Protein AF-0000000087585056 (afdb_homodimer)

Structure (mmCIF, N/CA/C/O backbone):
data_AF-0000000087585056-model_v1
#
loop_
_entity.id
_entity.type
_entity.pdbx_description
1 polymer 'Bacterial bifunctional deaminase-reductase C-terminal domain-containing protein'
#
loop_
_atom_site.group_PDB
_atom_site.id
_atom_site.type_symbol
_atom_site.label_atom_id
_atom_site.label_alt_id
_atom_site.label_comp_id
_atom_site.label_asym_id
_atom_site.label_entity_id
_atom_site.label_seq_id
_atom_site.pdbx_PDB_ins_code
_atom_site.Cartn_x
_atom_site.Cartn_y
_atom_site.Cartn_z
_atom_site.occupancy
_atom_site.B_iso_or_equiv
_atom_site.auth_seq_id
_atom_site.auth_comp_id
_atom_site.auth_asym_id
_atom_site.auth_atom_id
_atom_site.pdbx_PDB_model_num
ATOM 1 N N . MET A 1 1 ? -27.422 49.344 9.625 1 22.92 1 MET A N 1
ATOM 2 C CA . MET A 1 1 ? -27.25 49 11.031 1 22.92 1 MET A CA 1
ATOM 3 C C . MET A 1 1 ? -25.781 48.938 11.406 1 22.92 1 MET A C 1
ATOM 5 O O . MET A 1 1 ? -24.969 48.438 10.648 1 22.92 1 MET A O 1
ATOM 9 N N . ARG A 1 2 ? -25.312 49.75 12.438 1 23.78 2 ARG A N 1
ATOM 10 C CA . ARG A 1 2 ? -23.969 50.094 12.883 1 23.78 2 ARG A CA 1
ATOM 11 C C . ARG A 1 2 ? -23.219 48.875 13.367 1 23.78 2 ARG A C 1
ATOM 13 O O . ARG A 1 2 ? -23.797 48 14.016 1 23.78 2 ARG A O 1
ATOM 20 N N . ARG A 1 3 ? -22.062 48.531 12.719 1 26.27 3 ARG A N 1
ATOM 21 C CA . ARG A 1 3 ? -21.109 47.438 12.82 1 26.27 3 ARG A CA 1
ATOM 22 C C . ARG A 1 3 ? -20.5 47.344 14.219 1 26.27 3 ARG A C 1
ATOM 24 O O . ARG A 1 3 ? -19.922 48.312 14.695 1 26.27 3 ARG A O 1
ATOM 31 N N . PRO A 1 4 ? -21.234 46.656 15.219 1 24.47 4 PRO A N 1
ATOM 32 C CA . PRO A 1 4 ? -20.812 46.75 16.625 1 24.47 4 PRO A CA 1
ATOM 33 C C . PRO A 1 4 ? -19.328 46.469 16.812 1 24.47 4 PRO A C 1
ATOM 35 O O . PRO A 1 4 ? -18.781 45.594 16.141 1 24.47 4 PRO A O 1
ATOM 38 N N . SER A 1 5 ? -18.5 47.5 17.047 1 22.25 5 SER A N 1
ATOM 39 C CA . SER A 1 5 ? -17.062 47.594 17.266 1 22.25 5 SER A CA 1
ATOM 40 C C . SER A 1 5 ? -16.641 46.75 18.484 1 22.25 5 SER A C 1
ATOM 42 O O . SER A 1 5 ? -17.141 46.969 19.578 1 22.25 5 SER A O 1
ATOM 44 N N . ASN A 1 6 ? -16.516 45.375 18.297 1 22.58 6 ASN A N 1
ATOM 45 C CA . ASN A 1 6 ? -16.172 44.406 19.344 1 22.58 6 ASN A CA 1
ATOM 46 C C . ASN A 1 6 ? -14.914 44.812 20.094 1 22.58 6 ASN A C 1
ATOM 48 O O . ASN A 1 6 ? -13.836 44.875 19.516 1 22.58 6 ASN A O 1
ATOM 52 N N . ARG A 1 7 ? -14.969 45.719 21.078 1 20.78 7 ARG A N 1
ATOM 53 C CA . ARG A 1 7 ? -13.906 46.312 21.891 1 20.78 7 ARG A CA 1
ATOM 54 C C . ARG A 1 7 ? -13.242 45.25 22.781 1 20.78 7 ARG A C 1
ATOM 56 O O . ARG A 1 7 ? -13.93 44.531 23.516 1 20.78 7 ARG A O 1
ATOM 63 N N . PHE A 1 8 ? -12.117 44.656 22.375 1 23.17 8 PHE A N 1
ATOM 64 C CA . PHE A 1 8 ? -11.266 43.719 23.125 1 23.17 8 PHE A CA 1
ATOM 65 C C . PHE A 1 8 ? -10.773 44.344 24.422 1 23.17 8 PHE A C 1
ATOM 67 O O . PHE A 1 8 ? -10.234 45.469 24.406 1 23.17 8 PHE A O 1
ATOM 74 N N . ILE A 1 9 ? -11.547 44.375 25.516 1 21.55 9 ILE A N 1
ATOM 75 C CA . ILE A 1 9 ? -11.141 45.031 26.75 1 21.55 9 ILE A CA 1
ATOM 76 C C . ILE A 1 9 ? -9.938 44.312 27.359 1 21.55 9 ILE A C 1
ATOM 78 O O . ILE A 1 9 ? -9.969 43.094 27.562 1 21.55 9 ILE A O 1
ATOM 82 N N . GLY A 1 10 ? -8.695 44.844 27.203 1 20.61 10 GLY A N 1
ATOM 83 C CA . GLY A 1 10 ? -7.367 44.469 27.656 1 20.61 10 GLY A CA 1
ATOM 84 C C . GLY A 1 10 ? -7.238 44.406 29.172 1 20.61 10 GLY A C 1
ATOM 85 O O . GLY A 1 10 ? -7.43 45.406 29.859 1 20.61 10 GLY A O 1
ATOM 86 N N . HIS A 1 11 ? -7.973 43.531 29.906 1 22.77 11 HIS A N 1
ATOM 87 C CA . HIS A 1 11 ? -7.824 43.531 31.359 1 22.77 11 HIS A CA 1
ATOM 88 C C . HIS A 1 11 ? -6.355 43.469 31.75 1 22.77 11 HIS A C 1
ATOM 90 O O . HIS A 1 11 ? -5.598 42.656 31.234 1 22.77 11 HIS A O 1
ATOM 96 N N . GLY A 1 12 ? -5.848 44.656 32.375 1 18.08 12 GLY A N 1
ATOM 97 C CA . GLY A 1 12 ? -4.551 45.125 32.812 1 18.08 12 GLY A CA 1
ATOM 98 C C . GLY A 1 12 ? -3.791 44.156 33.656 1 18.08 12 GLY A C 1
ATOM 99 O O . GLY A 1 12 ? -4.316 43.094 34 1 18.08 12 GLY A O 1
ATOM 100 N N . ALA A 1 13 ? -2.887 44.688 34.5 1 19.36 13 ALA A N 1
ATOM 101 C CA . ALA A 1 13 ? -1.559 44.562 35.094 1 19.36 13 ALA A CA 1
ATOM 102 C C . ALA A 1 13 ? -1.591 43.688 36.344 1 19.36 13 ALA A C 1
ATOM 104 O O . ALA A 1 13 ? -2.291 43.969 37.312 1 19.36 13 ALA A O 1
ATOM 105 N N . ILE A 1 14 ? -1.829 42.406 36.25 1 20.64 14 ILE A N 1
ATOM 106 C CA . ILE A 1 14 ? -1.772 41.688 37.5 1 20.64 14 ILE A CA 1
ATOM 107 C C . ILE A 1 14 ? -0.481 42.031 38.25 1 20.64 14 ILE A C 1
ATOM 109 O O . ILE A 1 14 ? 0.607 41.969 37.656 1 20.64 14 ILE A O 1
ATOM 113 N N . ARG A 1 15 ? -0.518 42.781 39.344 1 18.05 15 ARG A N 1
ATOM 114 C CA . ARG A 1 15 ? 0.431 43.312 40.312 1 18.05 15 ARG A CA 1
ATOM 115 C C . ARG A 1 15 ? 1.381 42.219 40.812 1 18.05 15 ARG A C 1
ATOM 117 O O . ARG A 1 15 ? 1.019 41.062 40.844 1 18.05 15 ARG A O 1
ATOM 124 N N . CYS A 1 16 ? 2.621 42.625 41.156 1 17.17 16 CYS A N 1
ATOM 125 C CA . CYS A 1 16 ? 4.031 42.25 41.25 1 17.17 16 CYS A CA 1
ATOM 126 C C . CYS A 1 16 ? 4.285 41.406 42.5 1 17.17 16 CYS A C 1
ATOM 128 O O . CYS A 1 16 ? 5.395 40.906 42.719 1 17.17 16 CYS A O 1
ATOM 130 N N . ARG A 1 17 ? 3.369 40.812 43.344 1 18.31 17 ARG A N 1
ATOM 131 C CA . ARG A 1 17 ? 4.008 40.812 44.656 1 18.31 17 ARG A CA 1
ATOM 132 C C . ARG A 1 17 ? 5.305 40 44.625 1 18.31 17 ARG A C 1
ATOM 134 O O . ARG A 1 17 ? 5.301 38.844 44.281 1 18.31 17 ARG A O 1
ATOM 141 N N . CYS A 1 18 ? 6.496 40.562 44.5 1 16.69 18 CYS A N 1
ATOM 142 C CA . CYS A 1 18 ? 7.906 40.344 44.25 1 16.69 18 CYS A CA 1
ATOM 143 C C . CYS A 1 18 ? 8.531 39.469 45.312 1 16.69 18 CYS A C 1
ATOM 145 O O . CYS A 1 18 ? 8.922 39.938 46.375 1 16.69 18 CYS A O 1
ATOM 147 N N . LEU A 1 19 ? 7.875 38.375 45.844 1 17.44 19 LEU A N 1
ATOM 148 C CA . LEU A 1 19 ? 8.586 37.906 47.031 1 17.44 19 LEU A CA 1
ATOM 149 C C . LEU A 1 19 ? 10.023 37.531 46.688 1 17.44 19 LEU A C 1
ATOM 151 O O . LEU A 1 19 ? 10.32 37.188 45.531 1 17.44 19 LEU A O 1
ATOM 155 N N . LEU A 1 20 ? 11.039 37.469 47.625 1 17.38 20 LEU A N 1
ATOM 156 C CA . LEU A 1 20 ? 12.445 37.594 48 1 17.38 20 LEU A CA 1
ATOM 157 C C . LEU A 1 20 ? 13.203 36.281 47.688 1 17.38 20 LEU A C 1
ATOM 159 O O . LEU A 1 20 ? 14.266 36.031 48.25 1 17.38 20 LEU A O 1
ATOM 163 N N . PHE A 1 21 ? 12.719 35.344 46.719 1 17.02 21 PHE A N 1
ATOM 164 C CA . PHE A 1 21 ? 13.383 34.062 46.938 1 17.02 21 PHE A CA 1
ATOM 165 C C . PHE A 1 21 ? 14.883 34.188 46.688 1 17.02 21 PHE A C 1
ATOM 167 O O . PHE A 1 21 ? 15.305 34.938 45.781 1 17.02 21 PHE A O 1
ATOM 174 N N . LEU A 1 22 ? 15.773 33.469 47.5 1 16.98 22 LEU A N 1
ATOM 175 C CA . LEU A 1 22 ? 17.156 33.312 47.938 1 16.98 22 LEU A CA 1
ATOM 176 C C . LEU A 1 22 ? 18 32.656 46.844 1 16.98 22 LEU A C 1
ATOM 178 O O . LEU A 1 22 ? 17.562 31.703 46.188 1 16.98 22 LEU A O 1
ATOM 182 N N . LEU A 1 23 ? 19.078 33.344 46.25 1 16.69 23 LEU A N 1
ATOM 183 C CA . LEU A 1 23 ? 20.109 33.344 45.219 1 16.69 23 LEU A CA 1
ATOM 184 C C . LEU A 1 23 ? 21.047 32.156 45.375 1 16.69 23 LEU A C 1
ATOM 186 O O . LEU A 1 23 ? 21.891 32.156 46.281 1 16.69 23 LEU A O 1
ATOM 190 N N . VAL A 1 24 ? 20.625 30.812 45.656 1 16.44 24 VAL A N 1
ATOM 191 C CA . VAL A 1 24 ? 21.734 29.953 46.062 1 16.44 24 VAL A CA 1
ATOM 192 C C . VAL A 1 24 ? 22.703 29.734 44.906 1 16.44 24 VAL A C 1
ATOM 194 O O . VAL A 1 24 ? 22.281 29.328 43.812 1 16.44 24 VAL A O 1
ATOM 197 N N . SER A 1 25 ? 23.953 30.281 44.906 1 16.66 25 SER A N 1
ATOM 198 C CA . SER A 1 25 ? 25.172 30.438 44.094 1 16.66 25 SER A CA 1
ATOM 199 C C . SER A 1 25 ? 25.844 29.094 43.844 1 16.66 25 SER A C 1
ATOM 201 O O . SER A 1 25 ? 26.969 29.031 43.344 1 16.66 25 SER A O 1
ATOM 203 N N . LEU A 1 26 ? 25.188 27.859 43.75 1 16.42 26 LEU A N 1
ATOM 204 C CA . LEU A 1 26 ? 26.141 26.797 43.938 1 16.42 26 LEU A CA 1
ATOM 205 C C . LEU A 1 26 ? 27.156 26.734 42.812 1 16.42 26 LEU A C 1
ATOM 207 O O . LEU A 1 26 ? 26.781 26.641 41.656 1 16.42 26 LEU A O 1
ATOM 211 N N . ALA A 1 27 ? 28.5 26.984 43.031 1 16.88 27 ALA A N 1
ATOM 212 C CA . ALA A 1 27 ? 29.828 27.141 42.438 1 16.88 27 ALA A CA 1
ATOM 213 C C . ALA A 1 27 ? 30.344 25.812 41.906 1 16.88 27 ALA A C 1
ATOM 215 O O . ALA A 1 27 ? 31.469 25.734 41.375 1 16.88 27 ALA A O 1
ATOM 216 N N . CYS A 1 28 ? 29.516 24.859 41.406 1 15.8 28 CYS A N 1
ATOM 217 C CA . CYS A 1 28 ? 30.312 23.641 41.406 1 15.8 28 CYS A CA 1
ATOM 218 C C . CYS A 1 28 ? 31.531 23.797 40.5 1 15.8 28 CYS A C 1
ATOM 220 O O . CYS A 1 28 ? 31.453 24.469 39.469 1 15.8 28 CYS A O 1
ATOM 222 N N . ALA A 1 29 ? 32.625 22.938 40.719 1 15.97 29 ALA A N 1
ATOM 223 C CA . ALA A 1 29 ? 34.094 22.75 40.719 1 15.97 29 ALA A CA 1
ATOM 224 C C . ALA A 1 29 ? 34.625 22.391 39.344 1 15.97 29 ALA A C 1
ATOM 226 O O . ALA A 1 29 ? 35.594 22.984 38.875 1 15.97 29 ALA A O 1
ATOM 227 N N . LEU A 1 30 ? 34.5 21.109 38.844 1 16.81 30 LEU A N 1
ATOM 228 C CA . LEU A 1 30 ? 35.75 20.359 38.656 1 16.81 30 LEU A CA 1
ATOM 229 C C . LEU A 1 30 ? 36.344 20.672 37.281 1 16.81 30 LEU A C 1
ATOM 231 O O . LEU A 1 30 ? 35.625 20.859 36.312 1 16.81 30 LEU A O 1
ATOM 235 N N . ALA A 1 31 ? 37.719 20.781 37.156 1 15.83 31 ALA A N 1
ATOM 236 C CA . ALA A 1 31 ? 38.906 21.312 36.469 1 15.83 31 ALA A CA 1
ATOM 237 C C . ALA A 1 31 ? 39.25 20.469 35.25 1 15.83 31 ALA A C 1
ATOM 239 O O . ALA A 1 31 ? 39.656 21 34.219 1 15.83 31 ALA A O 1
ATOM 240 N N . SER A 1 32 ? 39.219 19.125 35.281 1 16.75 32 SER A N 1
ATOM 241 C CA . SER A 1 32 ? 40.5 18.562 34.812 1 16.75 32 SER A CA 1
ATOM 242 C C . SER A 1 32 ? 40.656 18.672 33.312 1 16.75 32 SER A C 1
ATOM 244 O O . SER A 1 32 ? 39.719 18.359 32.562 1 16.75 32 SER A O 1
ATOM 246 N N . THR A 1 33 ? 41.719 19.344 32.812 1 17.19 33 THR A N 1
ATOM 247 C CA . THR A 1 33 ? 42.312 19.953 31.641 1 17.19 33 THR A CA 1
ATOM 248 C C . THR A 1 33 ? 42.906 18.891 30.719 1 17.19 33 THR A C 1
ATOM 250 O O . THR A 1 33 ? 43.531 19.203 29.719 1 17.19 33 THR A O 1
ATOM 253 N N . SER A 1 34 ? 42.719 17.547 30.812 1 17.94 34 SER A N 1
ATOM 254 C CA . SER A 1 34 ? 43.875 16.891 30.234 1 17.94 34 SER A CA 1
ATOM 255 C C . SER A 1 34 ? 44.062 17.25 28.766 1 17.94 34 SER A C 1
ATOM 257 O O . SER A 1 34 ? 43.062 17.484 28.062 1 17.94 34 SER A O 1
ATOM 259 N N . ASN A 1 35 ? 45.375 17.406 28.234 1 16.88 35 ASN A N 1
ATOM 260 C CA . ASN A 1 35 ? 46.219 18.031 27.234 1 16.88 35 ASN A CA 1
ATOM 261 C C . ASN A 1 35 ? 46.219 17.219 25.938 1 16.88 35 ASN A C 1
ATOM 263 O O . ASN A 1 35 ? 46.844 17.656 24.953 1 16.88 35 ASN A O 1
ATOM 267 N N . HIS A 1 36 ? 45.844 15.977 25.797 1 19.62 36 HIS A N 1
ATOM 268 C CA . HIS A 1 36 ? 46.75 15.242 24.906 1 19.62 36 HIS A CA 1
ATOM 269 C C . HIS A 1 36 ? 46.688 15.812 23.5 1 19.62 36 HIS A C 1
ATOM 271 O O . HIS A 1 36 ? 45.625 16.25 23.031 1 19.62 36 HIS A O 1
ATOM 277 N N . GLN A 1 37 ? 47.875 16 22.828 1 17.06 37 GLN A N 1
ATOM 278 C CA . GLN A 1 37 ? 48.531 16.672 21.688 1 17.06 37 GLN A CA 1
ATOM 279 C C . GLN A 1 37 ? 48.188 15.961 20.375 1 17.06 37 GLN A C 1
ATOM 281 O O . GLN A 1 37 ? 48.594 16.422 19.312 1 17.06 37 GLN A O 1
ATOM 286 N N . GLU A 1 38 ? 47.344 15.055 20.281 1 18.78 38 GLU A N 1
ATOM 287 C CA . GLU A 1 38 ? 47.688 14.227 19.141 1 18.78 38 GLU A CA 1
ATOM 288 C C . GLU A 1 38 ? 47.812 15.07 17.875 1 18.78 38 GLU A C 1
ATOM 290 O O . GLU A 1 38 ? 47.125 16.078 17.719 1 18.78 38 GLU A O 1
ATOM 295 N N . ALA A 1 39 ? 48.875 14.695 17.047 1 18.66 39 ALA A N 1
ATOM 296 C CA . ALA A 1 39 ? 49.594 15.148 15.867 1 18.66 39 ALA A CA 1
ATOM 297 C C . ALA A 1 39 ? 48.688 15.359 14.68 1 18.66 39 ALA A C 1
ATOM 299 O O . ALA A 1 39 ? 47.625 14.703 14.57 1 18.66 39 ALA A O 1
ATOM 300 N N . ARG A 1 40 ? 48.969 16.406 13.906 1 17.53 40 ARG A N 1
ATOM 301 C CA . ARG A 1 40 ? 48.469 17.234 12.812 1 17.53 40 ARG A CA 1
ATOM 302 C C . ARG A 1 40 ? 48.469 16.453 11.5 1 17.53 40 ARG A C 1
ATOM 304 O O . ARG A 1 40 ? 49.5 16.391 10.812 1 17.53 40 ARG A O 1
ATOM 311 N N . VAL A 1 41 ? 48.312 15.125 11.508 1 20.48 41 VAL A N 1
ATOM 312 C CA . VAL A 1 41 ? 48.688 14.656 10.172 1 20.48 41 VAL A CA 1
ATOM 313 C C . VAL A 1 41 ? 47.969 15.5 9.117 1 20.48 41 VAL A C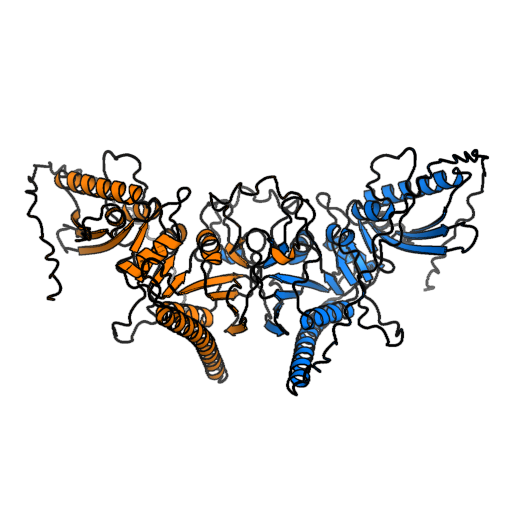 1
ATOM 315 O O . VAL A 1 41 ? 46.812 15.875 9.297 1 20.48 41 VAL A O 1
ATOM 318 N N . GLY A 1 42 ? 48.75 16.203 8.273 1 18.06 42 GLY A N 1
ATOM 319 C CA . GLY A 1 42 ? 48.594 17.203 7.223 1 18.06 42 GLY A CA 1
ATOM 320 C C . GLY A 1 42 ? 47.562 16.781 6.184 1 18.06 42 GLY A C 1
ATOM 321 O O . GLY A 1 42 ? 47.25 15.602 6.051 1 18.06 42 GLY A O 1
ATOM 322 N N . PRO A 1 43 ? 46.719 17.797 5.793 1 19.23 43 PRO A N 1
ATOM 323 C CA . PRO A 1 43 ? 45.531 17.781 4.941 1 19.23 43 PRO A CA 1
ATOM 324 C C . PRO A 1 43 ? 45.844 17.297 3.521 1 19.23 43 PRO A C 1
ATOM 326 O O . PRO A 1 43 ? 46.719 17.859 2.85 1 19.23 43 PRO A O 1
ATOM 329 N N . VAL A 1 44 ? 46.188 16.062 3.27 1 20.3 44 VAL A N 1
ATOM 330 C CA . VAL A 1 44 ? 46.5 15.781 1.871 1 20.3 44 VAL A CA 1
ATOM 331 C C . VAL A 1 44 ? 45.469 16.469 0.972 1 20.3 44 VAL A C 1
ATOM 333 O O . VAL A 1 44 ? 44.281 16.469 1.262 1 20.3 44 VAL A O 1
ATOM 336 N N . SER A 1 45 ? 45.844 17.531 0.278 1 18.72 45 SER A N 1
ATOM 337 C CA . SER A 1 45 ? 45.219 18.422 -0.683 1 18.72 45 SER A CA 1
ATOM 338 C C . SER A 1 45 ? 44.5 17.625 -1.778 1 18.72 45 SER A C 1
ATOM 340 O O . SER A 1 45 ? 45.156 16.953 -2.58 1 18.72 45 SER A O 1
ATOM 342 N N . HIS A 1 46 ? 43.656 16.766 -1.493 1 19.98 46 HIS A N 1
ATOM 343 C CA . HIS A 1 46 ? 43.062 16.062 -2.633 1 19.98 46 HIS A CA 1
ATOM 344 C C . HIS A 1 46 ? 42.562 17.047 -3.68 1 19.98 46 HIS A C 1
ATOM 346 O O . HIS A 1 46 ? 41.875 18.016 -3.346 1 19.98 46 HIS A O 1
ATOM 352 N N . VAL A 1 47 ? 43.312 17.375 -4.738 1 21.3 47 VAL A N 1
ATOM 353 C CA . VAL A 1 47 ? 43 18.094 -5.961 1 21.3 47 VAL A CA 1
ATOM 354 C C . VAL A 1 47 ? 41.625 17.672 -6.484 1 21.3 47 VAL A C 1
ATOM 356 O O . VAL A 1 47 ? 41.375 16.484 -6.695 1 21.3 47 VAL A O 1
ATOM 359 N N . GLY A 1 48 ? 40.594 18.406 -6.133 1 20.92 48 GLY A N 1
ATOM 360 C CA . GLY A 1 48 ? 39.188 18.484 -6.52 1 20.92 48 GLY A CA 1
ATOM 361 C C . GLY A 1 48 ? 39 18.516 -8.023 1 20.92 48 GLY A C 1
ATOM 362 O O . GLY A 1 48 ? 39.344 19.484 -8.68 1 20.92 48 GLY A O 1
ATOM 363 N N . ILE A 1 49 ? 39.469 17.5 -8.711 1 22.39 49 ILE A N 1
ATOM 364 C CA . ILE A 1 49 ? 39.188 17.641 -10.141 1 22.39 49 ILE A CA 1
ATOM 365 C C . ILE A 1 49 ? 37.719 18.016 -10.336 1 22.39 49 ILE A C 1
ATOM 367 O O . ILE A 1 49 ? 36.812 17.312 -9.852 1 22.39 49 ILE A O 1
ATOM 371 N N . ALA A 1 50 ? 37.438 19.297 -10.586 1 24.28 50 ALA A N 1
ATOM 372 C CA . ALA A 1 50 ? 36.25 20.031 -11.047 1 24.28 50 ALA A CA 1
ATOM 373 C C . ALA A 1 50 ? 35.562 19.312 -12.219 1 24.28 50 ALA A C 1
ATOM 375 O O . ALA A 1 50 ? 36.031 19.406 -13.359 1 24.28 50 ALA A O 1
ATOM 376 N N . ASN A 1 51 ? 35.438 18.047 -12.195 1 23.84 51 ASN A N 1
ATOM 377 C CA . ASN A 1 51 ? 34.719 17.609 -13.383 1 23.84 51 ASN A CA 1
ATOM 378 C C . ASN A 1 51 ? 33.375 18.312 -13.508 1 23.84 51 ASN A C 1
ATOM 380 O O . ASN A 1 51 ? 32.531 18.234 -12.602 1 23.84 51 ASN A O 1
ATOM 384 N N . GLU A 1 52 ? 33.344 19.422 -14.195 1 25.62 52 GLU A N 1
ATOM 385 C CA . GLU A 1 52 ? 32.188 20.172 -14.648 1 25.62 52 GLU A CA 1
ATOM 386 C C . GLU A 1 52 ? 31.109 19.234 -15.188 1 25.62 52 GLU A C 1
ATOM 388 O O . GLU A 1 52 ? 31.359 18.469 -16.125 1 25.62 52 GLU A O 1
ATOM 393 N N . PRO A 1 53 ? 30.328 18.812 -14.375 1 28.47 53 PRO A N 1
ATOM 394 C CA . PRO A 1 53 ? 29.312 17.938 -14.984 1 28.47 53 PRO A CA 1
ATOM 395 C C . PRO A 1 53 ? 28.688 18.562 -16.219 1 28.47 53 PRO A C 1
ATOM 397 O O . PRO A 1 53 ? 28.406 19.766 -16.25 1 28.47 53 PRO A O 1
ATOM 400 N N . LEU A 1 54 ? 28.984 18.203 -17.375 1 28.12 54 LEU A N 1
ATOM 401 C CA . LEU A 1 54 ? 28.375 18.609 -18.641 1 28.12 54 LEU A CA 1
ATOM 402 C C . LEU A 1 54 ? 26.859 18.703 -18.531 1 28.12 54 LEU A C 1
ATOM 404 O O . LEU A 1 54 ? 26.203 17.719 -18.188 1 28.12 54 LEU A O 1
ATOM 408 N N . LYS A 1 55 ? 26.344 19.891 -18.328 1 31.41 55 LYS A N 1
ATOM 409 C CA . LYS A 1 55 ? 24.938 20.219 -18.516 1 31.41 55 LYS A CA 1
ATOM 410 C C . LYS A 1 55 ? 24.422 19.656 -19.844 1 31.41 55 LYS A C 1
ATOM 412 O O . LYS A 1 55 ? 24.766 20.172 -20.906 1 31.41 55 LYS A O 1
ATOM 417 N N . ARG A 1 56 ? 24.141 18.391 -19.922 1 32.09 56 ARG A N 1
ATOM 418 C CA . ARG A 1 56 ? 23.641 17.922 -21.203 1 32.09 56 ARG A CA 1
ATOM 419 C C . ARG A 1 56 ? 22.422 18.719 -21.656 1 32.09 56 ARG A C 1
ATOM 421 O O . ARG A 1 56 ? 21.609 19.141 -20.828 1 32.09 56 ARG A O 1
ATOM 428 N N . GLU A 1 57 ? 22.234 19.234 -22.703 1 37.16 57 GLU A N 1
ATOM 429 C CA . GLU A 1 57 ? 21.172 19.938 -23.406 1 37.16 57 GLU A CA 1
ATOM 430 C C . GLU A 1 57 ? 19.797 19.359 -23.078 1 37.16 57 GLU A C 1
ATOM 432 O O . GLU A 1 57 ? 18.766 19.953 -23.422 1 37.16 57 GLU A O 1
ATOM 437 N N . GLY A 1 58 ? 19.594 18.156 -22.625 1 40.12 58 GLY A N 1
ATOM 438 C CA . GLY A 1 58 ? 18.359 17.438 -22.297 1 40.12 58 GLY A CA 1
ATOM 439 C C . GLY A 1 58 ? 17.766 17.875 -20.969 1 40.12 58 GLY A C 1
ATOM 440 O O . GLY A 1 58 ? 16.672 17.422 -20.609 1 40.12 58 GLY A O 1
ATOM 441 N N . ASP A 1 59 ? 18.391 18.5 -20.094 1 44.22 59 ASP A N 1
ATOM 442 C CA . ASP A 1 59 ? 18.016 18.906 -18.734 1 44.22 59 ASP A CA 1
ATOM 443 C C . ASP A 1 59 ? 16.953 20 -18.781 1 44.22 59 ASP A C 1
ATOM 445 O O . ASP A 1 59 ? 16.031 20.016 -17.953 1 44.22 59 ASP A O 1
ATOM 449 N N . GLU A 1 60 ? 17.172 20.938 -19.656 1 45.06 60 GLU A N 1
ATOM 450 C CA . GLU A 1 60 ? 16.203 22.016 -19.75 1 45.06 60 GLU A CA 1
ATOM 451 C C . GLU A 1 60 ? 14.844 21.5 -20.188 1 45.06 60 GLU A C 1
ATOM 453 O O . GLU A 1 60 ? 13.812 21.969 -19.719 1 45.06 60 GLU A O 1
ATOM 458 N N . GLY A 1 61 ? 14.812 20.531 -21.094 1 45.16 61 GLY A N 1
ATOM 459 C CA . GLY A 1 61 ? 13.586 19.938 -21.594 1 45.16 61 GLY A CA 1
ATOM 460 C C . GLY A 1 61 ? 12.844 19.125 -20.562 1 45.16 61 GLY A C 1
ATOM 461 O O . GLY A 1 61 ? 11.617 19.219 -20.453 1 45.16 61 GLY A O 1
ATOM 462 N N . GLU A 1 62 ? 13.578 18.422 -19.75 1 54.5 62 GLU A N 1
ATOM 463 C CA . GLU A 1 62 ? 12.969 17.609 -18.703 1 54.5 62 GLU A CA 1
ATOM 464 C C . GLU A 1 62 ? 12.406 18.484 -17.578 1 54.5 62 GLU A C 1
ATOM 466 O O . GLU A 1 62 ? 11.336 18.188 -17.031 1 54.5 62 GLU A O 1
ATOM 471 N N . GLU A 1 63 ? 13.156 19.578 -17.281 1 57.47 63 GLU A N 1
ATOM 472 C CA . GLU A 1 63 ? 12.633 20.5 -16.281 1 57.47 63 GLU A CA 1
ATOM 473 C C . GLU A 1 63 ? 11.328 21.141 -16.75 1 57.47 63 GLU A C 1
ATOM 475 O O . GLU A 1 63 ? 10.391 21.297 -15.961 1 57.47 63 GLU A O 1
ATOM 480 N N . ASN A 1 64 ? 11.273 21.344 -18 1 69.12 64 ASN A N 1
ATOM 481 C CA . ASN A 1 64 ? 10.078 21.938 -18.578 1 69.12 64 ASN A CA 1
ATOM 482 C C . ASN A 1 64 ? 8.906 20.969 -18.578 1 69.12 64 ASN A C 1
ATOM 484 O O . ASN A 1 64 ? 7.77 21.344 -18.281 1 69.12 64 ASN A O 1
ATOM 488 N N . ASP A 1 65 ? 9.227 19.75 -18.672 1 80.38 65 ASP A N 1
ATOM 489 C CA . ASP A 1 65 ? 8.172 18.734 -18.672 1 80.38 65 ASP A CA 1
ATOM 490 C C . ASP A 1 65 ? 7.594 18.547 -17.266 1 80.38 65 ASP A C 1
ATOM 492 O O . ASP A 1 65 ? 6.387 18.359 -17.109 1 80.38 65 ASP A O 1
ATOM 496 N N . GLY A 1 66 ? 8.469 18.75 -16.344 1 88.19 66 GLY A N 1
ATOM 497 C CA . GLY A 1 66 ? 8.016 18.625 -14.969 1 88.19 66 GLY A CA 1
ATOM 498 C C . GLY A 1 66 ? 7.086 19.75 -14.555 1 88.19 66 GLY A C 1
ATOM 499 O O . GLY A 1 66 ? 6.066 19.516 -13.906 1 88.19 66 GLY A O 1
ATOM 500 N N . GLU A 1 67 ? 7.426 20.891 -15.016 1 91.81 67 GLU A N 1
ATOM 501 C CA . GLU A 1 67 ? 6.605 22.047 -14.656 1 91.81 67 GLU A CA 1
ATOM 502 C C . GLU A 1 67 ? 5.246 22 -15.344 1 91.81 67 GLU A C 1
ATOM 504 O O . GLU A 1 67 ? 4.227 22.359 -14.75 1 91.81 67 GLU A O 1
ATOM 509 N N . ILE A 1 68 ? 5.289 21.531 -16.516 1 93.06 68 ILE A N 1
ATOM 510 C CA . ILE A 1 68 ? 4.035 21.391 -17.25 1 93.06 68 ILE A CA 1
ATOM 511 C C . ILE A 1 68 ? 3.15 20.359 -16.562 1 93.06 68 ILE A C 1
ATOM 513 O O . ILE A 1 68 ? 1.941 20.562 -16.422 1 93.06 68 ILE A O 1
ATOM 517 N N . ALA A 1 69 ? 3.754 19.328 -16.141 1 95.06 69 ALA A N 1
ATOM 518 C CA . ALA A 1 69 ? 3.021 18.281 -15.438 1 95.06 69 ALA A CA 1
ATOM 519 C C . ALA A 1 69 ? 2.438 18.812 -14.133 1 95.06 69 ALA A C 1
ATOM 521 O O . ALA A 1 69 ? 1.275 18.547 -13.812 1 95.06 69 ALA A O 1
ATOM 522 N N . ILE A 1 70 ? 3.23 19.547 -13.453 1 96.5 70 ILE A N 1
ATOM 523 C CA . ILE A 1 70 ? 2.787 20.141 -12.188 1 96.5 70 ILE A CA 1
ATOM 524 C C . ILE A 1 70 ? 1.606 21.062 -12.445 1 96.5 70 ILE A C 1
ATOM 526 O O . ILE A 1 70 ? 0.586 21 -11.75 1 96.5 70 ILE A O 1
ATOM 530 N N . ASP A 1 71 ? 1.712 21.891 -13.453 1 96.25 71 ASP A N 1
ATOM 531 C CA . ASP A 1 71 ? 0.649 22.828 -13.781 1 96.25 71 ASP A CA 1
ATOM 532 C C . ASP A 1 71 ? -0.639 22.094 -14.156 1 96.25 71 ASP A C 1
ATOM 534 O O . ASP A 1 71 ? -1.735 22.547 -13.82 1 96.25 71 ASP A O 1
ATOM 538 N N . SER A 1 72 ? -0.457 21.047 -14.82 1 96.5 72 SER A N 1
ATOM 539 C CA . SER A 1 72 ? -1.623 20.266 -15.219 1 96.5 72 SER A CA 1
ATOM 540 C C . SER A 1 72 ? -2.346 19.703 -13.992 1 96.5 72 SER A C 1
ATOM 542 O O . SER A 1 72 ? -3.574 19.75 -13.922 1 96.5 72 SER A O 1
ATOM 544 N N . ILE A 1 73 ? -1.608 19.188 -13.07 1 97.5 73 ILE A N 1
ATOM 545 C CA . ILE A 1 73 ? -2.174 18.641 -11.844 1 97.5 73 ILE A CA 1
ATOM 546 C C . ILE A 1 73 ? -2.885 19.734 -11.055 1 97.5 73 ILE A C 1
ATOM 548 O O . ILE A 1 73 ? -4.035 19.562 -10.641 1 97.5 73 ILE A O 1
ATOM 552 N N . LEU A 1 74 ? -2.24 20.859 -10.898 1 97.88 74 LEU A N 1
ATOM 553 C CA . LEU A 1 74 ? -2.777 21.969 -10.117 1 97.88 74 LEU A CA 1
ATOM 554 C C . LEU A 1 74 ? -4.027 22.547 -10.773 1 97.88 74 LEU A C 1
ATOM 556 O O . LEU A 1 74 ? -4.98 22.922 -10.086 1 97.88 74 LEU A O 1
ATOM 560 N N . SER A 1 75 ? -3.977 22.625 -12.055 1 97.81 75 SER A N 1
ATOM 561 C CA . SER A 1 75 ? -5.125 23.156 -12.781 1 97.81 75 SER A CA 1
ATOM 562 C C . SER A 1 75 ? -6.359 22.281 -12.578 1 97.81 75 SER A C 1
ATOM 564 O O . SER A 1 75 ? -7.473 22.781 -12.453 1 97.81 75 SER A O 1
ATOM 566 N N . ARG A 1 76 ? -6.199 21.016 -12.547 1 97.75 76 ARG A N 1
ATOM 567 C CA . ARG A 1 76 ? -7.312 20.094 -12.32 1 97.75 76 ARG A CA 1
ATOM 568 C C . ARG A 1 76 ? -7.902 20.281 -10.922 1 97.75 76 ARG A C 1
ATOM 570 O O . ARG A 1 76 ? -9.117 20.359 -10.766 1 97.75 76 ARG A O 1
ATOM 577 N N . ILE A 1 77 ? -7.055 20.359 -9.977 1 98.19 77 ILE A N 1
ATOM 578 C CA . ILE A 1 77 ? -7.516 20.547 -8.602 1 98.19 77 ILE A CA 1
ATOM 579 C C . ILE A 1 77 ? -8.25 21.875 -8.477 1 98.19 77 ILE A C 1
ATOM 581 O O . ILE A 1 77 ? -9.32 21.953 -7.859 1 98.19 77 ILE A O 1
ATOM 585 N N . ALA A 1 78 ? -7.672 22.906 -9.086 1 97.62 78 ALA A N 1
ATOM 586 C CA . ALA A 1 78 ? -8.297 24.219 -9.07 1 97.62 78 ALA A CA 1
ATOM 587 C C . ALA A 1 78 ? -9.695 24.172 -9.68 1 97.62 78 ALA A C 1
ATOM 589 O O . ALA A 1 78 ? -10.625 24.812 -9.172 1 97.62 78 ALA A O 1
ATOM 590 N N . SER A 1 79 ? -9.789 23.453 -10.742 1 97.56 79 SER A N 1
ATOM 591 C CA . SER A 1 79 ? -11.086 23.344 -11.406 1 97.56 79 SER A CA 1
ATOM 592 C C . SER A 1 79 ? -12.109 22.672 -10.5 1 97.56 79 SER A C 1
ATOM 594 O O . SER A 1 79 ? -13.281 23.062 -10.477 1 97.56 79 SER A O 1
ATOM 596 N N . TRP A 1 80 ? -11.719 21.625 -9.797 1 97.38 80 TRP A N 1
ATOM 597 C CA . TRP A 1 80 ? -12.625 20.938 -8.875 1 97.38 80 TRP A CA 1
ATOM 598 C C . TRP A 1 80 ? -13.023 21.859 -7.73 1 97.38 80 TRP A C 1
ATOM 600 O O . TRP A 1 80 ? -14.188 21.875 -7.32 1 97.38 80 TRP A O 1
ATOM 610 N N . LYS A 1 81 ? -12.086 22.641 -7.203 1 96.31 81 LYS A N 1
ATOM 611 C CA . LYS A 1 81 ? -12.352 23.609 -6.148 1 96.31 81 LYS A CA 1
ATOM 612 C C . LYS A 1 81 ? -13.375 24.656 -6.602 1 96.31 81 LYS A C 1
ATOM 614 O O . LYS A 1 81 ? -14.336 24.938 -5.887 1 96.31 81 LYS A O 1
ATOM 619 N N . ASP A 1 82 ? -13.156 25.156 -7.82 1 95.44 82 ASP A N 1
ATOM 620 C CA . ASP A 1 82 ? -14.023 26.203 -8.367 1 95.44 82 ASP A CA 1
ATOM 621 C C . ASP A 1 82 ? -15.438 25.672 -8.602 1 95.44 82 ASP A C 1
ATOM 623 O O . ASP A 1 82 ? -16.422 26.359 -8.305 1 95.44 82 ASP A O 1
ATOM 627 N N . LYS A 1 83 ? -15.508 24.516 -9.148 1 94.62 83 LYS A N 1
ATOM 628 C CA . LYS A 1 83 ? -16.812 23.906 -9.391 1 94.62 83 LYS A CA 1
ATOM 629 C C . LYS A 1 83 ? -17.594 23.734 -8.094 1 94.62 83 LYS A C 1
ATOM 631 O O . LYS A 1 83 ? -18.797 24 -8.039 1 94.62 83 LYS A O 1
ATOM 636 N N . ARG A 1 84 ? -16.906 23.312 -7.105 1 92.62 84 ARG A N 1
ATOM 637 C CA . ARG A 1 84 ? -17.547 23.125 -5.812 1 92.62 84 ARG A CA 1
ATOM 638 C C . ARG A 1 84 ? -18 24.453 -5.215 1 92.62 84 ARG A C 1
ATOM 640 O O . ARG A 1 84 ? -19.094 24.547 -4.66 1 92.62 84 ARG A O 1
ATOM 647 N N . LYS A 1 85 ? -17.172 25.422 -5.324 1 90.69 85 LYS A N 1
ATOM 648 C CA . LYS A 1 85 ? -17.5 26.75 -4.824 1 90.69 85 LYS A CA 1
ATOM 649 C C . LYS A 1 85 ? -18.734 27.312 -5.516 1 90.69 85 LYS A C 1
ATOM 651 O O . LYS A 1 85 ? -19.625 27.859 -4.863 1 90.69 85 LYS A O 1
ATOM 656 N N . LYS A 1 86 ? -18.812 27.156 -6.754 1 91 86 LYS A N 1
ATOM 657 C CA . LYS A 1 86 ? -19.938 27.641 -7.535 1 91 86 LYS A CA 1
ATOM 658 C C . LYS A 1 86 ? -21.219 26.891 -7.164 1 91 86 LYS A C 1
ATOM 660 O O . LYS A 1 86 ? -22.297 27.484 -7.059 1 91 86 LYS A O 1
ATOM 665 N N . ALA A 1 87 ? -21.062 25.578 -6.961 1 89.94 87 ALA A N 1
ATOM 666 C CA . ALA A 1 87 ? -22.219 24.781 -6.57 1 89.94 87 ALA A CA 1
ATOM 667 C C . ALA A 1 87 ? -22.75 25.203 -5.203 1 89.94 87 ALA A C 1
ATOM 669 O O . ALA A 1 87 ? -23.969 25.297 -5 1 89.94 87 ALA A O 1
ATOM 670 N N . LYS A 1 88 ? -21.891 25.5 -4.344 1 85.88 88 LYS A N 1
ATOM 671 C CA . LYS A 1 88 ? -22.281 25.906 -2.998 1 85.88 88 LYS A CA 1
ATOM 672 C C . LYS A 1 88 ? -22.922 27.297 -3.006 1 85.88 88 LYS A C 1
ATOM 674 O O . LYS A 1 88 ? -23.859 27.547 -2.258 1 85.88 88 LYS A O 1
ATOM 679 N N . ALA A 1 89 ? -22.422 28.156 -3.812 1 83.56 89 ALA A N 1
ATOM 680 C CA . ALA A 1 89 ? -22.984 29.5 -3.947 1 83.56 89 ALA A CA 1
ATOM 681 C C . ALA A 1 89 ? -24.391 29.453 -4.516 1 83.56 89 ALA A C 1
ATOM 683 O O . ALA A 1 89 ? -25.281 30.188 -4.062 1 83.56 89 ALA A O 1
ATOM 684 N N . LYS A 1 90 ? -24.547 28.578 -5.344 1 86.25 90 LYS A N 1
ATOM 685 C CA . LYS A 1 90 ? -25.859 28.438 -5.992 1 86.25 90 LYS A CA 1
ATOM 686 C C . LYS A 1 90 ? -26.906 27.906 -5.012 1 86.25 90 LYS A C 1
ATOM 688 O O . LYS A 1 90 ? -28.062 28.344 -5.043 1 86.25 90 LYS A O 1
ATOM 693 N N . HIS A 1 91 ? -26.5 27.047 -4.152 1 85.44 91 HIS A N 1
ATOM 694 C CA . HIS A 1 91 ? -27.453 26.406 -3.242 1 85.44 91 HIS A CA 1
ATOM 695 C C . HIS A 1 91 ? -27.531 27.172 -1.923 1 85.44 91 HIS A C 1
ATOM 697 O O . HIS A 1 91 ? -28.281 26.766 -1.02 1 85.44 91 HIS A O 1
ATOM 703 N N . GLU A 1 92 ? -26.922 28.328 -1.816 1 76.5 92 GLU A N 1
ATOM 704 C CA . GLU A 1 92 ? -26.922 29.125 -0.597 1 76.5 92 GLU A CA 1
ATOM 705 C C . GLU A 1 92 ? -26.703 28.266 0.636 1 76.5 92 GLU A C 1
ATOM 707 O O . GLU A 1 92 ? -27.5 28.281 1.574 1 76.5 92 GLU A O 1
ATOM 712 N N . GLU A 1 93 ? -25.719 27.578 0.643 1 77.81 93 GLU A N 1
ATOM 713 C CA . GLU A 1 93 ? -25.422 26.641 1.731 1 77.81 93 GLU A CA 1
ATOM 714 C C . GLU A 1 93 ? -25.297 27.375 3.064 1 77.81 93 GLU A C 1
ATOM 716 O O . GLU A 1 93 ? -24.75 28.484 3.121 1 77.81 93 GLU A O 1
ATOM 721 N N . ASP A 1 94 ? -25.906 26.781 4.043 1 84.44 94 ASP A N 1
ATOM 722 C CA . ASP A 1 94 ? -25.766 27.25 5.414 1 84.44 94 ASP A CA 1
ATOM 723 C C . ASP A 1 94 ? -24.297 27.25 5.848 1 84.44 94 ASP A C 1
ATOM 725 O O . ASP A 1 94 ? -23.656 26.203 5.852 1 84.44 94 ASP A O 1
ATOM 729 N N . PRO A 1 95 ? -23.844 28.438 6.109 1 83.56 95 PRO A N 1
ATOM 730 C CA . PRO A 1 95 ? -22.438 28.5 6.543 1 83.56 95 PRO A CA 1
ATOM 731 C C . PRO A 1 95 ? -22.141 27.547 7.699 1 83.56 95 PRO A C 1
ATOM 733 O O . PRO A 1 95 ? -21.016 27.078 7.824 1 83.56 95 PRO A O 1
ATOM 736 N N . GLU A 1 96 ? -23.078 27.266 8.477 1 84.44 96 GLU A N 1
ATOM 737 C CA . GLU A 1 96 ? -22.891 26.406 9.641 1 84.44 96 GLU A CA 1
ATOM 738 C C . GLU A 1 96 ? -22.734 24.953 9.242 1 84.44 96 GLU A C 1
ATOM 740 O O . GLU A 1 96 ? -22.328 24.125 10.055 1 84.44 96 GLU A O 1
ATOM 745 N N . LYS A 1 97 ? -22.906 24.719 7.984 1 87.62 97 LYS A N 1
ATOM 746 C CA . LYS A 1 97 ? -22.781 23.359 7.496 1 87.62 97 LYS A CA 1
ATOM 747 C C . LYS A 1 97 ? -21.703 23.25 6.43 1 87.62 97 LYS A C 1
ATOM 749 O O . LYS A 1 97 ? -21.438 22.172 5.902 1 87.62 97 LYS A O 1
ATOM 754 N N . HIS A 1 98 ? -21.078 24.344 6.25 1 90.94 98 HIS A N 1
ATOM 755 C CA . HIS A 1 98 ? -20.078 24.406 5.18 1 90.94 98 HIS A CA 1
ATOM 756 C C . HIS A 1 98 ? -18.828 23.641 5.551 1 90.94 98 HIS A C 1
ATOM 758 O O . HIS A 1 98 ? -18.312 23.766 6.668 1 90.94 98 HIS A O 1
ATOM 764 N N . LEU A 1 99 ? -18.359 22.859 4.605 1 95 99 LEU A N 1
ATOM 765 C CA . LEU A 1 99 ? -17.078 22.172 4.754 1 95 99 LEU A CA 1
ATOM 766 C C . LEU A 1 99 ? -16.094 22.625 3.68 1 95 99 LEU A C 1
ATOM 768 O O . LEU A 1 99 ? -16.469 22.812 2.521 1 95 99 LEU A O 1
ATOM 772 N N . PRO A 1 100 ? -14.844 22.828 4.066 1 97.12 100 PRO A N 1
ATOM 773 C CA . PRO A 1 100 ? -13.82 23.203 3.082 1 97.12 100 PRO A CA 1
ATOM 774 C C . PRO A 1 100 ? -13.547 22.078 2.072 1 97.12 100 PRO A C 1
ATOM 776 O O . PRO A 1 100 ? -13.914 20.922 2.307 1 97.12 100 PRO A O 1
ATOM 779 N N . PHE A 1 101 ? -13.016 22.516 0.857 1 97.69 101 PHE A N 1
ATOM 780 C CA . PHE A 1 101 ? -12.461 21.547 -0.085 1 97.69 101 PHE A CA 1
ATOM 781 C C . PHE A 1 101 ? -11.211 20.891 0.49 1 97.69 101 PHE A C 1
ATOM 783 O O . PHE A 1 101 ? -10.219 21.562 0.759 1 97.69 101 PHE A O 1
ATOM 790 N N . VAL A 1 102 ? -11.25 19.594 0.696 1 98.25 102 VAL A N 1
ATOM 791 C CA . VAL A 1 102 ? -10.172 18.891 1.37 1 98.25 102 VAL A CA 1
ATOM 792 C C . VAL A 1 102 ? -9.367 18.078 0.352 1 98.25 102 VAL A C 1
ATOM 794 O O . VAL A 1 102 ? -9.93 17.25 -0.369 1 98.25 102 VAL A O 1
ATOM 797 N N . THR A 1 103 ? -8.086 18.312 0.277 1 98.44 103 THR A N 1
ATOM 798 C CA . THR A 1 103 ? -7.145 17.562 -0.536 1 98.44 103 THR A CA 1
ATOM 799 C C . THR A 1 103 ? -6.207 16.734 0.348 1 98.44 103 THR A C 1
ATOM 801 O O . THR A 1 103 ? -5.543 17.281 1.233 1 98.44 103 THR A O 1
ATOM 804 N N . LEU A 1 104 ? -6.172 15.453 0.168 1 97.69 104 LEU A N 1
ATOM 805 C CA . LEU A 1 104 ? -5.152 14.609 0.788 1 97.69 104 LEU A CA 1
ATOM 806 C C . LEU A 1 104 ? -3.898 14.547 -0.078 1 97.69 104 LEU A C 1
ATOM 808 O O . LEU A 1 104 ? -3.971 14.195 -1.257 1 97.69 104 LEU A O 1
ATOM 812 N N . ALA A 1 105 ? -2.834 14.945 0.468 1 96.88 105 ALA A N 1
ATOM 813 C CA . ALA A 1 105 ? -1.561 14.875 -0.244 1 96.88 105 ALA A CA 1
ATOM 814 C C . ALA A 1 105 ? -0.516 14.125 0.572 1 96.88 105 ALA A C 1
ATOM 816 O O . ALA A 1 105 ? -0.238 14.477 1.719 1 96.88 105 ALA A O 1
ATOM 817 N N . TYR A 1 106 ? 0.079 13.078 -0.002 1 93.88 106 TYR A N 1
ATOM 818 C CA . TYR A 1 106 ? 1.086 12.289 0.694 1 93.88 106 TYR A CA 1
ATOM 819 C C . TYR A 1 106 ? 1.969 11.539 -0.295 1 93.88 106 TYR A C 1
ATOM 821 O O . TYR A 1 106 ? 1.626 11.414 -1.473 1 93.88 106 TYR A O 1
ATOM 829 N N . ALA A 1 107 ? 3.102 11.18 0.18 1 94.69 107 ALA A N 1
ATOM 830 C CA . ALA A 1 107 ? 4.023 10.336 -0.579 1 94.69 107 ALA A CA 1
ATOM 831 C C . ALA A 1 107 ? 4.074 8.922 -0.005 1 94.69 107 ALA A C 1
ATOM 833 O O . ALA A 1 107 ? 4.02 8.742 1.213 1 94.69 107 ALA A O 1
ATOM 834 N N . GLN A 1 108 ? 4.18 8.016 -0.914 1 93.88 108 GLN A N 1
ATOM 835 C CA . GLN A 1 108 ? 4.227 6.609 -0.513 1 93.88 108 GLN A CA 1
ATOM 836 C C . GLN A 1 108 ? 5.16 5.809 -1.417 1 93.88 108 GLN A C 1
ATOM 838 O O . GLN A 1 108 ? 5.562 6.289 -2.479 1 93.88 108 GLN A O 1
ATOM 843 N N . THR A 1 109 ? 5.535 4.656 -0.916 1 94.38 109 THR A N 1
ATOM 844 C CA . THR A 1 109 ? 6.176 3.658 -1.768 1 94.38 109 THR A CA 1
ATOM 845 C C . THR A 1 109 ? 5.164 3.039 -2.729 1 94.38 109 THR A C 1
ATOM 847 O O . THR A 1 109 ? 3.967 3.32 -2.643 1 94.38 109 THR A O 1
ATOM 850 N N . ILE A 1 110 ? 5.645 2.195 -3.602 1 95.69 110 ILE A N 1
ATOM 851 C CA . ILE A 1 110 ? 4.797 1.544 -4.594 1 95.69 110 ILE A CA 1
ATOM 852 C C . ILE A 1 110 ? 3.713 0.729 -3.895 1 95.69 110 ILE A C 1
ATOM 854 O O . ILE A 1 110 ? 2.57 0.677 -4.355 1 95.69 110 ILE A O 1
ATOM 858 N N . ASP A 1 111 ? 4.051 0.156 -2.789 1 93.44 111 ASP A N 1
ATOM 859 C CA . ASP A 1 111 ? 3.121 -0.728 -2.094 1 93.44 111 ASP A CA 1
ATOM 860 C C . ASP A 1 111 ? 2.344 0.029 -1.019 1 93.44 111 ASP A C 1
ATOM 862 O O . ASP A 1 111 ? 1.812 -0.578 -0.087 1 93.44 111 ASP A O 1
ATOM 866 N N . GLY A 1 112 ? 2.299 1.319 -1.031 1 92.94 112 GLY A N 1
ATOM 867 C CA . GLY A 1 112 ? 1.365 2.107 -0.243 1 92.94 112 GLY A CA 1
ATOM 868 C C . GLY A 1 112 ? 1.882 2.43 1.146 1 92.94 112 GLY A C 1
ATOM 869 O O . GLY A 1 112 ? 1.096 2.656 2.068 1 92.94 112 GLY A O 1
ATOM 870 N N . LYS A 1 113 ? 3.223 2.387 1.303 1 90.56 113 LYS A N 1
ATOM 871 C CA . LYS A 1 113 ? 3.795 2.664 2.615 1 90.56 113 LYS A CA 1
ATOM 872 C C . LYS A 1 113 ? 4.316 4.098 2.695 1 90.56 113 LYS A C 1
ATOM 874 O O . LYS A 1 113 ? 4.949 4.586 1.758 1 90.56 113 LYS A O 1
ATOM 879 N N . ILE A 1 114 ? 4.047 4.77 3.824 1 89.12 114 ILE A N 1
ATOM 880 C CA . ILE A 1 114 ? 4.375 6.191 3.912 1 89.12 114 ILE A CA 1
ATOM 881 C C . ILE A 1 114 ? 5.559 6.387 4.859 1 89.12 114 ILE A C 1
ATOM 883 O O . ILE A 1 114 ? 6.133 7.477 4.922 1 89.12 114 ILE A O 1
ATOM 887 N N . ALA A 1 115 ? 5.891 5.395 5.629 1 80.69 115 ALA A N 1
ATOM 888 C CA . ALA A 1 115 ? 7.027 5.461 6.547 1 80.69 115 ALA A CA 1
ATOM 889 C C . ALA A 1 115 ? 7.605 4.074 6.805 1 80.69 115 ALA A C 1
ATOM 891 O O . ALA A 1 115 ? 7 3.064 6.438 1 80.69 115 ALA A O 1
ATOM 892 N N . ALA A 1 116 ? 8.883 4.031 7.238 1 75.12 116 ALA A N 1
ATOM 893 C CA . ALA A 1 116 ? 9.492 2.781 7.688 1 75.12 116 ALA A CA 1
ATOM 894 C C . ALA A 1 116 ? 9.352 2.615 9.203 1 75.12 116 ALA A C 1
ATOM 896 O O . ALA A 1 116 ? 9.453 3.59 9.953 1 75.12 116 ALA A O 1
ATOM 897 N N . THR A 1 117 ? 8.781 1.498 9.617 1 62.09 117 THR A N 1
ATOM 898 C CA . THR A 1 117 ? 8.625 1.261 11.047 1 62.09 117 THR A CA 1
ATOM 899 C C . THR A 1 117 ? 9.961 0.87 11.68 1 62.09 117 THR A C 1
ATOM 901 O O . THR A 1 117 ? 10.758 0.153 11.07 1 62.09 117 THR A O 1
ATOM 904 N N . THR A 1 118 ? 10.578 1.72 12.547 1 49.66 118 THR A N 1
ATOM 905 C CA . THR A 1 118 ? 11.789 1.331 13.266 1 49.66 118 THR A CA 1
ATOM 906 C C . THR A 1 118 ? 11.469 0.278 14.32 1 49.66 118 THR A C 1
ATOM 908 O O . THR A 1 118 ? 10.383 0.283 14.906 1 49.66 118 THR A O 1
ATOM 911 N N . ILE A 1 119 ? 12.008 -1.006 14.227 1 42.69 119 ILE A N 1
ATOM 912 C CA . ILE A 1 119 ? 11.836 -2.057 15.227 1 42.69 119 ILE A CA 1
ATOM 913 C C . ILE A 1 119 ? 11.93 -1.459 16.625 1 42.69 119 ILE A C 1
ATOM 915 O O . ILE A 1 119 ? 11.164 -1.824 17.516 1 42.69 119 ILE A O 1
ATOM 919 N N . ASN A 1 120 ? 13.086 -1 16.969 1 39.28 120 ASN A N 1
ATOM 920 C CA . ASN A 1 120 ? 13.266 -0.746 18.391 1 39.28 120 ASN A CA 1
ATOM 921 C C . ASN A 1 120 ? 12.422 0.435 18.875 1 39.28 120 ASN A C 1
ATOM 923 O O . ASN A 1 120 ? 12.18 0.589 20.062 1 39.28 120 ASN A O 1
ATOM 927 N N . ASP A 1 121 ? 12.727 1.672 18.266 1 36.34 121 ASP A N 1
ATOM 928 C CA . ASP A 1 121 ? 12.172 2.873 18.875 1 36.34 121 ASP A CA 1
ATOM 929 C C . ASP A 1 121 ? 10.844 3.256 18.234 1 36.34 121 ASP A C 1
ATOM 931 O O . ASP A 1 121 ? 10.68 3.15 17.016 1 36.34 121 ASP A O 1
ATOM 935 N N . GLU A 1 122 ? 9.672 2.924 18.906 1 38.34 122 GLU A N 1
ATOM 936 C CA . GLU A 1 122 ? 8.312 3.441 18.797 1 38.34 122 GLU A CA 1
ATOM 937 C C . GLU A 1 122 ? 8.242 4.617 17.828 1 38.34 122 GLU A C 1
ATOM 939 O O . GLU A 1 122 ? 7.227 5.312 17.766 1 38.34 122 GLU A O 1
ATOM 944 N N . THR A 1 123 ? 9.375 5.113 17.406 1 39.88 123 THR A N 1
ATOM 945 C CA . THR A 1 123 ? 9.297 6.398 16.719 1 39.88 123 THR A CA 1
ATOM 946 C C . THR A 1 123 ? 9.312 6.211 15.211 1 39.88 123 THR A C 1
ATOM 948 O O . THR A 1 123 ? 10.102 5.41 14.695 1 39.88 123 THR A O 1
ATOM 951 N N . THR A 1 124 ? 8.281 6.16 14.523 1 44.28 124 THR A N 1
ATOM 952 C CA . THR A 1 124 ? 8.164 6.266 13.07 1 44.28 124 THR A CA 1
ATOM 953 C C . THR A 1 124 ? 9.148 7.297 12.523 1 44.28 124 THR A C 1
ATOM 955 O O . THR A 1 124 ? 9.266 8.398 13.062 1 44.28 124 THR A O 1
ATOM 958 N N . THR A 1 125 ? 10.25 6.898 11.922 1 44.19 125 THR A N 1
ATOM 959 C CA . THR A 1 125 ? 11.109 7.914 11.32 1 44.19 125 THR A CA 1
ATOM 960 C C . THR A 1 125 ? 10.336 8.742 10.297 1 44.19 125 THR A C 1
ATOM 962 O O . THR A 1 125 ? 9.859 8.211 9.289 1 44.19 125 THR A O 1
ATOM 965 N N . SER A 1 126 ? 9.609 9.734 10.656 1 44.72 126 SER A N 1
ATOM 966 C CA . SER A 1 126 ? 8.781 10.68 9.914 1 44.72 126 SER A CA 1
ATOM 967 C C . SER A 1 126 ? 9.516 11.203 8.68 1 44.72 126 SER A C 1
ATOM 969 O O . SER A 1 126 ? 8.883 11.68 7.738 1 44.72 126 SER A O 1
ATOM 971 N N . ASN A 1 127 ? 10.945 11.094 8.625 1 48.16 127 ASN A N 1
ATOM 972 C CA . ASN A 1 127 ? 11.586 11.883 7.578 1 48.16 127 ASN A CA 1
ATOM 973 C C . ASN A 1 127 ? 12.023 11.016 6.402 1 48.16 127 ASN A C 1
ATOM 975 O O . ASN A 1 127 ? 13.125 11.18 5.875 1 48.16 127 ASN A O 1
ATOM 979 N N . LEU A 1 128 ? 11.266 9.93 6.148 1 57.34 128 LEU A N 1
ATOM 980 C CA . LEU A 1 128 ? 11.719 9.227 4.953 1 57.34 128 LEU A CA 1
ATOM 981 C C . LEU A 1 128 ? 11.438 10.047 3.699 1 57.34 128 LEU A C 1
ATOM 983 O O . LEU A 1 128 ? 10.281 10.344 3.393 1 57.34 128 LEU A O 1
ATOM 987 N N . ARG A 1 129 ? 12.539 10.742 3.205 1 65.94 129 ARG A N 1
ATOM 988 C CA . ARG A 1 129 ? 12.406 11.414 1.917 1 65.94 129 ARG A CA 1
ATOM 989 C C . ARG A 1 129 ? 12.102 10.414 0.807 1 65.94 129 ARG A C 1
ATOM 991 O O . ARG A 1 129 ? 13.008 9.75 0.296 1 65.94 129 ARG A O 1
ATOM 998 N N . LEU A 1 130 ? 10.781 10.227 0.558 1 80.75 130 LEU A N 1
ATOM 999 C CA . LEU A 1 130 ? 10.344 9.273 -0.456 1 80.75 130 LEU A CA 1
ATOM 1000 C C . LEU A 1 130 ? 10.312 9.922 -1.836 1 80.75 130 LEU A C 1
ATOM 1002 O O . LEU A 1 130 ? 10.727 9.312 -2.822 1 80.75 130 LEU A O 1
ATOM 1006 N N . SER A 1 131 ? 10.031 11.227 -1.858 1 84.88 131 SER A N 1
ATOM 1007 C CA . SER A 1 131 ? 9.719 11.844 -3.145 1 84.88 131 SER A CA 1
ATOM 1008 C C . SER A 1 131 ? 10.945 12.508 -3.752 1 84.88 131 SER A C 1
ATOM 1010 O O . SER A 1 131 ? 11.859 12.914 -3.029 1 84.88 131 SER A O 1
ATOM 1012 N N . CYS A 1 132 ? 10.945 12.586 -5.023 1 89.88 132 CYS A N 1
ATOM 1013 C CA . CYS A 1 132 ? 12.023 13.258 -5.738 1 89.88 132 CYS A CA 1
ATOM 1014 C C . CYS A 1 132 ? 11.836 14.773 -5.711 1 89.88 132 CYS A C 1
ATOM 1016 O O . CYS A 1 132 ? 10.875 15.273 -5.125 1 89.88 132 CYS A O 1
ATOM 1018 N N . GLU A 1 133 ? 12.727 15.492 -6.316 1 89.25 133 GLU A N 1
ATOM 1019 C CA . GLU A 1 133 ? 12.719 16.953 -6.27 1 89.25 133 GLU A CA 1
ATOM 1020 C C . GLU A 1 133 ? 11.5 17.531 -6.98 1 89.25 133 GLU A C 1
ATOM 1022 O O . GLU A 1 133 ? 10.883 18.484 -6.496 1 89.25 133 GLU A O 1
ATOM 1027 N N . GLU A 1 134 ? 11.195 16.969 -8.117 1 91.69 134 GLU A N 1
ATOM 1028 C CA . GLU A 1 134 ? 10.039 17.453 -8.859 1 91.69 134 GLU A CA 1
ATOM 1029 C C . GLU A 1 134 ? 8.758 17.297 -8.047 1 91.69 134 GLU A C 1
ATOM 1031 O O . GLU A 1 134 ? 7.91 18.188 -8.023 1 91.69 134 GLU A O 1
ATOM 1036 N N . SER A 1 135 ? 8.617 16.188 -7.41 1 93.31 135 SER A N 1
ATOM 1037 C CA . SER A 1 135 ? 7.438 15.945 -6.582 1 93.31 135 SER A CA 1
ATOM 1038 C C . SER A 1 135 ? 7.406 16.875 -5.371 1 93.31 135 SER A C 1
ATOM 1040 O O . SER A 1 135 ? 6.332 17.281 -4.918 1 93.31 135 SER A O 1
ATOM 1042 N N . SER A 1 136 ? 8.562 17.203 -4.844 1 90.56 136 SER A N 1
ATOM 1043 C CA . SER A 1 136 ? 8.641 18.172 -3.744 1 90.56 136 SER A CA 1
ATOM 1044 C C . SER A 1 136 ? 8.133 19.531 -4.168 1 90.56 136 SER A C 1
ATOM 1046 O O . SER A 1 136 ? 7.473 20.234 -3.393 1 90.56 136 SER A O 1
ATOM 1048 N N . ARG A 1 137 ? 8.461 19.922 -5.371 1 92.56 137 ARG A N 1
ATOM 1049 C CA . ARG A 1 137 ? 7.945 21.172 -5.91 1 92.56 137 ARG A CA 1
ATOM 1050 C C . ARG A 1 137 ? 6.422 21.141 -6.016 1 92.56 137 ARG A C 1
ATOM 1052 O O . ARG A 1 137 ? 5.758 22.141 -5.73 1 92.56 137 ARG A O 1
ATOM 1059 N N . LEU A 1 138 ? 5.918 20.031 -6.43 1 95.12 138 LEU A N 1
ATOM 1060 C CA . LEU A 1 138 ? 4.465 19.891 -6.48 1 95.12 138 LEU A CA 1
ATOM 1061 C C . LEU A 1 138 ? 3.852 20.109 -5.102 1 95.12 138 LEU A C 1
ATOM 1063 O O . LEU A 1 138 ? 2.861 20.828 -4.965 1 95.12 138 LEU A O 1
ATOM 1067 N N . THR A 1 139 ? 4.438 19.469 -4.141 1 92.38 139 THR A N 1
ATOM 1068 C CA . THR A 1 139 ? 3.932 19.594 -2.777 1 92.38 139 THR A CA 1
ATOM 1069 C C . THR A 1 139 ? 3.934 21.062 -2.34 1 92.38 139 THR A C 1
ATOM 1071 O O . THR A 1 139 ? 2.963 21.531 -1.746 1 92.38 139 THR A O 1
ATOM 1074 N N . HIS A 1 140 ? 4.938 21.719 -2.643 1 90.44 140 HIS A N 1
ATOM 1075 C CA . HIS A 1 140 ? 5.031 23.141 -2.309 1 90.44 140 HIS A CA 1
ATOM 1076 C C . HIS A 1 140 ? 3.928 23.938 -2.988 1 90.44 140 HIS A C 1
ATOM 1078 O O . HIS A 1 140 ? 3.281 24.781 -2.355 1 90.44 140 HIS A O 1
ATOM 1084 N N . ARG A 1 141 ? 3.746 23.688 -4.195 1 94.19 141 ARG A N 1
ATOM 1085 C CA . ARG A 1 141 ? 2.711 24.406 -4.945 1 94.19 141 ARG A CA 1
ATOM 1086 C C . ARG A 1 141 ? 1.322 24.047 -4.422 1 94.19 141 ARG A C 1
ATOM 1088 O O . ARG A 1 141 ? 0.429 24.906 -4.402 1 94.19 141 ARG A O 1
ATOM 1095 N N . LEU A 1 142 ? 1.188 22.797 -4.027 1 95.75 142 LEU A N 1
ATOM 1096 C CA . LEU A 1 142 ? -0.071 22.391 -3.414 1 95.75 142 LEU A CA 1
ATOM 1097 C C . LEU A 1 142 ? -0.331 23.172 -2.133 1 95.75 142 LEU A C 1
ATOM 1099 O O . LEU A 1 142 ? -1.459 23.609 -1.885 1 95.75 142 LEU A O 1
ATOM 1103 N N . ARG A 1 143 ? 0.682 23.344 -1.339 1 92.56 143 ARG A N 1
ATOM 1104 C CA . ARG A 1 143 ? 0.558 24.109 -0.102 1 92.56 143 ARG A CA 1
ATOM 1105 C C . ARG A 1 143 ? 0.155 25.547 -0.389 1 92.56 143 ARG A C 1
ATOM 1107 O O . ARG A 1 143 ? -0.722 26.109 0.281 1 92.56 143 ARG A O 1
ATOM 1114 N N . GLN A 1 144 ? 0.695 26.125 -1.391 1 91.94 144 GLN A N 1
ATOM 1115 C CA . GLN A 1 144 ? 0.411 27.5 -1.757 1 91.94 144 GLN A CA 1
ATOM 1116 C C . GLN A 1 144 ? -1.021 27.656 -2.262 1 91.94 144 GLN A C 1
ATOM 1118 O O . GLN A 1 144 ? -1.625 28.719 -2.121 1 91.94 144 GLN A O 1
ATOM 1123 N N . MET A 1 145 ? -1.539 26.641 -2.76 1 94.69 145 MET A N 1
ATOM 1124 C CA . MET A 1 145 ? -2.848 26.672 -3.408 1 94.69 145 MET A CA 1
ATOM 1125 C C . MET A 1 145 ? -3.967 26.578 -2.375 1 94.69 145 MET A C 1
ATOM 1127 O O . MET A 1 145 ? -5.125 26.859 -2.686 1 94.69 145 MET A O 1
ATOM 1131 N N . HIS A 1 146 ? -3.691 26.234 -1.208 1 96.19 146 HIS A N 1
ATOM 1132 C CA . HIS A 1 146 ? -4.719 26 -0.198 1 96.19 146 HIS A CA 1
ATOM 1133 C C . HIS A 1 146 ? -4.641 27.031 0.916 1 96.19 146 HIS A C 1
ATOM 1135 O O . HIS A 1 146 ? -3.574 27.609 1.173 1 96.19 146 HIS A O 1
ATOM 1141 N N . ASP A 1 147 ? -5.805 27.281 1.614 1 95.75 147 ASP A N 1
ATOM 1142 C CA . ASP A 1 147 ? -5.891 28.25 2.699 1 95.75 147 ASP A CA 1
ATOM 1143 C C . ASP A 1 147 ? -5.195 27.734 3.957 1 95.75 147 ASP A C 1
ATOM 1145 O O . ASP A 1 147 ? -4.691 28.516 4.762 1 95.75 147 ASP A O 1
ATOM 1149 N N . GLY A 1 148 ? -5.234 26.438 4.109 1 96.12 148 GLY A N 1
ATOM 1150 C CA . GLY A 1 148 ? -4.652 25.828 5.297 1 96.12 148 GLY A CA 1
ATOM 1151 C C . GLY A 1 148 ? -3.977 24.5 5.02 1 96.12 148 GLY A C 1
ATOM 1152 O O . GLY A 1 148 ? -4.273 23.844 4.02 1 96.12 148 GLY A O 1
ATOM 1153 N N . ILE A 1 149 ? -3.064 24.141 5.863 1 95 149 ILE A N 1
ATOM 1154 C CA . ILE A 1 149 ? -2.389 22.844 5.867 1 95 149 ILE A CA 1
ATOM 1155 C C . ILE A 1 149 ? -2.611 22.141 7.207 1 95 149 ILE A C 1
ATOM 1157 O O . ILE A 1 149 ? -2.355 22.734 8.266 1 95 149 ILE A O 1
ATOM 1161 N N . LEU A 1 150 ? -3.092 20.938 7.148 1 96 150 LEU A N 1
ATOM 1162 C CA . LEU A 1 150 ? -3.41 20.234 8.383 1 96 150 LEU A CA 1
ATOM 1163 C C . LEU A 1 150 ? -2.525 19 8.555 1 96 150 LEU A C 1
ATOM 1165 O O . LEU A 1 150 ? -2.334 18.234 7.609 1 96 150 LEU A O 1
ATOM 1169 N N . ILE A 1 151 ? -1.987 18.828 9.727 1 92.69 151 ILE A N 1
ATOM 1170 C CA . ILE A 1 151 ? -1.218 17.641 10.094 1 92.69 151 ILE A CA 1
ATOM 1171 C C . ILE A 1 151 ? -1.729 17.078 11.414 1 92.69 151 ILE A C 1
ATOM 1173 O O . ILE A 1 151 ? -2.516 17.734 12.109 1 92.69 151 ILE A O 1
ATOM 1177 N N . GLY A 1 152 ? -1.302 15.867 11.688 1 91.5 152 GLY A N 1
ATOM 1178 C CA . GLY A 1 152 ? -1.654 15.25 12.953 1 91.5 152 GLY A CA 1
ATOM 1179 C C . GLY A 1 152 ? -0.631 15.5 14.047 1 91.5 152 GLY A C 1
ATOM 1180 O O . GLY A 1 152 ? 0.416 16.109 13.797 1 91.5 152 GLY A O 1
ATOM 1181 N N . SER A 1 153 ? -0.935 15 15.227 1 89.38 153 SER A N 1
ATOM 1182 C CA . SER A 1 153 ? -0.125 15.227 16.422 1 89.38 153 SER A CA 1
ATOM 1183 C C . SER A 1 153 ? 1.25 14.578 16.281 1 89.38 153 SER A C 1
ATOM 1185 O O . SER A 1 153 ? 2.258 15.164 16.688 1 89.38 153 SER A O 1
ATOM 1187 N N . SER A 1 154 ? 1.296 13.43 15.672 1 83.62 154 SER A N 1
ATOM 1188 C CA . SER A 1 154 ? 2.57 12.734 15.531 1 83.62 154 SER A CA 1
ATOM 1189 C C . SER A 1 154 ? 3.51 13.484 14.594 1 83.62 154 SER A C 1
ATOM 1191 O O . SER A 1 154 ? 4.699 13.641 14.891 1 83.62 154 SER A O 1
ATOM 1193 N N . THR A 1 155 ? 2.939 13.898 13.508 1 81.88 155 THR A N 1
ATOM 1194 C CA . THR A 1 155 ? 3.729 14.68 12.562 1 81.88 155 THR A CA 1
ATOM 1195 C C . THR A 1 155 ? 4.172 16 13.188 1 81.88 155 THR A C 1
ATOM 1197 O O . THR A 1 155 ? 5.281 16.469 12.93 1 81.88 155 THR A O 1
ATOM 1200 N N . PHE A 1 156 ? 3.363 16.594 13.961 1 85.94 156 PHE A N 1
ATOM 1201 C CA . PHE A 1 156 ? 3.658 17.828 14.664 1 85.94 156 PHE A CA 1
ATOM 1202 C C . PHE A 1 156 ? 4.887 17.672 15.547 1 85.94 156 PHE A C 1
ATOM 1204 O O . PHE A 1 156 ? 5.742 18.562 15.602 1 85.94 156 PHE A O 1
ATOM 1211 N N . LEU A 1 157 ? 5.066 16.594 16.156 1 81.94 157 LEU A N 1
ATOM 1212 C CA . LEU A 1 157 ? 6.16 16.297 17.078 1 81.94 157 LEU A CA 1
ATOM 1213 C C . LEU A 1 157 ? 7.461 16.047 16.328 1 81.94 157 LEU A C 1
ATOM 1215 O O . LEU A 1 157 ? 8.531 16.469 16.766 1 81.94 157 LEU A O 1
ATOM 1219 N N . ILE A 1 158 ? 7.293 15.344 15.203 1 72.25 158 ILE A N 1
ATOM 1220 C CA . ILE A 1 158 ? 8.477 14.844 14.516 1 72.25 158 ILE A CA 1
ATOM 1221 C C . ILE A 1 158 ? 8.992 15.906 13.547 1 72.25 158 ILE A C 1
ATOM 1223 O O . ILE A 1 158 ? 10.203 16.094 13.406 1 72.25 158 ILE A O 1
ATOM 1227 N N . ASP A 1 159 ? 8.148 16.328 12.648 1 61.34 159 ASP A N 1
ATOM 1228 C CA . ASP A 1 159 ? 8.594 17.172 11.539 1 61.34 159 ASP A CA 1
ATOM 1229 C C . ASP A 1 159 ? 8.82 18.609 12.008 1 61.34 159 ASP A C 1
ATOM 1231 O O . ASP A 1 159 ? 9.305 19.438 11.242 1 61.34 159 ASP A O 1
ATOM 1235 N N . GLU A 1 160 ? 9.008 18.766 13.141 1 53.75 160 GLU A N 1
ATOM 1236 C CA . GLU A 1 160 ? 9.086 20.172 13.547 1 53.75 160 GLU A CA 1
ATOM 1237 C C . GLU A 1 160 ? 8.633 21.094 12.43 1 53.75 160 GLU A C 1
ATOM 1239 O O . GLU A 1 160 ? 9.453 21.766 11.789 1 53.75 160 GLU A O 1
ATOM 1244 N N . PRO A 1 161 ? 7.371 20.828 11.781 1 50.66 161 PRO A N 1
ATOM 1245 C CA . PRO A 1 161 ? 6.824 21.172 10.469 1 50.66 161 PRO A CA 1
ATOM 1246 C C . PRO A 1 161 ? 7.27 22.547 9.984 1 50.66 161 PRO A C 1
ATOM 1248 O O . PRO A 1 161 ? 7.215 23.516 10.742 1 50.66 161 PRO A O 1
ATOM 1251 N N . ARG A 1 162 ? 8.219 22.547 9.016 1 50.84 162 ARG A N 1
ATOM 1252 C CA . ARG A 1 162 ? 8.32 23.766 8.227 1 50.84 162 ARG A CA 1
ATOM 1253 C C . ARG A 1 162 ? 7.008 24.078 7.516 1 50.84 162 ARG A C 1
ATOM 1255 O O . ARG A 1 162 ? 6.746 23.547 6.43 1 50.84 162 ARG A O 1
ATOM 1262 N N . LEU A 1 163 ? 5.859 23.781 8.195 1 53.47 163 LEU A N 1
ATOM 1263 C CA . LEU A 1 163 ? 4.52 23.984 7.66 1 53.47 163 LEU A CA 1
ATOM 1264 C C . LEU A 1 163 ? 4.445 25.25 6.828 1 53.47 163 LEU A C 1
ATOM 1266 O O . LEU A 1 163 ? 3.402 25.922 6.789 1 53.47 163 LEU A O 1
ATOM 1270 N N . SER A 1 164 ? 5.715 25.703 6.332 1 52.72 164 SER A N 1
ATOM 1271 C CA . SER A 1 164 ? 5.703 26.922 5.531 1 52.72 164 SER A CA 1
ATOM 1272 C C . SER A 1 164 ? 5.953 26.625 4.059 1 52.72 164 SER A C 1
ATOM 1274 O O . SER A 1 164 ? 6.543 25.594 3.723 1 52.72 164 SER A O 1
ATOM 1276 N N . ALA A 1 165 ? 5.195 27.188 3.16 1 48.12 165 ALA A N 1
ATOM 1277 C CA . ALA A 1 165 ? 5.367 27.094 1.712 1 48.12 165 ALA A CA 1
ATOM 1278 C C . ALA A 1 165 ? 6.629 27.844 1.266 1 48.12 165 ALA A C 1
ATOM 1280 O O . ALA A 1 165 ? 6.691 28.344 0.144 1 48.12 165 ALA A O 1
ATOM 1281 N N . ARG A 1 166 ? 7.641 28.125 2.061 1 40.88 166 ARG A N 1
ATOM 1282 C CA . ARG A 1 166 ? 8.719 29 1.604 1 40.88 166 ARG A CA 1
ATOM 1283 C C . ARG A 1 166 ? 9.688 28.234 0.707 1 40.88 166 ARG A C 1
ATOM 1285 O O . ARG A 1 166 ? 10.25 27.219 1.109 1 40.88 166 ARG A O 1
ATOM 1292 N N . ILE A 1 167 ? 9.469 28.219 -0.593 1 39.75 167 ILE A N 1
ATOM 1293 C CA . ILE A 1 167 ? 10.445 27.812 -1.598 1 39.75 167 ILE A CA 1
ATOM 1294 C C . ILE A 1 167 ? 11.469 28.922 -1.802 1 39.75 167 ILE A C 1
ATOM 1296 O O . ILE A 1 167 ? 11.102 30.078 -2.068 1 39.75 167 ILE A O 1
ATOM 1300 N N . GLY A 1 168 ? 13.062 28.625 -1.817 1 40.12 168 GLY A N 1
ATOM 1301 C CA . GLY A 1 168 ? 14.297 29.234 -2.275 1 40.12 168 GLY A CA 1
ATOM 1302 C C . GLY A 1 168 ? 14.719 30.438 -1.436 1 40.12 168 GLY A C 1
ATOM 1303 O O . GLY A 1 168 ? 13.898 31.031 -0.734 1 40.12 168 GLY A O 1
ATOM 1304 N N . PRO A 1 169 ? 16.141 30.594 -1.295 1 35.16 169 PRO A N 1
ATOM 1305 C CA . PRO A 1 169 ? 16.766 31.656 -0.504 1 35.16 169 PRO A CA 1
ATOM 1306 C C . PRO A 1 169 ? 16.141 33.031 -0.759 1 35.16 169 PRO A C 1
ATOM 1308 O O . PRO A 1 169 ? 15.938 33.812 0.179 1 35.16 169 PRO A O 1
ATOM 1311 N N . SER A 1 170 ? 16.562 33.688 -2.029 1 33.56 170 SER A N 1
ATOM 1312 C CA . SER A 1 170 ? 16.719 35.094 -2.371 1 33.56 170 SER A CA 1
ATOM 1313 C C . SER A 1 170 ? 15.359 35.812 -2.404 1 33.56 170 SER A C 1
ATOM 1315 O O . SER A 1 170 ? 15.289 37.031 -2.582 1 33.56 170 SER A O 1
ATOM 1317 N N . SER A 1 171 ? 14.398 35.344 -3.242 1 33.72 171 SER A N 1
ATOM 1318 C CA . SER A 1 171 ? 13.508 36.375 -3.732 1 33.72 171 SER A CA 1
ATOM 1319 C C . SER A 1 171 ? 12.781 37.062 -2.584 1 33.72 171 SER A C 1
ATOM 1321 O O . SER A 1 171 ? 12.609 36.469 -1.513 1 33.72 171 SER A O 1
ATOM 1323 N N . GLU A 1 172 ? 12.523 38.406 -2.699 1 34.22 172 GLU A N 1
ATOM 1324 C CA . GLU A 1 172 ? 11.75 39.438 -2.002 1 34.22 172 GLU A CA 1
ATOM 1325 C C . GLU A 1 172 ? 10.484 38.844 -1.384 1 34.22 172 GLU A C 1
ATOM 1327 O O . GLU A 1 172 ? 9.852 37.969 -1.973 1 34.22 172 GLU A O 1
ATOM 1332 N N . ARG A 1 173 ? 10.273 38.969 -0.051 1 38.75 173 ARG A N 1
ATOM 1333 C CA . ARG A 1 173 ? 9.188 38.812 0.91 1 38.75 173 ARG A CA 1
ATOM 1334 C C . ARG A 1 173 ? 7.832 39 0.244 1 38.75 173 ARG A C 1
ATOM 1336 O O . ARG A 1 173 ? 7.254 40.094 0.327 1 38.75 173 ARG A O 1
ATOM 1343 N N . MET A 1 174 ? 7.734 38.906 -1.065 1 35.91 174 MET A N 1
ATOM 1344 C CA . MET A 1 174 ? 6.312 39.156 -1.281 1 35.91 174 MET A CA 1
ATOM 1345 C C . MET A 1 174 ? 5.461 38.375 -0.303 1 35.91 174 MET A C 1
ATOM 1347 O O . MET A 1 174 ? 5.758 37.188 -0.026 1 35.91 174 MET A O 1
ATOM 1351 N N . GLU A 1 175 ? 4.852 38.875 0.711 1 41.16 175 GLU A N 1
ATOM 1352 C CA . GLU A 1 175 ? 3.812 38.438 1.631 1 41.16 175 GLU A CA 1
ATOM 1353 C C . GLU A 1 175 ? 2.984 37.312 1.018 1 41.16 175 GLU A C 1
ATOM 1355 O O . GLU A 1 175 ? 1.961 37.562 0.379 1 41.16 175 GLU A O 1
ATOM 1360 N N . VAL A 1 176 ? 3.504 36.469 0.076 1 49.56 176 VAL A N 1
ATOM 1361 C CA . VAL A 1 176 ? 2.701 35.375 -0.472 1 49.56 176 VAL A CA 1
ATOM 1362 C C . VAL A 1 176 ? 1.912 34.719 0.647 1 49.56 176 VAL A C 1
ATOM 1364 O O . VAL A 1 176 ? 2.396 34.594 1.776 1 49.56 176 VAL A O 1
ATOM 1367 N N . ASP A 1 177 ? 0.551 34.75 0.54 1 60.66 177 ASP A N 1
ATOM 1368 C CA . ASP A 1 177 ? -0.465 34.188 1.429 1 60.66 177 ASP A CA 1
ATOM 1369 C C . ASP A 1 177 ? -0.103 32.781 1.857 1 60.66 177 ASP A C 1
ATOM 1371 O O . ASP A 1 177 ? -0.094 31.859 1.036 1 60.66 177 ASP A O 1
ATOM 1375 N N . GLN A 1 178 ? 0.751 32.562 2.812 1 80.25 178 GLN A N 1
ATOM 1376 C CA . GLN A 1 178 ? 1.11 31.281 3.402 1 80.25 178 GLN A CA 1
ATOM 1377 C C . GLN A 1 178 ? -0.112 30.594 3.996 1 80.25 178 GLN A C 1
ATOM 1379 O O . GLN A 1 178 ? -0.997 31.25 4.551 1 80.25 178 GLN A O 1
ATOM 1384 N N . PRO A 1 179 ? -0.238 29.328 3.676 1 91.56 179 PRO A N 1
ATOM 1385 C CA . PRO A 1 179 ? -1.354 28.594 4.266 1 91.56 179 PRO A CA 1
ATOM 1386 C C . PRO A 1 179 ? -1.3 28.562 5.793 1 91.56 179 PRO A C 1
ATOM 1388 O O . PRO A 1 179 ? -0.213 28.578 6.375 1 91.56 179 PRO A O 1
ATOM 1391 N N . ARG A 1 180 ? -2.408 28.703 6.402 1 93.56 180 ARG A N 1
ATOM 1392 C CA . ARG A 1 180 ? -2.502 28.609 7.855 1 93.56 180 ARG A CA 1
ATOM 1393 C C . ARG A 1 180 ? -2.139 27.203 8.336 1 93.56 180 ARG A C 1
ATOM 1395 O O . ARG A 1 180 ? -2.73 26.219 7.891 1 93.56 180 ARG A O 1
ATOM 1402 N N . PRO A 1 181 ? -1.136 27.047 9.156 1 94.12 181 PRO A N 1
ATOM 1403 C CA . PRO A 1 181 ? -0.851 25.734 9.727 1 94.12 181 PRO A CA 1
ATOM 1404 C C . PRO A 1 181 ? -1.91 25.281 10.734 1 94.12 181 PRO A C 1
ATOM 1406 O O . PRO A 1 181 ? -2.316 26.062 11.594 1 94.12 181 PRO A O 1
ATOM 1409 N N . ILE A 1 182 ? -2.395 24.109 10.578 1 96.44 182 ILE A N 1
ATOM 1410 C CA . ILE A 1 182 ? -3.42 23.547 11.445 1 96.44 182 ILE A CA 1
ATOM 1411 C C . ILE A 1 182 ? -2.957 22.203 11.984 1 96.44 182 ILE A C 1
ATOM 1413 O O . ILE A 1 182 ? -2.416 21.375 11.234 1 96.44 182 ILE A O 1
ATOM 1417 N N . VAL A 1 183 ? -3.131 21.953 13.281 1 95.25 183 VAL A N 1
ATOM 1418 C CA . VAL A 1 183 ? -2.723 20.703 13.922 1 95.25 183 VAL A CA 1
ATOM 1419 C C . VAL A 1 183 ? -3.912 20.078 14.641 1 95.25 183 VAL A C 1
ATOM 1421 O O . VAL A 1 183 ? -4.656 20.766 15.344 1 95.25 183 VAL A O 1
ATOM 1424 N N . LEU A 1 184 ? -4.102 18.844 14.43 1 96.06 184 LEU A N 1
ATOM 1425 C CA . LEU A 1 184 ? -5.055 18.078 15.234 1 96.06 184 LEU A CA 1
ATOM 1426 C C . LEU A 1 184 ? -4.371 17.453 16.453 1 96.06 184 LEU A C 1
ATOM 1428 O O . LEU A 1 184 ? -3.562 16.547 16.312 1 96.06 184 LEU A O 1
ATOM 1432 N N . ASP A 1 185 ? -4.645 17.922 17.562 1 96 185 ASP A N 1
ATOM 1433 C CA . ASP A 1 185 ? -4.098 17.469 18.828 1 96 185 ASP A CA 1
ATOM 1434 C C . ASP A 1 185 ? -5.168 17.453 19.922 1 96 185 ASP A C 1
ATOM 1436 O O . ASP A 1 185 ? -5.203 18.344 20.766 1 96 185 ASP A O 1
ATOM 1440 N N . THR A 1 186 ? -5.953 16.422 19.938 1 96.44 186 THR A N 1
ATOM 1441 C CA . THR A 1 186 ? -7.203 16.359 20.688 1 96.44 186 THR A CA 1
ATOM 1442 C C . THR A 1 186 ? -6.961 16.688 22.156 1 96.44 186 THR A C 1
ATOM 1444 O O . THR A 1 186 ? -7.699 17.469 22.75 1 96.44 186 THR A O 1
ATOM 1447 N N . ASN A 1 187 ? -5.973 16.156 22.703 1 95.56 187 ASN A N 1
ATOM 1448 C CA . ASN A 1 187 ? -5.738 16.297 24.141 1 95.56 187 ASN A CA 1
ATOM 1449 C C . ASN A 1 187 ? -4.551 17.219 24.422 1 95.56 187 ASN A C 1
ATOM 1451 O O . ASN A 1 187 ? -4.105 17.328 25.562 1 95.56 187 ASN A O 1
ATOM 1455 N N . LEU A 1 188 ? -3.955 17.812 23.406 1 96.62 188 LEU A N 1
ATOM 1456 C CA . LEU A 1 188 ? -2.865 18.781 23.453 1 96.62 188 LEU A CA 1
ATOM 1457 C C . LEU A 1 188 ? -1.608 18.156 24.047 1 96.62 188 LEU A C 1
ATOM 1459 O O . LEU A 1 188 ? -0.831 18.828 24.719 1 96.62 188 LEU A O 1
ATOM 1463 N N . LYS A 1 189 ? -1.496 16.875 23.875 1 94.44 189 LYS A N 1
ATOM 1464 C CA . LYS A 1 189 ? -0.317 16.188 24.406 1 94.44 189 LYS A CA 1
ATOM 1465 C C . LYS A 1 189 ? 0.937 16.594 23.625 1 94.44 189 LYS A C 1
ATOM 1467 O O . LYS A 1 189 ? 1.984 16.844 24.219 1 94.44 189 LYS A O 1
ATOM 1472 N N . SER A 1 190 ? 0.821 16.625 22.344 1 93.62 190 SER A N 1
ATOM 1473 C CA . SER A 1 190 ? 1.974 16.984 21.516 1 93.62 190 SER A CA 1
ATOM 1474 C C . SER A 1 190 ? 2.393 18.422 21.75 1 93.62 190 SER A C 1
ATOM 1476 O O . SER A 1 190 ? 3.586 18.734 21.797 1 93.62 190 SER A O 1
ATOM 1478 N N . LEU A 1 191 ? 1.435 19.328 21.859 1 94.69 191 LEU A N 1
ATOM 1479 C CA . LEU A 1 191 ? 1.748 20.719 22.141 1 94.69 191 LEU A CA 1
ATOM 1480 C C . LEU A 1 191 ? 2.508 20.844 23.469 1 94.69 191 LEU A C 1
ATOM 1482 O O . LEU A 1 191 ? 3.52 21.547 23.531 1 94.69 191 LEU A O 1
ATOM 1486 N N . GLN A 1 192 ? 2.066 20.156 24.469 1 94.31 192 GLN A N 1
ATOM 1487 C CA . GLN A 1 192 ? 2.713 20.203 25.781 1 94.31 192 GLN A CA 1
ATOM 1488 C C . GLN A 1 192 ? 4.141 19.672 25.703 1 94.31 192 GLN A C 1
ATOM 1490 O O . GLN A 1 192 ? 5.062 20.25 26.281 1 94.31 192 GLN A O 1
ATOM 1495 N N . LYS A 1 193 ? 4.242 18.594 24.984 1 93.06 193 LYS A N 1
ATOM 1496 C CA . LYS A 1 193 ? 5.57 18.016 24.844 1 93.06 193 LYS A CA 1
ATOM 1497 C C . LYS A 1 193 ? 6.523 18.969 24.141 1 93.06 193 LYS A C 1
ATOM 1499 O O . LYS A 1 193 ? 7.691 19.078 24.516 1 93.06 193 LYS A O 1
ATOM 1504 N N . LEU A 1 194 ? 6.035 19.594 23.172 1 91.62 194 LEU A N 1
ATOM 1505 C CA . LEU A 1 194 ? 6.879 20.516 22.422 1 91.62 194 LEU A CA 1
ATOM 1506 C C . LEU A 1 194 ? 7.23 21.734 23.266 1 91.62 194 LEU A C 1
ATOM 1508 O O . LEU A 1 194 ? 8.352 22.234 23.203 1 91.62 194 LEU A O 1
ATOM 1512 N N . LEU A 1 195 ? 6.32 22.25 24.094 1 91.88 195 LEU A N 1
ATOM 1513 C CA . LEU A 1 195 ? 6.508 23.469 24.859 1 91.88 195 LEU A CA 1
ATOM 1514 C C . LEU A 1 195 ? 7.246 23.203 26.156 1 91.88 195 LEU A C 1
ATOM 1516 O O . LEU A 1 195 ? 8.117 23.969 26.562 1 91.88 195 LEU A O 1
ATOM 1520 N N . PHE A 1 196 ? 6.863 22.078 26.859 1 91.81 196 PHE A N 1
ATOM 1521 C CA . PHE A 1 196 ? 7.359 21.828 28.219 1 91.81 196 PHE A CA 1
ATOM 1522 C C . PHE A 1 196 ? 8.32 20.656 28.234 1 91.81 196 PHE A C 1
ATOM 1524 O O . PHE A 1 196 ? 8.953 20.375 29.25 1 91.81 196 PHE A O 1
ATOM 1531 N N . GLY A 1 197 ? 8.375 19.906 27.094 1 89.69 197 GLY A N 1
ATOM 1532 C CA . GLY A 1 197 ? 9.211 18.719 27.047 1 89.69 197 GLY A CA 1
ATOM 1533 C C . GLY A 1 197 ? 8.508 17.469 27.578 1 89.69 197 GLY A C 1
ATOM 1534 O O . GLY A 1 197 ? 9.031 16.359 27.453 1 89.69 197 GLY A O 1
ATOM 1535 N N . LYS A 1 198 ? 7.332 17.625 28.156 1 90.25 198 LYS A N 1
ATOM 1536 C CA . LYS A 1 198 ? 6.531 16.531 28.688 1 90.25 198 LYS A CA 1
ATOM 1537 C C . LYS A 1 198 ? 5.059 16.922 28.781 1 90.25 198 LYS A C 1
ATOM 1539 O O . LYS A 1 198 ? 4.711 18.094 28.656 1 90.25 198 LYS A O 1
ATOM 1544 N N . VAL A 1 199 ? 4.273 15.867 28.969 1 91.81 199 VAL A N 1
ATOM 1545 C CA . VAL A 1 199 ? 2.859 16.109 29.234 1 91.81 199 VAL A CA 1
ATOM 1546 C C . VAL A 1 199 ? 2.662 16.453 30.703 1 91.81 199 VAL A C 1
ATOM 1548 O O . VAL A 1 199 ? 3.195 15.781 31.578 1 91.81 199 VAL A O 1
ATOM 1551 N N . ILE A 1 200 ? 1.99 17.516 30.953 1 88.69 200 ILE A N 1
ATOM 1552 C CA . ILE A 1 200 ? 1.763 17.969 32.312 1 88.69 200 ILE A CA 1
ATOM 1553 C C . ILE A 1 200 ? 0.455 17.391 32.844 1 88.69 200 ILE A C 1
ATOM 1555 O O . ILE A 1 200 ? -0.604 18 32.719 1 88.69 200 ILE A O 1
ATOM 1559 N N . ASP A 1 201 ? 0.396 16.219 33.25 1 76.81 201 ASP A N 1
ATOM 1560 C CA . ASP A 1 201 ? -0.785 15.547 33.75 1 76.81 201 ASP A CA 1
ATOM 1561 C C . ASP A 1 201 ? -1.123 16.031 35.156 1 76.81 201 ASP A C 1
ATOM 1563 O O . ASP A 1 201 ? -2.295 16.234 35.5 1 76.81 201 ASP A O 1
ATOM 1567 N N . ALA A 1 202 ? -0.103 16.062 35.969 1 78.06 202 ALA A N 1
ATOM 1568 C CA . ALA A 1 202 ? -0.231 16.594 37.312 1 78.06 202 ALA A CA 1
ATOM 1569 C C . ALA A 1 202 ? 0.666 17.812 37.531 1 78.06 202 ALA A C 1
ATOM 1571 O O . ALA A 1 202 ? 1.721 17.922 36.875 1 78.06 202 ALA A O 1
ATOM 1572 N N . LEU A 1 203 ? 0.125 18.75 38.312 1 77.69 203 LEU A N 1
ATOM 1573 C CA . LEU A 1 203 ? 0.9 19.969 38.531 1 77.69 203 LEU A CA 1
ATOM 1574 C C . LEU A 1 203 ? 2.258 19.641 39.156 1 77.69 203 LEU A C 1
ATOM 1576 O O . LEU A 1 203 ? 2.332 19.047 40.219 1 77.69 203 LEU A O 1
ATOM 1580 N N . PRO A 1 204 ? 3.191 19.875 38.344 1 76.31 204 PRO A N 1
ATOM 1581 C CA . PRO A 1 204 ? 4.535 19.609 38.844 1 76.31 204 PRO A CA 1
ATOM 1582 C C . PRO A 1 204 ? 4.941 20.578 39.969 1 76.31 204 PRO A C 1
ATOM 1584 O O . PRO A 1 204 ? 4.348 21.656 40.094 1 76.31 204 PRO A O 1
ATOM 1587 N N . SER A 1 205 ? 5.926 20.172 40.812 1 75.62 205 SER A N 1
ATOM 1588 C CA . SER A 1 205 ? 6.48 21.047 41.844 1 75.62 205 SER A CA 1
ATOM 1589 C C . SER A 1 205 ? 7.23 22.219 41.219 1 75.62 205 SER A C 1
ATOM 1591 O O . SER A 1 205 ? 7.16 23.344 41.719 1 75.62 205 SER A O 1
ATOM 1593 N N . LYS A 1 206 ? 7.844 21.953 40.125 1 79.75 206 LYS A N 1
ATOM 1594 C CA . LYS A 1 206 ? 8.555 22.969 39.375 1 79.75 206 LYS A CA 1
ATOM 1595 C C . LYS A 1 206 ? 8.344 22.781 37.875 1 79.75 206 LYS A C 1
ATOM 1597 O O . LYS A 1 206 ? 8.586 21.703 37.344 1 79.75 206 LYS A O 1
ATOM 1602 N N . PHE A 1 207 ? 7.836 23.812 37.281 1 84.56 207 PHE A N 1
ATOM 1603 C CA . PHE A 1 207 ? 7.625 23.75 35.844 1 84.56 207 PHE A CA 1
ATOM 1604 C C . PHE A 1 207 ? 8.945 23.859 35.094 1 84.56 207 PHE A C 1
ATOM 1606 O O . PHE A 1 207 ? 9.82 24.641 35.469 1 84.56 207 PHE A O 1
ATOM 1613 N N . PRO A 1 208 ? 9.07 23.094 34.062 1 84.5 208 PRO A N 1
ATOM 1614 C CA . PRO A 1 208 ? 10.227 23.312 33.188 1 84.5 208 PRO A CA 1
ATOM 1615 C C . PRO A 1 208 ? 10.141 24.609 32.406 1 84.5 208 PRO A C 1
ATOM 1617 O O . PRO A 1 208 ? 9.062 25.203 32.281 1 84.5 208 PRO A O 1
ATOM 1620 N N . ASP A 1 209 ? 11.352 25.094 31.953 1 85.38 209 ASP A N 1
ATOM 1621 C CA . ASP A 1 209 ? 11.352 26.266 31.078 1 85.38 209 ASP A CA 1
ATOM 1622 C C . ASP A 1 209 ? 10.656 25.953 29.766 1 85.38 209 ASP A C 1
ATOM 1624 O O . ASP A 1 209 ? 10.75 24.844 29.234 1 85.38 209 ASP A O 1
ATOM 1628 N N . LEU A 1 210 ? 9.953 26.922 29.234 1 88.5 210 LEU A N 1
ATOM 1629 C CA . LEU A 1 210 ? 9.25 26.766 27.969 1 88.5 210 LEU A CA 1
ATOM 1630 C C . LEU A 1 210 ? 10.234 26.797 26.797 1 88.5 210 LEU A C 1
ATOM 1632 O O . LEU A 1 210 ? 11.18 27.578 26.797 1 88.5 210 LEU A O 1
ATOM 1636 N N . VAL A 1 211 ? 10.008 25.906 25.891 1 87.12 211 VAL A N 1
ATOM 1637 C CA . VAL A 1 211 ? 10.766 25.875 24.641 1 87.12 211 VAL A CA 1
ATOM 1638 C C . VAL A 1 211 ? 9.891 26.328 23.484 1 87.12 211 VAL A C 1
ATOM 1640 O O . VAL A 1 211 ? 8.953 25.625 23.094 1 87.12 211 VAL A O 1
ATOM 1643 N N . LEU A 1 212 ? 10.219 27.469 22.875 1 87.06 212 LEU A N 1
ATOM 1644 C CA . LEU A 1 212 ? 9.352 28.047 21.859 1 87.06 212 LEU A CA 1
ATOM 1645 C C . LEU A 1 212 ? 9.867 27.734 20.453 1 87.06 212 LEU A C 1
ATOM 1647 O O . LEU A 1 212 ? 9.094 27.719 19.5 1 87.06 212 LEU A O 1
ATOM 1651 N N . ASN A 1 213 ? 11.117 27.406 20.297 1 82.75 213 ASN A N 1
ATOM 1652 C CA . ASN A 1 213 ? 11.766 27.328 18.984 1 82.75 213 ASN A CA 1
ATOM 1653 C C . ASN A 1 213 ? 11.461 26 18.297 1 82.75 213 ASN A C 1
ATOM 1655 O O . ASN A 1 213 ? 11.758 25.828 17.109 1 82.75 213 ASN A O 1
ATOM 1659 N N . LYS A 1 214 ? 10.805 25.062 18.969 1 84 214 LYS A N 1
ATOM 1660 C CA . LYS A 1 214 ? 10.445 23.781 18.375 1 84 214 LYS A CA 1
ATOM 1661 C C . LYS A 1 214 ? 9.219 23.922 17.484 1 84 214 LYS A C 1
ATOM 1663 O O . LYS A 1 214 ? 8.969 23.062 16.625 1 84 214 LYS A O 1
ATOM 1668 N N . ILE A 1 215 ? 8.469 24.891 17.766 1 84.12 215 ILE A N 1
ATOM 1669 C CA . ILE A 1 215 ? 7.316 25.188 16.922 1 84.12 215 ILE A CA 1
ATOM 1670 C C . ILE A 1 215 ? 7.676 26.266 15.898 1 84.12 215 ILE A C 1
ATOM 1672 O O . ILE A 1 215 ? 7.723 27.453 16.234 1 84.12 215 ILE A O 1
ATOM 1676 N N . ARG A 1 216 ? 7.809 25.859 14.688 1 78.56 216 ARG A N 1
ATOM 1677 C CA . ARG A 1 216 ? 8.305 26.75 13.656 1 78.56 216 ARG A CA 1
ATOM 1678 C C . ARG A 1 216 ? 7.156 27.328 12.836 1 78.56 216 ARG A C 1
ATOM 1680 O O . ARG A 1 216 ? 7.328 28.328 12.133 1 78.56 216 ARG A O 1
ATOM 1687 N N . ALA A 1 217 ? 6.035 26.734 12.945 1 81.44 217 ALA A N 1
ATOM 1688 C CA . ALA A 1 217 ? 4.879 27.203 12.188 1 81.44 217 ALA A CA 1
ATOM 1689 C C . ALA A 1 217 ? 4.43 28.578 12.672 1 81.44 217 ALA A C 1
ATOM 1691 O O . ALA A 1 217 ? 4.422 28.859 13.875 1 81.44 217 ALA A O 1
ATOM 1692 N N . LYS A 1 218 ? 4.148 29.438 11.734 1 82.12 218 LYS A N 1
ATOM 1693 C CA . LYS A 1 218 ? 3.666 30.766 12.078 1 82.12 218 LYS A CA 1
ATOM 1694 C C . LYS A 1 218 ? 2.195 30.734 12.484 1 82.12 218 LYS A C 1
ATOM 1696 O O . LYS A 1 218 ? 1.329 30.391 11.68 1 82.12 218 LYS A O 1
ATOM 1701 N N . THR A 1 219 ? 1.884 31.047 13.68 1 90.19 219 THR A N 1
ATOM 1702 C CA . THR A 1 219 ? 0.557 31.188 14.266 1 90.19 219 THR A CA 1
ATOM 1703 C C . THR A 1 219 ? -0.303 29.969 13.977 1 90.19 219 THR A C 1
ATOM 1705 O O . THR A 1 219 ? -1.403 30.078 13.438 1 90.19 219 THR A O 1
ATOM 1708 N N . PRO A 1 220 ? 0.157 28.797 14.352 1 94 220 PRO A N 1
ATOM 1709 C CA . PRO A 1 220 ? -0.624 27.578 14.109 1 94 220 PRO A CA 1
ATOM 1710 C C . PRO A 1 220 ? -1.944 27.562 14.875 1 94 220 PRO A C 1
ATOM 1712 O O . PRO A 1 220 ? -2.041 28.141 15.961 1 94 220 PRO A O 1
ATOM 1715 N N . VAL A 1 221 ? -2.924 26.984 14.242 1 97.12 221 VAL A N 1
ATOM 1716 C CA . VAL A 1 221 ? -4.188 26.688 14.906 1 97.12 221 VAL A CA 1
ATOM 1717 C C . VAL A 1 221 ? -4.191 25.234 15.383 1 97.12 221 VAL A C 1
ATOM 1719 O O . VAL A 1 221 ? -3.951 24.328 14.594 1 97.12 221 VAL A O 1
ATOM 1722 N N . ILE A 1 222 ? -4.414 24.984 16.641 1 97.56 222 ILE A N 1
ATOM 1723 C CA . ILE A 1 222 ? -4.434 23.641 17.219 1 97.56 222 ILE A CA 1
ATOM 1724 C C . ILE A 1 222 ? -5.871 23.25 17.562 1 97.56 222 ILE A C 1
ATOM 1726 O O . ILE A 1 222 ? -6.457 23.797 18.5 1 97.56 222 ILE A O 1
ATOM 1730 N N . CYS A 1 223 ? -6.391 22.328 16.812 1 98 223 CYS A N 1
ATOM 1731 C CA . CYS A 1 223 ? -7.715 21.797 17.094 1 98 223 CYS A CA 1
ATOM 1732 C C . CYS A 1 223 ? -7.664 20.812 18.25 1 98 223 CYS A C 1
ATOM 1734 O O . CYS A 1 223 ? -6.898 19.844 18.219 1 98 223 CYS A O 1
ATOM 1736 N N . CYS A 1 224 ? -8.484 21.031 19.203 1 97.81 224 CYS A N 1
ATOM 1737 C CA . CYS A 1 224 ? -8.453 20.219 20.422 1 97.81 224 CYS A CA 1
ATOM 1738 C C . CYS A 1 224 ? -9.828 20.156 21.078 1 97.81 224 CYS A C 1
ATOM 1740 O O . CYS A 1 224 ? -10.789 20.719 20.562 1 97.81 224 CYS A O 1
ATOM 1742 N N . SER A 1 225 ? -9.922 19.359 22.141 1 96.62 225 SER A N 1
ATOM 1743 C CA . SER A 1 225 ? -11.156 19.328 22.922 1 96.62 225 SER A CA 1
ATOM 1744 C C . SER A 1 225 ? -11.273 20.562 23.812 1 96.62 225 SER A C 1
ATOM 1746 O O . SER A 1 225 ? -10.273 21.172 24.172 1 96.62 225 SER A O 1
ATOM 1748 N N . THR A 1 226 ? -12.562 20.828 24.156 1 94.31 226 THR A N 1
ATOM 1749 C CA . THR A 1 226 ? -12.812 21.938 25.062 1 94.31 226 THR A CA 1
ATOM 1750 C C . THR A 1 226 ? -12.141 21.688 26.406 1 94.31 226 THR A C 1
ATOM 1752 O O . THR A 1 226 ? -11.547 22.609 26.984 1 94.31 226 THR A O 1
ATOM 1755 N N . THR A 1 227 ? -12.195 20.516 26.844 1 93.94 227 THR A N 1
ATOM 1756 C CA . THR A 1 227 ? -11.602 20.141 28.125 1 93.94 227 THR A CA 1
ATOM 1757 C C . THR A 1 227 ? -10.086 20.312 28.094 1 93.94 227 THR A C 1
ATOM 1759 O O . THR A 1 227 ? -9.492 20.844 29.031 1 93.94 227 THR A O 1
ATOM 1762 N N . ALA A 1 228 ? -9.469 19.891 27.031 1 95.88 228 ALA A N 1
ATOM 1763 C CA . ALA A 1 228 ? -8.016 20.016 26.906 1 95.88 228 ALA A CA 1
ATOM 1764 C C . ALA A 1 228 ? -7.594 21.469 26.844 1 95.88 228 ALA A C 1
ATOM 1766 O O . ALA A 1 228 ? -6.578 21.859 27.438 1 95.88 228 ALA A O 1
ATOM 1767 N N . ALA A 1 229 ? -8.383 22.234 26.156 1 95.88 229 ALA A N 1
ATOM 1768 C CA . ALA A 1 229 ? -8.086 23.656 26.062 1 95.88 229 ALA A CA 1
ATOM 1769 C C . ALA A 1 229 ? -8.117 24.328 27.438 1 95.88 229 ALA A C 1
ATOM 1771 O O . ALA A 1 229 ? -7.199 25.062 27.797 1 95.88 229 ALA A O 1
ATOM 1772 N N . GLN A 1 230 ? -9.148 24.031 28.188 1 94 230 GLN A N 1
ATOM 1773 C CA . GLN A 1 230 ? -9.297 24.625 29.516 1 94 230 GLN A CA 1
ATOM 1774 C C . GLN A 1 230 ? -8.156 24.188 30.422 1 94 230 GLN A C 1
ATOM 1776 O O . GLN A 1 230 ? -7.578 25.016 31.141 1 94 230 GLN A O 1
ATOM 1781 N N . ARG A 1 231 ? -7.883 22.984 30.391 1 93.81 231 ARG A N 1
ATOM 1782 C CA . ARG A 1 231 ? -6.809 22.469 31.234 1 93.81 231 ARG A CA 1
ATOM 1783 C C . ARG A 1 231 ? -5.477 23.125 30.875 1 93.81 231 ARG A C 1
ATOM 1785 O O . ARG A 1 231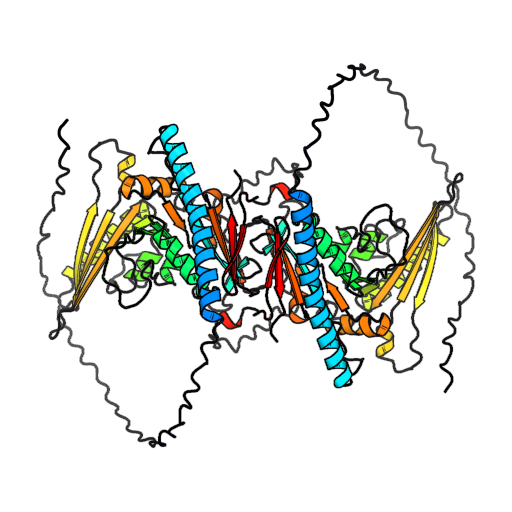 ? -4.68 23.438 31.766 1 93.81 231 ARG A O 1
ATOM 1792 N N . PHE A 1 232 ? -5.25 23.25 29.625 1 95.56 232 PHE A N 1
ATOM 1793 C CA . PHE A 1 232 ? -4 23.844 29.172 1 95.56 232 PHE A CA 1
ATOM 1794 C C . PHE A 1 232 ? -3.902 25.297 29.625 1 95.56 232 PHE A C 1
ATOM 1796 O O . PHE A 1 232 ? -2.84 25.75 30.062 1 95.56 232 PHE A O 1
ATOM 1803 N N . LEU A 1 233 ? -4.996 25.984 29.516 1 93.62 233 LEU A N 1
ATOM 1804 C CA . LEU A 1 233 ? -5.027 27.375 29.984 1 93.62 233 LEU A CA 1
ATOM 1805 C C . LEU A 1 233 ? -4.77 27.453 31.484 1 93.62 233 LEU A C 1
ATOM 1807 O O . LEU A 1 233 ? -4.07 28.359 31.953 1 93.62 233 LEU A O 1
ATOM 1811 N N . ASP A 1 234 ? -5.305 26.5 32.219 1 92.31 234 ASP A N 1
ATOM 1812 C CA . ASP A 1 234 ? -5.047 26.438 33.656 1 92.31 234 ASP A CA 1
ATOM 1813 C C . ASP A 1 234 ? -3.561 26.234 33.938 1 92.31 234 ASP A C 1
ATOM 1815 O O . ASP A 1 234 ? -2.994 26.875 34.812 1 92.31 234 ASP A O 1
ATOM 1819 N N . VAL A 1 235 ? -3.02 25.391 33.188 1 91.44 235 VAL A N 1
ATOM 1820 C CA . VAL A 1 235 ? -1.603 25.078 33.344 1 91.44 235 VAL A CA 1
ATOM 1821 C C . VAL A 1 235 ? -0.769 26.328 33.062 1 91.44 235 VAL A C 1
ATOM 1823 O O . VAL A 1 235 ? 0.169 26.641 33.812 1 91.44 235 VAL A O 1
ATOM 1826 N N . LEU A 1 236 ? -1.099 27.094 32.031 1 91.25 236 LEU A N 1
ATOM 1827 C CA . LEU A 1 236 ? -0.352 28.297 31.688 1 91.25 236 LEU A CA 1
ATOM 1828 C C . LEU A 1 236 ? -0.487 29.344 32.781 1 91.25 236 LEU A C 1
ATOM 1830 O O . LEU A 1 236 ? 0.465 30.078 33.062 1 91.25 236 LEU A O 1
ATOM 1834 N N . GLU A 1 237 ? -1.618 29.375 33.375 1 88.69 237 GLU A N 1
ATOM 1835 C CA . GLU A 1 237 ? -1.847 30.312 34.469 1 88.69 237 GLU A CA 1
ATOM 1836 C C . GLU A 1 237 ? -0.978 29.969 35.656 1 88.69 237 GLU A C 1
ATOM 1838 O O . GLU A 1 237 ? -0.339 30.859 36.25 1 88.69 237 GLU A O 1
ATOM 1843 N N . ILE A 1 238 ? -0.963 28.766 36 1 87.81 238 ILE A N 1
ATOM 1844 C CA . ILE A 1 238 ? -0.167 28.312 37.125 1 87.81 238 ILE A CA 1
ATOM 1845 C C . ILE A 1 238 ? 1.317 28.531 36.844 1 87.81 238 ILE A C 1
ATOM 1847 O O . ILE A 1 238 ? 2.082 28.922 37.719 1 87.81 238 ILE A O 1
ATOM 1851 N N . PHE A 1 239 ? 1.667 28.266 35.656 1 88.81 239 PHE A N 1
ATOM 1852 C CA . PHE A 1 239 ? 3.045 28.484 35.219 1 88.81 239 PHE A CA 1
ATOM 1853 C C . PHE A 1 239 ? 3.457 29.938 35.406 1 88.81 239 PHE A C 1
ATOM 1855 O O . PHE A 1 239 ? 4.539 30.219 35.938 1 88.81 239 PHE A O 1
ATOM 1862 N N . GLN A 1 240 ? 2.65 30.781 34.969 1 83.25 240 GLN A N 1
ATOM 1863 C CA . GLN A 1 240 ? 2.934 32.219 35.094 1 83.25 240 GLN A CA 1
ATOM 1864 C C . GLN A 1 240 ? 3.051 32.625 36.531 1 83.25 240 GLN A C 1
ATOM 1866 O O . GLN A 1 240 ? 3.918 33.438 36.906 1 83.25 240 GLN A O 1
ATOM 1871 N N . GLU A 1 241 ? 2.201 32.031 37.344 1 81.88 241 GLU A N 1
ATOM 1872 C CA . GLU A 1 241 ? 2.227 32.344 38.781 1 81.88 241 GLU A CA 1
ATOM 1873 C C . GLU A 1 241 ? 3.518 31.859 39.438 1 81.88 241 GLU A C 1
ATOM 1875 O O . GLU A 1 241 ? 4.094 32.531 40.281 1 81.88 241 GLU A O 1
ATOM 1880 N N . GLU A 1 242 ? 3.867 30.75 39.031 1 81.31 242 GLU A N 1
ATOM 1881 C CA . GLU A 1 242 ? 5.082 30.172 39.562 1 81.31 242 GLU A CA 1
ATOM 1882 C C . GLU A 1 242 ? 6.312 30.984 39.188 1 81.31 242 GLU A C 1
ATOM 1884 O O . GLU A 1 242 ? 7.262 31.109 39.969 1 81.31 242 GLU A O 1
ATOM 1889 N N . LEU A 1 243 ? 6.34 31.484 38.062 1 76.44 243 LEU A N 1
ATOM 1890 C CA . LEU A 1 243 ? 7.48 32.25 37.562 1 76.44 243 LEU A CA 1
ATOM 1891 C C . LEU A 1 243 ? 7.641 33.531 38.344 1 76.44 243 LEU A C 1
ATOM 1893 O O . LEU A 1 243 ? 8.766 33.969 38.594 1 76.44 243 LEU A O 1
ATOM 1897 N N . VAL A 1 244 ? 6.523 34.188 38.656 1 65.81 244 VAL A N 1
ATOM 1898 C CA . VAL A 1 244 ? 6.562 35.406 39.438 1 65.81 244 VAL A CA 1
ATOM 1899 C C . VAL A 1 244 ? 7.211 35.156 40.781 1 65.81 244 VAL A C 1
ATOM 1901 O O . VAL A 1 244 ? 7.938 36 41.312 1 65.81 244 VAL A O 1
ATOM 1904 N N . LEU A 1 245 ? 7.02 33.875 41.219 1 68.62 245 LEU A N 1
ATOM 1905 C CA . LEU A 1 245 ? 7.531 33.531 42.531 1 68.62 245 LEU A CA 1
ATOM 1906 C C . LEU A 1 245 ? 9 33.125 42.469 1 68.62 245 LEU A C 1
ATOM 1908 O O . LEU A 1 245 ? 9.711 33.188 43.469 1 68.62 245 LEU A O 1
ATOM 1912 N N . ARG A 1 246 ? 9.414 32.875 41.219 1 66.38 246 ARG A N 1
ATOM 1913 C CA . ARG A 1 246 ? 10.805 32.469 41.062 1 66.38 246 ARG A CA 1
ATOM 1914 C C . ARG A 1 246 ? 11.742 33.656 41.094 1 66.38 246 ARG A C 1
ATOM 1916 O O . ARG A 1 246 ? 11.547 34.625 40.375 1 66.38 246 ARG A O 1
ATOM 1923 N N . ARG A 1 247 ? 12.492 34.156 42.281 1 58.06 247 ARG A N 1
ATOM 1924 C CA . ARG A 1 247 ? 13.383 35.281 42.531 1 58.06 247 ARG A CA 1
ATOM 1925 C C . ARG A 1 247 ? 14.445 35.406 41.438 1 58.06 247 ARG A C 1
ATOM 1927 O O . ARG A 1 247 ? 14.805 36.5 41.031 1 58.06 247 ARG A O 1
ATOM 1934 N N . LYS A 1 248 ? 15.055 34.312 40.938 1 59.38 248 LYS A N 1
ATOM 1935 C CA . LYS A 1 248 ? 16.234 34.344 40.094 1 59.38 248 LYS A CA 1
ATOM 1936 C C . LYS A 1 248 ? 15.953 33.656 38.75 1 59.38 248 LYS A C 1
ATOM 1938 O O . LYS A 1 248 ? 16.75 32.844 38.281 1 59.38 248 LYS A O 1
ATOM 1943 N N . ALA A 1 249 ? 14.898 34.25 38 1 63.03 249 ALA A N 1
ATOM 1944 C CA . ALA A 1 249 ? 14.516 33.5 36.812 1 63.03 249 ALA A CA 1
ATOM 1945 C C . ALA A 1 249 ? 15.375 33.906 35.625 1 63.03 249 ALA A C 1
ATOM 1947 O O . ALA A 1 249 ? 15.633 35.094 35.406 1 63.03 249 ALA A O 1
ATOM 1948 N N . LYS A 1 250 ? 16.094 33 35 1 72.19 250 LYS A N 1
ATOM 1949 C CA . LYS A 1 250 ? 16.891 33.156 33.781 1 72.19 250 LYS A CA 1
ATOM 1950 C C . LYS A 1 250 ? 16.031 33.688 32.656 1 72.19 250 LYS A C 1
ATOM 1952 O O . LYS A 1 250 ? 16.531 34.438 31.781 1 72.19 250 LYS A O 1
ATOM 1957 N N . TYR A 1 251 ? 14.781 33.531 32.781 1 81.25 251 TYR A N 1
ATOM 1958 C CA . TYR A 1 251 ? 13.875 33.906 31.703 1 81.25 251 TYR A CA 1
ATOM 1959 C C . TYR A 1 251 ? 12.68 34.688 32.25 1 81.25 251 TYR A C 1
ATOM 1961 O O . TYR A 1 251 ? 12.227 34.438 33.375 1 81.25 251 TYR A O 1
ATOM 1969 N N . GLU A 1 252 ? 12.336 35.688 31.594 1 82.56 252 GLU A N 1
ATOM 1970 C CA . GLU A 1 252 ? 11.07 36.375 31.828 1 82.56 252 GLU A CA 1
ATOM 1971 C C . GLU A 1 252 ? 10.023 36 30.781 1 82.56 252 GLU A C 1
ATOM 1973 O O . GLU A 1 252 ? 10.312 35.969 29.594 1 82.56 252 GLU A O 1
ATOM 1978 N N . TYR A 1 253 ? 8.898 35.594 31.312 1 86.81 253 TYR A N 1
ATOM 1979 C CA . TYR A 1 253 ? 7.824 35.156 30.422 1 86.81 253 TYR A CA 1
ATOM 1980 C C . TYR A 1 253 ? 6.66 36.125 30.438 1 86.81 253 TYR A C 1
ATOM 1982 O O . TYR A 1 253 ? 6.309 36.656 31.5 1 86.81 253 TYR A O 1
ATOM 1990 N N . LYS A 1 254 ? 6.137 36.469 29.375 1 86.69 254 LYS A N 1
ATOM 1991 C CA . LYS A 1 254 ? 4.867 37.188 29.219 1 86.69 254 LYS A CA 1
ATOM 1992 C C . LYS A 1 254 ? 3.885 36.375 28.375 1 86.69 254 LYS A C 1
ATOM 1994 O O . LYS A 1 254 ? 4.117 36.156 27.188 1 86.69 254 LYS A O 1
ATOM 1999 N N . ILE A 1 255 ? 2.84 35.906 28.969 1 90.19 255 ILE A N 1
ATOM 2000 C CA . ILE A 1 255 ? 1.823 35.094 28.297 1 90.19 255 ILE A CA 1
ATOM 2001 C C . ILE A 1 255 ? 0.535 35.906 28.172 1 90.19 255 ILE A C 1
ATOM 2003 O O . ILE A 1 255 ? -0.007 36.375 29.156 1 90.19 255 ILE A O 1
ATOM 2007 N N . THR A 1 256 ? 0.067 36.125 26.969 1 91.5 256 THR A N 1
ATOM 2008 C CA . THR A 1 256 ? -1.177 36.844 26.703 1 91.5 256 THR A CA 1
ATOM 2009 C C . THR A 1 256 ? -2.205 35.906 26.062 1 91.5 256 THR A C 1
ATOM 2011 O O . THR A 1 256 ? -1.896 35.188 25.125 1 91.5 256 THR A O 1
ATOM 2014 N N . VAL A 1 257 ? -3.371 35.812 26.625 1 90.94 257 VAL A N 1
ATOM 2015 C CA . VAL A 1 257 ? -4.461 34.969 26.141 1 90.94 257 VAL A CA 1
ATOM 2016 C C . VAL A 1 257 ? -5.621 35.844 25.672 1 90.94 257 VAL A C 1
ATOM 2018 O O . VAL A 1 257 ? -6.074 36.75 26.406 1 90.94 257 VAL A O 1
ATOM 2021 N N . TYR A 1 258 ? -6.066 35.656 24.438 1 88.94 258 TYR A N 1
ATOM 2022 C CA . TYR A 1 258 ? -7.223 36.344 23.891 1 88.94 258 TYR A CA 1
ATOM 2023 C C . TYR A 1 258 ? -8.305 35.375 23.469 1 88.94 258 TYR A C 1
ATOM 2025 O O . TYR A 1 258 ? -8.055 34.469 22.672 1 88.94 258 TYR A O 1
ATOM 2033 N N . LYS A 1 259 ? -9.391 35.469 24.094 1 84.75 259 LYS A N 1
ATOM 2034 C CA . LYS A 1 259 ? -10.539 34.656 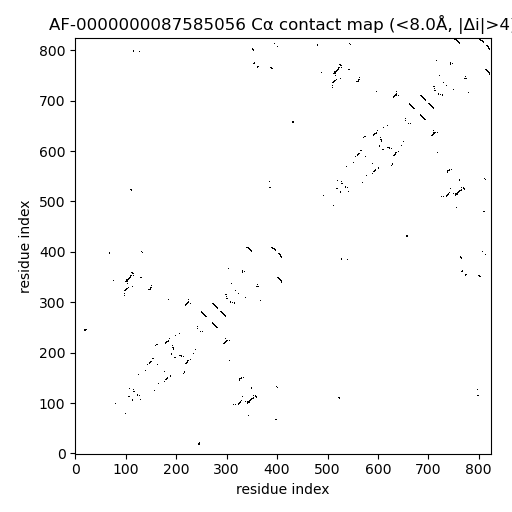23.719 1 84.75 259 LYS A CA 1
ATOM 2035 C C . LYS A 1 259 ? -11.547 35.438 22.891 1 84.75 259 LYS A C 1
ATOM 2037 O O . LYS A 1 259 ? -11.891 36.562 23.25 1 84.75 259 LYS A O 1
ATOM 2042 N N . LYS A 1 260 ? -11.914 34.844 21.812 1 77.25 260 LYS A N 1
ATOM 2043 C CA . LYS A 1 260 ? -12.953 35.5 21.016 1 77.25 260 LYS A CA 1
ATOM 2044 C C . LYS A 1 260 ? -14.297 35.469 21.734 1 77.25 260 LYS A C 1
ATOM 2046 O O . LYS A 1 260 ? -14.641 34.469 22.391 1 77.25 260 LYS A O 1
ATOM 2051 N N . ILE A 1 261 ? -14.969 36.594 22 1 64.88 261 ILE A N 1
ATOM 2052 C CA . ILE A 1 261 ? -16.266 36.656 22.672 1 64.88 261 ILE A CA 1
ATOM 2053 C C . ILE A 1 261 ? -17.375 36.812 21.641 1 64.88 261 ILE A C 1
ATOM 2055 O O . ILE A 1 261 ? -17.234 37.562 20.688 1 64.88 261 ILE A O 1
ATOM 2059 N N . ASP A 1 262 ? -18.156 35.688 21.531 1 60.25 262 ASP A N 1
ATOM 2060 C CA . ASP A 1 262 ? -19.328 35.812 20.672 1 60.25 262 ASP A CA 1
ATOM 2061 C C . ASP A 1 262 ? -20.328 36.812 21.266 1 60.25 262 ASP A C 1
ATOM 2063 O O . ASP A 1 262 ? -20.547 36.844 22.469 1 60.25 262 ASP A O 1
ATOM 2067 N N . ASP A 1 263 ? -20.516 37.875 20.594 1 53.69 263 ASP A N 1
ATOM 2068 C CA . ASP A 1 263 ? -21.5 38.844 21.062 1 53.69 263 ASP A CA 1
ATOM 2069 C C . ASP A 1 263 ? -22.844 38.188 21.344 1 53.69 263 ASP A C 1
ATOM 2071 O O . ASP A 1 263 ? -23.641 38.688 22.125 1 53.69 263 ASP A O 1
ATOM 2075 N N . GLU A 1 264 ? -23.203 37.188 20.5 1 51.44 264 GLU A N 1
ATOM 2076 C CA . GLU A 1 264 ? -24.578 36.719 20.625 1 51.44 264 GLU A CA 1
ATOM 2077 C C . GLU A 1 264 ? -24.703 35.625 21.703 1 51.44 264 GLU A C 1
ATOM 2079 O O . GLU A 1 264 ? -23.828 34.781 21.844 1 51.44 264 GLU A O 1
ATOM 2084 N N . ASP A 1 265 ? -25.266 35.875 22.922 1 45.94 265 ASP A N 1
ATOM 2085 C CA . ASP A 1 265 ? -25.547 35.125 24.141 1 45.94 265 ASP A CA 1
ATOM 2086 C C . ASP A 1 265 ? -26.062 33.719 23.844 1 45.94 265 ASP A C 1
ATOM 2088 O O . ASP A 1 265 ? -26.938 33.219 24.531 1 45.94 265 ASP A O 1
ATOM 2092 N N . ASP A 1 266 ? -25.891 33.094 22.766 1 48.34 266 ASP A N 1
ATOM 2093 C CA . ASP A 1 266 ? -26.688 31.875 22.656 1 48.34 266 ASP A CA 1
ATOM 2094 C C . ASP A 1 266 ? -25.953 30.688 23.281 1 48.34 266 ASP A C 1
ATOM 2096 O O . ASP A 1 266 ? -26.391 29.547 23.172 1 48.34 266 ASP A O 1
ATOM 2100 N N . GLY A 1 267 ? -25.25 30.859 24.266 1 49.88 267 GLY A N 1
ATOM 2101 C CA . GLY A 1 267 ? -24.672 29.891 25.188 1 49.88 267 GLY A CA 1
ATOM 2102 C C . GLY A 1 267 ? -23.859 28.812 24.5 1 49.88 267 GLY A C 1
ATOM 2103 O O . GLY A 1 267 ? -22.766 28.453 24.953 1 49.88 267 GLY A O 1
ATOM 2104 N N . ALA A 1 268 ? -24.453 27.906 23.656 1 50.12 268 ALA A N 1
ATOM 2105 C CA . ALA A 1 268 ? -23.969 26.641 23.141 1 50.12 268 ALA A CA 1
ATOM 2106 C C . ALA A 1 268 ? -22.703 26.844 22.297 1 50.12 268 ALA A C 1
ATOM 2108 O O . ALA A 1 268 ? -21.766 26.047 22.375 1 50.12 268 ALA A O 1
ATOM 2109 N N . ASN A 1 269 ? -22.547 27.984 21.562 1 58.28 269 ASN A N 1
ATOM 2110 C CA . ASN A 1 269 ? -21.484 28.219 20.578 1 58.28 269 ASN A CA 1
ATOM 2111 C C . ASN A 1 269 ? -20.25 28.844 21.219 1 58.28 269 ASN A C 1
ATOM 2113 O O . ASN A 1 269 ? -19.172 28.859 20.625 1 58.28 269 ASN A O 1
ATOM 2117 N N . ASP A 1 270 ? -20.312 29.141 22.531 1 67.88 270 ASP A N 1
ATOM 2118 C CA . ASP A 1 270 ? -19.203 29.844 23.188 1 67.88 270 ASP A CA 1
ATOM 2119 C C . ASP A 1 270 ? -18.078 28.875 23.516 1 67.88 270 ASP A C 1
ATOM 2121 O O . ASP A 1 270 ? -16.922 29.266 23.609 1 67.88 270 ASP A O 1
ATOM 2125 N N . ALA A 1 271 ? -18.453 27.656 23.578 1 77.62 271 ALA A N 1
ATOM 2126 C CA . ALA A 1 271 ? -17.484 26.656 24 1 77.62 271 ALA A CA 1
ATOM 2127 C C . ALA A 1 271 ? -16.469 26.359 22.891 1 77.62 271 ALA A C 1
ATOM 2129 O O . ALA A 1 271 ? -15.383 25.844 23.156 1 77.62 271 ALA A O 1
ATOM 2130 N N . TYR A 1 272 ? -16.781 26.812 21.734 1 87.31 272 TYR A N 1
ATOM 2131 C CA . TYR A 1 272 ? -15.938 26.406 20.609 1 87.31 272 TYR A CA 1
ATOM 2132 C C . TYR A 1 272 ? -15.25 27.609 19.984 1 87.31 272 TYR A C 1
ATOM 2134 O O . TYR A 1 272 ? -14.75 27.531 18.859 1 87.31 272 TYR A O 1
ATOM 2142 N N . LEU A 1 273 ? -15.148 28.656 20.766 1 91.62 273 LEU A N 1
ATOM 2143 C CA . LEU A 1 273 ? -14.492 29.859 20.266 1 91.62 273 LEU A CA 1
ATOM 2144 C C . LEU A 1 273 ? -12.977 29.734 20.344 1 91.62 273 LEU A C 1
ATOM 2146 O O . LEU A 1 273 ? -12.445 29.188 21.312 1 91.62 273 LEU A O 1
ATOM 2150 N N . PRO A 1 274 ? -12.305 30.25 19.328 1 95.5 274 PRO A N 1
ATOM 2151 C CA . PRO A 1 274 ? -10.844 30.172 19.328 1 95.5 274 PRO A CA 1
ATOM 2152 C C . PRO A 1 274 ? -10.203 30.984 20.453 1 95.5 274 PRO A C 1
ATOM 2154 O O . PRO A 1 274 ? -10.734 32.031 20.844 1 95.5 274 PRO A O 1
ATOM 2157 N N . VAL A 1 275 ? -9.086 30.469 21.016 1 95.44 275 VAL A N 1
ATOM 2158 C CA . VAL A 1 275 ? -8.297 31.125 22.047 1 95.44 275 VAL A CA 1
ATOM 2159 C C . VAL A 1 275 ? -6.887 31.391 21.531 1 95.44 275 VAL A C 1
ATOM 2161 O O . VAL A 1 275 ? -6.113 30.453 21.328 1 95.44 275 VAL A O 1
ATOM 2164 N N . LYS A 1 276 ? -6.566 32.625 21.359 1 96 276 LYS A N 1
ATOM 2165 C CA . LYS A 1 276 ? -5.23 33 20.891 1 96 276 LYS A CA 1
ATOM 2166 C C . LYS A 1 276 ? -4.273 33.156 22.078 1 96 276 LYS A C 1
ATOM 2168 O O . LYS A 1 276 ? -4.602 33.844 23.062 1 96 276 LYS A O 1
ATOM 2173 N N . ILE A 1 277 ? -3.123 32.531 22.016 1 95.56 277 ILE A N 1
ATOM 2174 C CA . ILE A 1 277 ? -2.113 32.562 23.062 1 95.56 277 ILE A CA 1
ATOM 2175 C C . ILE A 1 277 ? -0.797 33.094 22.484 1 95.56 277 ILE A C 1
ATOM 2177 O O . ILE A 1 277 ? -0.322 32.594 21.469 1 95.56 277 ILE A O 1
ATOM 2181 N N . THR A 1 278 ? -0.274 34.094 23.031 1 95.12 278 THR A N 1
ATOM 2182 C CA . THR A 1 278 ? 1.048 34.594 22.672 1 95.12 278 THR A CA 1
ATOM 2183 C C . THR A 1 278 ? 2.002 34.469 23.859 1 95.12 278 THR A C 1
ATOM 2185 O O . THR A 1 278 ? 1.685 34.906 24.969 1 95.12 278 THR A O 1
ATOM 2188 N N . ILE A 1 279 ? 3.109 33.844 23.656 1 92.62 279 ILE A N 1
ATOM 2189 C CA . ILE A 1 279 ? 4.133 33.656 24.688 1 92.62 279 ILE A CA 1
ATOM 2190 C C . ILE A 1 279 ? 5.41 34.375 24.266 1 92.62 279 ILE A C 1
ATOM 2192 O O . ILE A 1 279 ? 5.961 34.125 23.203 1 92.62 279 ILE A O 1
ATOM 2196 N N . LYS A 1 280 ? 5.848 35.25 25.047 1 90.81 280 LYS A N 1
ATOM 2197 C CA . LYS A 1 280 ? 7.113 35.938 24.859 1 90.81 280 LYS A CA 1
ATOM 2198 C C . LYS A 1 280 ? 8.117 35.562 25.953 1 90.81 280 LYS A C 1
ATOM 2200 O O . LYS A 1 280 ? 7.773 35.562 27.141 1 90.81 280 LYS A O 1
ATOM 2205 N N . VAL A 1 281 ? 9.234 35.219 25.516 1 88.12 281 VAL A N 1
ATOM 2206 C CA . VAL A 1 281 ? 10.297 34.875 26.453 1 88.12 281 VAL A CA 1
ATOM 2207 C C . VAL A 1 281 ? 11.492 35.781 26.266 1 88.12 281 VAL A C 1
ATOM 2209 O O . VAL A 1 281 ? 11.961 36 25.141 1 88.12 281 VAL A O 1
ATOM 2212 N N . THR A 1 282 ? 11.883 36.406 27.297 1 86.38 282 THR A N 1
ATOM 2213 C CA . THR A 1 282 ? 13.055 37.281 27.297 1 86.38 282 THR A CA 1
ATOM 2214 C C . THR A 1 282 ? 14.141 36.719 28.203 1 86.38 282 THR A C 1
ATOM 2216 O O . THR A 1 282 ? 13.875 36.375 29.359 1 86.38 282 THR A O 1
ATOM 2219 N N . SER A 1 283 ? 15.227 36.469 27.578 1 80 283 SER A N 1
ATOM 2220 C CA . SER A 1 283 ? 16.359 36.031 28.375 1 80 283 SER A CA 1
ATOM 2221 C C . SER A 1 283 ? 17.094 37.188 29.016 1 80 283 SER A C 1
ATOM 2223 O O . SER A 1 283 ? 17.359 38.219 28.359 1 80 283 SER A O 1
ATOM 2225 N N . LYS A 1 284 ? 17.281 37.281 30.328 1 69.19 284 LYS A N 1
ATOM 2226 C CA . LYS A 1 284 ? 17.969 38.344 31.078 1 69.19 284 LYS A CA 1
ATOM 2227 C C . LYS A 1 284 ? 19.469 38.094 31.094 1 69.19 284 LYS A C 1
ATOM 2229 O O . LYS A 1 284 ? 20.219 38.812 31.781 1 69.19 284 LYS A O 1
ATOM 2234 N N . ASN A 1 285 ? 19.891 37.281 30.219 1 61.59 285 ASN A N 1
ATOM 2235 C CA . ASN A 1 285 ? 21.328 37.219 30.375 1 61.59 285 ASN A CA 1
ATOM 2236 C C . ASN A 1 285 ? 22 38.5 29.953 1 61.59 285 ASN A C 1
ATOM 2238 O O . ASN A 1 285 ? 21.453 39.25 29.156 1 61.59 285 ASN A O 1
ATOM 2242 N N . SER A 1 286 ? 22.984 39.031 30.75 1 56.47 286 SER A N 1
ATOM 2243 C CA . SER A 1 286 ? 23.719 40.312 30.828 1 56.47 286 SER A CA 1
ATOM 2244 C C . SER A 1 286 ? 24.062 40.844 29.438 1 56.47 286 SER A C 1
ATOM 2246 O O . SER A 1 286 ? 24.141 42.062 29.234 1 56.47 286 SER A O 1
ATOM 2248 N N . LYS A 1 287 ? 24.516 40.094 28.5 1 60.53 287 LYS A N 1
ATOM 2249 C CA . LYS A 1 287 ? 25.203 40.781 27.406 1 60.53 287 LYS A CA 1
ATOM 2250 C C . LYS A 1 287 ? 24.266 40.969 26.219 1 60.53 287 LYS A C 1
ATOM 2252 O O . LYS A 1 287 ? 24.438 41.938 25.453 1 60.53 287 LYS A O 1
ATOM 2257 N N . GLN A 1 288 ? 23.312 40.125 25.969 1 61.53 288 GLN A N 1
ATOM 2258 C CA . GLN A 1 288 ? 22.438 40.312 24.797 1 61.53 288 GLN A CA 1
ATOM 2259 C C . GLN A 1 288 ? 21.047 39.75 25.078 1 61.53 288 GLN A C 1
ATOM 2261 O O . GLN A 1 288 ? 20.891 38.594 25.5 1 61.53 288 GLN A O 1
ATOM 2266 N N . GLU A 1 289 ? 20.031 40.719 25.281 1 66.81 289 GLU A N 1
ATOM 2267 C CA . GLU A 1 289 ? 18.641 40.344 25.438 1 66.81 289 GLU A CA 1
ATOM 2268 C C . GLU A 1 289 ? 18.094 39.656 24.188 1 66.81 289 GLU A C 1
ATOM 2270 O O . GLU A 1 289 ? 18.141 40.219 23.094 1 66.81 289 GLU A O 1
ATOM 2275 N N . GLU A 1 290 ? 18.031 38.312 24.234 1 80.31 290 GLU A N 1
ATOM 2276 C CA . GLU A 1 290 ? 17.375 37.594 23.156 1 80.31 290 GLU A CA 1
ATOM 2277 C C . GLU A 1 290 ? 15.898 37.344 23.453 1 80.31 290 GLU A C 1
ATOM 2279 O O . GLU A 1 290 ? 15.539 36.938 24.547 1 80.31 290 GLU A O 1
ATOM 2284 N N . GLU A 1 291 ? 15.023 37.938 22.594 1 86.88 291 GLU A N 1
ATOM 2285 C CA . GLU A 1 291 ? 13.578 37.781 22.734 1 86.88 291 GLU A CA 1
ATOM 2286 C C . GLU A 1 291 ? 13.023 36.781 21.734 1 86.88 291 GLU A C 1
ATOM 2288 O O . GLU A 1 291 ? 13.422 36.781 20.562 1 86.88 291 GLU A O 1
ATOM 2293 N N . GLN A 1 292 ? 12.32 35.812 22.234 1 89.44 292 GLN A N 1
ATOM 2294 C CA . GLN A 1 292 ? 11.562 34.844 21.422 1 89.44 292 GLN A CA 1
ATOM 2295 C C . GLN A 1 292 ? 10.062 35.031 21.641 1 89.44 292 GLN A C 1
ATOM 2297 O O . GLN A 1 292 ? 9.617 35.344 22.75 1 89.44 292 GLN A O 1
ATOM 2302 N N . GLU A 1 293 ? 9.344 34.875 20.562 1 92.69 293 GLU A N 1
ATOM 2303 C CA . GLU A 1 293 ? 7.891 35 20.656 1 92.69 293 GLU A CA 1
ATOM 2304 C C . GLU A 1 293 ? 7.199 33.844 19.891 1 92.69 293 GLU A C 1
ATOM 2306 O O . GLU A 1 293 ? 7.633 33.5 18.797 1 92.69 293 GLU A O 1
ATOM 2311 N N . LEU A 1 294 ? 6.207 33.25 20.5 1 93.19 294 LEU A N 1
ATOM 2312 C CA . LEU A 1 294 ? 5.359 32.219 19.891 1 93.19 294 LEU A CA 1
ATOM 2313 C C . LEU A 1 294 ? 3.885 32.594 20.031 1 93.19 294 LEU A C 1
ATOM 2315 O O . LEU A 1 294 ? 3.432 32.938 21.125 1 93.19 294 LEU A O 1
ATOM 2319 N N . THR A 1 295 ? 3.215 32.656 18.938 1 94.75 295 THR A N 1
ATOM 2320 C CA . THR A 1 295 ? 1.768 32.844 18.953 1 94.75 295 THR A CA 1
ATOM 2321 C C . THR A 1 295 ? 1.061 31.609 18.391 1 94.75 295 THR A C 1
ATOM 2323 O O . THR A 1 295 ? 1.44 31.094 17.328 1 94.75 295 THR A O 1
ATOM 2326 N N . LEU A 1 296 ? 0.131 31.062 19.109 1 95.56 296 LEU A N 1
ATOM 2327 C CA . LEU A 1 296 ? -0.699 29.969 18.641 1 95.56 296 LEU A CA 1
ATOM 2328 C C . LEU A 1 296 ? -2.162 30.188 19 1 95.56 296 LEU A C 1
ATOM 2330 O O . LEU A 1 296 ? -2.471 31.016 19.859 1 95.56 296 LEU A O 1
ATOM 2334 N N . THR A 1 297 ? -3.035 29.562 18.328 1 97.19 297 THR A N 1
ATOM 2335 C CA . THR A 1 297 ? -4.465 29.641 18.609 1 97.19 297 THR A CA 1
ATOM 2336 C C . THR A 1 297 ? -5.035 28.25 18.891 1 97.19 297 THR A C 1
ATOM 2338 O O . THR A 1 297 ? -4.863 27.344 18.078 1 97.19 297 THR A O 1
ATOM 2341 N N . LEU A 1 298 ? -5.602 28.062 20.031 1 97.62 298 LEU A N 1
ATOM 2342 C CA . LEU A 1 298 ? -6.363 26.844 20.312 1 97.62 298 LEU A CA 1
ATOM 2343 C C . LEU A 1 298 ? -7.766 26.938 19.734 1 97.62 298 LEU A C 1
ATOM 2345 O O . LEU A 1 298 ? -8.422 27.984 19.828 1 97.62 298 LEU A O 1
ATOM 2349 N N . LEU A 1 299 ? -8.188 25.938 19.078 1 97.69 299 LEU A N 1
ATOM 2350 C CA . LEU A 1 299 ? -9.547 25.844 18.547 1 97.69 299 LEU A CA 1
ATOM 2351 C C . LEU A 1 299 ? -10.281 24.656 19.172 1 97.69 299 LEU A C 1
ATOM 2353 O O . LEU A 1 299 ? -10.195 23.531 18.672 1 97.69 299 LEU A O 1
ATOM 2357 N N . PRO A 1 300 ? -11.016 24.922 20.281 1 96.56 300 PRO A N 1
ATOM 2358 C CA . PRO A 1 300 ? -11.812 23.859 20.875 1 96.56 300 PRO A CA 1
ATOM 2359 C C . PRO A 1 300 ? -12.906 23.344 19.938 1 96.56 300 PRO A C 1
ATOM 2361 O O . PRO A 1 300 ? -13.594 24.141 19.297 1 96.56 300 PRO A O 1
ATOM 2364 N N . CYS A 1 301 ? -13.008 22.031 19.828 1 96.5 301 CYS A N 1
ATOM 2365 C CA . CYS A 1 301 ? -13.977 21.375 18.953 1 96.5 301 CYS A CA 1
ATOM 2366 C C . CYS A 1 301 ? -14.758 20.312 19.703 1 96.5 301 CYS A C 1
ATOM 2368 O O . CYS A 1 301 ? -14.32 19.859 20.766 1 96.5 301 CYS A O 1
ATOM 2370 N N . ARG A 1 302 ? -15.891 20.016 19.078 1 94.94 302 ARG A N 1
ATOM 2371 C CA . ARG A 1 302 ? -16.641 18.875 19.578 1 94.94 302 ARG A CA 1
ATOM 2372 C C . ARG A 1 302 ? -15.828 17.578 19.438 1 94.94 302 ARG A C 1
ATOM 2374 O O . ARG A 1 302 ? -15.047 17.438 18.5 1 94.94 302 ARG A O 1
ATOM 2381 N N . VAL A 1 303 ? -16 16.719 20.453 1 93.56 303 VAL A N 1
ATOM 2382 C CA . VAL A 1 303 ? -15.289 15.445 20.422 1 93.56 303 VAL A CA 1
ATOM 2383 C C . VAL A 1 303 ? -16.281 14.289 20.328 1 93.56 303 VAL A C 1
ATOM 2385 O O . VAL A 1 303 ? -17.359 14.328 20.922 1 93.56 303 VAL A O 1
ATOM 2388 N N . ASN A 1 304 ? -15.977 13.391 19.406 1 88.44 304 ASN A N 1
ATOM 2389 C CA . ASN A 1 304 ? -16.688 12.125 19.297 1 88.44 304 ASN A CA 1
ATOM 2390 C C . ASN A 1 304 ? -15.781 10.938 19.594 1 88.44 304 ASN A C 1
ATOM 2392 O O . ASN A 1 304 ? -14.789 10.719 18.891 1 88.44 304 ASN A O 1
ATOM 2396 N N . GLU A 1 305 ? -16.078 10.164 20.594 1 81.81 305 GLU A N 1
ATOM 2397 C CA . GLU A 1 305 ? -15.266 9.016 21 1 81.81 305 GLU A CA 1
ATOM 2398 C C . GLU A 1 305 ? -13.82 9.422 21.266 1 81.81 305 GLU A C 1
ATOM 2400 O O . GLU A 1 305 ? -12.891 8.805 20.734 1 81.81 305 GLU A O 1
ATOM 2405 N N . GLU A 1 306 ? -13.648 10.523 21.922 1 80.25 306 GLU A N 1
ATOM 2406 C CA . GLU A 1 306 ? -12.375 11 22.453 1 80.25 306 GLU A CA 1
ATOM 2407 C C . GLU A 1 306 ? -11.484 11.547 21.344 1 80.25 306 GLU A C 1
ATOM 2409 O O . GLU A 1 306 ? -10.273 11.711 21.531 1 80.25 306 GLU A O 1
ATOM 2414 N N . VAL A 1 307 ? -12.062 11.711 20.219 1 90.12 307 VAL A N 1
ATOM 2415 C CA . VAL A 1 307 ? -11.32 12.336 19.125 1 90.12 307 VAL A CA 1
ATOM 2416 C C . VAL A 1 307 ? -12.117 13.523 18.578 1 90.12 307 VAL A C 1
ATOM 2418 O O . VAL A 1 307 ? -13.344 13.523 18.594 1 90.12 307 VAL A O 1
ATOM 2421 N N . VAL A 1 308 ? -11.422 14.523 18.125 1 94.75 308 VAL A N 1
ATOM 2422 C CA . VAL A 1 308 ? -12.039 15.703 17.547 1 94.75 308 VAL A CA 1
ATOM 2423 C C . VAL A 1 308 ? -12.977 15.297 16.406 1 94.75 308 VAL A C 1
ATOM 2425 O O . VAL A 1 308 ? -12.625 14.453 15.578 1 94.75 308 VAL A O 1
ATOM 2428 N N . ASP A 1 309 ? -14.211 15.758 16.469 1 95.38 309 ASP A N 1
ATOM 2429 C CA . ASP A 1 309 ? -15.164 15.57 15.383 1 95.38 309 ASP A CA 1
ATOM 2430 C C . ASP A 1 309 ? -14.734 16.344 14.141 1 95.38 309 ASP A C 1
ATOM 2432 O O . ASP A 1 309 ? -14.859 17.578 14.094 1 95.38 309 ASP A O 1
ATOM 2436 N N . LEU A 1 310 ? -14.391 15.609 13.109 1 95.69 310 LEU A N 1
ATOM 2437 C CA . LEU A 1 310 ? -13.734 16.219 11.969 1 95.69 310 LEU A CA 1
ATOM 2438 C C . LEU A 1 310 ? -14.68 17.172 11.234 1 95.69 310 LEU A C 1
ATOM 2440 O O . LEU A 1 310 ? -14.32 18.312 10.922 1 95.69 310 LEU A O 1
ATOM 2444 N N . PRO A 1 311 ? -15.961 16.797 10.969 1 95.19 311 PRO A N 1
ATOM 2445 C CA . PRO A 1 311 ? -16.859 17.766 10.328 1 95.19 311 PRO A CA 1
ATOM 2446 C C . PRO A 1 311 ? -17 19.062 11.125 1 95.19 311 PRO A C 1
ATOM 2448 O O . PRO A 1 311 ? -17.047 20.141 10.539 1 95.19 311 PRO A O 1
ATOM 2451 N N . HIS A 1 312 ? -17.078 18.891 12.398 1 95.94 312 HIS A N 1
ATOM 2452 C CA . HIS A 1 312 ? -17.188 20.078 13.234 1 95.94 312 HIS A CA 1
ATOM 2453 C C . HIS A 1 312 ? -15.93 20.938 13.141 1 95.94 312 HIS A C 1
ATOM 2455 O O . HIS A 1 312 ? -16 22.156 12.977 1 95.94 312 HIS A O 1
ATOM 2461 N N . ALA A 1 313 ? -14.797 20.312 13.297 1 97 313 ALA A N 1
ATOM 2462 C CA . ALA A 1 313 ? -13.531 21.031 13.211 1 97 313 ALA A CA 1
ATOM 2463 C C . ALA A 1 313 ? -13.398 21.766 11.883 1 97 313 ALA A C 1
ATOM 2465 O O . ALA A 1 313 ? -12.984 22.922 11.844 1 97 313 ALA A O 1
ATOM 2466 N N . LEU A 1 314 ? -13.75 21.047 10.805 1 97.62 314 LEU A N 1
ATOM 2467 C CA . LEU A 1 314 ? -13.664 21.641 9.477 1 97.62 314 LEU A CA 1
ATOM 2468 C C . LEU A 1 314 ? -14.57 22.859 9.359 1 97.62 314 LEU A C 1
ATOM 2470 O O . LEU A 1 314 ? -14.172 23.875 8.797 1 97.62 314 LEU A O 1
ATOM 2474 N N . ASN A 1 315 ? -15.734 22.734 9.898 1 96.44 315 ASN A N 1
ATOM 2475 C CA . ASN A 1 315 ? -16.656 23.875 9.875 1 96.44 315 ASN A CA 1
ATOM 2476 C C . ASN A 1 315 ? -16.141 25.047 10.695 1 96.44 315 ASN A C 1
ATOM 2478 O O . ASN A 1 315 ? -16.234 26.188 10.273 1 96.44 315 ASN A O 1
ATOM 2482 N N . GLN A 1 316 ? -15.594 24.734 11.914 1 96 316 GLN A N 1
ATOM 2483 C CA . GLN A 1 316 ? -15.062 25.781 12.766 1 96 316 GLN A CA 1
ATOM 2484 C C . GLN A 1 316 ? -13.898 26.516 12.094 1 96 316 GLN A C 1
ATOM 2486 O O . GLN A 1 316 ? -13.75 27.734 12.242 1 96 316 GLN A O 1
ATOM 2491 N N . LEU A 1 317 ? -13.094 25.766 11.367 1 97 317 LEU A N 1
ATOM 2492 C CA . LEU A 1 317 ? -11.984 26.359 10.633 1 97 317 LEU A CA 1
ATOM 2493 C C . LEU A 1 317 ? -12.492 27.344 9.578 1 97 317 LEU A C 1
ATOM 2495 O O . LEU A 1 317 ? -11.891 28.391 9.352 1 97 317 LEU A O 1
ATOM 2499 N N . TYR A 1 318 ? -13.555 26.969 8.914 1 95.44 318 TYR A N 1
ATOM 2500 C CA . TYR A 1 318 ? -14.172 27.859 7.938 1 95.44 318 TYR A CA 1
ATOM 2501 C C . TYR A 1 318 ? -14.758 29.094 8.609 1 95.44 318 TYR A C 1
ATOM 2503 O O . TYR A 1 318 ? -14.477 30.219 8.203 1 95.44 318 TYR A O 1
ATOM 2511 N N . LEU A 1 319 ? -15.484 28.906 9.703 1 93.5 319 LEU A N 1
ATOM 2512 C CA . LEU A 1 319 ? -16.234 29.969 10.352 1 93.5 319 LEU A CA 1
ATOM 2513 C C . LEU A 1 319 ? -15.289 30.984 10.992 1 93.5 319 LEU A C 1
ATOM 2515 O O . LEU A 1 319 ? -15.523 32.188 10.922 1 93.5 319 LEU A O 1
ATOM 2519 N N . HIS A 1 320 ? -14.219 30.516 11.523 1 93.56 320 HIS A N 1
ATOM 2520 C CA . HIS A 1 320 ? -13.414 31.406 12.359 1 93.56 320 HIS A CA 1
ATOM 2521 C C . HIS A 1 320 ? -12.133 31.828 11.641 1 93.56 320 HIS A C 1
ATOM 2523 O O . HIS A 1 320 ? -11.516 32.844 12.008 1 93.56 320 HIS A O 1
ATOM 2529 N N . PHE A 1 321 ? -11.711 31.094 10.617 1 94.44 321 PHE A N 1
ATOM 2530 C CA . PHE A 1 321 ? -10.438 31.406 9.984 1 94.44 321 PHE A CA 1
ATOM 2531 C C . PHE A 1 321 ? -10.586 31.5 8.477 1 94.44 321 PHE A C 1
ATOM 2533 O O . PHE A 1 321 ? -9.602 31.656 7.754 1 94.44 321 PHE A O 1
ATOM 2540 N N . ALA A 1 322 ? -11.742 31.359 7.918 1 94.69 322 ALA A N 1
ATOM 2541 C CA . ALA A 1 322 ? -12.062 31.469 6.496 1 94.69 322 ALA A CA 1
ATOM 2542 C C . ALA A 1 322 ? -11.289 30.453 5.672 1 94.69 322 ALA A C 1
ATOM 2544 O O . ALA A 1 322 ? -10.812 30.766 4.578 1 94.69 322 ALA A O 1
ATOM 2545 N N . ILE A 1 323 ? -11.062 29.312 6.285 1 96.44 323 ILE A N 1
ATOM 2546 C CA . ILE A 1 323 ? -10.422 28.234 5.555 1 96.44 323 ILE A CA 1
ATOM 2547 C C . ILE A 1 323 ? -11.438 27.547 4.645 1 96.44 323 ILE A C 1
ATOM 2549 O O . ILE A 1 323 ? -12.281 26.781 5.113 1 96.44 323 ILE A O 1
ATOM 2553 N N . ASP A 1 324 ? -11.289 27.812 3.369 1 96 324 ASP A N 1
ATOM 2554 C CA . ASP A 1 324 ? -12.227 27.219 2.41 1 96 324 ASP A CA 1
ATOM 2555 C C . ASP A 1 324 ? -11.57 26.062 1.653 1 96 324 ASP A C 1
ATOM 2557 O O . ASP A 1 324 ? -12.258 25.297 0.976 1 96 324 ASP A O 1
ATOM 2561 N N . SER A 1 325 ? -10.344 25.953 1.688 1 97.5 325 SER A N 1
ATOM 2562 C CA . SER A 1 325 ? -9.586 24.859 1.115 1 97.5 325 SER A CA 1
ATOM 2563 C C . SER A 1 325 ? -8.477 24.391 2.062 1 97.5 325 SER A C 1
ATOM 2565 O O . SER A 1 325 ? -7.77 25.219 2.643 1 97.5 325 SER A O 1
ATOM 2567 N N . LEU A 1 326 ? -8.391 23.109 2.244 1 97.56 326 LEU A N 1
ATOM 2568 C CA . LEU A 1 326 ? -7.488 22.531 3.234 1 97.56 326 LEU A CA 1
ATOM 2569 C C . LEU A 1 326 ? -6.645 21.422 2.615 1 97.56 326 LEU A C 1
ATOM 2571 O O . LEU A 1 326 ? -7.176 20.516 1.979 1 97.56 326 LEU A O 1
ATOM 2575 N N . LEU A 1 327 ? -5.332 21.562 2.707 1 97.31 327 LEU A N 1
ATOM 2576 C CA . LEU A 1 327 ? -4.41 20.5 2.357 1 97.31 327 LEU A CA 1
ATOM 2577 C C . LEU A 1 327 ? -4.082 19.641 3.58 1 97.31 327 LEU A C 1
ATOM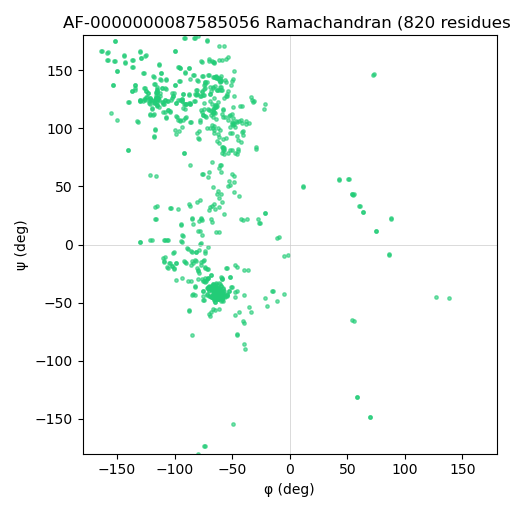 2579 O O . LEU A 1 327 ? -3.576 20.156 4.582 1 97.31 327 LEU A O 1
ATOM 2583 N N . VAL A 1 328 ? -4.359 18.391 3.514 1 96.75 328 VAL A N 1
ATOM 2584 C CA . VAL A 1 328 ? -4.086 17.469 4.617 1 96.75 328 VAL A CA 1
ATOM 2585 C C . VAL A 1 328 ? -2.861 16.625 4.293 1 96.75 328 VAL A C 1
ATOM 2587 O O . VAL A 1 328 ? -2.857 15.883 3.305 1 96.75 328 VAL A O 1
ATOM 2590 N N . GLU A 1 329 ? -1.736 16.734 5 1 89.81 329 GLU A N 1
ATOM 2591 C CA . GLU A 1 329 ? -0.481 16.016 4.816 1 89.81 329 GLU A CA 1
ATOM 2592 C C . GLU A 1 329 ? -0.172 15.125 6.02 1 89.81 329 GLU A C 1
ATOM 2594 O O . GLU A 1 329 ? 0.972 14.703 6.215 1 89.81 329 GLU A O 1
ATOM 2599 N N . GLY A 1 330 ? -1.055 14.523 6.734 1 77.88 330 GLY A N 1
ATOM 2600 C CA . GLY A 1 330 ? -0.87 13.859 8.016 1 77.88 330 GLY A CA 1
ATOM 2601 C C . GLY A 1 330 ? -0.361 12.438 7.887 1 77.88 330 GLY A C 1
ATOM 2602 O O . GLY A 1 330 ? -0.015 11.992 6.789 1 77.88 330 GLY A O 1
ATOM 2603 N N . GLY A 1 331 ? -0.142 11.836 8.969 1 83.56 331 GLY A N 1
ATOM 2604 C CA . GLY A 1 331 ? 0.257 10.438 9.047 1 83.56 331 GLY A CA 1
ATOM 2605 C C . GLY A 1 331 ? -0.88 9.477 8.766 1 83.56 331 GLY A C 1
ATOM 2606 O O . GLY A 1 331 ? -1.948 9.883 8.305 1 83.56 331 GLY A O 1
ATOM 2607 N N . ALA A 1 332 ? -0.589 8.273 8.953 1 86 332 ALA A N 1
ATOM 2608 C CA . ALA A 1 332 ? -1.506 7.195 8.602 1 86 332 ALA A CA 1
ATOM 2609 C C . ALA A 1 332 ? -2.867 7.395 9.258 1 86 332 ALA A C 1
ATOM 2611 O O . ALA A 1 332 ? -3.906 7.238 8.609 1 86 332 ALA A O 1
ATOM 2612 N N . GLY A 1 333 ? -2.811 7.781 10.539 1 86.38 333 GLY A N 1
ATOM 2613 C CA . GLY A 1 333 ? -4.059 7.996 11.258 1 86.38 333 GLY A CA 1
ATOM 2614 C C . GLY A 1 333 ? -4.887 9.133 10.68 1 86.38 333 GLY A C 1
ATOM 2615 O O . GLY A 1 333 ? -6.098 8.992 10.492 1 86.38 333 GLY A O 1
ATOM 2616 N N . ILE A 1 334 ? -4.277 10.219 10.391 1 91.31 334 ILE A N 1
ATOM 2617 C CA . ILE A 1 334 ? -4.941 11.406 9.867 1 91.31 334 ILE A CA 1
ATOM 2618 C C . ILE A 1 334 ? -5.469 11.133 8.46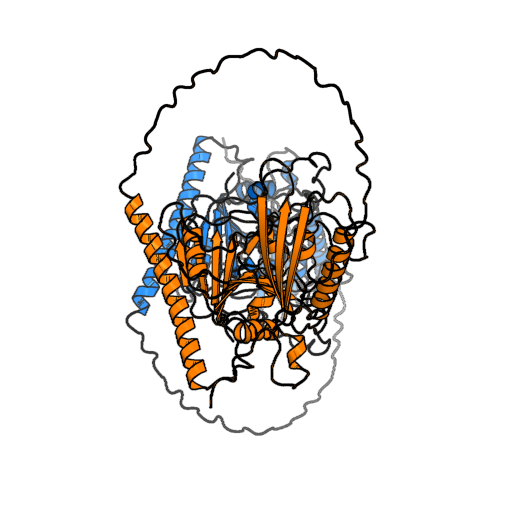9 1 91.31 334 ILE A C 1
ATOM 2620 O O . ILE A 1 334 ? -6.625 11.43 8.156 1 91.31 334 ILE A O 1
ATOM 2624 N N . LEU A 1 335 ? -4.668 10.508 7.621 1 92.5 335 LEU A N 1
ATOM 2625 C CA . LEU A 1 335 ? -5.086 10.195 6.258 1 92.5 335 LEU A CA 1
ATOM 2626 C C . LEU A 1 335 ? -6.305 9.281 6.258 1 92.5 335 LEU A C 1
ATOM 2628 O O . LEU A 1 335 ? -7.254 9.5 5.504 1 92.5 335 LEU A O 1
ATOM 2632 N N . SER A 1 336 ? -6.266 8.328 7.102 1 90.31 336 SER A N 1
ATOM 2633 C CA . SER A 1 336 ? -7.375 7.383 7.191 1 90.31 336 SER A CA 1
ATOM 2634 C C . SER A 1 336 ? -8.656 8.086 7.625 1 90.31 336 SER A C 1
ATOM 2636 O O . SER A 1 336 ? -9.727 7.844 7.051 1 90.31 336 SER A O 1
ATOM 2638 N N . SER A 1 337 ? -8.562 8.945 8.578 1 90.38 337 SER A N 1
ATOM 2639 C CA . SER A 1 337 ? -9.742 9.609 9.125 1 90.38 337 SER A CA 1
ATOM 2640 C C . SER A 1 337 ? -10.328 10.609 8.133 1 90.38 337 SER A C 1
ATOM 2642 O O . SER A 1 337 ? -11.539 10.82 8.094 1 90.38 337 SER A O 1
ATOM 2644 N N . PHE A 1 338 ? -9.5 11.156 7.301 1 94.31 338 PHE A N 1
ATOM 2645 C CA . PHE A 1 338 ? -9.938 12.227 6.418 1 94.31 338 PHE A CA 1
ATOM 2646 C C . PHE A 1 338 ? -10.43 11.672 5.086 1 94.31 338 PHE A C 1
ATOM 2648 O O . PHE A 1 338 ? -11.047 12.391 4.297 1 94.31 338 PHE A O 1
ATOM 2655 N N . LEU A 1 339 ? -10.117 10.398 4.801 1 92.44 339 LEU A N 1
ATOM 2656 C CA . LEU A 1 339 ? -10.445 9.844 3.492 1 92.44 339 LEU A CA 1
ATOM 2657 C C . LEU A 1 339 ? -11.922 10.055 3.174 1 92.44 339 LEU A C 1
ATOM 2659 O O . LEU A 1 339 ? -12.273 10.477 2.07 1 92.44 339 LEU A O 1
ATOM 2663 N N . LYS A 1 340 ? -12.797 9.898 4.117 1 89.69 340 LYS A N 1
ATOM 2664 C CA . LYS A 1 340 ? -14.234 10 3.896 1 89.69 340 LYS A CA 1
ATOM 2665 C C . LYS A 1 340 ? -14.664 11.445 3.693 1 89.69 340 LYS A C 1
ATOM 2667 O O . LYS A 1 340 ? -15.75 11.719 3.189 1 89.69 340 LYS A O 1
ATOM 2672 N N . TYR A 1 341 ? -13.867 12.391 4.113 1 94.06 341 TYR A N 1
ATOM 2673 C CA . TYR A 1 341 ? -14.211 13.805 4.004 1 94.06 341 TYR A CA 1
ATOM 2674 C C . TYR A 1 341 ? -13.398 14.477 2.906 1 94.06 341 TYR A C 1
ATOM 2676 O O . TYR A 1 341 ? -13.516 15.688 2.697 1 94.06 341 TYR A O 1
ATOM 2684 N N . SER A 1 342 ? -12.586 13.688 2.174 1 96 342 SER A N 1
ATOM 2685 C CA . SER A 1 342 ? -11.711 14.266 1.156 1 96 342 SER A CA 1
ATOM 2686 C C . SER A 1 342 ? -12.461 14.477 -0.157 1 96 342 SER A C 1
ATOM 2688 O O . SER A 1 342 ? -13.383 13.727 -0.479 1 96 342 SER A O 1
ATOM 2690 N N . ASN A 1 343 ? -12.07 15.562 -0.838 1 97.38 343 ASN A N 1
ATOM 2691 C CA . ASN A 1 343 ? -12.602 15.875 -2.16 1 97.38 343 ASN A CA 1
ATOM 2692 C C . ASN A 1 343 ? -11.617 15.508 -3.264 1 97.38 343 ASN A C 1
ATOM 2694 O O . ASN A 1 343 ? -12 15.398 -4.43 1 97.38 343 ASN A O 1
ATOM 2698 N N . CYS A 1 344 ? -10.43 15.359 -2.883 1 97.56 344 CYS A N 1
ATOM 2699 C CA . CYS A 1 344 ? -9.336 15.086 -3.812 1 97.56 344 CYS A CA 1
ATOM 2700 C C . CYS A 1 344 ? -8.203 14.336 -3.121 1 97.56 344 CYS A C 1
ATOM 2702 O O . CYS A 1 344 ? -7.883 14.617 -1.965 1 97.56 344 CYS A O 1
ATOM 2704 N N . VAL A 1 345 ? -7.676 13.344 -3.803 1 97.88 345 VAL A N 1
ATOM 2705 C CA . VAL A 1 345 ? -6.496 12.625 -3.338 1 97.88 345 VAL A CA 1
ATOM 2706 C C . VAL A 1 345 ? -5.355 12.805 -4.336 1 97.88 345 VAL A C 1
ATOM 2708 O O . VAL A 1 345 ? -5.52 12.531 -5.531 1 97.88 345 VAL A O 1
ATOM 2711 N N . CYS A 1 346 ? -4.289 13.32 -3.867 1 98.31 346 CYS A N 1
ATOM 2712 C CA . CYS A 1 346 ? -3.047 13.461 -4.621 1 98.31 346 CYS A CA 1
ATOM 2713 C C . CYS A 1 346 ? -1.928 12.641 -3.99 1 98.31 346 CYS A C 1
ATOM 2715 O O . CYS A 1 346 ? -1.275 13.094 -3.049 1 98.31 346 CYS A O 1
ATOM 2717 N N . ALA A 1 347 ? -1.667 11.453 -4.523 1 97.5 347 ALA A N 1
ATOM 2718 C CA . ALA A 1 347 ? -0.687 10.531 -3.957 1 97.5 347 ALA A CA 1
ATOM 2719 C C . ALA A 1 347 ? 0.56 10.453 -4.832 1 97.5 347 ALA A C 1
ATOM 2721 O O . ALA A 1 347 ? 0.465 10.203 -6.039 1 97.5 347 ALA A O 1
ATOM 2722 N N . THR A 1 348 ? 1.69 10.727 -4.234 1 97.25 348 THR A N 1
ATOM 2723 C CA . THR A 1 348 ? 2.977 10.562 -4.898 1 97.25 348 THR A CA 1
ATOM 2724 C C . THR A 1 348 ? 3.531 9.156 -4.656 1 97.25 348 THR A C 1
ATOM 2726 O O . THR A 1 348 ? 3.721 8.75 -3.506 1 97.25 348 THR A O 1
ATOM 2729 N N . MET A 1 349 ? 3.756 8.422 -5.691 1 96.69 349 MET A N 1
ATOM 2730 C CA . MET A 1 349 ? 4.305 7.07 -5.57 1 96.69 349 MET A CA 1
ATOM 2731 C C . MET A 1 349 ? 5.77 7.039 -5.984 1 96.69 349 MET A C 1
ATOM 2733 O O . MET A 1 349 ? 6.098 7.293 -7.145 1 96.69 349 MET A O 1
ATOM 2737 N N . ALA A 1 350 ? 6.609 6.73 -5.043 1 95.94 350 ALA A N 1
ATOM 2738 C CA . ALA A 1 350 ? 8.047 6.621 -5.285 1 95.94 350 ALA A CA 1
ATOM 2739 C C . ALA A 1 350 ? 8.43 5.191 -5.66 1 95.94 350 ALA A C 1
ATOM 2741 O O . ALA A 1 350 ? 7.809 4.23 -5.199 1 95.94 350 ALA A O 1
ATOM 2742 N N . PRO A 1 351 ? 9.43 5.051 -6.477 1 95.19 351 PRO A N 1
ATOM 2743 C CA . PRO A 1 351 ? 9.836 3.719 -6.934 1 95.19 351 PRO A CA 1
ATOM 2744 C C . PRO A 1 351 ? 10.602 2.941 -5.867 1 95.19 351 PRO A C 1
ATOM 2746 O O . PRO A 1 351 ? 11.766 2.576 -6.082 1 95.19 351 PRO A O 1
ATOM 2749 N N . LYS A 1 352 ? 9.992 2.699 -4.793 1 93.19 352 LYS A N 1
ATOM 2750 C CA . LYS A 1 352 ? 10.484 1.925 -3.656 1 93.19 352 LYS A CA 1
ATOM 2751 C C . LYS A 1 352 ? 9.398 0.984 -3.129 1 93.19 352 LYS A C 1
ATOM 2753 O O . LYS A 1 352 ? 8.211 1.224 -3.332 1 93.19 352 LYS A O 1
ATOM 2758 N N . ILE A 1 353 ? 9.844 -0.067 -2.555 1 92.25 353 ILE A N 1
ATOM 2759 C CA . ILE A 1 353 ? 8.922 -0.989 -1.896 1 92.25 353 ILE A CA 1
ATOM 2760 C C . ILE A 1 353 ? 9.227 -1.041 -0.4 1 92.25 353 ILE A C 1
ATOM 2762 O O . ILE A 1 353 ? 10.367 -1.299 -0.001 1 92.25 353 ILE A O 1
ATOM 2766 N N . GLY A 1 354 ? 8.234 -0.775 0.387 1 87.38 354 GLY A N 1
ATOM 2767 C CA . GLY A 1 354 ? 8.422 -0.716 1.828 1 87.38 354 GLY A CA 1
ATOM 2768 C C . GLY A 1 354 ? 8.383 -2.08 2.49 1 87.38 354 GLY A C 1
ATOM 2769 O O . GLY A 1 354 ? 9.07 -2.309 3.49 1 87.38 354 GLY A O 1
ATOM 2770 N N . GLY A 1 355 ? 7.504 -2.941 1.957 1 84.56 355 GLY A N 1
ATOM 2771 C CA . GLY A 1 355 ? 7.41 -4.285 2.506 1 84.56 355 GLY A CA 1
ATOM 2772 C C . GLY A 1 355 ? 6.809 -4.316 3.898 1 84.56 355 GLY A C 1
ATOM 2773 O O . GLY A 1 355 ? 5.945 -3.5 4.23 1 84.56 355 GLY A O 1
ATOM 2774 N N . ARG A 1 356 ? 7.289 -5.312 4.684 1 75.81 356 ARG A N 1
ATOM 2775 C CA . ARG A 1 356 ? 6.734 -5.582 6.004 1 75.81 356 ARG A CA 1
ATOM 2776 C C . ARG A 1 356 ? 7.113 -4.48 6.992 1 75.81 356 ARG A C 1
ATOM 2778 O O . ARG A 1 356 ? 6.402 -4.254 7.973 1 75.81 356 ARG A O 1
ATOM 2785 N N . LYS A 1 357 ? 8.055 -3.811 6.734 1 73.94 357 LYS A N 1
ATOM 2786 C CA . LYS A 1 357 ? 8.57 -2.814 7.672 1 73.94 357 LYS A CA 1
ATOM 2787 C C . LYS A 1 357 ? 7.977 -1.438 7.391 1 73.94 357 LYS A C 1
ATOM 2789 O O . LYS A 1 357 ? 8.289 -0.469 8.086 1 73.94 357 LYS A O 1
ATOM 2794 N N . GLY A 1 358 ? 7.125 -1.387 6.457 1 81.19 358 GLY A N 1
ATOM 2795 C CA . GLY A 1 358 ? 6.539 -0.102 6.109 1 81.19 358 GLY A CA 1
ATOM 2796 C C . GLY A 1 358 ? 5.215 0.158 6.797 1 81.19 358 GLY A C 1
ATOM 2797 O O . GLY A 1 358 ? 4.488 -0.78 7.137 1 81.19 358 GLY A O 1
ATOM 2798 N N . LEU A 1 359 ? 4.918 1.442 7.004 1 84.06 359 LEU A N 1
ATOM 2799 C CA . LEU A 1 359 ? 3.631 1.881 7.531 1 84.06 359 LEU A CA 1
ATOM 2800 C C . LEU A 1 359 ? 2.668 2.219 6.398 1 84.06 359 LEU A C 1
ATOM 2802 O O . LEU A 1 359 ? 2.971 3.062 5.551 1 84.06 359 LEU A O 1
ATOM 2806 N N . SER A 1 360 ? 1.477 1.539 6.402 1 88.19 360 SER A N 1
ATOM 2807 C CA . SER A 1 360 ? 0.491 1.778 5.352 1 88.19 360 SER A CA 1
ATOM 2808 C C . SER A 1 360 ? -0.147 3.156 5.496 1 88.19 360 SER A C 1
ATOM 2810 O O . SER A 1 360 ? -0.408 3.609 6.613 1 88.19 360 SER A O 1
ATOM 2812 N N . ALA A 1 361 ? -0.447 3.734 4.391 1 87.12 361 ALA A N 1
ATOM 2813 C CA . ALA A 1 361 ? -1.068 5.059 4.387 1 87.12 361 ALA A CA 1
ATOM 2814 C C . ALA A 1 361 ? -2.453 5.012 5.027 1 87.12 361 ALA A C 1
ATOM 2816 O O . ALA A 1 361 ? -2.842 5.941 5.742 1 87.12 361 ALA A O 1
ATOM 2817 N N . PHE A 1 362 ? -3.18 3.863 4.547 1 84.62 362 PHE A N 1
ATOM 2818 C CA . PHE A 1 362 ? -4.539 3.713 5.055 1 84.62 362 PHE A CA 1
ATOM 2819 C C . PHE A 1 362 ? -4.668 2.439 5.879 1 84.62 362 PHE A C 1
ATOM 2821 O O . PHE A 1 362 ? -4.168 1.385 5.488 1 84.62 362 PHE A O 1
ATOM 2828 N N . GLY A 1 363 ? -5.184 2.156 7.109 1 64.31 363 GLY A N 1
ATOM 2829 C CA . GLY A 1 363 ? -5.449 0.891 7.773 1 64.31 363 GLY A CA 1
ATOM 2830 C C . GLY A 1 363 ? -5.07 0.896 9.242 1 64.31 363 GLY A C 1
ATOM 2831 O O . GLY A 1 363 ? -5.453 -0.006 9.992 1 64.31 363 GLY A O 1
ATOM 2832 N N . SER A 1 364 ? -3.867 1.408 9.656 1 47.94 364 SER A N 1
ATOM 2833 C CA . SER A 1 364 ? -3.479 1.138 11.031 1 47.94 364 SER A CA 1
ATOM 2834 C C . SER A 1 364 ? -4.625 1.423 12 1 47.94 364 SER A C 1
ATOM 2836 O O . SER A 1 364 ? -4.648 0.898 13.117 1 47.94 364 SER A O 1
ATOM 2838 N N . PHE A 1 365 ? -5.215 2.574 12.172 1 37.72 365 PHE A N 1
ATOM 2839 C CA . PHE A 1 365 ? -5.906 2.934 13.406 1 37.72 365 PHE A CA 1
ATOM 2840 C C . PHE A 1 365 ? -7.387 2.576 13.32 1 37.72 365 PHE A C 1
ATOM 2842 O O . PHE A 1 365 ? -8.016 2.777 12.281 1 37.72 365 PHE A O 1
ATOM 2849 N N . ASP A 1 366 ? -7.879 1.49 14.055 1 34.41 366 ASP A N 1
ATOM 2850 C CA . ASP A 1 366 ? -9.266 1.479 14.508 1 34.41 366 ASP A CA 1
ATOM 2851 C C . ASP A 1 366 ? -9.781 2.9 14.734 1 34.41 366 ASP A C 1
ATOM 2853 O O . ASP A 1 366 ? -9.227 3.645 15.547 1 34.41 366 ASP A O 1
ATOM 2857 N N . ALA A 1 367 ? -10.18 3.576 13.836 1 33.31 367 ALA A N 1
ATOM 2858 C CA . ALA A 1 367 ? -10.914 4.695 14.422 1 33.31 367 ALA A CA 1
ATOM 2859 C C . ALA A 1 367 ? -11.602 4.281 15.711 1 33.31 367 ALA A C 1
ATOM 2861 O O . ALA A 1 367 ? -12.172 3.188 15.797 1 33.31 367 ALA A O 1
ATOM 2862 N N . PRO A 1 368 ? -11.414 4.887 16.859 1 31.67 368 PRO A N 1
ATOM 2863 C CA . PRO A 1 368 ? -12.102 4.395 18.062 1 31.67 368 PRO A CA 1
ATOM 2864 C C . PRO A 1 368 ? -13.484 3.826 17.75 1 31.67 368 PRO A C 1
ATOM 2866 O O . PRO A 1 368 ? -13.914 2.867 18.406 1 31.67 368 PRO A O 1
ATOM 2869 N N . GLY A 1 369 ? -14.398 4.641 17.141 1 30.92 369 GLY A N 1
ATOM 2870 C CA . GLY A 1 369 ? -15.828 4.371 17.094 1 30.92 369 GLY A CA 1
ATOM 2871 C C . GLY A 1 369 ? -16.188 3.232 16.156 1 30.92 369 GLY A C 1
ATOM 2872 O O . GLY A 1 369 ? -17.344 2.795 16.109 1 30.92 369 GLY A O 1
ATOM 2873 N N . GLU A 1 370 ? -15.594 3.25 15.078 1 32.28 370 GLU A N 1
ATOM 2874 C CA . GLU A 1 370 ? -16.172 2.24 14.188 1 32.28 370 GLU A CA 1
ATOM 2875 C C . GLU A 1 370 ? -15.664 0.844 14.547 1 32.28 370 GLU A C 1
ATOM 2877 O O . GLU A 1 370 ? -14.984 0.199 13.742 1 32.28 370 GLU A O 1
ATOM 2882 N N . ARG A 1 371 ? -15.141 0.671 15.82 1 31.42 371 ARG A N 1
ATOM 2883 C CA . ARG A 1 371 ? -15.008 -0.727 16.219 1 31.42 371 ARG A CA 1
ATOM 2884 C C . ARG A 1 371 ? -16.203 -1.543 15.742 1 31.42 371 ARG A C 1
ATOM 2886 O O . ARG A 1 371 ? -16.047 -2.623 15.172 1 31.42 371 ARG A O 1
ATOM 2893 N N . ASP A 1 372 ? -17.328 -1.495 16.688 1 29.09 372 ASP A N 1
ATOM 2894 C CA . ASP A 1 372 ? -18.453 -2.391 16.906 1 29.09 372 ASP A CA 1
ATOM 2895 C C . ASP A 1 372 ? -19.406 -2.393 15.711 1 29.09 372 ASP A C 1
ATOM 2897 O O . ASP A 1 372 ? -20.391 -3.125 15.703 1 29.09 372 ASP A O 1
ATOM 2901 N N . GLY A 1 373 ? -19.641 -1.252 15.094 1 26.84 373 GLY A N 1
ATOM 2902 C CA . GLY A 1 373 ? -20.891 -1.447 14.383 1 26.84 373 GLY A CA 1
ATOM 2903 C C . GLY A 1 373 ? -20.797 -2.506 13.297 1 26.84 373 GLY A C 1
ATOM 2904 O O . GLY A 1 373 ? -21.016 -2.217 12.125 1 26.84 373 GLY A O 1
ATOM 2905 N N . VAL A 1 374 ? -19.688 -3.299 13.25 1 31.28 374 VAL A N 1
ATOM 2906 C CA . VAL A 1 374 ? -20.219 -4.531 12.688 1 31.28 374 VAL A CA 1
ATOM 2907 C C . VAL A 1 374 ? -21.438 -4.98 13.5 1 31.28 374 VAL A C 1
ATOM 2909 O O . VAL A 1 374 ? -21.297 -5.453 14.625 1 31.28 374 VAL A O 1
ATOM 2912 N N . ASN A 1 375 ? -22.438 -4.266 13.797 1 28.39 375 ASN A N 1
ATOM 2913 C CA . ASN A 1 375 ? -23.656 -5 14.109 1 28.39 375 ASN A CA 1
ATOM 2914 C C . ASN A 1 375 ? -23.641 -6.398 13.5 1 28.39 375 ASN A C 1
ATOM 2916 O O . ASN A 1 375 ? -23.156 -6.59 12.391 1 28.39 375 ASN A O 1
ATOM 2920 N N . SER A 1 376 ? -23.656 -7.5 14.336 1 29.25 376 SER A N 1
ATOM 2921 C CA . SER A 1 376 ? -24.062 -8.891 14.188 1 29.25 376 SER A CA 1
ATOM 2922 C C . SER A 1 376 ? -25.047 -9.047 13.031 1 29.25 376 SER A C 1
ATOM 2924 O O . SER A 1 376 ? -25.391 -10.172 12.656 1 29.25 376 SER A O 1
ATOM 2926 N N . ALA A 1 377 ? -26.062 -8.094 13.008 1 28.61 377 ALA A N 1
ATOM 2927 C CA . ALA A 1 377 ? -27.25 -8.453 12.227 1 28.61 377 ALA A CA 1
ATOM 2928 C C . ALA A 1 377 ? -26.891 -8.664 10.758 1 28.61 377 ALA A C 1
ATOM 2930 O O . ALA A 1 377 ? -27.594 -9.375 10.039 1 28.61 377 ALA A O 1
ATOM 2931 N N . ASP A 1 378 ? -26.25 -7.684 10.047 1 30.83 378 ASP A N 1
ATOM 2932 C CA . ASP A 1 378 ? -26.328 -8.109 8.656 1 30.83 378 ASP A CA 1
ATOM 2933 C C . ASP A 1 378 ? -25.25 -9.148 8.336 1 30.83 378 ASP A C 1
ATOM 2935 O O . ASP A 1 378 ? -24.188 -8.805 7.82 1 30.83 378 ASP A O 1
ATOM 2939 N N . LYS A 1 379 ? -24.812 -10.117 9.156 1 35.41 379 LYS A N 1
ATOM 2940 C CA . LYS A 1 379 ? -24.25 -11.461 9.039 1 35.41 379 LYS A CA 1
ATOM 2941 C C . LYS A 1 379 ? -24.375 -11.984 7.609 1 35.41 379 LYS A C 1
ATOM 2943 O O . LYS A 1 379 ? -23.703 -12.945 7.23 1 35.41 379 LYS A O 1
ATOM 2948 N N . ASN A 1 380 ? -25.5 -11.852 7.117 1 32.09 380 ASN A N 1
ATOM 2949 C CA . ASN A 1 380 ? -25.938 -12.469 5.867 1 32.09 380 ASN A CA 1
ATOM 2950 C C . ASN A 1 380 ? -25.375 -11.742 4.656 1 32.09 380 ASN A C 1
ATOM 2952 O O . ASN A 1 380 ? -25.797 -11.992 3.523 1 32.09 380 ASN A O 1
ATOM 2956 N N . ASP A 1 381 ? -25.141 -10.375 4.836 1 32.66 381 ASP A N 1
ATOM 2957 C CA . ASP A 1 381 ? -24.875 -9.758 3.539 1 32.66 381 ASP A CA 1
ATOM 2958 C C . ASP A 1 381 ? -23.516 -10.211 2.979 1 32.66 381 ASP A C 1
ATOM 2960 O O . ASP A 1 381 ? -22.469 -9.789 3.463 1 32.66 381 ASP A O 1
ATOM 2964 N N . THR A 1 382 ? -23.188 -11.336 2.689 1 37.22 382 THR A N 1
ATOM 2965 C CA . THR A 1 382 ? -22.359 -11.859 1.608 1 37.22 382 THR A CA 1
ATOM 2966 C C . THR A 1 382 ? -22.047 -10.766 0.595 1 37.22 382 THR A C 1
ATOM 2968 O O . THR A 1 382 ? -21.875 -11.047 -0.595 1 37.22 382 THR A O 1
ATOM 2971 N N . THR A 1 383 ? -22.391 -9.555 0.803 1 39.47 383 THR A N 1
ATOM 2972 C CA . THR A 1 383 ? -22.266 -8.555 -0.248 1 39.47 383 THR A CA 1
ATOM 2973 C C . THR A 1 383 ? -20.844 -8.492 -0.77 1 39.47 383 THR A C 1
ATOM 2975 O O . THR A 1 383 ? -19.891 -8.797 -0.039 1 39.47 383 THR A O 1
ATOM 2978 N N . ASP A 1 384 ? -20.578 -7.91 -2.08 1 47.34 384 ASP A N 1
ATOM 2979 C CA . ASP A 1 384 ? -19.562 -7.836 -3.123 1 47.34 384 ASP A CA 1
ATOM 2980 C C . ASP A 1 384 ? -18.281 -7.203 -2.596 1 47.34 384 ASP A C 1
ATOM 2982 O O . ASP A 1 384 ? -18.297 -6.07 -2.111 1 47.34 384 ASP A O 1
ATOM 2986 N N . ALA A 1 385 ? -17.438 -8.008 -2.043 1 47.94 385 ALA A N 1
ATOM 2987 C CA . ALA A 1 385 ? -16.062 -7.594 -1.747 1 47.94 385 ALA A CA 1
ATOM 2988 C C . ALA A 1 385 ? -15.703 -6.312 -2.494 1 47.94 385 ALA A C 1
ATOM 2990 O O . ALA A 1 385 ? -15.023 -5.438 -1.95 1 47.94 385 ALA A O 1
ATOM 2991 N N . ALA A 1 386 ? -16.156 -6.25 -3.74 1 49.78 386 ALA A N 1
ATOM 2992 C CA . ALA A 1 386 ? -15.906 -5.062 -4.559 1 49.78 386 ALA A CA 1
ATOM 2993 C C . ALA A 1 386 ? -16.484 -3.814 -3.906 1 49.78 386 ALA A C 1
ATOM 2995 O O . ALA A 1 386 ? -15.984 -2.707 -4.113 1 49.78 386 ALA A O 1
ATOM 2996 N N . LYS A 1 387 ? -17.547 -3.916 -3.119 1 54.81 387 LYS A N 1
ATOM 2997 C CA . LYS A 1 387 ? -18.219 -2.756 -2.541 1 54.81 387 LYS A CA 1
ATOM 2998 C C . LYS A 1 387 ? -17.438 -2.205 -1.351 1 54.81 387 LYS A C 1
ATOM 3000 O O . LYS A 1 387 ? -17.734 -1.11 -0.865 1 54.81 387 LYS A O 1
ATOM 3005 N N . ARG A 1 388 ? -16.312 -2.922 -1.172 1 62.5 388 ARG A N 1
ATOM 3006 C CA . ARG A 1 388 ? -15.617 -2.527 0.05 1 62.5 388 ARG A CA 1
ATOM 3007 C C . ARG A 1 388 ? -14.438 -1.614 -0.261 1 62.5 388 ARG A C 1
ATOM 3009 O O . ARG A 1 388 ? -13.875 -0.989 0.64 1 62.5 388 ARG A O 1
ATOM 3016 N N . LEU A 1 389 ? -14.203 -1.498 -1.543 1 78.31 389 LEU A N 1
ATOM 3017 C CA . LEU A 1 389 ? -13.109 -0.606 -1.925 1 78.31 389 LEU A CA 1
ATOM 3018 C C . LEU A 1 389 ? -13.641 0.782 -2.268 1 78.31 389 LEU A C 1
ATOM 3020 O O . LEU A 1 389 ? -14.758 0.919 -2.77 1 78.31 389 LEU A O 1
ATOM 3024 N N . GLN A 1 390 ? -12.898 1.791 -1.854 1 85.88 390 GLN A N 1
ATOM 3025 C CA . GLN A 1 390 ? -13.227 3.154 -2.258 1 85.88 390 GLN A CA 1
ATOM 3026 C C . GLN A 1 390 ? -12.875 3.393 -3.723 1 85.88 390 GLN A C 1
ATOM 3028 O O . GLN A 1 390 ? -11.703 3.41 -4.094 1 85.88 390 GLN A O 1
ATOM 3033 N N . ASN A 1 391 ? -13.922 3.529 -4.516 1 89.44 391 ASN A N 1
ATOM 3034 C CA . ASN A 1 391 ? -13.703 3.842 -5.926 1 89.44 391 ASN A CA 1
ATOM 3035 C C . ASN A 1 391 ? -13.32 5.305 -6.121 1 89.44 391 ASN A C 1
ATOM 3037 O O . ASN A 1 391 ? -13.828 6.184 -5.422 1 89.44 391 ASN A O 1
ATOM 3041 N N . MET A 1 392 ? -12.492 5.523 -7.051 1 94.38 392 MET A N 1
ATOM 3042 C CA . MET A 1 392 ? -12.078 6.879 -7.395 1 94.38 392 MET A CA 1
ATOM 3043 C C . MET A 1 392 ? -12.594 7.277 -8.773 1 94.38 392 MET A C 1
ATOM 3045 O O . MET A 1 392 ? -12.758 6.426 -9.648 1 94.38 392 MET A O 1
ATOM 3049 N N . LYS A 1 393 ? -12.883 8.562 -8.93 1 94.88 393 LYS A N 1
ATOM 3050 C CA . LYS A 1 393 ? -13.305 9.102 -10.219 1 94.88 393 LYS A CA 1
ATOM 3051 C C . LYS A 1 393 ? -12.422 10.266 -10.648 1 94.88 393 LYS A C 1
ATOM 3053 O O . LYS A 1 393 ? -11.664 10.812 -9.844 1 94.88 393 LYS A O 1
ATOM 3058 N N . ASP A 1 394 ? -12.484 10.609 -11.961 1 96.25 394 ASP A N 1
ATOM 3059 C CA . ASP A 1 394 ? -11.68 11.688 -12.531 1 96.25 394 ASP A CA 1
ATOM 3060 C C . ASP A 1 394 ? -10.195 11.484 -12.242 1 96.25 394 ASP A C 1
ATOM 3062 O O . ASP A 1 394 ? -9.508 12.422 -11.82 1 96.25 394 ASP A O 1
ATOM 3066 N N . CYS A 1 395 ? -9.766 10.227 -12.422 1 96.88 395 CYS A N 1
ATOM 3067 C CA . CYS A 1 395 ? -8.43 9.82 -12 1 96.88 395 CYS A CA 1
ATOM 3068 C C . CYS A 1 395 ? -7.406 10.086 -13.102 1 96.88 395 CYS A C 1
ATOM 3070 O O . CYS A 1 395 ? -7.75 10.102 -14.281 1 96.88 395 CYS A O 1
ATOM 3072 N N . SER A 1 396 ? -6.215 10.312 -12.727 1 96.94 396 SER A N 1
ATOM 3073 C CA . SER A 1 396 ? -5.082 10.422 -13.641 1 96.94 396 SER A CA 1
ATOM 3074 C C . SER A 1 396 ? -3.787 9.969 -12.969 1 96.94 396 SER A C 1
ATOM 3076 O O . SER A 1 396 ? -3.662 10.039 -11.742 1 96.94 396 SER A O 1
ATOM 3078 N N . PHE A 1 397 ? -2.939 9.445 -13.805 1 97.75 397 PHE A N 1
ATOM 3079 C CA . PHE A 1 397 ? -1.566 9.133 -13.422 1 97.75 397 PHE A CA 1
ATOM 3080 C C . PHE A 1 397 ? -0.581 9.984 -14.219 1 97.75 397 PHE A C 1
ATOM 3082 O O . PHE A 1 397 ? -0.64 10.023 -15.453 1 97.75 397 PHE A O 1
ATOM 3089 N N . THR A 1 398 ? 0.31 10.703 -13.516 1 97.38 398 THR A N 1
ATOM 3090 C CA . THR A 1 398 ? 1.279 11.57 -14.172 1 97.38 398 THR A CA 1
ATOM 3091 C C . THR A 1 398 ? 2.689 11.297 -13.648 1 97.38 398 THR A C 1
ATOM 3093 O O . THR A 1 398 ? 2.93 11.336 -12.445 1 97.38 398 THR A O 1
ATOM 3096 N N . VAL A 1 399 ? 3.559 11.008 -14.555 1 96.44 399 VAL A N 1
ATOM 3097 C CA . VAL A 1 399 ? 4.949 10.82 -14.156 1 96.44 399 VAL A CA 1
ATOM 3098 C C . VAL A 1 399 ? 5.594 12.172 -13.859 1 96.44 399 VAL A C 1
ATOM 3100 O O . VAL A 1 399 ? 5.441 13.117 -14.625 1 96.44 399 VAL A O 1
ATOM 3103 N N . LEU A 1 400 ? 6.172 12.305 -12.797 1 96.12 400 LEU A N 1
ATOM 3104 C CA . LEU A 1 400 ? 6.906 13.484 -12.352 1 96.12 400 LEU A CA 1
ATOM 3105 C C . LEU A 1 400 ? 8.273 13.094 -11.805 1 96.12 400 LEU A C 1
ATOM 3107 O O . LEU A 1 400 ? 8.391 12.656 -10.664 1 96.12 400 LEU A O 1
ATOM 3111 N N . GLY A 1 401 ? 9.336 13.383 -12.617 1 94.56 401 GLY A N 1
ATOM 3112 C CA . GLY A 1 401 ? 10.633 12.844 -12.25 1 94.56 401 GLY A CA 1
ATOM 3113 C C . GLY A 1 401 ? 10.641 11.328 -12.156 1 94.56 401 GLY A C 1
ATOM 3114 O O . GLY A 1 401 ? 10.242 10.641 -13.094 1 94.56 401 GLY A O 1
ATOM 3115 N N . SER A 1 402 ? 11.18 10.812 -11.047 1 94.38 402 SER A N 1
ATOM 3116 C CA . SER A 1 402 ? 11.211 9.367 -10.828 1 94.38 402 SER A CA 1
ATOM 3117 C C . SER A 1 402 ? 9.914 8.867 -10.211 1 94.38 402 SER A C 1
ATOM 3119 O O . SER A 1 402 ? 9.703 7.66 -10.078 1 94.38 402 SER A O 1
ATOM 3121 N N . ASP A 1 403 ? 9.039 9.781 -9.852 1 96.75 403 ASP A N 1
ATOM 3122 C CA . ASP A 1 403 ? 7.801 9.43 -9.156 1 96.75 403 ASP A CA 1
ATOM 3123 C C . ASP A 1 403 ? 6.625 9.383 -10.125 1 96.75 403 ASP A C 1
ATOM 3125 O O . ASP A 1 403 ? 6.762 9.742 -11.297 1 96.75 403 ASP A O 1
ATOM 3129 N N . CYS A 1 404 ? 5.59 8.836 -9.641 1 98.06 404 CYS A N 1
ATOM 3130 C CA . CYS A 1 404 ? 4.301 8.914 -10.312 1 98.06 404 CYS A CA 1
ATOM 3131 C C . CYS A 1 404 ? 3.242 9.516 -9.398 1 98.06 404 CYS A C 1
ATOM 3133 O O . CYS A 1 404 ? 3.113 9.109 -8.242 1 98.06 404 CYS A O 1
ATOM 3135 N N . ILE A 1 405 ? 2.531 10.508 -9.93 1 98.38 405 ILE A N 1
ATOM 3136 C CA . ILE A 1 405 ? 1.486 11.164 -9.156 1 98.38 405 ILE A CA 1
ATOM 3137 C C . ILE A 1 405 ? 0.122 10.594 -9.531 1 98.38 405 ILE A C 1
ATOM 3139 O O . ILE A 1 405 ? -0.266 10.625 -10.703 1 98.38 405 ILE A O 1
ATOM 3143 N N . PHE A 1 406 ? -0.581 10.078 -8.594 1 98.5 406 PHE A N 1
ATOM 3144 C CA . PHE A 1 406 ? -1.991 9.75 -8.758 1 98.5 406 PHE A CA 1
ATOM 3145 C C . PHE A 1 406 ? -2.873 10.906 -8.305 1 98.5 406 PHE A C 1
ATOM 3147 O O . PHE A 1 406 ? -2.701 11.43 -7.203 1 98.5 406 PHE A O 1
ATOM 3154 N N . LEU A 1 407 ? -3.74 11.289 -9.07 1 98.56 407 LEU A N 1
ATOM 3155 C CA . LEU A 1 407 ? -4.75 12.297 -8.75 1 98.56 407 LEU A CA 1
ATOM 3156 C C . LEU A 1 407 ? -6.156 11.75 -8.977 1 98.56 407 LEU A C 1
ATOM 3158 O O . LEU A 1 407 ? -6.43 11.148 -10.023 1 98.56 407 LEU A O 1
ATOM 3162 N N . GLY A 1 408 ? -7.012 11.836 -7.973 1 97.81 408 GLY A N 1
ATOM 3163 C CA . GLY A 1 408 ? -8.383 11.375 -8.125 1 97.81 408 GLY A CA 1
ATOM 3164 C C . GLY A 1 408 ? -9.312 11.898 -7.051 1 97.81 408 GLY A C 1
ATOM 3165 O O . GLY A 1 408 ? -8.875 12.539 -6.098 1 97.81 408 GLY A O 1
ATOM 3166 N N . ARG A 1 409 ? -10.594 11.742 -7.297 1 97.31 409 ARG A N 1
ATOM 3167 C CA . ARG A 1 409 ? -11.633 12.133 -6.352 1 97.31 409 ARG A CA 1
ATOM 3168 C C . ARG A 1 409 ? -12.414 10.914 -5.863 1 97.31 409 ARG A C 1
ATOM 3170 O O . ARG A 1 409 ? -12.805 10.055 -6.66 1 97.31 409 ARG A O 1
ATOM 3177 N N . PRO A 1 410 ? -12.578 10.805 -4.508 1 94.06 410 PRO A N 1
ATOM 3178 C CA . PRO A 1 410 ? -13.406 9.695 -4.027 1 94.06 410 PRO A CA 1
ATOM 3179 C C . PRO A 1 410 ? -14.844 9.773 -4.543 1 94.06 410 PRO A C 1
ATOM 3181 O O . PRO A 1 410 ? -15.414 10.859 -4.633 1 94.06 410 PRO A O 1
ATOM 3184 N N . THR A 1 411 ? -15.383 8.562 -4.863 1 89.12 411 THR A N 1
ATOM 3185 C CA . THR A 1 411 ? -16.766 8.508 -5.309 1 89.12 411 THR A CA 1
ATOM 3186 C C . THR A 1 411 ? -17.719 8.523 -4.117 1 89.12 411 THR A C 1
ATOM 3188 O O . THR A 1 411 ? -17.438 7.902 -3.088 1 89.12 411 THR A O 1
ATOM 3191 N N . ARG A 1 412 ? -18.719 9.398 -4.133 1 78.81 412 ARG A N 1
ATOM 3192 C CA . ARG A 1 412 ? -19.719 9.453 -3.072 1 78.81 412 ARG A CA 1
ATOM 3193 C C . ARG A 1 412 ? -21.125 9.203 -3.625 1 78.81 412 ARG A C 1
ATOM 3195 O O . ARG A 1 412 ? -21.391 9.5 -4.789 1 78.81 412 ARG A O 1
ATOM 3202 N N . MET B 1 1 ? 29.719 -40.938 -27.344 1 21.81 1 MET B N 1
ATOM 3203 C CA . MET B 1 1 ? 29.219 -41.938 -26.406 1 21.81 1 MET B CA 1
ATOM 3204 C C . MET B 1 1 ? 27.688 -41.938 -26.359 1 21.81 1 MET B C 1
ATOM 3206 O O . MET B 1 1 ? 27.078 -40.844 -26.297 1 21.81 1 MET B O 1
ATOM 3210 N N . ARG B 1 2 ? 27 -42.969 -26.828 1 19.19 2 ARG B N 1
ATOM 3211 C CA . ARG B 1 2 ? 25.562 -43.188 -27.062 1 19.19 2 ARG B CA 1
ATOM 3212 C C . ARG B 1 2 ? 24.75 -42.969 -25.797 1 19.19 2 ARG B C 1
ATOM 3214 O O . ARG B 1 2 ? 25.125 -43.469 -24.719 1 19.19 2 ARG B O 1
ATOM 3221 N N . ARG B 1 3 ? 23.969 -41.875 -25.766 1 23.61 3 ARG B N 1
ATOM 3222 C CA . ARG B 1 3 ? 23.094 -41.344 -24.734 1 23.61 3 ARG B CA 1
ATOM 3223 C C . ARG B 1 3 ? 22.125 -42.375 -24.219 1 23.61 3 ARG B C 1
ATOM 3225 O O . ARG B 1 3 ? 21.406 -43 -25 1 23.61 3 ARG B O 1
ATOM 3232 N N . PRO B 1 4 ? 22.422 -43.125 -23.031 1 21.75 4 PRO B N 1
ATOM 3233 C CA . PRO B 1 4 ? 21.703 -44.281 -22.531 1 21.75 4 PRO B CA 1
ATOM 3234 C C . PRO B 1 4 ? 20.188 -44.062 -22.453 1 21.75 4 PRO B C 1
ATOM 3236 O O . PRO B 1 4 ? 19.75 -42.938 -22.188 1 21.75 4 PRO B O 1
ATOM 3239 N N . SER B 1 5 ? 19.359 -44.625 -23.328 1 22.41 5 SER B N 1
ATOM 3240 C CA . SER B 1 5 ? 17.922 -44.656 -23.547 1 22.41 5 SER B CA 1
ATOM 3241 C C . SER B 1 5 ? 17.188 -45.188 -22.297 1 22.41 5 SER B C 1
ATOM 3243 O O . SER B 1 5 ? 17.453 -46.281 -21.844 1 22.41 5 SER B O 1
ATOM 3245 N N . ASN B 1 6 ? 17.031 -44.281 -21.219 1 22.55 6 ASN B N 1
ATOM 3246 C CA . ASN B 1 6 ? 16.406 -44.562 -19.938 1 22.55 6 ASN B CA 1
ATOM 3247 C C . ASN B 1 6 ? 15.039 -45.219 -20.109 1 22.55 6 ASN B C 1
ATOM 3249 O O . ASN B 1 6 ? 14.125 -44.625 -20.672 1 22.55 6 ASN B O 1
ATOM 3253 N N . ARG B 1 7 ? 14.938 -46.531 -20.344 1 21.5 7 ARG B N 1
ATOM 3254 C CA . ARG B 1 7 ? 13.781 -47.375 -20.594 1 21.5 7 ARG B CA 1
ATOM 3255 C C . ARG B 1 7 ? 12.883 -47.469 -19.359 1 21.5 7 ARG B C 1
ATOM 3257 O O . ARG B 1 7 ? 13.352 -47.719 -18.25 1 21.5 7 ARG B O 1
ATOM 3264 N N . PHE B 1 8 ? 11.773 -46.719 -19.297 1 23.42 8 PHE B N 1
ATOM 3265 C CA . PHE B 1 8 ? 10.711 -46.688 -18.297 1 23.42 8 PHE B CA 1
ATOM 3266 C C . PHE B 1 8 ? 10.055 -48.031 -18.156 1 23.42 8 PHE B C 1
ATOM 3268 O O . PHE B 1 8 ? 9.641 -48.656 -19.156 1 23.42 8 PHE B O 1
ATOM 3275 N N . ILE B 1 9 ? 10.562 -49 -17.375 1 21.62 9 ILE B N 1
ATOM 3276 C CA . ILE B 1 9 ? 10.023 -50.344 -17.25 1 21.62 9 ILE B CA 1
ATOM 3277 C C . ILE B 1 9 ? 8.664 -50.312 -16.562 1 21.62 9 ILE B C 1
ATOM 3279 O O . ILE B 1 9 ? 8.539 -49.75 -15.461 1 21.62 9 ILE B O 1
ATOM 3283 N N . GLY B 1 10 ? 7.52 -50.438 -17.266 1 21.12 10 GLY B N 1
ATOM 3284 C CA . GLY B 1 10 ? 6.094 -50.469 -16.969 1 21.12 10 GLY B CA 1
ATOM 3285 C C . GLY B 1 10 ? 5.699 -51.625 -16.078 1 21.12 10 GLY B C 1
ATOM 3286 O O . GLY B 1 10 ? 5.867 -52.781 -16.469 1 21.12 10 GLY B O 1
ATOM 3287 N N . HIS B 1 11 ? 6.109 -51.719 -14.805 1 22.48 11 HIS B N 1
ATOM 3288 C CA . HIS B 1 11 ? 5.734 -52.875 -13.984 1 22.48 11 HIS B CA 1
ATOM 3289 C C . HIS B 1 11 ? 4.234 -53.125 -14.047 1 22.48 11 HIS B C 1
ATOM 3291 O O . HIS B 1 11 ? 3.451 -52.188 -14.266 1 22.48 11 HIS B O 1
ATOM 3297 N N . GLY B 1 12 ? 3.793 -54.469 -14.094 1 18.94 12 GLY B N 1
ATOM 3298 C CA . GLY B 1 12 ? 2.67 -55.375 -14.359 1 18.94 12 GLY B CA 1
ATOM 3299 C C . GLY B 1 12 ? 1.466 -55.062 -13.484 1 18.94 12 GLY B C 1
ATOM 3300 O O . GLY B 1 12 ? 1.568 -54.344 -12.5 1 18.94 12 GLY B O 1
ATOM 3301 N N . ALA B 1 13 ? 0.301 -55.719 -13.781 1 20.7 13 ALA B N 1
ATOM 3302 C CA . ALA B 1 13 ? -1.145 -55.875 -13.648 1 20.7 13 ALA B CA 1
ATOM 3303 C C . ALA B 1 13 ? -1.52 -56.281 -12.234 1 20.7 13 ALA B C 1
ATOM 3305 O O . ALA B 1 13 ? -1.129 -57.375 -11.781 1 20.7 13 ALA B O 1
ATOM 3306 N N . ILE B 1 14 ? -1.422 -55.438 -11.258 1 20.62 14 ILE B N 1
ATOM 3307 C CA . ILE B 1 14 ? -1.874 -55.938 -9.969 1 20.62 14 ILE B CA 1
ATOM 3308 C C . ILE B 1 14 ? -3.283 -56.5 -10.102 1 20.62 14 ILE B C 1
ATOM 3310 O O . ILE B 1 14 ? -4.164 -55.875 -10.695 1 20.62 14 ILE B O 1
ATOM 3314 N N . ARG B 1 15 ? -3.49 -57.812 -9.992 1 19.2 15 ARG B N 1
ATOM 3315 C CA . ARG B 1 15 ? -4.609 -58.75 -10.031 1 19.2 15 ARG B CA 1
ATOM 3316 C C . ARG B 1 15 ? -5.703 -58.344 -9.047 1 19.2 15 ARG B C 1
ATOM 3318 O O . ARG B 1 15 ? -5.48 -58.312 -7.84 1 19.2 15 ARG B O 1
ATOM 3325 N N . CYS B 1 16 ? -6.504 -57.344 -9.469 1 18.02 16 CYS B N 1
ATOM 3326 C CA . CYS B 1 16 ? -7.645 -56.781 -8.734 1 18.02 16 CYS B CA 1
ATOM 3327 C C . CYS B 1 16 ? -8.648 -57.875 -8.406 1 18.02 16 CYS B C 1
ATOM 3329 O O . CYS B 1 16 ? -9.195 -58.531 -9.305 1 18.02 16 CYS B O 1
ATOM 3331 N N . ARG B 1 17 ? -8.438 -58.656 -7.355 1 17.97 17 ARG B N 1
ATOM 3332 C CA . ARG B 1 17 ? -9.398 -59.656 -6.891 1 17.97 17 ARG B CA 1
ATOM 3333 C C . ARG B 1 17 ? -10.766 -59.031 -6.656 1 17.97 17 ARG B C 1
ATOM 3335 O O . ARG B 1 17 ? -10.891 -58.031 -5.961 1 17.97 17 ARG B O 1
ATOM 3342 N N . CYS B 1 18 ? -11.781 -59.25 -7.473 1 17.34 18 CYS B N 1
ATOM 3343 C CA . CYS B 1 18 ? -13.133 -58.844 -7.84 1 17.34 18 CYS B CA 1
ATOM 3344 C C . CYS B 1 18 ? -14.109 -59.094 -6.695 1 17.34 18 CYS B C 1
ATOM 3346 O O . CYS B 1 18 ? -14.594 -60.219 -6.523 1 17.34 18 CYS B O 1
ATOM 3348 N N . LEU B 1 19 ? -13.727 -58.75 -5.402 1 17.67 19 LEU B N 1
ATOM 3349 C CA . LEU B 1 19 ? -14.695 -59.344 -4.48 1 17.67 19 LEU B CA 1
ATOM 3350 C C . LEU B 1 19 ? -16.094 -58.781 -4.738 1 17.67 19 LEU B C 1
ATOM 3352 O O . LEU B 1 19 ? -16.234 -57.656 -5.266 1 17.67 19 LEU B O 1
ATOM 3356 N N . LEU B 1 20 ? -17.203 -59.312 -4.137 1 17.92 20 LEU B N 1
ATOM 3357 C CA . LEU B 1 20 ? -18.609 -59.719 -4.223 1 17.92 20 LEU B CA 1
ATOM 3358 C C . LEU B 1 20 ? -19.531 -58.625 -3.68 1 17.92 20 LEU B C 1
ATOM 3360 O O . LEU B 1 20 ? -19.875 -58.656 -2.5 1 17.92 20 LEU B O 1
ATOM 3364 N N . PHE B 1 21 ? -19.156 -57.219 -3.781 1 17.44 21 PHE B N 1
ATOM 3365 C CA . PHE B 1 21 ? -19.984 -56.406 -2.912 1 17.44 21 PHE B CA 1
ATOM 3366 C C . PHE B 1 21 ? -21.438 -56.406 -3.369 1 17.44 21 PHE B C 1
ATOM 3368 O O . PHE B 1 21 ? -21.719 -56.344 -4.566 1 17.44 21 PHE B O 1
ATOM 3375 N N . LEU B 1 22 ? -22.406 -56.75 -2.494 1 17.5 22 LEU B N 1
ATOM 3376 C CA . LEU B 1 22 ? -23.844 -56.938 -2.426 1 17.5 22 LEU B CA 1
ATOM 3377 C C . LEU B 1 22 ? -24.578 -55.625 -2.662 1 17.5 22 LEU B C 1
ATOM 3379 O O . LEU B 1 22 ? -24.203 -54.594 -2.113 1 17.5 22 LEU B O 1
ATOM 3383 N N . LEU B 1 23 ? -25.453 -55.438 -3.748 1 17.27 23 LEU B N 1
ATOM 3384 C CA . LEU B 1 23 ? -26.281 -54.531 -4.512 1 17.27 23 LEU B CA 1
ATOM 3385 C C . LEU B 1 23 ? -27.406 -53.969 -3.645 1 17.27 23 LEU B C 1
ATOM 3387 O O . LEU B 1 23 ? -28.375 -54.656 -3.348 1 17.27 23 LEU B O 1
ATOM 3391 N N . VAL B 1 24 ? -27.25 -53.469 -2.348 1 17.22 24 VAL B N 1
ATOM 3392 C CA . VAL B 1 24 ? -28.5 -53.219 -1.631 1 17.22 24 VAL B CA 1
ATOM 3393 C C . VAL B 1 24 ? -29.234 -52.062 -2.264 1 17.22 24 VAL B C 1
ATOM 3395 O O . VAL B 1 24 ? -28.656 -50.969 -2.463 1 17.22 24 VAL B O 1
ATOM 3398 N N . SER B 1 25 ? -30.438 -52.219 -2.951 1 17.44 25 SER B N 1
ATOM 3399 C CA . SER B 1 25 ? -31.469 -51.562 -3.754 1 17.44 25 SER B CA 1
ATOM 3400 C C . SER B 1 25 ? -32.219 -50.531 -2.941 1 17.44 25 SER B C 1
ATOM 3402 O O . SER B 1 25 ? -33.406 -50.312 -3.148 1 17.44 25 SER B O 1
ATOM 3404 N N . LEU B 1 26 ? -31.656 -49.719 -1.933 1 17.23 26 LEU B N 1
ATOM 3405 C CA . LEU B 1 26 ? -32.688 -49.094 -1.106 1 17.23 26 LEU B CA 1
ATOM 3406 C C . LEU B 1 26 ? -33.469 -48.062 -1.912 1 17.23 26 LEU B C 1
ATOM 3408 O O . LEU B 1 26 ? -32.875 -47.188 -2.547 1 17.23 26 LEU B O 1
ATOM 3412 N N . ALA B 1 27 ? -34.812 -48.219 -2.188 1 17.75 27 ALA B N 1
ATOM 3413 C CA . ALA B 1 27 ? -36 -47.719 -2.875 1 17.75 27 ALA B CA 1
ATOM 3414 C C . ALA B 1 27 ? -36.469 -46.375 -2.307 1 17.75 27 ALA B C 1
ATOM 3416 O O . ALA B 1 27 ? -37.062 -46.312 -1.225 1 17.75 27 ALA B O 1
ATOM 3417 N N . CYS B 1 28 ? -35.562 -45.344 -2.137 1 16.52 28 CYS B N 1
ATOM 3418 C CA . CYS B 1 28 ? -36.156 -44.219 -1.436 1 16.52 28 CYS B CA 1
ATOM 3419 C C . CYS B 1 28 ? -37.281 -43.594 -2.264 1 16.52 28 CYS B C 1
ATOM 3421 O O . CYS B 1 28 ? -37.062 -43.188 -3.408 1 16.52 28 CYS B O 1
ATOM 3423 N N . ALA B 1 29 ? -38.562 -43.719 -1.943 1 16.88 29 ALA B N 1
ATOM 3424 C CA . ALA B 1 29 ? -39.906 -43.469 -2.455 1 16.88 29 ALA B CA 1
ATOM 3425 C C . ALA B 1 29 ? -40.188 -41.969 -2.475 1 16.88 29 ALA B C 1
ATOM 3427 O O . ALA B 1 29 ? -41.281 -41.531 -2.871 1 16.88 29 ALA B O 1
ATOM 3428 N N . LEU B 1 30 ? -39.344 -41.031 -2.035 1 17.78 30 LEU B N 1
ATOM 3429 C CA . LEU B 1 30 ? -40.094 -39.875 -1.592 1 17.78 30 LEU B CA 1
ATOM 3430 C C . LEU B 1 30 ? -40.875 -39.281 -2.752 1 17.78 30 LEU B C 1
ATOM 3432 O O . LEU B 1 30 ? -40.375 -39.188 -3.875 1 17.78 30 LEU B O 1
ATOM 3436 N N . ALA B 1 31 ? -42.188 -38.969 -2.557 1 17.38 31 ALA B N 1
ATOM 3437 C CA . ALA B 1 31 ? -43.469 -38.531 -3.178 1 17.38 31 ALA B CA 1
ATOM 3438 C C . ALA B 1 31 ? -43.344 -37.125 -3.768 1 17.38 31 ALA B C 1
ATOM 3440 O O . ALA B 1 31 ? -42.844 -36.219 -3.111 1 17.38 31 ALA B O 1
ATOM 3441 N N . SER B 1 32 ? -43.531 -36.938 -5.199 1 16.62 32 SER B N 1
ATOM 3442 C CA . SER B 1 32 ? -43.406 -36.031 -6.328 1 16.62 32 SER B CA 1
ATOM 3443 C C . SER B 1 32 ? -44.281 -34.812 -6.16 1 16.62 32 SER B C 1
ATOM 3445 O O . SER B 1 32 ? -43.938 -33.719 -6.594 1 16.62 32 SER B O 1
ATOM 3447 N N . THR B 1 33 ? -45.625 -34.75 -5.648 1 17.16 33 THR B N 1
ATOM 3448 C CA . THR B 1 33 ? -46.531 -34.344 -6.703 1 17.16 33 THR B CA 1
ATOM 3449 C C . THR B 1 33 ? -46.656 -32.812 -6.73 1 17.16 33 THR B C 1
ATOM 3451 O O . THR B 1 33 ? -47.219 -32.25 -7.664 1 17.16 33 THR B O 1
ATOM 3454 N N . SER B 1 34 ? -46.281 -31.953 -5.758 1 18.59 34 SER B N 1
ATOM 3455 C CA . SER B 1 34 ? -47.25 -30.891 -5.574 1 18.59 34 SER B CA 1
ATOM 3456 C C . SER B 1 34 ? -47.281 -29.953 -6.773 1 18.59 34 SER B C 1
ATOM 3458 O O . SER B 1 34 ? -46.219 -29.656 -7.355 1 18.59 34 SER B O 1
ATOM 3460 N N . ASN B 1 35 ? -48.5 -29.562 -7.395 1 17.56 35 ASN B N 1
ATOM 3461 C CA . ASN B 1 35 ? -49.156 -29.016 -8.586 1 17.56 35 ASN B CA 1
ATOM 3462 C C . ASN B 1 35 ? -49 -27.5 -8.656 1 17.56 35 ASN B C 1
ATOM 3464 O O . ASN B 1 35 ? -49.531 -26.875 -9.562 1 17.56 35 ASN B O 1
ATOM 3468 N N . HIS B 1 36 ? -48.438 -26.781 -7.719 1 19.98 36 HIS B N 1
ATOM 3469 C CA . HIS B 1 36 ? -49.062 -25.469 -7.645 1 19.98 36 HIS B CA 1
ATOM 3470 C C . HIS B 1 36 ? -48.875 -24.688 -8.938 1 19.98 36 HIS B C 1
ATOM 3472 O O . HIS B 1 36 ? -47.781 -24.719 -9.516 1 19.98 36 HIS B O 1
ATOM 3478 N N . GLN B 1 37 ? -49.938 -24.234 -9.609 1 17.78 37 GLN B N 1
ATOM 3479 C CA . GLN B 1 37 ? -50.344 -23.609 -10.859 1 17.78 37 GLN B CA 1
ATOM 3480 C C . GLN B 1 37 ? -49.812 -22.172 -10.961 1 17.78 37 GLN B C 1
ATOM 3482 O O . GLN B 1 37 ? -50.594 -21.234 -11.047 1 17.78 37 GLN B O 1
ATOM 3487 N N . GLU B 1 38 ? -48.719 -21.859 -10.461 1 18.2 38 GLU B N 1
ATOM 3488 C CA . GLU B 1 38 ? -48.562 -20.406 -10.359 1 18.2 38 GLU B CA 1
ATOM 3489 C C . GLU B 1 38 ? -48.719 -19.734 -11.719 1 18.2 38 GLU B C 1
ATOM 3491 O O . GLU B 1 38 ? -48.312 -20.281 -12.742 1 18.2 38 GLU B O 1
ATOM 3496 N N . ALA B 1 39 ? -49.656 -18.703 -11.797 1 18.69 39 ALA B N 1
ATOM 3497 C CA . ALA B 1 39 ? -50.219 -17.781 -12.773 1 18.69 39 ALA B CA 1
ATOM 3498 C C . ALA B 1 39 ? -49.125 -17.094 -13.57 1 18.69 39 ALA B C 1
ATOM 3500 O O . ALA B 1 39 ? -48.031 -16.812 -13.039 1 18.69 39 ALA B O 1
ATOM 3501 N N . ARG B 1 40 ? -49.188 -17.125 -14.914 1 17.88 40 ARG B N 1
ATOM 3502 C CA . ARG B 1 40 ? -48.469 -16.766 -16.141 1 17.88 40 ARG B CA 1
ATOM 3503 C C . ARG B 1 40 ? -48.25 -15.266 -16.219 1 17.88 40 ARG B C 1
ATOM 3505 O O . ARG B 1 40 ? -49.125 -14.531 -16.688 1 17.88 40 ARG B O 1
ATOM 3512 N N . VAL B 1 41 ? -48.062 -14.523 -15.094 1 20.73 41 VAL B N 1
ATOM 3513 C CA . VAL B 1 41 ? -48.125 -13.117 -15.477 1 20.73 41 VAL B CA 1
ATOM 3514 C C . VAL B 1 41 ? -47.188 -12.844 -16.641 1 20.73 41 VAL B C 1
ATOM 3516 O O . VAL B 1 41 ? -46.062 -13.359 -16.688 1 20.73 41 VAL B O 1
ATOM 3519 N N . GLY B 1 42 ? -47.75 -12.531 -17.844 1 19.02 42 GLY B N 1
ATOM 3520 C CA . GLY B 1 42 ? -47.312 -12.305 -19.203 1 19.02 42 GLY B CA 1
ATOM 3521 C C . GLY B 1 42 ? -46.156 -11.344 -19.297 1 19.02 42 GLY B C 1
ATOM 3522 O O . GLY B 1 42 ? -45.875 -10.586 -18.359 1 19.02 42 GLY B O 1
ATOM 3523 N N . PRO B 1 43 ? -45.219 -11.656 -20.266 1 19.81 43 PRO B N 1
ATOM 3524 C CA . PRO B 1 43 ? -43.906 -11.172 -20.641 1 19.81 43 PRO B CA 1
ATOM 3525 C C . PRO B 1 43 ? -43.906 -9.695 -21.031 1 19.81 43 PRO B C 1
ATOM 3527 O O . PRO B 1 43 ? -44.656 -9.289 -21.922 1 19.81 43 PRO B O 1
ATOM 3530 N N . VAL B 1 44 ? -44.125 -8.742 -20.156 1 21.08 44 VAL B N 1
ATOM 3531 C CA . VAL B 1 44 ? -44.125 -7.379 -20.688 1 21.08 44 VAL B CA 1
ATOM 3532 C C . VAL B 1 44 ? -42.969 -7.176 -21.641 1 21.08 44 VAL B C 1
ATOM 3534 O O . VAL B 1 44 ? -41.844 -7.582 -21.344 1 21.08 44 VAL B O 1
ATOM 3537 N N . SER B 1 45 ? -43.188 -7.117 -22.953 1 19.86 45 SER B N 1
ATOM 3538 C CA . SER B 1 45 ? -42.344 -6.934 -24.141 1 19.86 45 SER B CA 1
ATOM 3539 C C . SER B 1 45 ? -41.469 -5.695 -24.031 1 19.86 45 SER B C 1
ATOM 3541 O O . SER B 1 45 ? -41.969 -4.566 -24.031 1 19.86 45 SER B O 1
ATOM 3543 N N . HIS B 1 46 ? -40.688 -5.52 -23.031 1 20.89 46 HIS B N 1
ATOM 3544 C CA . HIS B 1 46 ? -39.906 -4.27 -23.031 1 20.89 46 HIS B CA 1
ATOM 3545 C C . HIS B 1 46 ? -39.156 -4.086 -24.328 1 20.89 46 HIS B C 1
ATOM 3547 O O . HIS B 1 46 ? -38.5 -5.016 -24.797 1 20.89 46 HIS B O 1
ATOM 3553 N N . VAL B 1 47 ? -39.594 -3.264 -25.297 1 22.08 47 VAL B N 1
ATOM 3554 C CA . VAL B 1 47 ? -39 -2.744 -26.531 1 22.08 47 VAL B CA 1
ATOM 3555 C C . VAL B 1 47 ? -37.594 -2.254 -26.266 1 22.08 47 VAL B C 1
ATOM 3557 O O . VAL B 1 47 ? -37.375 -1.402 -25.406 1 22.08 47 VAL B O 1
ATOM 3560 N N . GLY B 1 48 ? -36.594 -3.082 -26.469 1 21.31 48 GLY B N 1
ATOM 3561 C CA . GLY B 1 48 ? -35.125 -2.977 -26.484 1 21.31 48 GLY B CA 1
ATOM 3562 C C . GLY B 1 48 ? -34.625 -1.843 -27.359 1 21.31 48 GLY B C 1
ATOM 3563 O O . GLY B 1 48 ? -34.75 -1.889 -28.578 1 21.31 48 GLY 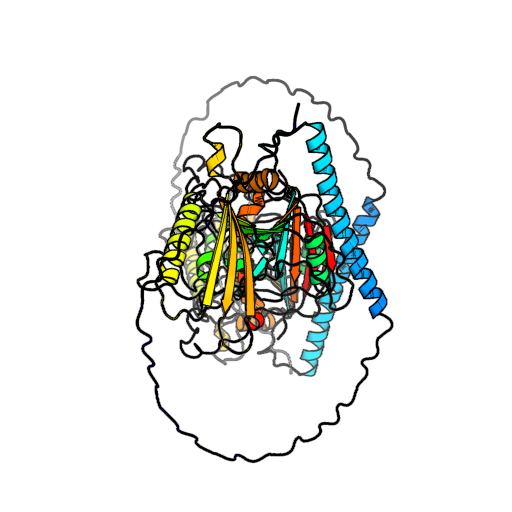B O 1
ATOM 3564 N N . ILE B 1 49 ? -35 -0.627 -27.047 1 22.56 49 ILE B N 1
ATOM 3565 C CA . ILE B 1 49 ? -34.406 0.388 -27.922 1 22.56 49 ILE B CA 1
ATOM 3566 C C . ILE B 1 49 ? -32.906 0.161 -28.031 1 22.56 49 ILE B C 1
ATOM 3568 O O . ILE B 1 49 ? -32.188 0.099 -27.031 1 22.56 49 ILE B O 1
ATOM 3572 N N . ALA B 1 50 ? -32.438 -0.413 -29.141 1 24.91 50 ALA B N 1
ATOM 3573 C CA . ALA B 1 50 ? -31.109 -0.641 -29.75 1 24.91 50 ALA B CA 1
ATOM 3574 C C . ALA B 1 50 ? -30.281 0.636 -29.75 1 24.91 50 ALA B C 1
ATOM 3576 O O . ALA B 1 50 ? -30.469 1.512 -30.594 1 24.91 50 ALA B O 1
ATOM 3577 N N . ASN B 1 51 ? -30.219 1.388 -28.703 1 24.06 51 ASN B N 1
ATOM 3578 C CA . ASN B 1 51 ? -29.297 2.502 -28.906 1 24.06 51 ASN B CA 1
ATOM 3579 C C . ASN B 1 51 ? -27.891 2.016 -29.25 1 24.06 51 ASN B C 1
ATOM 3581 O O . ASN B 1 51 ? -27.297 1.252 -28.484 1 24.06 51 ASN B O 1
ATOM 3585 N N . GLU B 1 52 ? -27.625 1.872 -30.516 1 26.12 52 GLU B N 1
ATOM 3586 C CA . GLU B 1 52 ? -26.312 1.628 -31.125 1 26.12 52 GLU B CA 1
ATOM 3587 C C . GLU B 1 52 ? -25.25 2.533 -30.516 1 26.12 52 GLU B C 1
ATOM 3589 O O . GLU B 1 52 ? -25.375 3.758 -30.531 1 26.12 52 GLU B O 1
ATOM 3594 N N . PRO B 1 53 ? -24.656 2.104 -29.547 1 28.41 53 PRO B N 1
ATOM 3595 C CA . PRO B 1 53 ? -23.625 3.02 -29.031 1 28.41 53 PRO B CA 1
ATOM 3596 C C . PRO B 1 53 ? -22.688 3.52 -30.109 1 28.41 53 PRO B C 1
ATOM 3598 O O . PRO B 1 53 ? -22.281 2.752 -31 1 28.41 53 PRO B O 1
ATOM 3601 N N . LEU B 1 54 ? -22.734 4.66 -30.609 1 27.83 54 LEU B N 1
ATOM 3602 C CA . LEU B 1 54 ? -21.844 5.332 -31.547 1 27.83 54 LEU B CA 1
ATOM 3603 C C . LEU B 1 54 ? -20.375 5.051 -31.219 1 27.83 54 LEU B C 1
ATOM 3605 O O . LEU B 1 54 ? -19.922 5.359 -30.125 1 27.83 54 LEU B O 1
ATOM 3609 N N . LYS B 1 55 ? -19.797 4.09 -31.891 1 32 55 LYS B N 1
ATOM 3610 C CA . LYS B 1 55 ? -18.344 3.896 -31.938 1 32 55 LYS B CA 1
ATOM 3611 C C . LYS B 1 55 ? -17.625 5.207 -32.219 1 32 55 LYS B C 1
ATOM 3613 O O . LYS B 1 55 ? -17.672 5.707 -33.344 1 32 55 LYS B O 1
ATOM 3618 N N . ARG B 1 56 ? -17.453 6.047 -31.266 1 32.44 56 ARG B N 1
ATOM 3619 C CA . ARG B 1 56 ? -16.734 7.277 -31.578 1 32.44 56 ARG B CA 1
ATOM 3620 C C . ARG B 1 56 ? -15.375 6.98 -32.219 1 32.44 56 ARG B C 1
ATOM 3622 O O . ARG B 1 56 ? -14.719 6 -31.844 1 32.44 56 ARG B O 1
ATOM 3629 N N . GLU B 1 57 ? -14.914 7.457 -33.188 1 37.25 57 GLU B N 1
ATOM 3630 C CA . GLU B 1 57 ? -13.672 7.449 -33.969 1 37.25 57 GLU B CA 1
ATOM 3631 C C . GLU B 1 57 ? -12.453 7.43 -33.031 1 37.25 57 GLU B C 1
ATOM 3633 O O . GLU B 1 57 ? -11.328 7.227 -33.5 1 37.25 57 GLU B O 1
ATOM 3638 N N . GLY B 1 58 ? -12.453 7.82 -31.781 1 40.16 58 GLY B N 1
ATOM 3639 C CA . GLY B 1 58 ? -11.391 7.906 -30.797 1 40.16 58 GLY B CA 1
ATOM 3640 C C . GLY B 1 58 ? -11.008 6.555 -30.203 1 40.16 58 GLY B C 1
ATOM 3641 O O . GLY B 1 58 ? -10.07 6.461 -29.422 1 40.16 58 GLY B O 1
ATOM 3642 N N . ASP B 1 59 ? -11.703 5.523 -30.312 1 44.28 59 ASP B N 1
ATOM 3643 C CA . ASP B 1 59 ? -11.562 4.188 -29.75 1 44.28 59 ASP B CA 1
ATOM 3644 C C . ASP B 1 59 ? -10.406 3.434 -30.406 1 44.28 59 ASP B C 1
ATOM 3646 O O . ASP B 1 59 ? -9.672 2.701 -29.734 1 44.28 59 ASP B O 1
ATOM 3650 N N . GLU B 1 60 ? -10.344 3.574 -31.688 1 45.41 60 GLU B N 1
ATOM 3651 C CA . GLU B 1 60 ? -9.266 2.873 -32.375 1 45.41 60 GLU B CA 1
ATOM 3652 C C . GLU B 1 60 ? -7.902 3.404 -31.969 1 45.41 60 GLU B C 1
ATOM 3654 O O . GLU B 1 60 ? -6.941 2.641 -31.844 1 45.41 60 GLU B O 1
ATOM 3659 N N . GLY B 1 61 ? -7.773 4.688 -31.766 1 45.5 61 GLY B N 1
ATOM 3660 C CA . GLY B 1 61 ? -6.535 5.328 -31.359 1 45.5 61 GLY B CA 1
ATOM 3661 C C . GLY B 1 61 ? -6.109 4.953 -29.953 1 45.5 61 GLY B C 1
ATOM 3662 O O . GLY B 1 61 ? -4.93 4.699 -29.703 1 45.5 61 GLY B O 1
ATOM 3663 N N . GLU B 1 62 ? -7.055 4.852 -29.062 1 54.22 62 GLU B N 1
ATOM 3664 C CA . GLU B 1 62 ? -6.77 4.488 -27.672 1 54.22 62 GLU B CA 1
ATOM 3665 C C . GLU B 1 62 ? -6.355 3.025 -27.562 1 54.22 62 GLU B C 1
ATOM 3667 O O . GLU B 1 62 ? -5.469 2.684 -26.781 1 54.22 62 GLU B O 1
ATOM 3672 N N . GLU B 1 63 ? -7.023 2.184 -28.391 1 57.25 63 GLU B N 1
ATOM 3673 C CA . GLU B 1 63 ? -6.633 0.778 -28.406 1 57.25 63 GLU B CA 1
ATOM 3674 C C . GLU B 1 63 ? -5.199 0.61 -28.906 1 57.25 63 GLU B C 1
ATOM 3676 O O . GLU B 1 63 ? -4.438 -0.195 -28.359 1 57.25 63 GLU B O 1
ATOM 3681 N N . ASN B 1 64 ? -4.852 1.466 -29.781 1 69.12 64 ASN B N 1
ATOM 3682 C CA . ASN B 1 64 ? -3.504 1.408 -30.344 1 69.12 64 ASN B CA 1
ATOM 3683 C C . ASN B 1 64 ? -2.465 1.899 -29.344 1 69.12 64 ASN B C 1
ATOM 3685 O O . ASN B 1 64 ? -1.389 1.31 -29.219 1 69.12 64 ASN B O 1
ATOM 3689 N N . ASP B 1 65 ? -2.885 2.754 -28.516 1 80.5 65 ASP B N 1
ATOM 3690 C CA . ASP B 1 65 ? -1.96 3.279 -27.516 1 80.5 65 ASP B CA 1
ATOM 3691 C C . ASP B 1 65 ? -1.717 2.262 -26.406 1 80.5 65 ASP B C 1
ATOM 3693 O O . ASP B 1 65 ? -0.593 2.125 -25.906 1 80.5 65 ASP B O 1
ATOM 3697 N N . GLY B 1 66 ? -2.738 1.519 -26.203 1 88.31 66 GLY B N 1
ATOM 3698 C CA . GLY B 1 66 ? -2.602 0.476 -25.188 1 88.31 66 GLY B CA 1
ATOM 3699 C C . GLY B 1 66 ? -1.671 -0.644 -25.625 1 88.31 66 GLY B C 1
ATOM 3700 O O . GLY B 1 66 ? -0.841 -1.101 -24.828 1 88.31 66 GLY B O 1
ATOM 3701 N N . GLU B 1 67 ? -1.787 -0.974 -26.844 1 91.75 67 GLU B N 1
ATOM 3702 C CA . GLU B 1 67 ? -0.947 -2.055 -27.359 1 91.75 67 GLU B CA 1
ATOM 3703 C C . GLU B 1 67 ? 0.515 -1.627 -27.438 1 91.75 67 GLU B C 1
ATOM 3705 O O . GLU B 1 67 ? 1.416 -2.416 -27.141 1 91.75 67 GLU B O 1
ATOM 3710 N N . ILE B 1 68 ? 0.666 -0.438 -27.781 1 93.06 68 ILE B N 1
ATOM 3711 C CA . ILE B 1 68 ? 2.021 0.096 -27.844 1 93.06 68 ILE B CA 1
ATOM 3712 C C . ILE B 1 68 ? 2.633 0.121 -26.453 1 93.06 68 ILE B C 1
ATOM 3714 O O . ILE B 1 68 ? 3.799 -0.233 -26.266 1 93.06 68 ILE B O 1
ATOM 3718 N N . ALA B 1 69 ? 1.86 0.509 -25.531 1 95.12 69 ALA B N 1
ATOM 3719 C CA . ALA B 1 69 ? 2.316 0.533 -24.141 1 95.12 69 ALA B CA 1
ATOM 3720 C C . ALA B 1 69 ? 2.664 -0.871 -23.656 1 95.12 69 ALA B C 1
ATOM 3722 O O . ALA B 1 69 ? 3.699 -1.073 -23.016 1 95.12 69 ALA B O 1
ATOM 3723 N N . ILE B 1 70 ? 1.816 -1.771 -23.984 1 96.5 70 ILE B N 1
ATOM 3724 C CA . ILE B 1 70 ? 2.041 -3.158 -23.594 1 96.5 70 ILE B CA 1
ATOM 3725 C C . ILE B 1 70 ? 3.338 -3.668 -24.219 1 96.5 70 ILE B C 1
ATOM 3727 O O . ILE B 1 70 ? 4.176 -4.258 -23.531 1 96.5 70 ILE B O 1
ATOM 3731 N N . ASP B 1 71 ? 3.533 -3.385 -25.469 1 96.25 71 ASP B N 1
ATOM 3732 C CA . ASP B 1 71 ? 4.734 -3.826 -26.172 1 96.25 71 ASP B CA 1
ATOM 3733 C C . ASP B 1 71 ? 5.988 -3.215 -25.562 1 96.25 71 ASP B C 1
ATOM 3735 O O . ASP B 1 71 ? 7.031 -3.871 -25.484 1 96.25 71 ASP B O 1
ATOM 3739 N N . SER B 1 72 ? 5.84 -2.016 -25.188 1 96.38 72 SER B N 1
ATOM 3740 C CA . SER B 1 72 ? 6.973 -1.342 -24.562 1 96.38 72 SER B CA 1
ATOM 3741 C C . SER B 1 72 ? 7.363 -2.01 -23.25 1 96.38 72 SER B C 1
ATOM 3743 O O . SER B 1 72 ? 8.547 -2.221 -22.984 1 96.38 72 SER B O 1
ATOM 3745 N N . ILE B 1 73 ? 6.395 -2.34 -22.453 1 97.5 73 ILE B N 1
ATOM 3746 C CA . ILE B 1 73 ? 6.629 -3 -21.172 1 97.5 73 ILE B CA 1
ATOM 3747 C C . ILE B 1 73 ? 7.27 -4.367 -21.406 1 97.5 73 ILE B C 1
ATOM 3749 O O . ILE B 1 73 ? 8.281 -4.699 -20.797 1 97.5 73 ILE B O 1
ATOM 3753 N N . LEU B 1 74 ? 6.727 -5.125 -22.328 1 97.88 74 LEU B N 1
ATOM 3754 C CA . LEU B 1 74 ? 7.199 -6.473 -22.609 1 97.88 74 LEU B CA 1
ATOM 3755 C C . LEU B 1 74 ? 8.617 -6.445 -23.172 1 97.88 74 LEU B C 1
ATOM 3757 O O . LEU B 1 74 ? 9.43 -7.312 -22.859 1 97.88 74 LEU B O 1
ATOM 3761 N N . SER B 1 75 ? 8.844 -5.504 -24.016 1 97.81 75 SER B N 1
ATOM 3762 C CA . SER B 1 75 ? 10.172 -5.387 -24.609 1 97.81 75 SER B CA 1
ATOM 3763 C C . SER B 1 75 ? 11.234 -5.125 -23.547 1 97.81 75 SER B C 1
ATOM 3765 O O . SER B 1 75 ? 12.344 -5.66 -23.625 1 97.81 75 SER B O 1
ATOM 3767 N N . ARG B 1 76 ? 10.945 -4.352 -22.578 1 97.75 76 ARG B N 1
ATOM 3768 C CA . ARG B 1 76 ? 11.883 -4.066 -21.5 1 97.75 76 ARG B CA 1
ATOM 3769 C C . ARG B 1 76 ? 12.18 -5.32 -20.688 1 97.75 76 ARG B C 1
ATOM 3771 O O . ARG B 1 76 ? 13.336 -5.621 -20.391 1 97.75 76 ARG B O 1
ATOM 3778 N N . ILE B 1 77 ? 11.156 -6.02 -20.359 1 98.12 77 ILE B N 1
ATOM 3779 C CA . ILE B 1 77 ? 11.328 -7.246 -19.594 1 98.12 77 ILE B CA 1
ATOM 3780 C C . ILE B 1 77 ? 12.156 -8.25 -20.391 1 98.12 77 ILE B C 1
ATOM 3782 O O . ILE B 1 77 ? 13.07 -8.883 -19.859 1 98.12 77 ILE B O 1
ATOM 3786 N N . ALA B 1 78 ? 11.836 -8.352 -21.672 1 97.62 78 ALA B N 1
ATOM 3787 C CA . ALA B 1 78 ? 12.578 -9.258 -22.547 1 97.62 78 ALA B CA 1
ATOM 3788 C C . ALA B 1 78 ? 14.062 -8.891 -22.578 1 97.62 78 ALA B C 1
ATOM 3790 O O . ALA B 1 78 ? 14.922 -9.773 -22.562 1 97.62 78 ALA B O 1
ATOM 3791 N N . SER B 1 79 ? 14.305 -7.629 -22.641 1 97.5 79 SER B N 1
ATOM 3792 C CA . SER B 1 79 ? 15.695 -7.176 -22.672 1 97.5 79 SER B CA 1
ATOM 3793 C C . SER B 1 79 ? 16.422 -7.566 -21.391 1 97.5 79 SER B C 1
ATOM 3795 O O . SER B 1 79 ? 17.594 -7.957 -21.438 1 97.5 79 SER B O 1
ATOM 3797 N N . TRP B 1 80 ? 15.789 -7.43 -20.234 1 97.38 80 TRP B N 1
ATOM 3798 C CA . TRP B 1 80 ? 16.391 -7.809 -18.969 1 97.38 80 TRP B CA 1
ATOM 3799 C C . TRP B 1 80 ? 16.641 -9.312 -18.906 1 97.38 80 TRP B C 1
ATOM 3801 O O . TRP B 1 80 ? 17.688 -9.758 -18.438 1 97.38 80 TRP B O 1
ATOM 3811 N N . LYS B 1 81 ? 15.695 -10.102 -19.391 1 96.25 81 LYS B N 1
ATOM 3812 C CA . LYS B 1 81 ? 15.828 -11.555 -19.469 1 96.25 81 LYS B CA 1
ATOM 3813 C C . LYS B 1 81 ? 17.031 -11.953 -20.312 1 96.25 81 LYS B C 1
ATOM 3815 O O . LYS B 1 81 ? 17.844 -12.789 -19.906 1 96.25 81 LYS B O 1
ATOM 3820 N N . ASP B 1 82 ? 17.125 -11.312 -21.484 1 95.38 82 ASP B N 1
ATOM 3821 C CA . ASP B 1 82 ? 18.203 -11.625 -22.438 1 95.38 82 ASP B CA 1
ATOM 3822 C C . ASP B 1 82 ? 19.562 -11.266 -21.859 1 95.38 82 ASP B C 1
ATOM 3824 O O . ASP B 1 82 ? 20.531 -12.023 -22 1 95.38 82 ASP B O 1
ATOM 3828 N N . LYS B 1 83 ? 19.641 -10.117 -21.281 1 94.56 83 LYS B N 1
ATOM 3829 C CA . LYS B 1 83 ? 20.891 -9.688 -20.672 1 94.56 83 LYS B CA 1
ATOM 3830 C C . LYS B 1 83 ? 21.344 -10.656 -19.594 1 94.56 83 LYS B C 1
ATOM 3832 O O . LYS B 1 83 ? 22.531 -10.992 -19.516 1 94.56 83 LYS B O 1
ATOM 3837 N N . ARG B 1 84 ? 20.438 -11.102 -18.828 1 92.56 84 ARG B N 1
ATOM 3838 C CA . ARG B 1 84 ? 20.766 -12.047 -17.781 1 92.56 84 ARG B CA 1
ATOM 3839 C C . ARG B 1 84 ? 21.219 -13.383 -18.359 1 92.56 84 ARG B C 1
ATOM 3841 O O . ARG B 1 84 ? 22.172 -13.992 -17.875 1 92.56 84 ARG B O 1
ATOM 3848 N N . LYS B 1 85 ? 20.531 -13.82 -19.344 1 90.75 85 LYS B N 1
ATOM 3849 C CA . LYS B 1 85 ? 20.875 -15.078 -20.016 1 90.75 85 LYS B CA 1
ATOM 3850 C C . LYS B 1 85 ? 22.281 -15.023 -20.594 1 90.75 85 LYS B C 1
ATOM 3852 O O . LYS B 1 85 ? 23.062 -15.961 -20.453 1 90.75 85 LYS B O 1
ATOM 3857 N N . LYS B 1 86 ? 22.594 -13.969 -21.188 1 91.12 86 LYS B N 1
ATOM 3858 C CA . LYS B 1 86 ? 23.922 -13.789 -21.781 1 91.12 86 LYS B CA 1
ATOM 3859 C C . LYS B 1 86 ? 25 -13.742 -20.719 1 91.12 86 LYS B C 1
ATOM 3861 O O . LYS B 1 86 ? 26.078 -14.312 -20.891 1 91.12 86 LYS B O 1
ATOM 3866 N N . ALA B 1 87 ? 24.688 -13.062 -19.625 1 90 87 ALA B N 1
ATOM 3867 C CA . ALA B 1 87 ? 25.641 -12.977 -18.516 1 90 87 ALA B CA 1
ATOM 3868 C C . ALA B 1 87 ? 25.906 -14.359 -17.922 1 90 87 ALA B C 1
ATOM 3870 O O . ALA B 1 87 ? 27.047 -14.695 -17.609 1 90 87 ALA B O 1
ATOM 3871 N N . LYS B 1 88 ? 24.906 -15.125 -17.812 1 85.88 88 LYS B N 1
ATOM 3872 C CA . LYS B 1 88 ? 25.047 -16.469 -17.25 1 85.88 88 LYS B CA 1
ATOM 3873 C C . LYS B 1 88 ? 25.797 -17.391 -18.188 1 85.88 88 LYS B C 1
ATOM 3875 O O . LYS B 1 88 ? 26.594 -18.219 -17.734 1 85.88 88 LYS B O 1
ATOM 3880 N N . ALA B 1 89 ? 25.578 -17.25 -19.438 1 83.94 89 ALA B N 1
ATOM 3881 C CA . ALA B 1 89 ? 26.297 -18.047 -20.438 1 83.94 89 ALA B CA 1
ATOM 3882 C C . ALA B 1 89 ? 27.781 -17.719 -20.438 1 83.94 89 ALA B C 1
ATOM 3884 O O . ALA B 1 89 ? 28.625 -18.609 -20.531 1 83.94 89 ALA B O 1
ATOM 3885 N N . LYS B 1 90 ? 28.031 -16.547 -20.234 1 86.38 90 LYS B N 1
ATOM 3886 C CA . LYS B 1 90 ? 29.422 -16.094 -20.234 1 86.38 90 LYS B CA 1
ATOM 3887 C C . LYS B 1 90 ? 30.188 -16.625 -19.031 1 86.38 90 LYS B C 1
ATOM 3889 O O . LYS B 1 90 ? 31.359 -16.984 -19.125 1 86.38 90 LYS B O 1
ATOM 3894 N N . HIS B 1 91 ? 29.516 -16.703 -17.922 1 85.56 91 HIS B N 1
ATOM 3895 C CA . HIS B 1 91 ? 30.172 -17.094 -16.688 1 85.56 91 HIS B CA 1
ATOM 3896 C C . HIS B 1 91 ? 30.078 -18.609 -16.453 1 85.56 91 HIS B C 1
ATOM 3898 O O . HIS B 1 91 ? 30.562 -19.125 -15.453 1 85.56 91 HIS B O 1
ATOM 3904 N N . GLU B 1 92 ? 29.578 -19.328 -17.422 1 76.81 92 GLU B N 1
ATOM 3905 C CA . GLU B 1 92 ? 29.406 -20.781 -17.312 1 76.81 92 GLU B CA 1
ATOM 3906 C C . GLU B 1 92 ? 28.844 -21.172 -15.945 1 76.81 92 GLU B C 1
ATOM 3908 O O . GLU B 1 92 ? 29.438 -21.984 -15.234 1 76.81 92 GLU B O 1
ATOM 3913 N N . GLU B 1 93 ? 27.797 -20.656 -15.625 1 78 93 GLU B N 1
ATOM 3914 C CA . GLU B 1 93 ? 27.188 -20.891 -14.32 1 78 93 GLU B CA 1
ATOM 3915 C C . GLU B 1 93 ? 26.859 -22.359 -14.117 1 78 93 GLU B C 1
ATOM 3917 O O . GLU B 1 93 ? 26.438 -23.047 -15.055 1 78 93 GLU B O 1
ATOM 3922 N N . ASP B 1 94 ? 27.188 -22.812 -12.945 1 84.38 94 ASP B N 1
ATOM 3923 C CA . ASP B 1 94 ? 26.812 -24.156 -12.531 1 84.38 94 ASP B CA 1
ATOM 3924 C C . ASP B 1 94 ? 25.297 -24.344 -12.578 1 84.38 94 ASP B C 1
ATOM 3926 O O . ASP B 1 94 ? 24.547 -23.625 -11.898 1 84.38 94 ASP B O 1
ATOM 3930 N N . PRO B 1 95 ? 24.922 -25.234 -13.422 1 83.5 95 PRO B N 1
ATOM 3931 C CA . PRO B 1 95 ? 23.469 -25.469 -13.508 1 83.5 95 PRO B CA 1
ATOM 3932 C C . PRO B 1 95 ? 22.828 -25.734 -12.148 1 83.5 95 PRO B C 1
ATOM 3934 O O . PRO B 1 95 ? 21.656 -25.422 -11.945 1 83.5 95 PRO B O 1
ATOM 3937 N N . GLU B 1 96 ? 23.562 -26.25 -11.266 1 84.31 96 GLU B N 1
ATOM 3938 C CA . GLU B 1 96 ? 23.047 -26.594 -9.945 1 84.31 96 GLU B CA 1
ATOM 3939 C C . GLU B 1 96 ? 22.812 -25.359 -9.094 1 84.31 96 GLU B C 1
ATOM 3941 O O . GLU B 1 96 ? 22.172 -25.422 -8.047 1 84.31 96 GLU B O 1
ATOM 3946 N N . LYS B 1 97 ? 23.25 -24.266 -9.625 1 87.38 97 LYS B N 1
ATOM 3947 C CA . LYS B 1 97 ? 23.094 -23.016 -8.891 1 87.38 97 LYS B CA 1
ATOM 3948 C C . LYS B 1 97 ? 22.25 -22.016 -9.672 1 87.38 97 LYS B C 1
ATOM 3950 O O . LYS B 1 97 ? 21.984 -20.906 -9.203 1 87.38 97 LYS B O 1
ATOM 3955 N N . HIS B 1 98 ? 21.781 -22.5 -10.766 1 90.81 98 HIS B N 1
ATOM 3956 C CA . HIS B 1 98 ? 21.047 -21.609 -11.664 1 90.81 98 HIS B CA 1
ATOM 3957 C C . HIS B 1 98 ? 19.656 -21.297 -11.117 1 90.81 98 HIS B C 1
ATOM 3959 O O . HIS B 1 98 ? 18.953 -22.188 -10.656 1 90.81 98 HIS B O 1
ATOM 3965 N N . LEU B 1 99 ? 19.328 -20.031 -11.172 1 95 99 LEU B N 1
ATOM 3966 C CA . LEU B 1 99 ? 17.984 -19.578 -10.828 1 95 99 LEU B CA 1
ATOM 3967 C C . LEU B 1 99 ? 17.297 -18.938 -12.031 1 95 99 LEU B C 1
ATOM 3969 O O . LEU B 1 99 ? 17.938 -18.188 -12.789 1 95 99 LEU B O 1
ATOM 3973 N N . PRO B 1 100 ? 16.016 -19.234 -12.234 1 97.12 100 PRO B N 1
ATOM 3974 C CA . PRO B 1 100 ? 15.281 -18.594 -13.328 1 97.12 100 PRO B CA 1
ATOM 3975 C C . PRO B 1 100 ? 15.117 -17.078 -13.133 1 97.12 100 PRO B C 1
ATOM 3977 O O . PRO B 1 100 ? 15.32 -16.578 -12.023 1 97.12 100 PRO B O 1
ATOM 3980 N N . PHE B 1 101 ? 14.891 -16.344 -14.32 1 97.75 101 PHE B N 1
ATOM 3981 C CA . PHE B 1 101 ? 14.453 -14.953 -14.25 1 97.75 101 PHE B CA 1
ATOM 3982 C C . PHE B 1 101 ? 13.047 -14.859 -13.664 1 97.75 101 PHE B C 1
ATOM 3984 O O . PHE B 1 101 ? 12.094 -15.375 -14.242 1 97.75 101 PHE B O 1
ATOM 3991 N N . VAL B 1 102 ? 12.898 -14.227 -12.516 1 98.31 102 VAL B N 1
ATOM 3992 C CA . VAL B 1 102 ? 11.633 -14.195 -11.789 1 98.31 102 VAL B CA 1
ATOM 3993 C C . VAL B 1 102 ? 10.984 -12.82 -11.938 1 98.31 102 VAL B C 1
ATOM 3995 O O . VAL B 1 102 ? 11.594 -11.805 -11.609 1 98.31 102 VAL B O 1
ATOM 3998 N N . THR B 1 103 ? 9.789 -12.781 -12.43 1 98.44 103 THR B N 1
ATOM 3999 C CA . THR B 1 103 ? 8.969 -11.586 -12.523 1 98.44 103 THR B CA 1
ATOM 4000 C C . THR B 1 103 ? 7.785 -11.664 -11.562 1 98.44 103 THR B C 1
ATOM 4002 O O . THR B 1 103 ? 7.012 -12.617 -11.602 1 98.44 103 THR B O 1
ATOM 4005 N N . LEU B 1 104 ? 7.656 -10.719 -10.688 1 97.62 104 LEU B N 1
ATOM 4006 C CA . LEU B 1 104 ? 6.449 -10.57 -9.883 1 97.62 104 LEU B CA 1
ATOM 4007 C C . LEU B 1 104 ? 5.406 -9.734 -10.617 1 97.62 104 LEU B C 1
ATOM 4009 O O . LEU B 1 104 ? 5.688 -8.602 -11.031 1 97.62 104 LEU B O 1
ATOM 4013 N N . ALA B 1 105 ? 4.297 -10.289 -10.82 1 96.88 105 ALA B N 1
ATOM 4014 C CA . ALA B 1 105 ? 3.199 -9.57 -11.469 1 96.88 105 ALA B CA 1
ATOM 4015 C C . ALA B 1 105 ? 1.934 -9.625 -10.617 1 96.88 105 ALA B C 1
ATOM 4017 O O . ALA B 1 105 ? 1.459 -10.711 -10.266 1 96.88 105 ALA B O 1
ATOM 4018 N N . TYR B 1 106 ? 1.368 -8.469 -10.289 1 93.94 106 TYR B N 1
ATOM 4019 C CA . TYR B 1 106 ? 0.16 -8.414 -9.469 1 93.94 106 TYR B CA 1
ATOM 4020 C C . TYR B 1 106 ? -0.568 -7.09 -9.672 1 93.94 106 TYR B C 1
ATOM 4022 O O . TYR B 1 106 ? 0.002 -6.133 -10.203 1 93.94 106 TYR B O 1
ATOM 4030 N N . ALA B 1 107 ? -1.804 -7.113 -9.352 1 94.62 107 ALA B N 1
ATOM 4031 C CA . ALA B 1 107 ? -2.629 -5.91 -9.344 1 94.62 107 ALA B CA 1
ATOM 4032 C C . ALA B 1 107 ? -2.945 -5.469 -7.922 1 94.62 107 ALA B C 1
ATOM 4034 O O . ALA B 1 107 ? -3.184 -6.301 -7.043 1 94.62 107 ALA B O 1
ATOM 4035 N N . GLN B 1 108 ? -2.938 -4.176 -7.777 1 93.94 108 GLN B N 1
ATOM 4036 C CA . GLN B 1 108 ? -3.219 -3.613 -6.461 1 93.94 108 GLN B CA 1
ATOM 4037 C C . GLN B 1 108 ? -4.016 -2.316 -6.574 1 93.94 108 GLN B C 1
ATOM 4039 O O . GLN B 1 108 ? -4.133 -1.75 -7.664 1 93.94 108 GLN B O 1
ATOM 4044 N N . THR B 1 109 ? -4.605 -1.944 -5.465 1 94.44 109 THR B N 1
ATOM 4045 C CA . THR B 1 109 ? -5.148 -0.597 -5.332 1 94.44 109 THR B CA 1
ATOM 4046 C C . THR B 1 109 ? -4.023 0.429 -5.211 1 94.44 109 THR B C 1
ATOM 4048 O O . THR B 1 109 ? -2.852 0.064 -5.121 1 94.44 109 THR B O 1
ATOM 4051 N N . ILE B 1 110 ? -4.391 1.68 -5.184 1 95.75 110 ILE B N 1
ATOM 4052 C CA . ILE B 1 110 ? -3.424 2.766 -5.09 1 95.75 110 ILE B CA 1
ATOM 4053 C C . ILE B 1 110 ? -2.605 2.617 -3.809 1 95.75 110 ILE B C 1
ATOM 4055 O O . ILE B 1 110 ? -1.402 2.889 -3.797 1 95.75 110 ILE B O 1
ATOM 4059 N N . ASP B 1 111 ? -3.232 2.156 -2.777 1 93.44 111 ASP B N 1
ATOM 4060 C CA . ASP B 1 111 ? -2.566 2.072 -1.48 1 93.44 111 ASP B CA 1
ATOM 4061 C C . ASP B 1 111 ? -1.963 0.687 -1.261 1 93.44 111 ASP B C 1
ATOM 4063 O O . ASP B 1 111 ? -1.713 0.286 -0.122 1 93.44 111 ASP B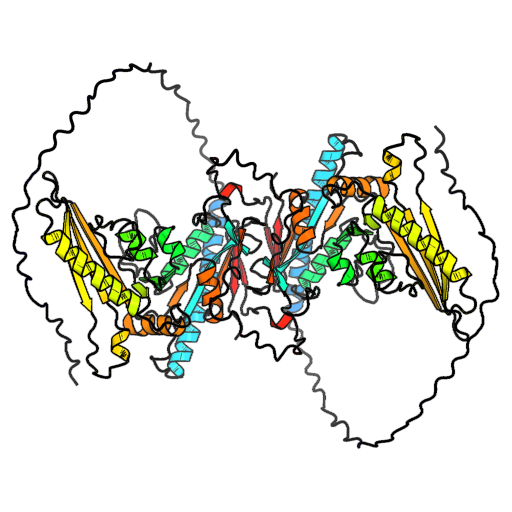 O 1
ATOM 4067 N N . GLY B 1 112 ? -1.782 -0.108 -2.264 1 92.94 112 GLY B N 1
ATOM 4068 C CA . GLY B 1 112 ? -0.961 -1.307 -2.203 1 92.94 112 GLY B CA 1
ATOM 4069 C C . GLY B 1 112 ? -1.725 -2.529 -1.734 1 92.94 112 GLY B C 1
ATOM 4070 O O . GLY B 1 112 ? -1.135 -3.465 -1.188 1 92.94 112 GLY B O 1
ATOM 4071 N N . LYS B 1 113 ? -3.059 -2.482 -1.891 1 90.62 113 LYS B N 1
ATOM 4072 C CA . LYS B 1 113 ? -3.865 -3.615 -1.446 1 90.62 113 LYS B CA 1
ATOM 4073 C C . LYS B 1 113 ? -4.242 -4.516 -2.619 1 90.62 113 LYS B C 1
ATOM 4075 O O . LYS B 1 113 ? -4.605 -4.031 -3.691 1 90.62 113 LYS B O 1
ATOM 4080 N N . ILE B 1 114 ? -4.156 -5.84 -2.41 1 89.19 114 ILE B N 1
ATOM 4081 C CA . ILE B 1 114 ? -4.352 -6.762 -3.525 1 89.19 114 ILE B CA 1
ATOM 4082 C C . ILE B 1 114 ? -5.68 -7.492 -3.361 1 89.19 114 ILE B C 1
ATOM 4084 O O . ILE B 1 114 ? -6.145 -8.164 -4.285 1 89.19 114 ILE B O 1
ATOM 4088 N N . ALA B 1 115 ? -6.266 -7.441 -2.205 1 80.88 115 ALA B N 1
ATOM 4089 C CA . ALA B 1 115 ? -7.555 -8.078 -1.945 1 80.88 115 ALA B CA 1
ATOM 4090 C C . ALA B 1 115 ? -8.312 -7.348 -0.84 1 80.88 115 ALA B C 1
ATOM 4092 O O . ALA B 1 115 ? -7.75 -6.488 -0.157 1 80.88 115 ALA B O 1
ATOM 4093 N N . ALA B 1 116 ? -9.656 -7.523 -0.809 1 74.94 116 ALA B N 1
ATOM 4094 C CA . ALA B 1 116 ? -10.469 -7.031 0.301 1 74.94 116 ALA B CA 1
ATOM 4095 C C . ALA B 1 116 ? -10.664 -8.109 1.36 1 74.94 116 ALA B C 1
ATOM 4097 O O . ALA B 1 116 ? -10.828 -9.289 1.033 1 74.94 116 ALA B O 1
ATOM 4098 N N . THR B 1 117 ? -10.305 -7.785 2.59 1 62.09 117 THR B N 1
ATOM 4099 C CA . THR B 1 117 ? -10.477 -8.758 3.66 1 62.09 117 THR B CA 1
ATOM 4100 C C . THR B 1 117 ? -11.945 -8.875 4.062 1 62.09 117 THR B C 1
ATOM 4102 O O . THR B 1 117 ? -12.664 -7.871 4.086 1 62.09 117 THR B O 1
ATOM 4105 N N . THR B 1 118 ? -12.648 -10.008 3.809 1 49.59 118 THR B N 1
ATOM 4106 C CA . THR B 1 118 ? -14.016 -10.195 4.285 1 49.59 118 THR B CA 1
ATOM 4107 C C . THR B 1 118 ? -14.039 -10.383 5.801 1 49.59 118 THR B C 1
ATOM 4109 O O . THR B 1 118 ? -13.102 -10.953 6.375 1 49.59 118 THR B O 1
ATOM 4112 N N . ILE B 1 119 ? -14.688 -9.453 6.617 1 42.78 119 ILE B N 1
ATOM 4113 C CA . ILE B 1 119 ? -14.836 -9.57 8.062 1 42.78 119 ILE B CA 1
ATOM 4114 C C . ILE B 1 119 ? -15.164 -11.016 8.43 1 42.78 119 ILE B C 1
ATOM 4116 O O . ILE B 1 119 ? -14.641 -11.555 9.406 1 42.78 119 ILE B O 1
ATOM 4120 N N . ASN B 1 120 ? -16.328 -11.461 8.016 1 39.78 120 ASN B N 1
ATOM 4121 C CA . ASN B 1 120 ? -16.781 -12.695 8.641 1 39.78 120 ASN B CA 1
ATOM 4122 C C . ASN B 1 120 ? -15.945 -13.891 8.195 1 39.78 120 ASN B C 1
ATOM 4124 O O . ASN B 1 120 ? -15.977 -14.945 8.836 1 39.78 120 ASN B O 1
ATOM 4128 N N . ASP B 1 121 ? -15.945 -14.156 6.828 1 36.56 121 ASP B N 1
ATOM 4129 C CA . ASP B 1 121 ? -15.414 -15.445 6.398 1 36.56 121 ASP B CA 1
ATOM 4130 C C . ASP B 1 121 ? -13.953 -15.328 5.988 1 36.56 121 ASP B C 1
ATOM 4132 O O . ASP B 1 121 ? -13.562 -14.367 5.324 1 36.56 121 ASP B O 1
ATOM 4136 N N . GLU B 1 122 ? -12.992 -15.68 6.926 1 38.53 122 GLU B N 1
ATOM 4137 C CA . GLU B 1 122 ? -11.586 -16.062 6.766 1 38.53 122 GLU B CA 1
ATOM 4138 C C . GLU B 1 122 ? -11.18 -16.078 5.297 1 38.53 122 GLU B C 1
ATOM 4140 O O . GLU B 1 122 ? -10.109 -16.562 4.945 1 38.53 122 GLU B O 1
ATOM 4145 N N . THR B 1 123 ? -12.133 -15.945 4.406 1 40.09 123 THR B N 1
ATOM 4146 C CA . THR B 1 123 ? -11.758 -16.234 3.023 1 40.09 123 THR B CA 1
ATOM 4147 C C . THR B 1 123 ? -11.492 -14.953 2.252 1 40.09 123 THR B C 1
ATOM 4149 O O . THR B 1 123 ? -12.234 -13.977 2.393 1 40.09 123 THR B O 1
ATOM 4152 N N . THR B 1 124 ? -10.359 -14.523 2.062 1 44.56 124 THR B N 1
ATOM 4153 C CA . THR B 1 124 ? -9.93 -13.477 1.14 1 44.56 124 THR B CA 1
ATOM 4154 C C . THR B 1 124 ? -10.648 -13.609 -0.2 1 44.56 124 THR B C 1
ATOM 4156 O O . THR B 1 124 ? -10.75 -14.711 -0.75 1 44.56 124 THR B O 1
ATOM 4159 N N . THR B 1 125 ? -11.633 -12.766 -0.515 1 44.56 125 THR B N 1
ATOM 4160 C CA . THR B 1 125 ? -12.234 -12.852 -1.841 1 44.56 125 THR B CA 1
ATOM 4161 C C . THR B 1 125 ? -11.188 -12.656 -2.928 1 44.56 125 THR B C 1
ATOM 4163 O O . THR B 1 125 ? -10.555 -11.594 -3.008 1 44.56 125 THR B O 1
ATOM 4166 N N . SER B 1 126 ? -10.453 -13.641 -3.348 1 45.31 126 SER B N 1
ATOM 4167 C CA . SER B 1 126 ? -9.398 -13.719 -4.355 1 45.31 126 SER B CA 1
ATOM 4168 C C . SER B 1 126 ? -9.828 -13.039 -5.652 1 45.31 126 SER B C 1
ATOM 4170 O O . SER B 1 126 ? -8.984 -12.68 -6.477 1 45.31 126 SER B O 1
ATOM 4172 N N . ASN B 1 127 ? -11.211 -12.789 -5.859 1 48.28 127 ASN B N 1
ATOM 4173 C CA . ASN B 1 127 ? -11.586 -12.414 -7.219 1 48.28 127 ASN B CA 1
ATOM 4174 C C . ASN B 1 127 ? -11.852 -10.914 -7.34 1 48.28 127 ASN B C 1
ATOM 4176 O O . ASN B 1 127 ? -12.805 -10.5 -7.996 1 48.28 127 ASN B O 1
ATOM 4180 N N . LEU B 1 128 ? -11.133 -10.133 -6.527 1 57.44 128 LEU B N 1
ATOM 4181 C CA . LEU B 1 128 ? -11.391 -8.719 -6.785 1 57.44 128 LEU B CA 1
ATOM 4182 C C . LEU B 1 128 ? -10.773 -8.289 -8.109 1 57.44 128 LEU B C 1
ATOM 4184 O O . LEU B 1 128 ? -9.547 -8.352 -8.281 1 57.44 128 LEU B O 1
ATOM 4188 N N . ARG B 1 129 ? -11.656 -8.211 -9.172 1 66.69 129 ARG B N 1
ATOM 4189 C CA . ARG B 1 129 ? -11.18 -7.641 -10.43 1 66.69 129 ARG B CA 1
ATOM 4190 C C . ARG B 1 129 ? -10.758 -6.188 -10.242 1 66.69 129 ARG B C 1
ATOM 4192 O O . ARG B 1 129 ? -11.602 -5.285 -10.227 1 66.69 129 ARG B O 1
ATOM 4199 N N . LEU B 1 130 ? -9.445 -6.031 -10.008 1 80.81 130 LEU B N 1
ATOM 4200 C CA . LEU B 1 130 ? -8.906 -4.699 -9.773 1 80.81 130 LEU B CA 1
ATOM 4201 C C . LEU B 1 130 ? -8.516 -4.035 -11.094 1 80.81 130 LEU B C 1
ATOM 4203 O O . LEU B 1 130 ? -8.773 -2.844 -11.289 1 80.81 130 LEU B O 1
ATOM 4207 N N . SER B 1 131 ? -8.102 -4.871 -12.062 1 85.12 131 SER B N 1
ATOM 4208 C CA . SER B 1 131 ? -7.465 -4.285 -13.234 1 85.12 131 SER B CA 1
ATOM 4209 C C . SER B 1 131 ? -8.461 -4.105 -14.375 1 85.12 131 SER B C 1
ATOM 4211 O O . SER B 1 131 ? -9.461 -4.828 -14.453 1 85.12 131 SER B O 1
ATOM 4213 N N . CYS B 1 132 ? -8.18 -3.156 -15.195 1 90 132 CYS B N 1
ATOM 4214 C CA . CYS B 1 132 ? -9.008 -2.912 -16.375 1 90 132 CYS B CA 1
ATOM 4215 C C . CYS B 1 132 ? -8.672 -3.895 -17.484 1 90 132 CYS B C 1
ATOM 4217 O O . CYS B 1 132 ? -7.812 -4.762 -17.328 1 90 132 CYS B O 1
ATOM 4219 N N . GLU B 1 133 ? -9.336 -3.801 -18.594 1 89.19 133 GLU B N 1
ATOM 4220 C CA . GLU B 1 133 ? -9.188 -4.746 -19.703 1 89.19 133 GLU B CA 1
ATOM 4221 C C . GLU B 1 133 ? -7.789 -4.676 -20.312 1 89.19 133 GLU B C 1
ATOM 4223 O O . GLU B 1 133 ? -7.191 -5.707 -20.625 1 89.19 133 GLU B O 1
ATOM 4228 N N . GLU B 1 134 ? -7.316 -3.48 -20.5 1 91.62 134 GLU B N 1
ATOM 4229 C CA . GLU B 1 134 ? -5.98 -3.316 -21.062 1 91.62 134 GLU B CA 1
ATOM 4230 C C . GLU B 1 134 ? -4.922 -3.977 -20.188 1 91.62 134 GLU B C 1
ATOM 4232 O O . GLU B 1 134 ? -4.012 -4.637 -20.688 1 91.62 134 GLU B O 1
ATOM 4237 N N . SER B 1 135 ? -5.031 -3.811 -18.922 1 93.31 135 SER B N 1
ATOM 4238 C CA . SER B 1 135 ? -4.086 -4.418 -17.984 1 93.31 135 SER B CA 1
ATOM 4239 C C . SER B 1 135 ? -4.211 -5.938 -17.984 1 93.31 135 SER B C 1
ATOM 4241 O O . SER B 1 135 ? -3.221 -6.645 -17.797 1 93.31 135 SER B O 1
ATOM 4243 N N . SER B 1 136 ? -5.418 -6.434 -18.172 1 90.56 136 SER B N 1
ATOM 4244 C CA . SER B 1 136 ? -5.629 -7.871 -18.281 1 90.56 136 SER B CA 1
ATOM 4245 C C . SER B 1 136 ? -4.902 -8.453 -19.484 1 90.56 136 SER B C 1
ATOM 4247 O O . SER B 1 136 ? -4.352 -9.555 -19.422 1 90.56 136 SER B O 1
ATOM 4249 N N . ARG B 1 137 ? -4.926 -7.727 -20.562 1 92.44 137 ARG B N 1
ATOM 4250 C CA . ARG B 1 137 ? -4.188 -8.148 -21.75 1 92.44 137 ARG B CA 1
ATOM 4251 C C . ARG B 1 137 ? -2.688 -8.203 -21.469 1 92.44 137 ARG B C 1
ATOM 4253 O O . ARG B 1 137 ? -1.998 -9.117 -21.922 1 92.44 137 ARG B O 1
ATOM 4260 N N . LEU B 1 138 ? -2.215 -7.234 -20.75 1 95 138 LEU B N 1
ATOM 4261 C CA . LEU B 1 138 ? -0.809 -7.254 -20.359 1 95 138 LEU B CA 1
ATOM 4262 C C . LEU B 1 138 ? -0.479 -8.516 -19.562 1 95 138 LEU B C 1
ATOM 4264 O O . LEU B 1 138 ? 0.53 -9.172 -19.844 1 95 138 LEU B O 1
ATOM 4268 N N . THR B 1 139 ? -1.325 -8.812 -18.625 1 92.25 139 THR B N 1
ATOM 4269 C CA . THR B 1 139 ? -1.105 -10 -17.812 1 92.25 139 THR B CA 1
ATOM 4270 C C . THR B 1 139 ? -1.05 -11.258 -18.672 1 92.25 139 THR B C 1
ATOM 4272 O O . THR B 1 139 ? -0.184 -12.109 -18.484 1 92.25 139 THR B O 1
ATOM 4275 N N . HIS B 1 140 ? -1.895 -11.328 -19.578 1 90.31 140 HIS B N 1
ATOM 4276 C CA . HIS B 1 140 ? -1.912 -12.461 -20.5 1 90.31 140 HIS B CA 1
ATOM 4277 C C . HIS B 1 140 ? -0.611 -12.547 -21.297 1 90.31 140 HIS B C 1
ATOM 4279 O O . HIS B 1 140 ? -0.033 -13.625 -21.422 1 90.31 140 HIS B O 1
ATOM 4285 N N . ARG B 1 141 ? -0.212 -11.484 -21.781 1 94.06 141 ARG B N 1
ATOM 4286 C CA . ARG B 1 141 ? 1.024 -11.453 -22.547 1 94.06 141 ARG B CA 1
ATOM 4287 C C . ARG B 1 141 ? 2.229 -11.781 -21.672 1 94.06 141 ARG B C 1
ATOM 4289 O O . ARG B 1 141 ? 3.18 -12.414 -22.141 1 94.06 141 ARG B O 1
ATOM 4296 N N . LEU B 1 142 ? 2.154 -11.32 -20.438 1 95.69 142 LEU B N 1
ATOM 4297 C CA . LEU B 1 142 ? 3.207 -11.672 -19.5 1 95.69 142 LEU B CA 1
ATOM 4298 C C . LEU B 1 142 ? 3.271 -13.18 -19.281 1 95.69 142 LEU B C 1
ATOM 4300 O O . LEU B 1 142 ? 4.359 -13.758 -19.234 1 95.69 142 LEU B O 1
ATOM 4304 N N . ARG B 1 143 ? 2.133 -13.797 -19.156 1 92.38 143 ARG B N 1
ATOM 4305 C CA . ARG B 1 143 ? 2.07 -15.242 -18.984 1 92.38 143 ARG B CA 1
ATOM 4306 C C . ARG B 1 143 ? 2.672 -15.961 -20.172 1 92.38 143 ARG B C 1
ATOM 4308 O O . ARG B 1 143 ? 3.434 -16.922 -20.016 1 92.38 143 ARG B O 1
ATOM 4315 N N . GLN B 1 144 ? 2.422 -15.484 -21.328 1 91.81 144 GLN B N 1
ATOM 4316 C CA . GLN B 1 144 ? 2.92 -16.094 -22.562 1 91.81 144 GLN B CA 1
ATOM 4317 C C . GLN B 1 144 ? 4.434 -15.945 -22.672 1 91.81 144 GLN B C 1
ATOM 4319 O O . GLN B 1 144 ? 5.102 -16.781 -23.281 1 91.81 144 GLN B O 1
ATOM 4324 N N . MET B 1 145 ? 4.934 -14.977 -22.078 1 94.5 145 MET B N 1
ATOM 4325 C CA . MET B 1 145 ? 6.344 -14.625 -22.203 1 94.5 145 MET B CA 1
ATOM 4326 C C . MET B 1 145 ? 7.203 -15.484 -21.281 1 94.5 145 MET B C 1
ATOM 4328 O O . MET B 1 145 ? 8.43 -15.531 -21.438 1 94.5 145 MET B O 1
ATOM 4332 N N . HIS B 1 146 ? 6.652 -16.141 -20.375 1 96.06 146 HIS B N 1
ATOM 4333 C CA . HIS B 1 146 ? 7.414 -16.875 -19.375 1 96.06 146 HIS B CA 1
ATOM 4334 C C . HIS B 1 146 ? 7.211 -18.375 -19.531 1 96.06 146 HIS B C 1
ATOM 4336 O O . HIS B 1 146 ? 6.18 -18.828 -20.047 1 96.06 146 HIS B O 1
ATOM 4342 N N . ASP B 1 147 ? 8.211 -19.188 -19.047 1 95.62 147 ASP B N 1
ATOM 4343 C CA . ASP B 1 147 ? 8.172 -20.641 -19.125 1 95.62 147 ASP B CA 1
ATOM 4344 C C . ASP B 1 147 ? 7.176 -21.219 -18.125 1 95.62 147 ASP B C 1
ATOM 4346 O O . ASP B 1 147 ? 6.594 -22.281 -18.359 1 95.62 147 ASP B O 1
ATOM 4350 N N . GLY B 1 148 ? 7.055 -20.531 -17.031 1 96 148 GLY B N 1
ATOM 4351 C CA . GLY B 1 148 ? 6.172 -21.016 -15.977 1 96 148 GLY B CA 1
ATOM 4352 C C . GLY B 1 148 ? 5.438 -19.906 -15.25 1 96 148 GLY B C 1
ATOM 4353 O O . GLY B 1 148 ? 5.875 -18.75 -15.273 1 96 148 GLY B O 1
ATOM 4354 N N . ILE B 1 149 ? 4.332 -20.234 -14.656 1 94.81 149 ILE B N 1
ATOM 4355 C CA . ILE B 1 149 ? 3.543 -19.359 -13.797 1 94.81 149 ILE B CA 1
ATOM 4356 C C . ILE B 1 149 ? 3.404 -19.984 -12.406 1 94.81 149 ILE B C 1
ATOM 4358 O O . ILE B 1 149 ? 2.992 -21.141 -12.289 1 94.81 149 ILE B O 1
ATOM 4362 N N . LEU B 1 150 ? 3.766 -19.234 -11.406 1 95.94 150 LEU B N 1
ATOM 4363 C CA . LEU B 1 150 ? 3.742 -19.781 -10.062 1 95.94 150 LEU B CA 1
ATOM 4364 C C . LEU B 1 150 ? 2.717 -19.062 -9.195 1 95.94 150 LEU B C 1
ATOM 4366 O O . LEU B 1 150 ? 2.654 -17.828 -9.203 1 95.94 150 LEU B O 1
ATOM 4370 N N . ILE B 1 151 ? 1.924 -19.797 -8.484 1 92.62 151 ILE B N 1
ATOM 4371 C CA . ILE B 1 151 ? 0.975 -19.266 -7.508 1 92.62 151 ILE B CA 1
ATOM 4372 C C . ILE B 1 151 ? 1.134 -20 -6.18 1 92.62 151 ILE B C 1
ATOM 4374 O O . ILE B 1 151 ? 1.817 -21.031 -6.102 1 92.62 151 ILE B O 1
ATOM 4378 N N . GLY B 1 152 ? 0.537 -19.406 -5.164 1 91.5 152 GLY B N 1
ATOM 4379 C CA . GLY B 1 152 ? 0.549 -20.031 -3.855 1 91.5 152 GLY B CA 1
ATOM 4380 C C . GLY B 1 152 ? -0.646 -20.938 -3.619 1 91.5 152 GLY B C 1
ATOM 4381 O O . GLY B 1 152 ? -1.546 -21.016 -4.457 1 91.5 152 GLY B O 1
ATOM 4382 N N . SER B 1 153 ? -0.659 -21.562 -2.457 1 89.44 153 SER B N 1
ATOM 4383 C CA . SER B 1 153 ? -1.672 -22.547 -2.098 1 89.44 153 SER B CA 1
ATOM 4384 C C . SER B 1 153 ? -3.049 -21.906 -1.974 1 89.44 153 SER B C 1
ATOM 4386 O O . SER B 1 153 ? -4.051 -22.484 -2.404 1 89.44 153 SER B O 1
ATOM 4388 N N . SER B 1 154 ? -3.096 -20.719 -1.452 1 83.62 154 SER B N 1
ATOM 4389 C CA . SER B 1 154 ? -4.379 -20.047 -1.269 1 83.62 154 SER B CA 1
ATOM 4390 C C . SER B 1 154 ? -5.016 -19.688 -2.609 1 83.62 154 SER B C 1
ATOM 4392 O O . SER B 1 154 ? -6.215 -19.891 -2.803 1 83.62 154 SER B O 1
ATOM 4394 N N . THR B 1 155 ? -4.188 -19.172 -3.457 1 81.81 155 THR B N 1
ATOM 4395 C CA . THR B 1 155 ? -4.672 -18.844 -4.793 1 81.81 155 THR B CA 1
ATOM 4396 C C . THR B 1 155 ? -5.094 -20.109 -5.539 1 81.81 155 THR B C 1
ATOM 4398 O O . THR B 1 155 ? -6.066 -20.094 -6.297 1 81.81 155 THR B O 1
ATOM 4401 N N . PHE B 1 156 ? -4.402 -21.156 -5.363 1 85.81 156 PHE B N 1
ATOM 4402 C CA . PHE B 1 156 ? -4.707 -22.438 -5.973 1 85.81 156 PHE B CA 1
ATOM 4403 C C . PHE B 1 156 ? -6.102 -22.906 -5.582 1 85.81 156 PHE B C 1
ATOM 4405 O O . PHE B 1 156 ? -6.852 -23.422 -6.418 1 85.81 156 PHE B O 1
ATOM 4412 N N . LEU B 1 157 ? -6.523 -22.688 -4.406 1 81.75 157 LEU B N 1
ATOM 4413 C CA . LEU B 1 157 ? -7.809 -23.109 -3.869 1 81.75 157 LEU B CA 1
ATOM 4414 C C . LEU B 1 157 ? -8.938 -22.234 -4.406 1 81.75 157 LEU B C 1
ATOM 4416 O O . LEU B 1 157 ? -10.031 -22.734 -4.691 1 81.75 157 LEU B O 1
ATOM 4420 N N . ILE B 1 158 ? -8.625 -20.922 -4.492 1 71.88 158 ILE B N 1
ATOM 4421 C CA . ILE B 1 158 ? -9.68 -19.969 -4.773 1 71.88 158 ILE B CA 1
ATOM 4422 C C . ILE B 1 158 ? -9.867 -19.828 -6.285 1 71.88 158 ILE B C 1
ATOM 4424 O O . ILE B 1 158 ? -10.992 -19.719 -6.773 1 71.88 158 ILE B O 1
ATOM 4428 N N . ASP B 1 159 ? -8.812 -19.484 -6.945 1 61.06 159 ASP B N 1
ATOM 4429 C CA . ASP B 1 159 ? -8.922 -19.109 -8.352 1 61.06 159 ASP B CA 1
ATOM 4430 C C . ASP B 1 159 ? -9.094 -20.344 -9.234 1 61.06 159 ASP B C 1
ATOM 4432 O O . ASP B 1 159 ? -9.305 -20.219 -10.445 1 61.06 159 ASP B O 1
ATOM 4436 N N . GLU B 1 160 ? -9.484 -21.281 -8.711 1 53.59 160 GLU B N 1
ATOM 4437 C CA . GLU B 1 160 ? -9.508 -22.469 -9.57 1 53.59 160 GLU B CA 1
ATOM 4438 C C . GLU B 1 160 ? -8.734 -22.219 -10.859 1 53.59 160 GLU B C 1
ATOM 4440 O O . GLU B 1 160 ? -9.336 -22.094 -11.938 1 53.59 160 GLU B O 1
ATOM 4445 N N . PRO B 1 161 ? -7.41 -21.656 -10.789 1 50.47 161 PRO B N 1
ATOM 4446 C CA . PRO B 1 161 ? -6.578 -20.891 -11.719 1 50.47 161 PRO B CA 1
ATOM 4447 C C . PRO B 1 161 ? -6.723 -21.359 -13.164 1 50.47 161 PRO B C 1
ATOM 4449 O O . PRO B 1 161 ? -6.699 -22.562 -13.438 1 50.47 161 PRO B O 1
ATOM 4452 N N . ARG B 1 162 ? -7.422 -20.547 -13.992 1 50.66 162 ARG B N 1
ATOM 4453 C CA . ARG B 1 162 ? -7.25 -20.719 -15.43 1 50.66 162 ARG B CA 1
ATOM 4454 C C . ARG B 1 162 ? -5.785 -20.562 -15.828 1 50.66 162 ARG B C 1
ATOM 4456 O O . ARG B 1 162 ? -5.414 -20.859 -16.969 1 50.66 162 ARG B O 1
ATOM 4463 N N . LEU B 1 163 ? -4.871 -20.844 -14.852 1 53.53 163 LEU B N 1
ATOM 4464 C CA . LEU B 1 163 ? -3.428 -20.703 -15.016 1 53.53 163 LEU B CA 1
ATOM 4465 C C . LEU B 1 163 ? -3.033 -20.875 -16.484 1 53.53 163 LEU B C 1
ATOM 4467 O O . LEU B 1 163 ? -1.953 -21.391 -16.781 1 53.53 163 LEU B O 1
ATOM 4471 N N . SER B 1 164 ? -4.086 -20.641 -17.438 1 53.31 164 SER B N 1
ATOM 4472 C CA . SER B 1 164 ? -3.775 -20.781 -18.859 1 53.31 164 SER B CA 1
ATOM 4473 C C . SER B 1 164 ? -3.73 -19.422 -19.562 1 53.31 164 SER B C 1
ATOM 4475 O O . SER B 1 164 ? -4.332 -18.453 -19.094 1 53.31 164 SER B O 1
ATOM 4477 N N . ALA B 1 165 ? -2.744 -19.172 -20.375 1 48.31 165 ALA B N 1
ATOM 4478 C CA . ALA B 1 165 ? -2.605 -17.984 -21.219 1 48.31 165 ALA B CA 1
ATOM 4479 C C . ALA B 1 165 ? -3.664 -17.953 -22.312 1 48.31 165 ALA B C 1
ATOM 4481 O O . ALA B 1 165 ? -3.457 -17.359 -23.375 1 48.31 165 ALA B O 1
ATOM 4482 N N . ARG B 1 166 ? -4.785 -18.641 -22.281 1 41.38 166 ARG B N 1
ATOM 4483 C CA . ARG B 1 166 ? -5.656 -18.703 -23.453 1 41.38 166 ARG B CA 1
ATOM 4484 C C . ARG B 1 166 ? -6.504 -17.453 -23.562 1 41.38 166 ARG B C 1
ATOM 4486 O O . ARG B 1 166 ? -7.215 -17.078 -22.625 1 41.38 166 ARG B O 1
ATOM 4493 N N . ILE B 1 167 ? -6.035 -16.438 -24.281 1 40 167 ILE B N 1
ATOM 4494 C CA . ILE B 1 167 ? -6.828 -15.305 -24.734 1 40 167 ILE B CA 1
ATOM 4495 C C . ILE B 1 167 ? -7.691 -15.719 -25.922 1 40 167 ILE B C 1
ATOM 4497 O O . ILE B 1 167 ? -7.18 -16.219 -26.922 1 40 167 ILE B O 1
ATOM 4501 N N . GLY B 1 168 ? -9.25 -15.398 -26 1 40.38 168 GLY B N 1
ATOM 4502 C CA . GLY B 1 168 ? -10.305 -15.297 -27 1 40.38 168 GLY B CA 1
ATOM 4503 C C . GLY B 1 168 ? -10.75 -16.641 -27.547 1 40.38 168 GLY B C 1
ATOM 4504 O O . GLY B 1 168 ? -10.023 -17.625 -27.438 1 40.38 168 GLY B O 1
ATOM 4505 N N . PRO B 1 169 ? -12.141 -16.719 -27.891 1 35.44 169 PRO B N 1
ATOM 4506 C CA . PRO B 1 169 ? -12.773 -17.938 -28.391 1 35.44 169 PRO B CA 1
ATOM 4507 C C . PRO B 1 169 ? -11.945 -18.609 -29.484 1 35.44 169 PRO B C 1
ATOM 4509 O O . PRO B 1 169 ? -11.844 -19.844 -29.5 1 35.44 169 PRO B O 1
ATOM 4512 N N . SER B 1 170 ? -12.047 -17.984 -30.828 1 33.81 170 SER B N 1
ATOM 4513 C CA . SER B 1 170 ? -11.953 -18.547 -32.188 1 33.81 170 SER B CA 1
ATOM 4514 C C . SER B 1 170 ? -10.539 -19.047 -32.469 1 33.81 170 SER B C 1
ATOM 4516 O O . SER B 1 170 ? -10.289 -19.641 -33.531 1 33.81 170 SER B O 1
ATOM 4518 N N . SER B 1 171 ? -9.516 -18.188 -32.312 1 33.88 171 SER B N 1
ATOM 4519 C CA . SER B 1 171 ? -8.414 -18.516 -33.219 1 33.88 171 SER B CA 1
ATOM 4520 C C . SER B 1 171 ? -7.887 -19.922 -32.969 1 33.88 171 SER B C 1
ATOM 4522 O O . SER B 1 171 ? -7.965 -20.422 -31.844 1 33.88 171 SER B O 1
ATOM 4524 N N . GLU B 1 172 ? -7.508 -20.688 -34 1 34.53 172 GLU B N 1
ATOM 4525 C CA . GLU B 1 172 ? -6.82 -21.953 -34.25 1 34.53 172 GLU B CA 1
ATOM 4526 C C . GLU B 1 172 ? -5.777 -22.219 -33.156 1 34.53 172 GLU B C 1
ATOM 4528 O O . GLU B 1 172 ? -5.121 -21.297 -32.688 1 34.53 172 GLU B O 1
ATOM 4533 N N . ARG B 1 173 ? -5.844 -23.391 -32.438 1 39.12 173 ARG B N 1
ATOM 4534 C CA . ARG B 1 173 ? -5.004 -24.172 -31.547 1 39.12 173 ARG B CA 1
ATOM 4535 C C . ARG B 1 173 ? -3.523 -23.922 -31.828 1 39.12 173 ARG B C 1
ATOM 4537 O O . ARG B 1 173 ? -2.871 -24.719 -32.5 1 39.12 173 ARG B O 1
ATOM 4544 N N . MET B 1 174 ? -3.154 -22.859 -32.5 1 36.34 174 MET B N 1
ATOM 4545 C CA . MET B 1 174 ? -1.702 -23 -32.531 1 36.34 174 MET B CA 1
ATOM 4546 C C . MET B 1 174 ? -1.15 -23.359 -31.156 1 36.34 174 MET B C 1
ATOM 4548 O O . MET B 1 174 ? -1.583 -22.812 -30.141 1 36.34 174 MET B O 1
ATOM 4552 N N . GLU B 1 175 ? -0.723 -24.547 -30.875 1 41.41 175 GLU B N 1
ATOM 4553 C CA . GLU B 1 175 ? 0.062 -25.109 -29.766 1 41.41 175 GLU B CA 1
ATOM 4554 C C . GLU B 1 175 ? 0.876 -24.016 -29.062 1 41.41 175 GLU B C 1
ATOM 4556 O O . GLU B 1 175 ? 2.031 -23.781 -29.422 1 41.41 175 GLU B O 1
ATOM 4561 N N . VAL B 1 176 ? 0.468 -22.719 -29.062 1 49.78 176 VAL B N 1
ATOM 4562 C CA . VAL B 1 176 ? 1.249 -21.703 -28.375 1 49.78 176 VAL B CA 1
ATOM 4563 C C . VAL B 1 176 ? 1.703 -22.234 -27.016 1 49.78 176 VAL B C 1
ATOM 4565 O O . VAL B 1 176 ? 0.982 -22.984 -26.375 1 49.78 176 VAL B O 1
ATOM 4568 N N . ASP B 1 177 ? 3.061 -22.312 -26.828 1 60.88 177 ASP B N 1
ATOM 4569 C CA . ASP B 1 177 ? 3.803 -22.766 -25.656 1 60.88 177 ASP B CA 1
ATOM 4570 C C . ASP B 1 177 ? 3.213 -22.172 -24.375 1 60.88 177 ASP B C 1
ATOM 4572 O O . ASP B 1 177 ? 3.277 -20.969 -24.141 1 60.88 177 ASP B O 1
ATOM 4576 N N . GLN B 1 178 ? 2.164 -22.719 -23.812 1 80.31 178 GLN B N 1
ATOM 4577 C CA . GLN B 1 178 ? 1.556 -22.344 -22.531 1 80.31 178 GLN B CA 1
ATOM 4578 C C . GLN B 1 178 ? 2.545 -22.5 -21.391 1 80.31 178 GLN B C 1
ATOM 4580 O O . GLN B 1 178 ? 3.355 -23.422 -21.375 1 80.31 178 GLN B O 1
ATOM 4585 N N . PRO B 1 179 ? 2.602 -21.484 -20.578 1 91.31 179 PRO B N 1
ATOM 4586 C CA . PRO B 1 179 ? 3.48 -21.594 -19.406 1 91.31 179 PRO B CA 1
ATOM 4587 C C . PRO B 1 179 ? 3.1 -22.766 -18.5 1 91.31 179 PRO B C 1
ATOM 4589 O O . PRO B 1 179 ? 1.922 -23.109 -18.391 1 91.31 179 PRO B O 1
ATOM 4592 N N . ARG B 1 180 ? 4.062 -23.422 -18 1 93.5 180 ARG B N 1
ATOM 4593 C CA . ARG B 1 180 ? 3.836 -24.5 -17.047 1 93.5 180 ARG B CA 1
ATOM 4594 C C . ARG B 1 180 ? 3.234 -23.969 -15.75 1 93.5 180 ARG B C 1
ATOM 4596 O O . ARG B 1 180 ? 3.803 -23.062 -15.117 1 93.5 180 ARG B O 1
ATOM 4603 N N . PRO B 1 181 ? 2.062 -24.406 -15.359 1 93.88 181 PRO B N 1
ATOM 4604 C CA . PRO B 1 181 ? 1.527 -24 -14.055 1 93.88 181 PRO B CA 1
ATOM 4605 C C . PRO B 1 181 ? 2.301 -24.609 -12.883 1 93.88 181 PRO B C 1
ATOM 4607 O O . PRO B 1 181 ? 2.6 -25.797 -12.891 1 93.88 181 PRO B O 1
ATOM 4610 N N . ILE B 1 182 ? 2.688 -23.797 -11.969 1 96.38 182 ILE B N 1
ATOM 4611 C CA . ILE B 1 182 ? 3.447 -24.219 -10.797 1 96.38 182 ILE B CA 1
ATOM 4612 C C . ILE B 1 182 ? 2.744 -23.75 -9.531 1 96.38 182 ILE B C 1
ATOM 4614 O O . ILE B 1 182 ? 2.291 -22.609 -9.461 1 96.38 182 ILE B O 1
ATOM 4618 N N . VAL B 1 183 ? 2.615 -24.625 -8.516 1 95.12 183 VAL B N 1
ATOM 4619 C CA . VAL B 1 183 ? 1.953 -24.297 -7.262 1 95.12 183 VAL B CA 1
ATOM 4620 C C . VAL B 1 183 ? 2.895 -24.578 -6.094 1 95.12 183 VAL B C 1
ATOM 4622 O O . VAL B 1 183 ? 3.539 -25.625 -6.051 1 95.12 183 VAL B O 1
ATOM 4625 N N . LEU B 1 184 ? 3.002 -23.656 -5.23 1 96.06 184 LEU B N 1
ATOM 4626 C CA . LEU B 1 184 ? 3.682 -23.906 -3.963 1 96.06 184 LEU B CA 1
ATOM 4627 C C . LEU B 1 184 ? 2.697 -24.391 -2.9 1 96.06 184 LEU B C 1
ATOM 4629 O O . LEU B 1 184 ? 1.846 -23.625 -2.447 1 96.06 184 LEU B O 1
ATOM 4633 N N . ASP B 1 185 ? 2.771 -25.562 -2.537 1 95.94 185 ASP B N 1
ATOM 4634 C CA . ASP B 1 185 ? 1.925 -26.203 -1.536 1 95.94 185 ASP B CA 1
ATOM 4635 C C . ASP B 1 185 ? 2.738 -27.156 -0.652 1 95.94 185 ASP B C 1
ATOM 4637 O O . ASP B 1 185 ? 2.691 -28.375 -0.831 1 95.94 185 ASP B O 1
ATOM 4641 N N . THR B 1 186 ? 3.391 -26.594 0.324 1 96.38 186 THR B N 1
ATOM 4642 C CA . THR B 1 186 ? 4.441 -27.266 1.083 1 96.38 186 THR B CA 1
ATOM 4643 C C . THR B 1 186 ? 3.93 -28.578 1.667 1 96.38 186 THR B C 1
ATOM 4645 O O . THR B 1 186 ? 4.605 -29.609 1.578 1 96.38 186 THR B O 1
ATOM 4648 N N . ASN B 1 187 ? 2.783 -28.578 2.184 1 95.5 187 ASN B N 1
ATOM 4649 C CA . ASN B 1 187 ? 2.271 -29.75 2.875 1 95.5 187 ASN B CA 1
ATOM 4650 C C . ASN B 1 187 ? 1.153 -30.422 2.084 1 95.5 187 ASN B C 1
ATOM 4652 O O . ASN B 1 187 ? 0.49 -31.328 2.588 1 95.5 187 ASN B O 1
ATOM 4656 N N . LEU B 1 188 ? 0.848 -29.953 0.896 1 96.62 188 LEU B N 1
ATOM 4657 C CA . LEU B 1 188 ? -0.121 -30.484 -0.054 1 96.62 188 LEU B CA 1
ATOM 4658 C C . LEU B 1 188 ? -1.533 -30.422 0.519 1 96.62 188 LEU B C 1
ATOM 4660 O O . LEU B 1 188 ? -2.359 -31.297 0.235 1 96.62 188 LEU B O 1
ATOM 4664 N N . LYS B 1 189 ? -1.745 -29.484 1.38 1 94.31 189 LYS B N 1
ATOM 4665 C CA . LYS B 1 189 ? -3.072 -29.344 1.97 1 94.31 189 LYS B CA 1
ATOM 4666 C C . LYS B 1 189 ? -4.086 -28.875 0.932 1 94.31 189 LYS B C 1
ATOM 4668 O O . LYS B 1 189 ? -5.203 -29.391 0.869 1 94.31 189 LYS B O 1
ATOM 4673 N N . SER B 1 190 ? -3.701 -27.906 0.164 1 93.44 190 SER B N 1
ATOM 4674 C CA . SER B 1 190 ? -4.613 -27.375 -0.845 1 93.44 190 SER B CA 1
ATOM 4675 C C . SER B 1 190 ? -4.918 -28.422 -1.917 1 93.44 190 SER B C 1
ATOM 4677 O O . SER B 1 190 ? -6.055 -28.531 -2.375 1 93.44 190 SER B O 1
ATOM 4679 N N . LEU B 1 191 ? -3.914 -29.156 -2.348 1 94.5 191 LEU B N 1
ATOM 4680 C CA . LEU B 1 191 ? -4.133 -30.234 -3.318 1 94.5 191 LEU B CA 1
ATOM 4681 C C . LEU B 1 191 ? -5.137 -31.25 -2.787 1 94.5 191 LEU B C 1
ATOM 4683 O O . LEU B 1 191 ? -6.059 -31.641 -3.5 1 94.5 191 LEU B O 1
ATOM 4687 N N . GLN B 1 192 ? -4.984 -31.641 -1.565 1 94.25 192 GLN B N 1
ATOM 4688 C CA . GLN B 1 192 ? -5.883 -32.625 -0.956 1 94.25 192 GLN B CA 1
ATOM 4689 C C . GLN B 1 192 ? -7.312 -32.062 -0.889 1 94.25 192 GLN B C 1
ATOM 4691 O O . GLN B 1 192 ? -8.266 -32.781 -1.196 1 94.25 192 GLN B O 1
ATOM 4696 N N . LYS B 1 193 ? -7.375 -30.844 -0.506 1 92.88 193 LYS B N 1
ATOM 4697 C CA . LYS B 1 193 ? -8.695 -30.234 -0.422 1 92.88 193 LYS B CA 1
ATOM 4698 C C . LYS B 1 193 ? -9.375 -30.203 -1.788 1 92.88 193 LYS B C 1
ATOM 4700 O O . LYS B 1 193 ? -10.578 -30.453 -1.895 1 92.88 193 LYS B O 1
ATOM 4705 N N . LEU B 1 194 ? -8.625 -29.875 -2.727 1 91.25 194 LEU B N 1
ATOM 4706 C CA . LEU B 1 194 ? -9.188 -29.797 -4.07 1 91.25 194 LEU B CA 1
ATOM 4707 C C . LEU B 1 194 ? -9.586 -31.188 -4.578 1 91.25 194 LEU B C 1
ATOM 4709 O O . LEU B 1 194 ? -10.609 -31.328 -5.242 1 91.25 194 LEU B O 1
ATOM 4713 N N . LEU B 1 195 ? -8.82 -32.219 -4.285 1 91.5 195 LEU B N 1
ATOM 4714 C CA . LEU B 1 195 ? -9.039 -33.562 -4.824 1 91.5 195 LEU B CA 1
ATOM 4715 C C . LEU B 1 195 ? -10.062 -34.312 -3.986 1 91.5 195 LEU B C 1
ATOM 4717 O O . LEU B 1 195 ? -10.914 -35.031 -4.531 1 91.5 195 LEU B O 1
ATOM 4721 N N . PHE B 1 196 ? -9.945 -34.219 -2.623 1 91.62 196 PHE B N 1
ATOM 4722 C CA . PHE B 1 196 ? -10.742 -35.031 -1.731 1 91.62 196 PHE B CA 1
ATOM 4723 C C . PHE B 1 196 ? -11.805 -34.219 -1.017 1 91.62 196 PHE B C 1
ATOM 4725 O O . PHE B 1 196 ? -12.656 -34.781 -0.32 1 91.62 196 PHE B O 1
ATOM 4732 N N . GLY B 1 197 ? -11.703 -32.875 -1.128 1 89.44 197 GLY B N 1
ATOM 4733 C CA . GLY B 1 197 ? -12.625 -32.031 -0.412 1 89.44 197 GLY B CA 1
ATOM 4734 C C . GLY B 1 197 ? -12.188 -31.719 1.009 1 89.44 197 GLY B C 1
ATOM 4735 O O . GLY B 1 197 ? -12.797 -30.891 1.691 1 89.44 197 GLY B O 1
ATOM 4736 N N . LYS B 1 198 ? -11.141 -32.375 1.481 1 90.06 198 LYS B N 1
ATOM 4737 C CA . LYS B 1 198 ? -10.594 -32.188 2.82 1 90.06 198 LYS B CA 1
ATOM 4738 C C . LYS B 1 198 ? -9.141 -32.656 2.889 1 90.06 198 LYS B C 1
ATOM 4740 O O . LYS B 1 198 ? -8.656 -33.344 1.979 1 90.06 198 LYS B O 1
ATOM 4745 N N . VAL B 1 199 ? -8.523 -32.219 3.961 1 91.62 199 VAL B N 1
ATOM 4746 C CA . VAL B 1 199 ? -7.176 -32.719 4.234 1 91.62 199 VAL B CA 1
ATOM 4747 C C . VAL B 1 199 ? -7.258 -34.094 4.887 1 91.62 199 VAL B C 1
ATOM 4749 O O . VAL B 1 199 ? -8.039 -34.312 5.82 1 91.62 199 VAL B O 1
ATOM 4752 N N . ILE B 1 200 ? -6.543 -35 4.375 1 88.62 200 ILE B N 1
ATOM 4753 C CA . ILE B 1 200 ? -6.562 -36.375 4.891 1 88.62 200 ILE B CA 1
ATOM 4754 C C . ILE B 1 200 ? -5.465 -36.531 5.938 1 88.62 200 ILE B C 1
ATOM 4756 O O . ILE B 1 200 ? -4.344 -36.938 5.613 1 88.62 200 ILE B O 1
ATOM 4760 N N . ASP B 1 201 ? -5.602 -36.125 7.078 1 76.75 201 ASP B N 1
ATOM 4761 C CA . ASP B 1 201 ? -4.637 -36.219 8.164 1 76.75 201 ASP B CA 1
ATOM 4762 C C . ASP B 1 201 ? -4.555 -37.656 8.703 1 76.75 201 ASP B C 1
ATOM 4764 O O . ASP B 1 201 ? -3.467 -38.156 9.008 1 76.75 201 ASP B O 1
ATOM 4768 N N . ALA B 1 202 ? -5.719 -38.188 8.938 1 78.12 202 ALA B N 1
ATOM 4769 C CA . ALA B 1 202 ? -5.828 -39.562 9.359 1 78.12 202 ALA B CA 1
ATOM 4770 C C . ALA B 1 202 ? -6.621 -40.375 8.344 1 78.12 202 ALA B C 1
ATOM 4772 O O . ALA B 1 202 ? -7.5 -39.875 7.66 1 78.12 202 ALA B O 1
ATOM 4773 N N . LEU B 1 203 ? -6.184 -41.625 8.211 1 77.44 203 LEU B N 1
ATOM 4774 C CA . LEU B 1 203 ? -6.867 -42.5 7.254 1 77.44 203 LEU B CA 1
ATOM 4775 C C . LEU B 1 203 ? -8.352 -42.625 7.59 1 77.44 203 LEU B C 1
ATOM 4777 O O . LEU B 1 203 ? -8.711 -43.062 8.68 1 77.44 203 LEU B O 1
ATOM 4781 N N . PRO B 1 204 ? -9.07 -42.031 6.73 1 76.12 204 PRO B N 1
ATOM 4782 C CA . PRO B 1 204 ? -10.508 -42.156 6.965 1 76.12 204 PRO B CA 1
ATOM 4783 C C . PRO B 1 204 ? -11.039 -43.562 6.797 1 76.12 204 PRO B C 1
ATOM 4785 O O . PRO B 1 204 ? -10.383 -44.406 6.172 1 76.12 204 PRO B O 1
ATOM 4788 N N . SER B 1 205 ? -12.203 -43.875 7.426 1 75.56 205 SER B N 1
ATOM 4789 C CA . SER B 1 205 ? -12.867 -45.156 7.246 1 75.56 205 SER B CA 1
ATOM 4790 C C . SER B 1 205 ? -13.336 -45.344 5.809 1 75.56 205 SER B C 1
ATOM 4792 O O . SER B 1 205 ? -13.25 -46.438 5.262 1 75.56 205 SER B O 1
ATOM 4794 N N . LYS B 1 206 ? -13.727 -44.281 5.211 1 79.5 206 LYS B N 1
ATOM 4795 C CA . LYS B 1 206 ? -14.148 -44.25 3.811 1 79.5 206 LYS B CA 1
ATOM 4796 C C . LYS B 1 206 ? -13.641 -43 3.104 1 79.5 206 LYS B C 1
ATOM 4798 O O . LYS B 1 206 ? -13.883 -41.875 3.57 1 79.5 206 LYS B O 1
ATOM 4803 N N . PHE B 1 207 ? -12.922 -43.25 2.059 1 84.12 207 PHE B N 1
ATOM 4804 C CA . PHE B 1 207 ? -12.414 -42.125 1.292 1 84.12 207 PHE B CA 1
ATOM 4805 C C . PHE B 1 207 ? -13.531 -41.469 0.483 1 84.12 207 PHE B C 1
ATOM 4807 O O . PHE B 1 207 ? -14.383 -42.156 -0.077 1 84.12 207 PHE B O 1
ATOM 4814 N N . PRO B 1 208 ? -13.508 -40.188 0.433 1 83.94 208 PRO B N 1
ATOM 4815 C CA . PRO B 1 208 ? -14.43 -39.531 -0.502 1 83.94 208 PRO B CA 1
ATOM 4816 C C . PRO B 1 208 ? -14.031 -39.75 -1.962 1 83.94 208 PRO B C 1
ATOM 4818 O O . PRO B 1 208 ? -12.906 -40.156 -2.248 1 83.94 208 PRO B O 1
ATOM 4821 N N . ASP B 1 209 ? -15.055 -39.562 -2.855 1 84.94 209 ASP B N 1
ATOM 4822 C CA . ASP B 1 209 ? -14.75 -39.656 -4.281 1 84.94 209 ASP B CA 1
ATOM 4823 C C . ASP B 1 209 ? -13.828 -38.5 -4.695 1 84.94 209 ASP B C 1
ATOM 4825 O O . ASP B 1 209 ? -13.922 -37.406 -4.168 1 84.94 209 ASP B O 1
ATOM 4829 N N . LEU B 1 210 ? -12.93 -38.781 -5.594 1 88.25 210 LEU B N 1
ATOM 4830 C CA . LEU B 1 210 ? -12 -37.75 -6.094 1 88.25 210 LEU B CA 1
ATOM 4831 C C . LEU B 1 210 ? -12.711 -36.781 -7.02 1 88.25 210 LEU B C 1
ATOM 4833 O O . LEU B 1 210 ? -13.547 -37.188 -7.832 1 88.25 210 LEU B O 1
ATOM 4837 N N . VAL B 1 211 ? -12.383 -35.531 -6.852 1 86.75 211 VAL B N 1
ATOM 4838 C CA . VAL B 1 211 ? -12.867 -34.469 -7.727 1 86.75 211 VAL B CA 1
ATOM 4839 C C . VAL B 1 211 ? -11.719 -33.938 -8.578 1 86.75 211 VAL B C 1
ATOM 4841 O O . VAL B 1 211 ? -10.797 -33.312 -8.07 1 86.75 211 VAL B O 1
ATOM 4844 N N . LEU B 1 212 ? -11.797 -34.156 -9.906 1 86.75 212 LEU B N 1
ATOM 4845 C CA . LEU B 1 212 ? -10.68 -33.812 -10.773 1 86.75 212 LEU B CA 1
ATOM 4846 C C . LEU B 1 212 ? -10.922 -32.5 -11.484 1 86.75 212 LEU B C 1
ATOM 4848 O O . LEU B 1 212 ? -9.977 -31.797 -11.867 1 86.75 212 LEU B O 1
ATOM 4852 N N . ASN B 1 213 ? -12.141 -32.031 -11.602 1 82.38 213 ASN B N 1
ATOM 4853 C CA . ASN B 1 213 ? -12.5 -30.906 -12.453 1 82.38 213 ASN B CA 1
ATOM 4854 C C . ASN B 1 213 ? -12.195 -29.578 -11.773 1 82.38 213 ASN B C 1
ATOM 4856 O O . ASN B 1 213 ? -12.25 -28.516 -12.414 1 82.38 213 ASN B O 1
ATOM 4860 N N . LYS B 1 214 ? -11.797 -29.578 -10.508 1 83.12 214 LYS B N 1
ATOM 4861 C CA . LYS B 1 214 ? -11.461 -28.359 -9.805 1 83.12 214 LYS B CA 1
ATOM 4862 C C . LYS B 1 214 ? -10.055 -27.875 -10.172 1 83.12 214 LYS B C 1
ATOM 4864 O O . LYS B 1 214 ? -9.719 -26.703 -9.961 1 83.12 214 LYS B O 1
ATOM 4869 N N . ILE B 1 215 ? -9.297 -28.766 -10.602 1 84.06 215 ILE B N 1
ATOM 4870 C CA . ILE B 1 215 ? -7.961 -28.406 -11.078 1 84.06 215 ILE B CA 1
ATOM 4871 C C . ILE B 1 215 ? -7.98 -28.25 -12.594 1 84.06 215 ILE B C 1
ATOM 4873 O O . ILE B 1 215 ? -7.965 -29.25 -13.328 1 84.06 215 ILE B O 1
ATOM 4877 N N . ARG B 1 216 ? -7.902 -27.047 -13.023 1 78.19 216 ARG B N 1
ATOM 4878 C CA . ARG B 1 216 ? -8.07 -26.75 -14.445 1 78.19 216 ARG B CA 1
ATOM 4879 C C . ARG B 1 216 ? -6.723 -26.594 -15.133 1 78.19 216 ARG B C 1
ATOM 4881 O O . ARG B 1 216 ? -6.637 -26.672 -16.359 1 78.19 216 ARG B O 1
ATOM 4888 N N . ALA B 1 217 ? -5.711 -26.422 -14.375 1 81 217 ALA B N 1
ATOM 4889 C CA . ALA B 1 217 ? -4.379 -26.25 -14.938 1 81 217 ALA B CA 1
ATOM 4890 C C . ALA B 1 217 ? -3.898 -27.531 -15.625 1 81 217 ALA B C 1
ATOM 4892 O O . ALA B 1 217 ? -4.105 -28.625 -15.109 1 81 217 ALA B O 1
ATOM 4893 N N . LYS B 1 218 ? -3.348 -27.375 -16.781 1 81.88 218 LYS B N 1
ATOM 4894 C CA . LYS B 1 218 ? -2.812 -28.516 -17.5 1 81.88 218 LYS B CA 1
ATOM 4895 C C . LYS B 1 218 ? -1.474 -28.969 -16.922 1 81.88 218 LYS B C 1
ATOM 4897 O O . LYS B 1 218 ? -0.498 -28.203 -16.953 1 81.88 218 LYS B O 1
ATOM 4902 N N . THR B 1 219 ? -1.404 -30.109 -16.375 1 89.94 219 THR B N 1
ATOM 4903 C CA . THR B 1 219 ? -0.221 -30.781 -15.852 1 89.94 219 THR B CA 1
ATOM 4904 C C . THR B 1 219 ? 0.547 -29.875 -14.898 1 89.94 219 THR B C 1
ATOM 4906 O O . THR B 1 219 ? 1.743 -29.641 -15.078 1 89.94 219 THR B O 1
ATOM 4909 N N . PRO B 1 220 ? -0.096 -29.391 -13.867 1 93.81 220 PRO B N 1
ATOM 4910 C CA . PRO B 1 220 ? 0.589 -28.531 -12.906 1 93.81 220 PRO B CA 1
ATOM 4911 C C . PRO B 1 220 ? 1.711 -29.234 -12.156 1 93.81 220 PRO B C 1
ATOM 4913 O O . PRO B 1 220 ? 1.634 -30.453 -11.93 1 93.81 220 PRO B O 1
ATOM 4916 N N . VAL B 1 221 ? 2.746 -28.5 -11.898 1 97.06 221 VAL B N 1
ATOM 4917 C CA . VAL B 1 221 ? 3.805 -28.953 -11 1 97.06 221 VAL B CA 1
ATOM 4918 C C . VAL B 1 221 ? 3.555 -28.406 -9.594 1 97.06 221 VAL B C 1
ATOM 4920 O O . VAL B 1 221 ? 3.393 -27.203 -9.406 1 97.06 221 VAL B O 1
ATOM 4923 N N . ILE B 1 222 ? 3.479 -29.25 -8.602 1 97.5 222 ILE B N 1
ATOM 4924 C CA . ILE B 1 222 ? 3.236 -28.859 -7.215 1 97.5 222 ILE B CA 1
ATOM 4925 C C . ILE B 1 222 ? 4.516 -29.016 -6.398 1 97.5 222 ILE B C 1
ATOM 4927 O O . ILE B 1 222 ? 4.949 -30.141 -6.133 1 97.5 222 ILE B O 1
ATOM 4931 N N . CYS B 1 223 ? 5.086 -27.906 -6.027 1 97.94 223 CYS B N 1
ATOM 4932 C CA . CYS B 1 223 ? 6.258 -27.938 -5.16 1 97.94 223 CYS B CA 1
ATOM 4933 C C . CYS B 1 223 ? 5.859 -28.203 -3.715 1 97.94 223 CYS B C 1
ATOM 4935 O O . CYS B 1 223 ? 5.02 -27.5 -3.15 1 97.94 223 CYS B O 1
ATOM 4937 N N . CYS B 1 224 ? 6.477 -29.172 -3.135 1 97.81 224 CYS B N 1
ATOM 4938 C CA . CYS B 1 224 ? 6.098 -29.609 -1.794 1 97.81 224 CYS B CA 1
ATOM 4939 C C . CYS B 1 224 ? 7.293 -30.203 -1.059 1 97.81 224 CYS B C 1
ATOM 4941 O O . CYS B 1 224 ? 8.398 -30.25 -1.599 1 97.81 224 CYS B O 1
ATOM 4943 N N . SER B 1 225 ? 7.074 -30.547 0.217 1 96.62 225 SER B N 1
ATOM 4944 C CA . SER B 1 225 ? 8.109 -31.25 0.969 1 96.62 225 SER B CA 1
ATOM 4945 C C . SER B 1 225 ? 8.172 -32.719 0.58 1 96.62 225 SER B C 1
ATOM 4947 O O . SER B 1 225 ? 7.184 -33.281 0.099 1 96.62 225 SER B O 1
ATOM 4949 N N . THR B 1 226 ? 9.359 -33.281 0.854 1 94.25 226 THR B N 1
ATOM 4950 C CA . THR B 1 226 ? 9.531 -34.688 0.587 1 94.25 226 THR B CA 1
ATOM 4951 C C . THR B 1 226 ? 8.578 -35.531 1.441 1 94.25 226 THR B C 1
ATOM 4953 O O . THR B 1 226 ? 7.973 -36.5 0.956 1 94.25 226 THR B O 1
ATOM 4956 N N . THR B 1 227 ? 8.422 -35.125 2.627 1 93.94 227 THR B N 1
ATOM 4957 C CA . THR B 1 227 ? 7.535 -35.812 3.553 1 93.94 227 THR B CA 1
ATOM 4958 C C . THR B 1 227 ? 6.086 -35.75 3.078 1 93.94 227 THR B C 1
ATOM 4960 O O . THR B 1 227 ? 5.371 -36.75 3.102 1 93.94 227 THR B O 1
ATOM 4963 N N . ALA B 1 228 ? 5.652 -34.594 2.646 1 95.81 228 ALA B N 1
ATOM 4964 C CA . ALA B 1 228 ? 4.281 -34.438 2.17 1 95.81 228 ALA B CA 1
ATOM 4965 C C . ALA B 1 228 ? 4.039 -35.25 0.909 1 95.81 228 ALA B C 1
ATOM 4967 O O . ALA B 1 228 ? 2.969 -35.844 0.745 1 95.81 228 ALA B O 1
ATOM 4968 N N . ALA B 1 229 ? 5.027 -35.281 0.085 1 95.81 229 ALA B N 1
ATOM 4969 C CA . ALA B 1 229 ? 4.906 -36.062 -1.142 1 95.81 229 ALA B CA 1
ATOM 4970 C C . ALA B 1 229 ? 4.719 -37.562 -0.83 1 95.81 229 ALA B C 1
ATOM 4972 O O . ALA B 1 229 ? 3.826 -38.188 -1.379 1 95.81 229 ALA B O 1
ATOM 4973 N N . GLN B 1 230 ? 5.535 -38.062 0.061 1 94.06 230 GLN B N 1
ATOM 4974 C CA . GLN B 1 230 ? 5.457 -39.469 0.429 1 94.06 230 GLN B CA 1
ATOM 4975 C C . GLN B 1 230 ? 4.109 -39.781 1.068 1 94.06 230 GLN B C 1
ATOM 4977 O O . GLN B 1 230 ? 3.482 -40.781 0.728 1 94.06 230 GLN B O 1
ATOM 4982 N N . ARG B 1 231 ? 3.73 -38.969 1.921 1 93.62 231 ARG B N 1
ATOM 4983 C CA . ARG B 1 231 ? 2.451 -39.188 2.59 1 93.62 231 ARG B CA 1
ATOM 4984 C C . ARG B 1 231 ? 1.303 -39.188 1.588 1 93.62 231 ARG B C 1
ATOM 4986 O O . ARG B 1 231 ? 0.372 -40 1.704 1 93.62 231 ARG B O 1
ATOM 4993 N N . PHE B 1 232 ? 1.344 -38.281 0.696 1 95.56 232 PHE B N 1
ATOM 4994 C CA . PHE B 1 232 ? 0.284 -38.188 -0.302 1 95.56 232 PHE B CA 1
ATOM 4995 C C . PHE B 1 232 ? 0.248 -39.438 -1.174 1 95.56 232 PHE B C 1
ATOM 4997 O O . PHE B 1 232 ? -0.828 -39.969 -1.483 1 95.56 232 PHE B O 1
ATOM 5004 N N . LEU B 1 233 ? 1.418 -39.906 -1.544 1 93.5 233 LEU B N 1
ATOM 5005 C CA . LEU B 1 233 ? 1.497 -41.125 -2.334 1 93.5 233 LEU B CA 1
ATOM 5006 C C . LEU B 1 233 ? 0.941 -42.312 -1.555 1 93.5 233 LEU B C 1
ATOM 5008 O O . LEU B 1 233 ? 0.253 -43.156 -2.121 1 93.5 233 LEU B O 1
ATOM 5012 N N . ASP B 1 234 ? 1.2 -42.344 -0.259 1 92.38 234 ASP B N 1
ATOM 5013 C CA . ASP B 1 234 ? 0.644 -43.375 0.59 1 92.38 234 ASP B CA 1
ATOM 5014 C C . ASP B 1 234 ? -0.882 -43.312 0.609 1 92.38 234 ASP B C 1
ATOM 5016 O O . ASP B 1 234 ? -1.551 -44.344 0.522 1 92.38 234 ASP B O 1
ATOM 5020 N N . VAL B 1 235 ? -1.328 -42.156 0.695 1 91.31 235 VAL B N 1
ATOM 5021 C CA . VAL B 1 235 ? -2.771 -41.938 0.731 1 91.31 235 VAL B CA 1
ATOM 5022 C C . VAL B 1 235 ? -3.396 -42.438 -0.575 1 91.31 235 VAL B C 1
ATOM 5024 O O . VAL B 1 235 ? -4.434 -43.094 -0.564 1 91.31 235 VAL B O 1
ATOM 5027 N N . LEU B 1 236 ? -2.781 -42.156 -1.701 1 91.06 236 LEU B N 1
ATOM 5028 C CA . LEU B 1 236 ? -3.311 -42.562 -2.996 1 91.06 236 LEU B CA 1
ATOM 5029 C C . LEU B 1 236 ? -3.303 -44.094 -3.123 1 91.06 236 LEU B C 1
ATOM 5031 O O . LEU B 1 236 ? -4.215 -44.656 -3.713 1 91.06 236 LEU B O 1
ATOM 5035 N N . GLU B 1 237 ? -2.33 -44.656 -2.568 1 88.75 237 GLU B N 1
ATOM 5036 C CA . GLU B 1 237 ? -2.242 -46.125 -2.586 1 88.75 237 GLU B CA 1
ATOM 5037 C C . GLU B 1 237 ? -3.379 -46.75 -1.785 1 88.75 237 GLU B C 1
ATOM 5039 O O . GLU B 1 237 ? -4.031 -47.688 -2.254 1 88.75 237 GLU B O 1
ATOM 5044 N N . ILE B 1 238 ? -3.568 -46.219 -0.662 1 87.69 238 ILE B N 1
ATOM 5045 C CA . ILE B 1 238 ? -4.625 -46.75 0.197 1 87.69 238 ILE B CA 1
ATOM 5046 C C . ILE B 1 238 ? -5.984 -46.5 -0.454 1 87.69 238 ILE B C 1
ATOM 5048 O O . ILE B 1 238 ? -6.875 -47.375 -0.389 1 87.69 238 ILE B O 1
ATOM 5052 N N . PHE B 1 239 ? -6.113 -45.406 -1.033 1 88.75 239 PHE B N 1
ATOM 5053 C CA . PHE B 1 239 ? -7.344 -45.062 -1.74 1 88.75 239 PHE B CA 1
ATOM 5054 C C . PHE B 1 239 ? -7.633 -46.062 -2.846 1 88.75 239 PHE B C 1
ATOM 5056 O O . PHE B 1 239 ? -8.758 -46.531 -2.979 1 88.75 239 PHE B O 1
ATOM 5063 N N . GLN B 1 240 ? -6.664 -46.312 -3.592 1 83.12 240 GLN B N 1
ATOM 5064 C CA . GLN B 1 240 ? -6.82 -47.281 -4.68 1 83.12 240 GLN B CA 1
ATOM 5065 C C . GLN B 1 240 ? -7.199 -48.656 -4.148 1 83.12 240 GLN B C 1
ATOM 5067 O O . GLN B 1 240 ? -8.039 -49.344 -4.738 1 83.12 240 GLN B O 1
ATOM 5072 N N . GLU B 1 241 ? -6.602 -49.031 -3.049 1 81.81 241 GLU B N 1
ATOM 5073 C CA . GLU B 1 241 ? -6.891 -50.312 -2.438 1 81.81 241 GLU B CA 1
ATOM 5074 C C . GLU B 1 241 ? -8.336 -50.375 -1.938 1 81.81 241 GLU B C 1
ATOM 5076 O O . GLU B 1 241 ? -9 -51.406 -2.084 1 81.81 241 GLU B O 1
ATOM 5081 N N . GLU B 1 242 ? -8.68 -49.344 -1.385 1 81.19 242 GLU B N 1
ATOM 5082 C CA . GLU B 1 242 ? -10.039 -49.281 -0.854 1 81.19 242 GLU B CA 1
ATOM 5083 C C . GLU B 1 242 ? -11.07 -49.375 -1.974 1 81.19 242 GLU B C 1
ATOM 5085 O O . GLU B 1 242 ? -12.148 -49.938 -1.793 1 81.19 242 GLU B O 1
ATOM 5090 N N . LEU B 1 243 ? -10.828 -48.781 -3.029 1 76.31 243 LEU B N 1
ATOM 5091 C CA . LEU B 1 243 ? -11.766 -48.75 -4.148 1 76.31 243 LEU B CA 1
ATOM 5092 C C . LEU B 1 243 ? -11.945 -50.156 -4.734 1 76.31 243 LEU B C 1
ATOM 5094 O O . LEU B 1 243 ? -13.047 -50.531 -5.156 1 76.31 243 LEU B O 1
ATOM 5098 N N . VAL B 1 244 ? -10.844 -50.906 -4.816 1 65.62 244 VAL B N 1
ATOM 5099 C CA . VAL B 1 244 ? -10.922 -52.281 -5.312 1 65.62 244 VAL B CA 1
ATOM 5100 C C . VAL B 1 244 ? -11.867 -53.094 -4.43 1 65.62 244 VAL B C 1
ATOM 5102 O O . VAL B 1 244 ? -12.594 -53.938 -4.918 1 65.62 244 VAL B O 1
ATOM 5105 N N . LEU B 1 245 ? -11.883 -52.656 -3.174 1 68.5 245 LEU B N 1
ATOM 5106 C CA . LEU B 1 245 ? -12.688 -53.406 -2.223 1 68.5 245 LEU B CA 1
ATOM 5107 C C . LEU B 1 245 ? -14.141 -52.969 -2.262 1 68.5 245 LEU B C 1
ATOM 5109 O O . LEU B 1 245 ? -15.039 -53.719 -1.848 1 68.5 245 LEU B O 1
ATOM 5113 N N . ARG B 1 246 ? -14.32 -51.781 -2.883 1 66.06 246 ARG B N 1
ATOM 5114 C CA . ARG B 1 246 ? -15.68 -51.281 -2.938 1 66.06 246 ARG B CA 1
ATOM 5115 C C . ARG B 1 246 ? -16.484 -51.969 -4.035 1 66.06 246 ARG B C 1
ATOM 5117 O O . ARG B 1 246 ? -16.047 -52.031 -5.184 1 66.06 246 ARG B O 1
ATOM 5124 N N . ARG B 1 247 ? -17.359 -53.062 -3.828 1 57.62 247 ARG B N 1
ATOM 5125 C CA . ARG B 1 247 ? -18.156 -53.875 -4.742 1 57.62 247 ARG B CA 1
ATOM 5126 C C . ARG B 1 247 ? -18.938 -53 -5.711 1 57.62 247 ARG B C 1
ATOM 5128 O O . ARG B 1 247 ? -19.109 -53.344 -6.883 1 57.62 247 ARG B O 1
ATOM 5135 N N . LYS B 1 248 ? -19.609 -51.906 -5.324 1 59.47 248 LYS B N 1
ATOM 5136 C CA . LYS B 1 248 ? -20.562 -51.125 -6.109 1 59.47 248 LYS B CA 1
ATOM 5137 C C . LYS B 1 248 ? -20.062 -49.719 -6.344 1 59.47 248 LYS B C 1
ATOM 5139 O O . LYS B 1 248 ? -20.812 -48.75 -6.145 1 59.47 248 LYS B O 1
ATOM 5144 N N . ALA B 1 249 ? -18.797 -49.625 -7.031 1 62.88 249 ALA B N 1
ATOM 5145 C CA . ALA B 1 249 ? -18.25 -48.281 -7.105 1 62.88 249 ALA B CA 1
ATOM 5146 C C . ALA B 1 249 ? -18.797 -47.531 -8.328 1 62.88 249 ALA B C 1
ATOM 5148 O O . ALA B 1 249 ? -18.875 -48.094 -9.422 1 62.88 249 ALA B O 1
ATOM 5149 N N . LYS B 1 250 ? -19.469 -46.406 -8.141 1 72.12 250 LYS B N 1
ATOM 5150 C CA . LYS B 1 250 ? -19.969 -45.5 -9.172 1 72.12 250 LYS B CA 1
ATOM 5151 C C . LYS B 1 250 ? -18.844 -45.062 -10.102 1 72.12 250 LYS B C 1
ATOM 5153 O O . LYS B 1 250 ? -19.078 -44.781 -11.281 1 72.12 250 LYS B O 1
ATOM 5158 N N . TYR B 1 251 ? -17.672 -45.188 -9.625 1 80.81 251 TYR B N 1
ATOM 5159 C CA . TYR B 1 251 ? -16.531 -44.688 -10.375 1 80.81 251 TYR B CA 1
ATOM 5160 C C . TYR B 1 251 ? -15.398 -45.719 -10.383 1 80.81 251 TYR B C 1
ATOM 5162 O O . TYR B 1 251 ? -15.219 -46.469 -9.414 1 80.81 251 TYR B O 1
ATOM 5170 N N . GLU B 1 252 ? -14.82 -45.875 -11.477 1 82.19 252 GLU B N 1
ATOM 5171 C CA . GLU B 1 252 ? -13.57 -46.625 -11.594 1 82.19 252 GLU B CA 1
ATOM 5172 C C . GLU B 1 252 ? -12.375 -45.656 -11.695 1 82.19 252 GLU B C 1
ATOM 5174 O O . GLU B 1 252 ? -12.414 -44.688 -12.453 1 82.19 252 GLU B O 1
ATOM 5179 N N . TYR B 1 253 ? -11.43 -45.906 -10.844 1 86.44 253 TYR B N 1
ATOM 5180 C CA . TYR B 1 253 ? -10.25 -45.062 -10.812 1 86.44 253 TYR B CA 1
ATOM 5181 C C . TYR B 1 253 ? -9.016 -45.812 -11.305 1 86.44 253 TYR B C 1
ATOM 5183 O O . TYR B 1 253 ? -8.844 -47 -11.008 1 86.44 253 TYR B O 1
ATOM 5191 N N . LYS B 1 254 ? -8.25 -45.25 -12.102 1 86.31 254 LYS B N 1
ATOM 5192 C CA . LYS B 1 254 ? -6.91 -45.688 -12.469 1 86.31 254 LYS B CA 1
ATOM 5193 C C . LYS B 1 254 ? -5.863 -44.625 -12.148 1 86.31 254 LYS B C 1
ATOM 5195 O O . LYS B 1 254 ? -5.859 -43.562 -12.734 1 86.31 254 LYS B O 1
ATOM 5200 N N . ILE B 1 255 ? -5.027 -44.906 -11.188 1 89.75 255 ILE B N 1
ATOM 5201 C CA . ILE B 1 255 ? -3.979 -43.969 -10.758 1 89.75 255 ILE B CA 1
ATOM 5202 C C . ILE B 1 255 ? -2.613 -44.5 -11.188 1 89.75 255 ILE B C 1
ATOM 5204 O O . ILE B 1 255 ? -2.248 -45.625 -10.852 1 89.75 255 ILE B O 1
ATOM 5208 N N . THR B 1 256 ? -1.89 -43.75 -11.969 1 91.06 256 THR B N 1
ATOM 5209 C CA . THR B 1 256 ? -0.548 -44.094 -12.414 1 91.06 256 THR B CA 1
ATOM 5210 C C . THR B 1 256 ? 0.486 -43.125 -11.852 1 91.06 256 THR B C 1
ATOM 5212 O O . THR B 1 256 ? 0.308 -41.906 -11.922 1 91.06 256 THR B O 1
ATOM 5215 N N . VAL B 1 257 ? 1.478 -43.656 -11.211 1 90.56 257 VAL B N 1
ATOM 5216 C CA . VAL B 1 257 ? 2.549 -42.875 -10.609 1 90.56 257 VAL B CA 1
ATOM 5217 C C . VAL B 1 257 ? 3.869 -43.156 -11.32 1 90.56 257 VAL B C 1
ATOM 5219 O O . VAL B 1 257 ? 4.25 -44.312 -11.461 1 90.56 257 VAL B O 1
ATOM 5222 N N . TYR B 1 258 ? 4.531 -42.125 -11.82 1 88.62 258 TYR B N 1
ATOM 5223 C CA . TYR B 1 258 ? 5.844 -42.25 -12.445 1 88.62 258 TYR B CA 1
ATOM 5224 C C . TYR B 1 258 ? 6.879 -41.406 -11.703 1 88.62 258 TYR B C 1
ATOM 5226 O O . TYR B 1 258 ? 6.711 -40.219 -11.539 1 88.62 258 TYR B O 1
ATOM 5234 N N . LYS B 1 259 ? 7.828 -42.062 -11.172 1 84.81 259 LYS B N 1
ATOM 5235 C CA . LYS B 1 259 ? 8.93 -41.375 -10.516 1 84.81 259 LYS B CA 1
ATOM 5236 C C . LYS B 1 259 ? 10.164 -41.344 -11.406 1 84.81 259 LYS B C 1
ATOM 5238 O O . LYS B 1 259 ? 10.547 -42.344 -12.008 1 84.81 259 LYS B O 1
ATOM 5243 N N . LYS B 1 260 ? 10.688 -40.156 -11.508 1 77.25 260 LYS B N 1
ATOM 5244 C CA . LYS B 1 260 ? 11.938 -40.031 -12.258 1 77.25 260 LYS B CA 1
ATOM 5245 C C . LYS B 1 260 ? 13.086 -40.719 -11.523 1 77.25 260 LYS B C 1
ATOM 5247 O O . LYS B 1 260 ? 13.18 -40.625 -10.297 1 77.25 260 LYS B O 1
ATOM 5252 N N . ILE B 1 261 ? 13.797 -41.719 -12.086 1 65.12 261 ILE B N 1
ATOM 5253 C CA . ILE B 1 261 ? 14.922 -42.406 -11.461 1 65.12 261 ILE B CA 1
ATOM 5254 C C . ILE B 1 261 ? 16.234 -41.812 -11.953 1 65.12 261 ILE B C 1
ATOM 5256 O O . ILE B 1 261 ? 16.391 -41.531 -13.148 1 65.12 261 ILE B O 1
ATOM 5260 N N . ASP B 1 262 ? 16.891 -41.094 -10.977 1 60.78 262 ASP B N 1
ATOM 5261 C CA . ASP B 1 262 ? 18.234 -40.625 -11.328 1 60.78 262 ASP B CA 1
ATOM 5262 C C . ASP B 1 262 ? 19.188 -41.812 -11.531 1 60.78 262 ASP B C 1
ATOM 5264 O O . ASP B 1 262 ? 19.156 -42.781 -10.773 1 60.78 262 ASP B O 1
ATOM 5268 N N . ASP B 1 263 ? 19.609 -41.969 -12.719 1 53.94 263 ASP B N 1
ATOM 5269 C CA . ASP B 1 263 ? 20.578 -43.031 -12.977 1 53.94 263 ASP B CA 1
ATOM 5270 C C . ASP B 1 263 ? 21.75 -42.969 -12.008 1 53.94 263 ASP B C 1
ATOM 5272 O O . ASP B 1 263 ? 22.422 -43.969 -11.742 1 53.94 263 ASP B O 1
ATOM 5276 N N . GLU B 1 264 ? 22.172 -41.719 -11.656 1 51.41 264 GLU B N 1
ATOM 5277 C CA . GLU B 1 264 ? 23.438 -41.656 -10.93 1 51.41 264 GLU B CA 1
ATOM 5278 C C . GLU B 1 264 ? 23.219 -41.844 -9.43 1 51.41 264 GLU B C 1
ATOM 5280 O O . GLU B 1 264 ? 22.266 -41.312 -8.875 1 51.41 264 GLU B O 1
ATOM 5285 N N . ASP B 1 265 ? 23.531 -42.969 -8.773 1 46.03 265 ASP B N 1
ATOM 5286 C CA . ASP B 1 265 ? 23.453 -43.5 -7.41 1 46.03 265 ASP B CA 1
ATOM 5287 C C . ASP B 1 265 ? 23.875 -42.438 -6.398 1 46.03 265 ASP B C 1
ATOM 5289 O O . ASP B 1 265 ? 24.516 -42.75 -5.395 1 46.03 265 ASP B O 1
ATOM 5293 N N . ASP B 1 266 ? 23.875 -41.188 -6.582 1 48.75 266 ASP B N 1
ATOM 5294 C CA . ASP B 1 266 ? 24.531 -40.406 -5.543 1 48.75 266 ASP B CA 1
ATOM 5295 C C . ASP B 1 266 ? 23.578 -40.062 -4.406 1 48.75 266 ASP B C 1
ATOM 5297 O O . ASP B 1 266 ? 23.906 -39.312 -3.508 1 48.75 266 ASP B O 1
ATOM 5301 N N . GLY B 1 267 ? 22.688 -40.844 -4.098 1 50.09 267 GLY B N 1
ATOM 5302 C CA . GLY B 1 267 ? 21.828 -40.906 -2.92 1 50.09 267 GLY B CA 1
ATOM 5303 C C . GLY B 1 267 ? 21.062 -39.625 -2.691 1 50.09 267 GLY B C 1
ATOM 5304 O O . GLY B 1 267 ? 19.875 -39.656 -2.375 1 50.09 267 GLY B O 1
ATOM 5305 N N . ALA B 1 268 ? 21.734 -38.469 -2.367 1 50.34 268 ALA B N 1
ATOM 5306 C CA . ALA B 1 268 ? 21.219 -37.219 -1.816 1 50.34 268 ALA B CA 1
ATOM 5307 C C . ALA B 1 268 ? 20.203 -36.594 -2.758 1 50.34 268 ALA B C 1
ATOM 5309 O O . ALA B 1 268 ? 19.172 -36.062 -2.311 1 50.34 268 ALA B O 1
ATOM 5310 N N . ASN B 1 269 ? 20.328 -36.719 -4.109 1 58.53 269 ASN B N 1
ATOM 5311 C CA . ASN B 1 269 ? 19.547 -36.031 -5.121 1 58.53 269 ASN B CA 1
ATOM 5312 C C . ASN B 1 269 ? 18.281 -36.781 -5.488 1 58.53 269 ASN B C 1
ATOM 5314 O O . ASN B 1 269 ? 17.344 -36.219 -6.066 1 58.53 269 ASN B O 1
ATOM 5318 N N . ASP B 1 270 ? 18.094 -38 -4.902 1 68.5 270 ASP B N 1
ATOM 5319 C CA . ASP B 1 270 ? 16.953 -38.844 -5.293 1 68.5 270 ASP B CA 1
ATOM 5320 C C . ASP B 1 270 ? 15.688 -38.375 -4.574 1 68.5 270 ASP B C 1
ATOM 5322 O O . ASP B 1 270 ? 14.578 -38.594 -5.074 1 68.5 270 ASP B O 1
ATOM 5326 N N . ALA B 1 271 ? 15.906 -37.688 -3.533 1 78.31 271 ALA B N 1
ATOM 5327 C CA . ALA B 1 271 ? 14.766 -37.281 -2.707 1 78.31 271 ALA B CA 1
ATOM 5328 C C . ALA B 1 271 ? 13.992 -36.156 -3.35 1 78.31 271 ALA B C 1
ATOM 5330 O O . ALA B 1 271 ? 12.82 -35.938 -3.027 1 78.31 271 ALA B O 1
ATOM 5331 N N . TYR B 1 272 ? 14.586 -35.562 -4.32 1 87.69 272 TYR B N 1
ATOM 5332 C CA . TYR B 1 272 ? 13.953 -34.375 -4.855 1 87.69 272 TYR B CA 1
ATOM 5333 C C . TYR B 1 272 ? 13.539 -34.562 -6.305 1 87.69 272 TYR B C 1
ATOM 5335 O O . TYR B 1 272 ? 13.273 -33.594 -7.023 1 87.69 272 TYR B O 1
ATOM 5343 N N . LEU B 1 273 ? 13.391 -35.812 -6.672 1 91.81 273 LEU B N 1
ATOM 5344 C CA . LEU B 1 273 ? 12.992 -36.125 -8.047 1 91.81 273 LEU B CA 1
ATOM 5345 C C . LEU B 1 273 ? 11.484 -35.938 -8.219 1 91.81 273 LEU B C 1
ATOM 5347 O O . LEU B 1 273 ? 10.711 -36.312 -7.332 1 91.81 273 LEU B O 1
ATOM 5351 N N . PRO B 1 274 ? 11.102 -35.406 -9.359 1 95.44 274 PRO B N 1
ATOM 5352 C CA . PRO B 1 274 ? 9.672 -35.219 -9.617 1 95.44 274 PRO B CA 1
ATOM 5353 C C . PRO B 1 274 ? 8.898 -36.531 -9.703 1 95.44 274 PRO B C 1
ATOM 5355 O O . PRO B 1 274 ? 9.438 -37.531 -10.164 1 95.44 274 PRO B O 1
ATOM 5358 N N . VAL B 1 275 ? 7.652 -36.531 -9.219 1 95.5 275 VAL B N 1
ATOM 5359 C CA . VAL B 1 275 ? 6.738 -37.656 -9.281 1 95.5 275 VAL B CA 1
ATOM 5360 C C . VAL B 1 275 ? 5.496 -37.281 -10.086 1 95.5 275 VAL B C 1
ATOM 5362 O O . VAL B 1 275 ? 4.691 -36.469 -9.648 1 95.5 275 VAL B O 1
ATOM 5365 N N . LYS B 1 276 ? 5.363 -37.875 -11.211 1 95.94 276 LYS B N 1
ATOM 5366 C CA . LYS B 1 276 ? 4.199 -37.625 -12.062 1 95.94 276 LYS B CA 1
ATOM 5367 C C . LYS B 1 276 ? 3.041 -38.562 -11.688 1 95.94 276 LYS B C 1
ATOM 5369 O O . LYS B 1 276 ? 3.225 -39.781 -11.547 1 95.94 276 LYS B O 1
ATOM 5374 N N . ILE B 1 277 ? 1.873 -38 -11.469 1 95.5 277 ILE B N 1
ATOM 5375 C CA . ILE B 1 277 ? 0.676 -38.75 -11.102 1 95.5 277 ILE B CA 1
ATOM 5376 C C . ILE B 1 277 ? -0.427 -38.5 -12.125 1 95.5 277 ILE B C 1
ATOM 5378 O O . ILE B 1 277 ? -0.728 -37.344 -12.461 1 95.5 277 ILE B O 1
ATOM 5382 N N . THR B 1 278 ? -0.947 -39.469 -12.688 1 95.06 278 THR B N 1
ATOM 5383 C CA . THR B 1 278 ? -2.104 -39.406 -13.57 1 95.06 278 THR B CA 1
ATOM 5384 C C . THR B 1 278 ? -3.293 -40.156 -12.977 1 95.06 278 THR B C 1
ATOM 5386 O O . THR B 1 278 ? -3.172 -41.312 -12.594 1 95.06 278 THR B O 1
ATOM 5389 N N . ILE B 1 279 ? -4.395 -39.469 -12.836 1 92.44 279 ILE B N 1
ATOM 5390 C CA . ILE B 1 279 ? -5.625 -40.062 -12.305 1 92.44 279 ILE B CA 1
ATOM 5391 C C . ILE B 1 279 ? -6.699 -40.062 -13.383 1 92.44 279 ILE B C 1
ATOM 5393 O O . ILE B 1 279 ? -7.039 -39.031 -13.945 1 92.44 279 ILE B O 1
ATOM 5397 N N . LYS B 1 280 ? -7.191 -41.156 -13.68 1 90.62 280 LYS B N 1
ATOM 5398 C CA . LYS B 1 280 ? -8.305 -41.344 -14.609 1 90.62 280 LYS B CA 1
ATOM 5399 C C . LYS B 1 280 ? -9.547 -41.844 -13.883 1 90.62 280 LYS B C 1
ATOM 5401 O O . LYS B 1 280 ? -9.469 -42.781 -13.094 1 90.62 280 LYS B O 1
ATOM 5406 N N . VAL B 1 281 ? -10.578 -41.156 -14.117 1 88 281 VAL B N 1
ATOM 5407 C CA . VAL B 1 281 ? -11.844 -41.562 -13.5 1 88 281 VAL B CA 1
ATOM 5408 C C . VAL B 1 281 ? -12.867 -41.875 -14.586 1 88 281 VAL B C 1
ATOM 5410 O O . VAL B 1 281 ? -13.07 -41.094 -15.516 1 88 281 VAL B O 1
ATOM 5413 N N . THR B 1 282 ? -13.383 -43.031 -14.516 1 86.38 282 THR B N 1
ATOM 5414 C CA . THR B 1 282 ? -14.43 -43.469 -15.438 1 86.38 282 THR B CA 1
ATOM 5415 C C . THR B 1 282 ? -15.734 -43.719 -14.695 1 86.38 282 THR B C 1
ATOM 5417 O O . THR B 1 282 ? -15.758 -44.406 -13.68 1 86.38 282 THR B O 1
ATOM 5420 N N . SER B 1 283 ? -16.688 -42.969 -15.125 1 80 283 SER B N 1
ATOM 5421 C CA . SER B 1 283 ? -18 -43.188 -14.539 1 80 283 SER B CA 1
ATOM 5422 C C . SER B 1 283 ? -18.719 -44.344 -15.219 1 80 283 SER B C 1
ATOM 5424 O O . SER B 1 283 ? -18.719 -44.438 -16.453 1 80 283 SER B O 1
ATOM 5426 N N . LYS B 1 284 ? -19.156 -45.375 -14.516 1 70.62 284 LYS B N 1
ATOM 5427 C CA . LYS B 1 284 ? -19.859 -46.531 -15.039 1 70.62 284 LYS B CA 1
ATOM 5428 C C . LYS B 1 284 ? -21.359 -46.281 -15.164 1 70.62 284 LYS B C 1
ATOM 5430 O O . LYS B 1 284 ? -22.141 -47.188 -15.461 1 70.62 284 LYS B O 1
ATOM 5435 N N . ASN B 1 285 ? -21.703 -45.062 -15.242 1 63.53 285 ASN B N 1
ATOM 5436 C CA . ASN B 1 285 ? -23.141 -45.031 -15.453 1 63.53 285 ASN B CA 1
ATOM 5437 C C . ASN B 1 285 ? -23.516 -45.5 -16.859 1 63.53 285 ASN B C 1
ATOM 5439 O O . ASN B 1 285 ? -22.719 -45.406 -17.781 1 63.53 285 ASN B O 1
ATOM 5443 N N . SER B 1 286 ? -24.656 -46.344 -17.078 1 57.25 286 SER B N 1
ATOM 5444 C CA . SER B 1 286 ? -25.219 -47.094 -18.188 1 57.25 286 SER B CA 1
ATOM 5445 C C . SER B 1 286 ? -25.25 -46.281 -19.469 1 57.25 286 SER B C 1
ATOM 5447 O O . SER B 1 286 ? -25.281 -46.844 -20.562 1 57.25 286 SER B O 1
ATOM 5449 N N . LYS B 1 287 ? -25.562 -45.094 -19.359 1 58.91 287 LYS B N 1
ATOM 5450 C CA . LYS B 1 287 ? -25.953 -44.562 -20.672 1 58.91 287 LYS B CA 1
ATOM 5451 C C . LYS B 1 287 ? -24.766 -43.906 -21.375 1 58.91 287 LYS B C 1
ATOM 5453 O O . LYS B 1 287 ? -24.719 -43.875 -22.609 1 58.91 287 LYS B O 1
ATOM 5458 N N . GLN B 1 288 ? -23.812 -43.375 -20.688 1 62.66 288 GLN B N 1
ATOM 5459 C CA . GLN B 1 288 ? -22.688 -42.719 -21.344 1 62.66 288 GLN B CA 1
ATOM 5460 C C . GLN B 1 288 ? -21.453 -42.719 -20.438 1 62.66 288 GLN B C 1
ATOM 5462 O O . GLN B 1 288 ? -21.531 -42.312 -19.281 1 62.66 288 GLN B O 1
ATOM 5467 N N . GLU B 1 289 ? -20.344 -43.469 -20.828 1 66.44 289 GLU B N 1
ATOM 5468 C CA . GLU B 1 289 ? -19.062 -43.469 -20.141 1 66.44 289 GLU B CA 1
ATOM 5469 C C . GLU B 1 289 ? -18.359 -42.125 -20.219 1 66.44 289 GLU B C 1
ATOM 5471 O O . GLU B 1 289 ? -18.094 -41.625 -21.312 1 66.44 289 GLU B O 1
ATOM 5476 N N . GLU B 1 290 ? -18.469 -41.312 -19.156 1 79.94 290 GLU B N 1
ATOM 5477 C CA . GLU B 1 290 ? -17.703 -40.062 -19.094 1 79.94 290 GLU B CA 1
ATOM 5478 C C . GLU B 1 290 ? -16.359 -40.281 -18.406 1 79.94 290 GLU B C 1
ATOM 5480 O O . GLU B 1 290 ? -16.281 -40.906 -17.344 1 79.94 290 GLU B O 1
ATOM 5485 N N . GLU B 1 291 ? -15.258 -40.062 -19.188 1 86.62 291 GLU B N 1
ATOM 5486 C CA . GLU B 1 291 ? -13.898 -40.219 -18.672 1 86.62 291 GLU B CA 1
ATOM 5487 C C . GLU B 1 291 ? -13.266 -38.875 -18.375 1 86.62 291 GLU B C 1
ATOM 5489 O O . GLU B 1 291 ? -13.406 -37.938 -19.172 1 86.62 291 GLU B O 1
ATOM 5494 N N . GLN B 1 292 ? -12.82 -38.719 -17.172 1 89.25 292 GLN B N 1
ATOM 5495 C CA . GLN B 1 292 ? -12.016 -37.562 -16.766 1 89.25 292 GLN B CA 1
ATOM 5496 C C . GLN B 1 292 ? -10.586 -37.969 -16.438 1 89.25 292 GLN B C 1
ATOM 5498 O O . GLN B 1 292 ? -10.352 -39.062 -15.922 1 89.25 292 GLN B O 1
ATOM 5503 N N . GLU B 1 293 ? -9.672 -37.094 -16.828 1 92.62 293 GLU B N 1
ATOM 5504 C CA . GLU B 1 293 ? -8.266 -37.375 -16.547 1 92.62 293 GLU B CA 1
ATOM 5505 C C . GLU B 1 293 ? -7.555 -36.156 -15.992 1 92.62 293 GLU B C 1
ATOM 5507 O O . GLU B 1 293 ? -7.789 -35.031 -16.453 1 92.62 293 GLU B O 1
ATOM 5512 N N . LEU B 1 294 ? -6.805 -36.344 -14.93 1 92.94 294 LEU B N 1
ATOM 5513 C CA . LEU B 1 294 ? -5.957 -35.312 -14.336 1 92.94 294 LEU B CA 1
ATOM 5514 C C . LEU B 1 294 ? -4.516 -35.812 -14.219 1 92.94 294 LEU B C 1
ATOM 5516 O O . LEU B 1 294 ? -4.27 -36.906 -13.727 1 92.94 294 LEU B O 1
ATOM 5520 N N . THR B 1 295 ? -3.623 -35.062 -14.773 1 94.69 295 THR B N 1
ATOM 5521 C CA . THR B 1 295 ? -2.203 -35.344 -14.586 1 94.69 295 THR B CA 1
ATOM 5522 C C . THR B 1 295 ? -1.525 -34.188 -13.828 1 94.69 295 THR B C 1
ATOM 5524 O O . THR B 1 295 ? -1.729 -33.031 -14.148 1 94.69 295 THR B O 1
ATOM 5527 N N . LEU B 1 296 ? -0.839 -34.531 -12.773 1 95.44 296 LEU B N 1
ATOM 5528 C CA . LEU B 1 296 ? -0.047 -33.531 -12.039 1 95.44 296 LEU B CA 1
ATOM 5529 C C . LEU B 1 296 ? 1.319 -34.125 -11.672 1 95.44 296 LEU B C 1
ATOM 5531 O O . LEU B 1 296 ? 1.527 -35.312 -11.734 1 95.44 296 LEU B O 1
ATOM 5535 N N . THR B 1 297 ? 2.254 -33.281 -11.422 1 97.12 297 THR B N 1
ATOM 5536 C CA . THR B 1 297 ? 3.592 -33.688 -11.016 1 97.12 297 THR B CA 1
ATOM 5537 C C . THR B 1 297 ? 3.943 -33.094 -9.648 1 97.12 297 THR B C 1
ATOM 5539 O O . THR B 1 297 ? 3.852 -31.875 -9.461 1 97.12 297 THR B O 1
ATOM 5542 N N . LEU B 1 298 ? 4.227 -33.906 -8.68 1 97.56 298 LEU B N 1
ATOM 5543 C CA . LEU B 1 298 ? 4.777 -33.438 -7.414 1 97.56 298 LEU B CA 1
ATOM 5544 C C . LEU B 1 298 ? 6.277 -33.188 -7.539 1 97.56 298 LEU B C 1
ATOM 5546 O O . LEU B 1 298 ? 7 -34 -8.141 1 97.56 298 LEU B O 1
ATOM 5550 N N . LEU B 1 299 ? 6.711 -32.094 -7.062 1 97.69 299 LEU B N 1
ATOM 5551 C CA . LEU B 1 299 ? 8.133 -31.781 -7.012 1 97.69 299 LEU B CA 1
ATOM 5552 C C . LEU B 1 299 ? 8.594 -31.594 -5.574 1 97.69 299 LEU B C 1
ATOM 5554 O O . LEU B 1 299 ? 8.5 -30.484 -5.02 1 97.69 299 LEU B O 1
ATOM 5558 N N . PRO B 1 300 ? 9.102 -32.688 -4.969 1 96.56 300 PRO B N 1
ATOM 5559 C CA . PRO B 1 300 ? 9.641 -32.562 -3.615 1 96.56 300 PRO B CA 1
ATOM 5560 C C . PRO B 1 300 ? 10.852 -31.625 -3.549 1 96.56 300 PRO B C 1
ATOM 5562 O O . PRO B 1 300 ? 11.734 -31.688 -4.402 1 96.56 300 PRO B O 1
ATOM 5565 N N . CYS B 1 301 ? 10.828 -30.734 -2.582 1 96.44 301 CYS B N 1
ATOM 5566 C CA . CYS B 1 301 ? 11.891 -29.75 -2.391 1 96.44 301 CYS B CA 1
ATOM 5567 C C . CYS B 1 301 ? 12.375 -29.75 -0.946 1 96.44 301 CYS B C 1
ATOM 5569 O O . CYS B 1 301 ? 11.68 -30.234 -0.052 1 96.44 301 CYS B O 1
ATOM 5571 N N . ARG B 1 302 ? 13.594 -29.188 -0.854 1 94.88 302 ARG B N 1
ATOM 5572 C CA . ARG B 1 302 ? 14.094 -28.938 0.493 1 94.88 302 ARG B CA 1
ATOM 5573 C C . ARG B 1 302 ? 13.211 -27.938 1.234 1 94.88 302 ARG B C 1
ATOM 5575 O O . ARG B 1 302 ? 12.641 -27.031 0.625 1 94.88 302 ARG B O 1
ATOM 5582 N N . VAL B 1 303 ? 13.062 -28.203 2.551 1 93.56 303 VAL B N 1
ATOM 5583 C CA . VAL B 1 303 ? 12.242 -27.328 3.363 1 93.56 303 VAL B CA 1
ATOM 5584 C C . VAL B 1 303 ? 13.102 -26.625 4.414 1 93.56 303 VAL B C 1
ATOM 5586 O O . VAL B 1 303 ? 14.016 -27.234 4.977 1 93.56 303 VAL B O 1
ATOM 5589 N N . ASN B 1 304 ? 12.93 -25.328 4.5 1 88.19 304 ASN B N 1
ATOM 5590 C CA . ASN B 1 304 ? 13.516 -24.516 5.562 1 88.19 304 ASN B CA 1
ATOM 5591 C C . ASN B 1 304 ? 12.445 -23.922 6.469 1 88.19 304 ASN B C 1
ATOM 5593 O O . ASN B 1 304 ? 11.609 -23.141 6.016 1 88.19 304 ASN B O 1
ATOM 5597 N N . GLU B 1 305 ? 12.43 -24.234 7.73 1 81.56 305 GLU B N 1
ATOM 5598 C CA . GLU B 1 305 ? 11.438 -23.75 8.688 1 81.56 305 GLU B CA 1
ATOM 5599 C C . GLU B 1 305 ? 10.016 -24.047 8.219 1 81.56 305 GLU B C 1
ATOM 5601 O O . GLU B 1 305 ? 9.172 -23.156 8.188 1 81.56 305 GLU B O 1
ATOM 5606 N N . GLU B 1 306 ? 9.805 -25.234 7.727 1 80 306 GLU B N 1
ATOM 5607 C CA . GLU B 1 306 ? 8.5 -25.812 7.402 1 80 306 GLU B CA 1
ATOM 5608 C C . GLU B 1 306 ? 7.934 -25.203 6.121 1 80 306 GLU B C 1
ATOM 5610 O O . GLU B 1 306 ? 6.738 -25.312 5.852 1 80 306 GLU B O 1
ATOM 5615 N N . VAL B 1 307 ? 8.758 -24.5 5.438 1 89.94 307 VAL B N 1
ATOM 5616 C CA . VAL B 1 307 ? 8.336 -23.969 4.148 1 89.94 307 VAL B CA 1
ATOM 5617 C C . VAL B 1 307 ? 9.344 -24.359 3.07 1 89.94 307 VAL B C 1
ATOM 5619 O O . VAL B 1 307 ? 10.539 -24.516 3.352 1 89.94 307 VAL B O 1
ATOM 5622 N N . VAL B 1 308 ? 8.875 -24.562 1.889 1 94.75 308 VAL B N 1
ATOM 5623 C CA . VAL B 1 308 ? 9.719 -24.906 0.752 1 94.75 308 VAL B CA 1
ATOM 5624 C C . VAL B 1 308 ? 10.828 -23.875 0.592 1 94.75 308 VAL B C 1
ATOM 5626 O O . VAL B 1 308 ? 10.57 -22.672 0.671 1 94.75 308 VAL B O 1
ATOM 5629 N N . ASP B 1 309 ? 12.07 -24.328 0.524 1 95.38 309 ASP B N 1
ATOM 5630 C CA . ASP B 1 309 ? 13.203 -23.469 0.215 1 95.38 309 ASP B CA 1
ATOM 5631 C C . ASP B 1 309 ? 13.125 -22.953 -1.22 1 95.38 309 ASP B C 1
ATOM 5633 O O . ASP B 1 309 ? 13.375 -23.703 -2.168 1 95.38 309 ASP B O 1
ATOM 5637 N N . LEU B 1 310 ? 12.93 -21.672 -1.326 1 95.62 310 LEU B N 1
ATOM 5638 C CA . LEU B 1 310 ? 12.594 -21.109 -2.627 1 95.62 310 LEU B CA 1
ATOM 5639 C C . LEU B 1 310 ? 13.766 -21.219 -3.592 1 95.62 310 LEU B C 1
ATOM 5641 O O . LEU B 1 310 ? 13.594 -21.656 -4.734 1 95.62 310 LEU B O 1
ATOM 5645 N N . PRO B 1 311 ? 15.023 -20.922 -3.201 1 95.19 311 PRO B N 1
ATOM 5646 C CA . PRO B 1 311 ? 16.141 -21.109 -4.133 1 95.19 311 PRO B CA 1
ATOM 5647 C C . PRO B 1 311 ? 16.25 -22.547 -4.633 1 95.19 311 PRO B C 1
ATOM 5649 O O . PRO B 1 311 ? 16.516 -22.781 -5.812 1 95.19 311 PRO B O 1
ATOM 5652 N N . HIS B 1 312 ? 16.031 -23.438 -3.717 1 95.88 312 HIS B N 1
ATOM 5653 C CA . HIS B 1 312 ? 16.078 -24.828 -4.113 1 95.88 312 HIS B CA 1
ATOM 5654 C C . HIS B 1 312 ? 14.969 -25.172 -5.098 1 95.88 312 HIS B C 1
ATOM 5656 O O . HIS B 1 312 ? 15.211 -25.812 -6.121 1 9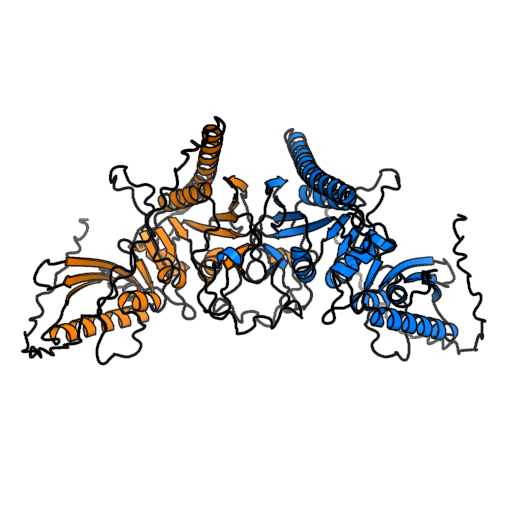5.88 312 HIS B O 1
ATOM 5662 N N . ALA B 1 313 ? 13.773 -24.797 -4.766 1 97 313 ALA B N 1
ATOM 5663 C CA . ALA B 1 313 ? 12.633 -25.062 -5.641 1 97 313 ALA B CA 1
ATOM 5664 C C . ALA B 1 313 ? 12.859 -24.469 -7.031 1 97 313 ALA B C 1
ATOM 5666 O O . ALA B 1 313 ? 12.594 -25.125 -8.039 1 97 313 ALA B O 1
ATOM 5667 N N . LEU B 1 314 ? 13.359 -23.219 -7.047 1 97.62 314 LEU B N 1
ATOM 5668 C CA . LEU B 1 314 ? 13.625 -22.547 -8.312 1 97.62 314 LEU B CA 1
ATOM 5669 C C . LEU B 1 314 ? 14.656 -23.312 -9.133 1 97.62 314 LEU B C 1
ATOM 5671 O O . LEU B 1 314 ? 14.492 -23.484 -10.344 1 97.62 314 LEU B O 1
ATOM 5675 N N . ASN B 1 315 ? 15.648 -23.781 -8.469 1 96.44 315 ASN B N 1
ATOM 5676 C CA . ASN B 1 315 ? 16.672 -24.562 -9.156 1 96.44 315 ASN B CA 1
ATOM 5677 C C . ASN B 1 315 ? 16.109 -25.875 -9.688 1 96.44 315 ASN B C 1
ATOM 5679 O O . ASN B 1 315 ? 16.422 -26.281 -10.812 1 96.44 315 ASN B O 1
ATOM 5683 N N . GLN B 1 316 ? 15.281 -26.562 -8.852 1 95.94 316 GLN B N 1
ATOM 5684 C CA . GLN B 1 316 ? 14.695 -27.828 -9.266 1 95.94 316 GLN B CA 1
ATOM 5685 C C . GLN B 1 316 ? 13.781 -27.641 -10.477 1 95.94 316 GLN B C 1
ATOM 5687 O O . GLN B 1 316 ? 13.734 -28.5 -11.359 1 95.94 316 GLN B O 1
ATOM 5692 N N . LEU B 1 317 ? 13.078 -26.531 -10.492 1 96.94 317 LEU B N 1
ATOM 5693 C CA . LEU B 1 317 ? 12.219 -26.234 -11.633 1 96.94 317 LEU B CA 1
ATOM 5694 C C . LEU B 1 317 ? 13.039 -26.062 -12.906 1 96.94 317 LEU B C 1
ATOM 5696 O O . LEU B 1 317 ? 12.609 -26.484 -13.984 1 96.94 317 LEU B O 1
ATOM 5700 N N . TYR B 1 318 ? 14.172 -25.422 -12.797 1 95.44 318 TYR B N 1
ATOM 5701 C CA . TYR B 1 318 ? 15.07 -25.281 -13.938 1 95.44 318 TYR B CA 1
ATOM 5702 C C . TYR B 1 318 ? 15.625 -26.641 -14.367 1 95.44 318 TYR B C 1
ATOM 5704 O O . TYR B 1 318 ? 15.562 -27 -15.539 1 95.44 318 TYR B O 1
ATOM 5712 N N . LEU B 1 319 ? 16.094 -27.453 -13.414 1 93.38 319 LEU B N 1
ATOM 5713 C CA . LEU B 1 319 ? 16.797 -28.688 -13.695 1 93.38 319 LEU B CA 1
ATOM 5714 C C . LEU B 1 319 ? 15.844 -29.719 -14.297 1 93.38 319 LEU B C 1
ATOM 5716 O O . LEU B 1 319 ? 16.219 -30.453 -15.219 1 93.38 319 LEU B O 1
ATOM 5720 N N . HIS B 1 320 ? 14.633 -29.75 -13.844 1 93.62 320 HIS B N 1
ATOM 5721 C CA . HIS B 1 320 ? 13.766 -30.859 -14.203 1 93.62 320 HIS B CA 1
ATOM 5722 C C . HIS B 1 320 ? 12.719 -30.438 -15.234 1 93.62 320 HIS B C 1
ATOM 5724 O O . HIS B 1 320 ? 12.148 -31.281 -15.922 1 93.62 320 HIS B O 1
ATOM 5730 N N . PHE B 1 321 ? 12.461 -29.141 -15.352 1 94.38 321 PHE B N 1
ATOM 5731 C CA . PHE B 1 321 ? 11.391 -28.719 -16.25 1 94.38 321 PHE B CA 1
ATOM 5732 C C . PHE B 1 321 ? 11.867 -27.625 -17.188 1 94.38 321 PHE B C 1
ATOM 5734 O O . PHE B 1 321 ? 11.078 -27.062 -17.953 1 94.38 321 PHE B O 1
ATOM 5741 N N . ALA B 1 322 ? 13.086 -27.203 -17.172 1 94.62 322 ALA B N 1
ATOM 5742 C CA . ALA B 1 322 ? 13.711 -26.203 -18.047 1 94.62 322 ALA B CA 1
ATOM 5743 C C . ALA B 1 322 ? 13.023 -24.859 -17.906 1 94.62 322 ALA B C 1
ATOM 5745 O O . ALA B 1 322 ? 12.82 -24.156 -18.906 1 94.62 322 ALA B O 1
ATOM 5746 N N . ILE B 1 323 ? 12.57 -24.609 -16.719 1 96.38 323 ILE B N 1
ATOM 5747 C CA . ILE B 1 323 ? 11.984 -23.297 -16.438 1 96.38 323 ILE B CA 1
ATOM 5748 C C . ILE B 1 323 ? 13.086 -22.266 -16.234 1 96.38 323 ILE B C 1
ATOM 5750 O O . ILE B 1 323 ? 13.727 -22.234 -15.18 1 96.38 323 ILE B O 1
ATOM 5754 N N . ASP B 1 324 ? 13.25 -21.438 -17.234 1 95.94 324 ASP B N 1
ATOM 5755 C CA . ASP B 1 324 ? 14.297 -20.422 -17.156 1 95.94 324 ASP B CA 1
ATOM 5756 C C . ASP B 1 324 ? 13.703 -19.047 -16.859 1 95.94 324 ASP B C 1
ATOM 5758 O O . ASP B 1 324 ? 14.43 -18.109 -16.516 1 95.94 324 ASP B O 1
ATOM 5762 N N . SER B 1 325 ? 12.484 -18.891 -17.016 1 97.38 325 SER B N 1
ATOM 5763 C CA . SER B 1 325 ? 11.75 -17.688 -16.672 1 97.38 325 SER B CA 1
ATOM 5764 C C . SER B 1 325 ? 10.43 -18.016 -15.984 1 97.38 325 SER B C 1
ATOM 5766 O O . SER B 1 325 ? 9.703 -18.906 -16.422 1 97.38 325 SER B O 1
ATOM 5768 N N . LEU B 1 326 ? 10.172 -17.344 -14.898 1 97.56 326 LEU B N 1
ATOM 5769 C CA . LEU B 1 326 ? 9.023 -17.656 -14.055 1 97.56 326 LEU B CA 1
ATOM 5770 C C . LEU B 1 326 ? 8.219 -16.391 -13.742 1 97.56 326 LEU B C 1
ATOM 5772 O O . LEU B 1 326 ? 8.781 -15.383 -13.305 1 97.56 326 LEU B O 1
ATOM 5776 N N . LEU B 1 327 ? 6.941 -16.422 -14.078 1 97.25 327 LEU B N 1
ATOM 5777 C CA . LEU B 1 327 ? 6.004 -15.383 -13.656 1 97.25 327 LEU B CA 1
ATOM 5778 C C . LEU B 1 327 ? 5.34 -15.766 -12.336 1 97.25 327 LEU B C 1
ATOM 5780 O O . LEU B 1 327 ? 4.688 -16.812 -12.242 1 97.25 327 LEU B O 1
ATOM 5784 N N . VAL B 1 328 ? 5.5 -14.961 -11.344 1 96.69 328 VAL B N 1
ATOM 5785 C CA . VAL B 1 328 ? 4.906 -15.211 -10.039 1 96.69 328 VAL B CA 1
ATOM 5786 C C . VAL B 1 328 ? 3.695 -14.305 -9.836 1 96.69 328 VAL B C 1
ATOM 5788 O O . VAL B 1 328 ? 3.824 -13.078 -9.852 1 96.69 328 VAL B O 1
ATOM 5791 N N . GLU B 1 329 ? 2.463 -14.797 -9.719 1 89.88 329 GLU B N 1
ATOM 5792 C CA . GLU B 1 329 ? 1.206 -14.078 -9.539 1 89.88 329 GLU B CA 1
ATOM 5793 C C . GLU B 1 329 ? 0.559 -14.422 -8.203 1 89.88 329 GLU B C 1
ATOM 5795 O O . GLU B 1 329 ? -0.633 -14.18 -8 1 89.88 329 GLU B O 1
ATOM 5800 N N . GLY B 1 330 ? 1.201 -14.711 -7.129 1 78 330 GLY B N 1
ATOM 5801 C CA . GLY B 1 330 ? 0.681 -15.266 -5.895 1 78 330 GLY B CA 1
ATOM 5802 C C . GLY B 1 330 ? 0.069 -14.227 -4.977 1 78 330 GLY B C 1
ATOM 5803 O O . GLY B 1 330 ? -0.081 -13.062 -5.363 1 78 330 GLY B O 1
ATOM 5804 N N . GLY B 1 331 ? -0.438 -14.664 -3.916 1 83.75 331 GLY B N 1
ATOM 5805 C CA . GLY B 1 331 ? -0.986 -13.812 -2.871 1 83.75 331 GLY B CA 1
ATOM 5806 C C . GLY B 1 331 ? 0.081 -13.102 -2.055 1 83.75 331 GLY B C 1
ATOM 5807 O O . GLY B 1 331 ? 1.259 -13.117 -2.42 1 83.75 331 GLY B O 1
ATOM 5808 N N . ALA B 1 332 ? -0.363 -12.469 -1.085 1 86 332 ALA B N 1
ATOM 5809 C CA . ALA B 1 332 ? 0.492 -11.617 -0.263 1 86 332 ALA B CA 1
ATOM 5810 C C . ALA B 1 332 ? 1.695 -12.391 0.265 1 86 332 ALA B C 1
ATOM 5812 O O . ALA B 1 332 ? 2.826 -11.898 0.222 1 86 332 ALA B O 1
ATOM 5813 N N . GLY B 1 333 ? 1.411 -13.625 0.727 1 86.5 333 GLY B N 1
ATOM 5814 C CA . GLY B 1 333 ? 2.498 -14.438 1.249 1 86.5 333 GLY B CA 1
ATOM 5815 C C . GLY B 1 333 ? 3.537 -14.789 0.202 1 86.5 333 GLY B C 1
ATOM 5816 O O . GLY B 1 333 ? 4.738 -14.68 0.454 1 86.5 333 GLY B O 1
ATOM 5817 N N . ILE B 1 334 ? 3.107 -15.188 -0.945 1 91.38 334 ILE B N 1
ATOM 5818 C CA . ILE B 1 334 ? 3.986 -15.586 -2.037 1 91.38 334 ILE B CA 1
ATOM 5819 C C . ILE B 1 334 ? 4.766 -14.375 -2.545 1 91.38 334 ILE B C 1
ATOM 5821 O O . ILE B 1 334 ? 5.984 -14.445 -2.715 1 91.38 334 ILE B O 1
ATOM 5825 N N . LEU B 1 335 ? 4.105 -13.258 -2.738 1 92.56 335 LEU B N 1
ATOM 5826 C CA . LEU B 1 335 ? 4.766 -12.047 -3.221 1 92.56 335 LEU B CA 1
ATOM 5827 C C . LEU B 1 335 ? 5.859 -11.602 -2.254 1 92.56 335 LEU B C 1
ATOM 5829 O O . LEU B 1 335 ? 6.965 -11.258 -2.676 1 92.56 335 LEU B O 1
ATOM 5833 N N . SER B 1 336 ? 5.539 -11.648 -1.01 1 90.31 336 SER B N 1
ATOM 5834 C CA . SER B 1 336 ? 6.504 -11.242 0.009 1 90.31 336 SER B CA 1
ATOM 5835 C C . SER B 1 336 ? 7.73 -12.148 -0.002 1 90.31 336 SER B C 1
ATOM 5837 O O . SER B 1 336 ? 8.867 -11.664 0.066 1 90.31 336 SER B O 1
ATOM 5839 N N . SER B 1 337 ? 7.531 -13.414 -0.123 1 90.44 337 SER B N 1
ATOM 5840 C CA . SER B 1 337 ? 8.625 -14.375 -0.063 1 90.44 337 SER B CA 1
ATOM 5841 C C . SER B 1 337 ? 9.508 -14.289 -1.307 1 90.44 337 SER B C 1
ATOM 5843 O O . SER B 1 337 ? 10.719 -14.523 -1.237 1 90.44 337 SER B O 1
ATOM 5845 N N . PHE B 1 338 ? 8.938 -13.898 -2.393 1 94.38 338 PHE B N 1
ATOM 5846 C CA . PHE B 1 338 ? 9.664 -13.938 -3.658 1 94.38 338 PHE B CA 1
ATOM 5847 C C . PHE B 1 338 ? 10.359 -12.602 -3.918 1 94.38 338 PHE B C 1
ATOM 5849 O O . PHE B 1 338 ? 11.203 -12.508 -4.809 1 94.38 338 PHE B O 1
ATOM 5856 N N . LEU B 1 339 ? 9.984 -11.555 -3.172 1 92.5 339 LEU B N 1
ATOM 5857 C CA . LEU B 1 339 ? 10.523 -10.227 -3.451 1 92.5 339 LEU B CA 1
ATOM 5858 C C . LEU B 1 339 ? 12.055 -10.266 -3.492 1 92.5 339 LEU B C 1
ATOM 5860 O O . LEU B 1 339 ? 12.664 -9.703 -4.406 1 92.5 339 LEU B O 1
ATOM 5864 N N . LYS B 1 340 ? 12.695 -10.992 -2.625 1 89.56 340 LYS B N 1
ATOM 5865 C CA . LYS B 1 340 ? 14.148 -11.031 -2.529 1 89.56 340 LYS B CA 1
ATOM 5866 C C . LYS B 1 340 ? 14.758 -11.82 -3.686 1 89.56 340 LYS B C 1
ATOM 5868 O O . LYS B 1 340 ? 15.953 -11.703 -3.967 1 89.56 340 LYS B O 1
ATOM 5873 N N . TYR B 1 341 ? 13.984 -12.656 -4.328 1 94 341 TYR B N 1
ATOM 5874 C CA . TYR B 1 341 ? 14.484 -13.484 -5.418 1 94 341 TYR B CA 1
ATOM 5875 C C . TYR B 1 341 ? 14 -12.969 -6.766 1 94 341 TYR B C 1
ATOM 5877 O O . TYR B 1 341 ? 14.273 -13.578 -7.805 1 94 341 TYR B O 1
ATOM 5885 N N . SER B 1 342 ? 13.281 -11.82 -6.766 1 96.06 342 SER B N 1
ATOM 5886 C CA . SER B 1 342 ? 12.711 -11.312 -8.008 1 96.06 342 SER B CA 1
ATOM 5887 C C . SER B 1 342 ? 13.734 -10.5 -8.797 1 96.06 342 SER B C 1
ATOM 5889 O O . SER B 1 342 ? 14.625 -9.883 -8.211 1 96.06 342 SER B O 1
ATOM 5891 N N . ASN B 1 343 ? 13.609 -10.609 -10.133 1 97.38 343 ASN B N 1
ATOM 5892 C CA . ASN B 1 343 ? 14.438 -9.836 -11.055 1 97.38 343 ASN B CA 1
ATOM 5893 C C . ASN B 1 343 ? 13.672 -8.656 -11.641 1 97.38 343 ASN B C 1
ATOM 5895 O O . ASN B 1 343 ? 14.273 -7.723 -12.172 1 97.38 343 ASN B O 1
ATOM 5899 N N . CYS B 1 344 ? 12.422 -8.734 -11.547 1 97.62 344 CYS B N 1
ATOM 5900 C CA . CYS B 1 344 ? 11.531 -7.734 -12.125 1 97.62 344 CYS B CA 1
ATOM 5901 C C . CYS B 1 344 ? 10.211 -7.684 -11.359 1 97.62 344 CYS B C 1
ATOM 5903 O O . CYS B 1 344 ? 9.68 -8.719 -10.953 1 97.62 344 CYS B O 1
ATOM 5905 N N . VAL B 1 345 ? 9.734 -6.488 -11.109 1 97.88 345 VAL B N 1
ATOM 5906 C CA . VAL B 1 345 ? 8.414 -6.277 -10.523 1 97.88 345 VAL B CA 1
ATOM 5907 C C . VAL B 1 345 ? 7.539 -5.496 -11.5 1 97.88 345 VAL B C 1
ATOM 5909 O O . VAL B 1 345 ? 7.922 -4.422 -11.969 1 97.88 345 VAL B O 1
ATOM 5912 N N . CYS B 1 346 ? 6.457 -6.062 -11.844 1 98.38 346 CYS B N 1
ATOM 5913 C CA . CYS B 1 346 ? 5.426 -5.441 -12.664 1 98.38 346 CYS B CA 1
ATOM 5914 C C . CYS B 1 346 ? 4.121 -5.309 -11.891 1 98.38 346 CYS B C 1
ATOM 5916 O O . CYS B 1 346 ? 3.334 -6.254 -11.82 1 98.38 346 CYS B O 1
ATOM 5918 N N . ALA B 1 347 ? 3.855 -4.129 -11.352 1 97.5 347 ALA B N 1
ATOM 5919 C CA . ALA B 1 347 ? 2.686 -3.891 -10.508 1 97.5 347 ALA B CA 1
ATOM 5920 C C . ALA B 1 347 ? 1.651 -3.035 -11.234 1 97.5 347 ALA B C 1
ATOM 5922 O O . ALA B 1 347 ? 1.971 -1.952 -11.734 1 97.5 347 ALA B O 1
ATOM 5923 N N . THR B 1 348 ? 0.451 -3.557 -11.328 1 97.25 348 THR B N 1
ATOM 5924 C CA . THR B 1 348 ? -0.676 -2.801 -11.867 1 97.25 348 THR B CA 1
ATOM 5925 C C . THR B 1 348 ? -1.406 -2.057 -10.75 1 97.25 348 THR B C 1
ATOM 5927 O O . THR B 1 348 ? -1.874 -2.672 -9.789 1 97.25 348 THR B O 1
ATOM 5930 N N . MET B 1 349 ? -1.487 -0.771 -10.852 1 96.75 349 MET B N 1
ATOM 5931 C CA . MET B 1 349 ? -2.184 0.033 -9.852 1 96.75 349 MET B CA 1
ATOM 5932 C C . MET B 1 349 ? -3.527 0.519 -10.383 1 96.75 349 MET B C 1
ATOM 5934 O O . MET B 1 349 ? -3.578 1.292 -11.336 1 96.75 349 MET B O 1
ATOM 5938 N N . ALA B 1 350 ? -4.57 0.062 -9.758 1 95.88 350 ALA B N 1
ATOM 5939 C CA . ALA B 1 350 ? -5.926 0.464 -10.117 1 95.88 350 ALA B CA 1
ATOM 5940 C C . ALA B 1 350 ? -6.367 1.687 -9.32 1 95.88 350 ALA B C 1
ATOM 5942 O O . ALA B 1 350 ? -5.957 1.867 -8.172 1 95.88 350 ALA B O 1
ATOM 5943 N N . PRO B 1 351 ? -7.176 2.52 -9.906 1 95.19 351 PRO B N 1
ATOM 5944 C CA . PRO B 1 351 ? -7.609 3.746 -9.234 1 95.19 351 PRO B CA 1
ATOM 5945 C C . PRO B 1 351 ? -8.664 3.488 -8.156 1 95.19 351 PRO B C 1
ATOM 5947 O O . PRO B 1 351 ? -9.781 4 -8.242 1 95.19 351 PRO B O 1
ATOM 5950 N N . LYS B 1 352 ? -8.312 2.738 -7.207 1 93.19 352 LYS B N 1
ATOM 5951 C CA . LYS B 1 352 ? -9.102 2.391 -6.027 1 93.19 352 LYS B CA 1
ATOM 5952 C C . LYS B 1 352 ? -8.266 2.461 -4.758 1 93.19 352 LYS B C 1
ATOM 5954 O O . LYS B 1 352 ? -7.035 2.35 -4.812 1 93.19 352 LYS B O 1
ATOM 5959 N N . ILE B 1 353 ? -8.922 2.721 -3.703 1 92.31 353 ILE B N 1
ATOM 5960 C CA . ILE B 1 353 ? -8.266 2.691 -2.4 1 92.31 353 ILE B CA 1
ATOM 5961 C C . ILE B 1 353 ? -8.883 1.6 -1.532 1 92.31 353 ILE B C 1
ATOM 5963 O O . ILE B 1 353 ? -10.102 1.571 -1.337 1 92.31 353 ILE B O 1
ATOM 5967 N N . GLY B 1 354 ? -8.07 0.721 -1.059 1 87.44 354 GLY B N 1
ATOM 5968 C CA . GLY B 1 354 ? -8.555 -0.41 -0.282 1 87.44 354 GLY B CA 1
ATOM 5969 C C . GLY B 1 354 ? -8.797 -0.072 1.176 1 87.44 354 GLY B C 1
ATOM 5970 O O . GLY B 1 354 ? -9.695 -0.635 1.806 1 87.44 354 GLY B O 1
ATOM 5971 N N . GLY B 1 355 ? -7.918 0.799 1.707 1 84.5 355 GLY B N 1
ATOM 5972 C CA . GLY B 1 355 ? -8.086 1.204 3.094 1 84.5 355 GLY B CA 1
ATOM 5973 C C . GLY B 1 355 ? -7.793 0.089 4.078 1 84.5 355 GLY B C 1
ATOM 5974 O O . GLY B 1 355 ? -6.941 -0.764 3.828 1 84.5 355 GLY B O 1
ATOM 5975 N N . ARG B 1 356 ? -8.523 0.136 5.215 1 75.56 356 ARG B N 1
ATOM 5976 C CA . ARG B 1 356 ? -8.289 -0.774 6.332 1 75.56 356 ARG B CA 1
ATOM 5977 C C . ARG B 1 356 ? -8.75 -2.188 5.992 1 75.56 356 ARG B C 1
ATOM 5979 O O . ARG B 1 356 ? -8.242 -3.162 6.555 1 75.56 356 ARG B O 1
ATOM 5986 N N . LYS B 1 357 ? -9.539 -2.316 5.125 1 74.06 357 LYS B N 1
ATOM 5987 C CA . LYS B 1 357 ? -10.133 -3.613 4.809 1 74.06 357 LYS B CA 1
ATOM 5988 C C . LYS B 1 357 ? -9.359 -4.312 3.693 1 74.06 357 LYS B C 1
ATOM 5990 O O . LYS B 1 357 ? -9.711 -5.422 3.289 1 74.06 357 LYS B O 1
ATOM 5995 N N . GLY B 1 358 ? -8.328 -3.715 3.281 1 81.19 358 GLY B N 1
ATOM 5996 C CA . GLY B 1 358 ? -7.559 -4.305 2.199 1 81.19 358 GLY B CA 1
ATOM 5997 C C . GLY B 1 358 ? -6.391 -5.141 2.688 1 81.19 358 GLY B C 1
ATOM 5998 O O . GLY B 1 358 ? -5.863 -4.902 3.777 1 81.19 358 GLY B O 1
ATOM 5999 N N . LEU B 1 359 ? -6.008 -6.133 1.886 1 84.25 359 LEU B N 1
ATOM 6000 C CA . LEU B 1 359 ? -4.824 -6.945 2.131 1 84.25 359 LEU B CA 1
ATOM 6001 C C . LEU B 1 359 ? -3.613 -6.379 1.397 1 84.25 359 LEU B C 1
ATOM 6003 O O . LEU B 1 359 ? -3.641 -6.227 0.174 1 84.25 359 LEU B O 1
ATOM 6007 N N . SER B 1 360 ? -2.529 -6.078 2.174 1 88.44 360 SER B N 1
ATOM 6008 C CA . SER B 1 360 ? -1.326 -5.516 1.571 1 88.44 360 SER B CA 1
ATOM 6009 C C . SER B 1 360 ? -0.595 -6.551 0.722 1 88.44 360 SER B C 1
ATOM 6011 O O . SER B 1 360 ? -0.53 -7.727 1.087 1 88.44 360 SER B O 1
ATOM 6013 N N . ALA B 1 361 ? -0.014 -6.078 -0.33 1 87.5 361 ALA B N 1
ATOM 6014 C CA . ALA B 1 361 ? 0.722 -6.961 -1.229 1 87.5 361 ALA B CA 1
ATOM 6015 C C . ALA B 1 361 ? 1.929 -7.578 -0.526 1 87.5 361 ALA B C 1
ATOM 6017 O O . ALA B 1 361 ? 2.246 -8.75 -0.736 1 87.5 361 ALA B O 1
ATOM 6018 N N . PHE B 1 362 ? 2.646 -6.566 0.232 1 85.12 362 PHE B N 1
ATOM 6019 C CA . PHE B 1 362 ? 3.842 -7.016 0.935 1 85.12 362 PHE B CA 1
ATOM 6020 C C . PHE B 1 362 ? 3.666 -6.883 2.443 1 85.12 362 PHE B C 1
ATOM 6022 O O . PHE B 1 362 ? 3.193 -5.855 2.93 1 85.12 362 PHE B O 1
ATOM 6029 N N . GLY B 1 363 ? 3.969 -7.723 3.488 1 64.56 363 GLY B N 1
ATOM 6030 C CA . GLY B 1 363 ? 4 -7.484 4.922 1 64.56 363 GLY B CA 1
ATOM 6031 C C . GLY B 1 363 ? 3.178 -8.484 5.715 1 64.56 363 GLY B C 1
ATOM 6032 O O . GLY B 1 363 ? 3.287 -8.555 6.938 1 64.56 363 GLY B O 1
ATOM 6033 N N . SER B 1 364 ? 1.893 -8.836 5.297 1 47.62 364 SER B N 1
ATOM 6034 C CA . SER B 1 364 ? 1.116 -9.609 6.262 1 47.62 364 SER B CA 1
ATOM 6035 C C . SER B 1 364 ? 1.963 -10.703 6.902 1 47.62 364 SER B C 1
ATOM 6037 O O . SER B 1 364 ? 1.649 -11.172 7.996 1 47.62 364 SER B O 1
ATOM 6039 N N . PHE B 1 365 ? 2.576 -11.648 6.25 1 37.97 365 PHE B N 1
ATOM 6040 C CA . PHE B 1 365 ? 2.949 -12.906 6.887 1 37.97 365 PHE B CA 1
ATOM 6041 C C . PHE B 1 365 ? 4.387 -12.859 7.387 1 37.97 365 PHE B C 1
ATOM 6043 O O . PHE B 1 365 ? 5.266 -12.312 6.711 1 37.97 365 PHE B O 1
ATOM 6050 N N . ASP B 1 366 ? 4.633 -12.742 8.766 1 34.62 366 ASP B N 1
ATOM 6051 C CA . ASP B 1 366 ? 5.875 -13.273 9.312 1 34.62 366 ASP B CA 1
ATOM 6052 C C . ASP B 1 366 ? 6.379 -14.453 8.484 1 34.62 366 ASP B C 1
ATOM 6054 O O . ASP B 1 366 ? 5.684 -15.461 8.336 1 34.62 366 ASP B O 1
ATOM 6058 N N . ALA B 1 367 ? 7.035 -14.266 7.488 1 33.53 367 ALA B N 1
ATOM 6059 C CA . ALA B 1 367 ? 7.637 -15.555 7.145 1 33.53 367 ALA B CA 1
ATOM 6060 C C . ALA B 1 367 ? 7.965 -16.359 8.398 1 33.53 367 ALA B C 1
ATOM 6062 O O . ALA B 1 367 ? 8.422 -15.805 9.398 1 33.53 367 ALA B O 1
ATOM 6063 N N . PRO B 1 368 ? 7.57 -17.578 8.594 1 31.78 368 PRO B N 1
ATOM 6064 C CA . PRO B 1 368 ? 7.875 -18.281 9.844 1 31.78 368 PRO B CA 1
ATOM 6065 C C . PRO B 1 368 ? 9.25 -17.906 10.406 1 31.78 368 PRO B C 1
ATOM 6067 O O . PRO B 1 368 ? 9.438 -17.859 11.625 1 31.78 368 PRO B O 1
ATOM 6070 N N . GLY B 1 369 ? 10.359 -18.016 9.594 1 30.89 369 GLY B N 1
ATOM 6071 C CA . GLY B 1 369 ? 11.734 -18.016 10.055 1 30.89 369 GLY B CA 1
ATOM 6072 C C . GLY B 1 369 ? 12.227 -16.625 10.445 1 30.89 369 GLY B C 1
ATOM 6073 O O . GLY B 1 369 ? 13.32 -16.484 10.984 1 30.89 369 GLY B O 1
ATOM 6074 N N . GLU B 1 370 ? 11.914 -15.727 9.641 1 32.16 370 GLU B N 1
ATOM 6075 C CA . GLU B 1 370 ? 12.594 -14.484 10 1 32.16 370 GLU B CA 1
ATOM 6076 C C . GLU B 1 370 ? 11.906 -13.812 11.188 1 32.16 370 GLU B C 1
ATOM 6078 O O . GLU B 1 370 ? 11.367 -12.711 11.062 1 32.16 370 GLU B O 1
ATOM 6083 N N . ARG B 1 371 ? 11.148 -14.633 12 1 31.62 371 ARG B N 1
ATOM 6084 C CA . ARG B 1 371 ? 10.789 -14.047 13.289 1 31.62 371 ARG B CA 1
ATOM 6085 C C . ARG B 1 371 ? 11.945 -13.227 13.852 1 31.62 371 ARG B C 1
ATOM 6087 O O . ARG B 1 371 ? 11.758 -12.078 14.266 1 31.62 371 ARG B O 1
ATOM 6094 N N . ASP B 1 372 ? 12.836 -14.055 14.703 1 29.19 372 ASP B N 1
ATOM 6095 C CA . ASP B 1 372 ? 13.773 -13.75 15.781 1 29.19 372 ASP B CA 1
ATOM 6096 C C . ASP B 1 372 ? 14.984 -12.984 15.258 1 29.19 372 ASP B C 1
ATOM 6098 O O . ASP B 1 372 ? 15.891 -12.641 16.016 1 29.19 372 ASP B O 1
ATOM 6102 N N . GLY B 1 373 ? 15.438 -13.297 14.055 1 27.52 373 GLY B N 1
ATOM 6103 C CA . GLY B 1 373 ? 16.812 -12.797 14.055 1 27.52 373 GLY B CA 1
ATOM 6104 C C . GLY B 1 373 ? 16.891 -11.289 14.242 1 27.52 373 GLY B C 1
ATOM 6105 O O . GLY B 1 373 ? 17.422 -10.586 13.383 1 27.52 373 GLY B O 1
ATOM 6106 N N . VAL B 1 374 ? 15.766 -10.641 14.602 1 29.8 374 VAL B N 1
ATOM 6107 C CA . VAL B 1 374 ? 16.312 -9.5 15.328 1 29.8 374 VAL B CA 1
ATOM 6108 C C . VAL B 1 374 ? 17.266 -9.992 16.422 1 29.8 374 VAL B C 1
ATOM 6110 O O . VAL B 1 374 ? 16.812 -10.555 17.422 1 29.8 374 VAL B O 1
ATOM 6113 N N . ASN B 1 375 ? 18.234 -10.844 16.219 1 28.39 375 ASN B N 1
ATOM 6114 C CA . ASN B 1 375 ? 19.266 -10.758 17.266 1 28.39 375 ASN B CA 1
ATOM 6115 C C . ASN B 1 375 ? 19.219 -9.414 17.984 1 28.39 375 ASN B C 1
ATOM 6117 O O . ASN B 1 375 ? 18.953 -8.383 17.359 1 28.39 375 ASN B O 1
ATOM 6121 N N . SER B 1 376 ? 19 -9.414 19.344 1 29.92 376 SER B N 1
ATOM 6122 C CA . SER B 1 376 ? 19.219 -8.508 20.453 1 29.92 376 SER B CA 1
ATOM 6123 C C . SER B 1 376 ? 20.266 -7.453 20.125 1 29.92 376 SER B C 1
ATOM 6125 O O . SER B 1 376 ? 20.234 -6.352 20.672 1 29.92 376 SER B O 1
ATOM 6127 N N . ALA B 1 377 ? 21.5 -8.016 19.641 1 29.58 377 ALA B N 1
ATOM 6128 C CA . ALA B 1 377 ? 22.719 -7.234 19.797 1 29.58 377 ALA B CA 1
ATOM 6129 C C . ALA B 1 377 ? 22.656 -5.953 18.969 1 29.58 377 ALA B C 1
ATOM 6131 O O . ALA B 1 377 ? 23.328 -4.969 19.297 1 29.58 377 ALA B O 1
ATOM 6132 N N . ASP B 1 378 ? 22.438 -6.008 17.625 1 30.06 378 ASP B N 1
ATOM 6133 C CA . ASP B 1 378 ? 22.812 -4.672 17.172 1 30.06 378 ASP B CA 1
ATOM 6134 C C . ASP B 1 378 ? 21.703 -3.662 17.469 1 30.06 378 ASP B C 1
ATOM 6136 O O . ASP B 1 378 ? 20.859 -3.389 16.609 1 30.06 378 ASP B O 1
ATOM 6140 N N . LYS B 1 379 ? 20.906 -3.574 18.531 1 35.44 379 LYS B N 1
ATOM 6141 C CA . LYS B 1 379 ? 20.297 -2.539 19.359 1 35.44 379 LYS B CA 1
ATOM 6142 C C . LYS B 1 379 ? 20.781 -1.15 18.953 1 35.44 379 LYS B C 1
ATOM 6144 O O . LYS B 1 379 ? 20.141 -0.146 19.266 1 35.44 379 LYS B O 1
ATOM 6149 N N . ASN B 1 380 ? 22.047 -1.075 18.719 1 32.91 380 ASN B N 1
ATOM 6150 C CA . ASN B 1 380 ? 22.781 0.162 18.484 1 32.91 380 ASN B CA 1
ATOM 6151 C C . ASN B 1 380 ? 22.609 0.657 17.047 1 32.91 380 ASN B C 1
ATOM 6153 O O . ASN B 1 380 ? 23.266 1.61 16.641 1 32.91 380 ASN B O 1
ATOM 6157 N N . ASP B 1 381 ? 22.406 -0.299 16.078 1 32.53 381 ASP B N 1
ATOM 6158 C CA . ASP B 1 381 ? 22.484 0.33 14.766 1 32.53 381 ASP B CA 1
ATOM 6159 C C . ASP B 1 381 ? 21.266 1.217 14.508 1 32.53 381 ASP B C 1
ATOM 6161 O O . ASP B 1 381 ? 20.172 0.716 14.258 1 32.53 381 ASP B O 1
ATOM 6165 N N . THR B 1 382 ? 20.891 2.166 15.172 1 37.38 382 THR B N 1
ATOM 6166 C CA . THR B 1 382 ? 20.25 3.432 14.805 1 37.38 382 THR B CA 1
ATOM 6167 C C . THR B 1 382 ? 20.281 3.629 13.289 1 37.38 382 THR B C 1
ATOM 6169 O O . THR B 1 382 ? 20.516 4.738 12.805 1 37.38 382 THR B O 1
ATOM 6172 N N . THR B 1 383 ? 20.734 2.689 12.477 1 39.44 383 THR B N 1
ATOM 6173 C CA . THR B 1 383 ? 20.922 2.928 11.047 1 39.44 383 THR B CA 1
ATOM 6174 C C . THR B 1 383 ? 19.641 3.469 10.422 1 39.44 383 THR B C 1
ATOM 6176 O O . THR B 1 383 ? 18.531 3.236 10.93 1 39.44 383 THR B O 1
ATOM 6179 N N . ASP B 1 384 ? 19.719 4.16 9.133 1 47.16 384 ASP B N 1
ATOM 6180 C CA . ASP B 1 384 ? 18.938 5.055 8.273 1 47.16 384 ASP B CA 1
ATOM 6181 C C . ASP B 1 384 ? 17.656 4.387 7.809 1 47.16 384 ASP B C 1
ATOM 6183 O O . ASP B 1 384 ? 17.688 3.303 7.219 1 47.16 384 ASP B O 1
ATOM 6187 N N . ALA B 1 385 ? 16.609 4.523 8.562 1 48.41 385 ALA B N 1
ATOM 6188 C CA . ALA B 1 385 ? 15.266 4.18 8.109 1 48.41 385 ALA B CA 1
ATOM 6189 C C . ALA B 1 385 ? 15.219 4.012 6.598 1 48.41 385 ALA B C 1
ATOM 6191 O O . ALA B 1 385 ? 14.531 3.121 6.086 1 48.41 385 ALA B O 1
ATOM 6192 N N . ALA B 1 386 ? 15.922 4.871 5.891 1 49.25 386 ALA B N 1
ATOM 6193 C CA . ALA B 1 386 ? 15.969 4.805 4.434 1 49.25 386 ALA B CA 1
ATOM 6194 C C . ALA B 1 386 ? 16.531 3.465 3.965 1 49.25 386 ALA B C 1
ATOM 6196 O O . ALA B 1 386 ? 16.188 2.982 2.885 1 49.25 386 ALA B O 1
ATOM 6197 N N . LYS B 1 387 ? 17.391 2.812 4.766 1 55.12 387 LYS B N 1
ATOM 6198 C CA . LYS B 1 387 ? 18.047 1.578 4.336 1 55.12 387 LYS B CA 1
ATOM 6199 C C . LYS B 1 387 ? 17.094 0.391 4.441 1 55.12 387 LYS B C 1
ATOM 6201 O O . LYS B 1 387 ? 17.375 -0.693 3.932 1 55.12 387 LYS B O 1
ATOM 6206 N N . ARG B 1 388 ? 15.883 0.79 4.887 1 62.53 388 ARG B N 1
ATOM 6207 C CA . ARG B 1 388 ? 15 -0.341 5.156 1 62.53 388 ARG B CA 1
ATOM 6208 C C . ARG B 1 388 ? 14.016 -0.548 4.012 1 62.53 388 ARG B C 1
ATOM 6210 O O . ARG B 1 388 ? 13.352 -1.586 3.936 1 62.53 388 ARG B O 1
ATOM 6217 N N . LEU B 1 389 ? 14.07 0.379 3.098 1 78.38 389 LEU B N 1
ATOM 6218 C CA . LEU B 1 389 ? 13.18 0.227 1.952 1 78.38 389 LEU B CA 1
ATOM 6219 C C . LEU B 1 389 ? 13.906 -0.427 0.782 1 78.38 389 LEU B C 1
ATOM 6221 O O . LEU B 1 389 ? 15.109 -0.24 0.613 1 78.38 389 LEU B O 1
ATOM 6225 N N . GLN B 1 390 ? 13.203 -1.307 0.091 1 86.06 390 GLN B N 1
ATOM 6226 C CA . GLN B 1 390 ? 13.742 -1.882 -1.137 1 86.06 390 GLN B CA 1
ATOM 6227 C C . GLN B 1 390 ? 13.742 -0.86 -2.271 1 86.06 390 GLN B C 1
ATOM 6229 O O . GLN B 1 390 ? 12.68 -0.465 -2.752 1 86.06 390 GLN B O 1
ATOM 6234 N N . ASN B 1 391 ? 14.953 -0.44 -2.615 1 89.38 391 ASN B N 1
ATOM 6235 C CA . ASN B 1 391 ? 15.062 0.477 -3.744 1 89.38 391 ASN B CA 1
ATOM 6236 C C . ASN B 1 391 ? 14.891 -0.249 -5.074 1 89.38 391 ASN B C 1
ATOM 6238 O O . ASN B 1 391 ? 15.32 -1.394 -5.227 1 89.38 391 ASN B O 1
ATOM 6242 N N . MET B 1 392 ? 14.305 0.404 -5.98 1 94.44 392 MET B N 1
ATOM 6243 C CA . MET B 1 392 ? 14.109 -0.135 -7.324 1 94.44 392 MET B CA 1
ATOM 6244 C C . MET B 1 392 ? 14.945 0.633 -8.344 1 94.44 392 MET B C 1
ATOM 6246 O O . MET B 1 392 ? 15.203 1.824 -8.164 1 94.44 392 MET B O 1
ATOM 6250 N N . LYS B 1 393 ? 15.391 -0.066 -9.375 1 94.94 393 LYS B N 1
ATOM 6251 C CA . LYS B 1 393 ? 16.141 0.557 -10.469 1 94.94 393 LYS B CA 1
ATOM 6252 C C . LYS B 1 393 ? 15.492 0.255 -11.82 1 94.94 393 LYS B C 1
ATOM 6254 O O . LYS B 1 393 ? 14.641 -0.633 -11.922 1 94.94 393 LYS B O 1
ATOM 6259 N N . ASP B 1 394 ? 15.844 1.049 -12.844 1 96.31 394 ASP B N 1
ATOM 6260 C CA . ASP B 1 394 ? 15.305 0.902 -14.188 1 96.31 394 ASP B CA 1
ATOM 6261 C C . ASP B 1 394 ? 13.781 0.96 -14.18 1 96.31 394 ASP B C 1
ATOM 6263 O O . ASP B 1 394 ? 13.117 0.129 -14.805 1 96.31 394 ASP B O 1
ATOM 6267 N N . CYS B 1 395 ? 13.266 1.926 -13.406 1 96.94 395 CYS B N 1
ATOM 6268 C CA . CYS B 1 395 ? 11.836 1.991 -13.125 1 96.94 395 CYS B CA 1
ATOM 6269 C C . CYS B 1 395 ? 11.102 2.783 -14.203 1 96.94 395 CYS B C 1
ATOM 6271 O O . CYS B 1 395 ? 11.688 3.654 -14.844 1 96.94 395 CYS B O 1
ATOM 6273 N N . SER B 1 396 ? 9.891 2.482 -14.406 1 96.94 396 SER B N 1
ATOM 6274 C CA . SER B 1 396 ? 8.992 3.24 -15.266 1 96.94 396 SER B CA 1
ATOM 6275 C C . SER B 1 396 ? 7.547 3.129 -14.789 1 96.94 396 SER B C 1
ATOM 6277 O O . SER B 1 396 ? 7.172 2.146 -14.148 1 96.94 396 SER B O 1
ATOM 6279 N N . PHE B 1 397 ? 6.848 4.18 -15.062 1 97.75 397 PHE B N 1
ATOM 6280 C CA . PHE B 1 397 ? 5.402 4.223 -14.891 1 97.75 397 PHE B CA 1
ATOM 6281 C C . PHE B 1 397 ? 4.699 4.41 -16.234 1 97.75 397 PHE B C 1
ATOM 6283 O O . PHE B 1 397 ? 5.023 5.332 -16.984 1 97.75 397 PHE B O 1
ATOM 6290 N N . THR B 1 398 ? 3.756 3.508 -16.547 1 97.44 398 THR B N 1
ATOM 6291 C CA . THR B 1 398 ? 3.041 3.576 -17.812 1 97.44 398 THR B CA 1
ATOM 6292 C C . THR B 1 398 ? 1.533 3.488 -17.594 1 97.44 398 THR B C 1
ATOM 6294 O O . THR B 1 398 ? 1.048 2.551 -16.953 1 97.44 398 THR B O 1
ATOM 6297 N N . VAL B 1 399 ? 0.849 4.457 -18.094 1 96.44 399 VAL B N 1
ATOM 6298 C CA . VAL B 1 399 ? -0.607 4.414 -18.016 1 96.44 399 VAL B CA 1
ATOM 6299 C C . VAL B 1 399 ? -1.155 3.398 -19.016 1 96.44 399 VAL B C 1
ATOM 6301 O O . VAL B 1 399 ? -0.748 3.383 -20.172 1 96.44 399 VAL B O 1
ATOM 6304 N N . LEU B 1 400 ? -1.931 2.561 -18.594 1 96.25 400 LEU B N 1
ATOM 6305 C CA . LEU B 1 400 ? -2.613 1.554 -19.406 1 96.25 400 LEU B CA 1
ATOM 6306 C C . LEU B 1 400 ? -4.102 1.507 -19.062 1 96.25 400 LEU B C 1
ATOM 6308 O O . LEU B 1 400 ? -4.496 0.903 -18.062 1 96.25 400 LEU B O 1
ATOM 6312 N N . GLY B 1 401 ? -4.934 2.062 -20 1 94.5 401 GLY B N 1
ATOM 6313 C CA . GLY B 1 401 ? -6.328 2.244 -19.625 1 94.5 401 GLY B CA 1
ATOM 6314 C C . GLY B 1 401 ? -6.516 3.119 -18.406 1 94.5 401 GLY B C 1
ATOM 6315 O O . GLY B 1 401 ? -6 4.238 -18.344 1 94.5 401 GLY B O 1
ATOM 6316 N N . SER B 1 402 ? -7.328 2.639 -17.453 1 94.31 402 SER B N 1
ATOM 6317 C CA . SER B 1 402 ? -7.555 3.375 -16.219 1 94.31 402 SER B CA 1
ATOM 6318 C C . SER B 1 402 ? -6.473 3.07 -15.18 1 94.31 402 SER B C 1
ATOM 6320 O O . SER B 1 402 ? -6.426 3.699 -14.117 1 94.31 402 SER B O 1
ATOM 6322 N N . ASP B 1 403 ? -5.598 2.131 -15.5 1 96.69 403 ASP B N 1
ATOM 6323 C CA . ASP B 1 403 ? -4.574 1.689 -14.555 1 96.69 403 ASP B CA 1
ATOM 6324 C C . ASP B 1 403 ? -3.23 2.354 -14.844 1 96.69 403 ASP B C 1
ATOM 6326 O O . ASP B 1 403 ? -3.086 3.057 -15.852 1 96.69 403 ASP B O 1
ATOM 6330 N N . CYS B 1 404 ? -2.387 2.217 -13.914 1 98.06 404 CYS B N 1
ATOM 6331 C CA . CYS B 1 404 ? -0.98 2.557 -14.102 1 98.06 404 CYS B CA 1
ATOM 6332 C C . CYS B 1 404 ? -0.084 1.363 -13.797 1 98.06 404 CYS B C 1
ATOM 6334 O O . CYS B 1 404 ? -0.249 0.708 -12.766 1 98.06 404 CYS B O 1
ATOM 6336 N N . ILE B 1 405 ? 0.819 1.086 -14.734 1 98.44 405 ILE B N 1
ATOM 6337 C CA . ILE B 1 405 ? 1.736 -0.036 -14.57 1 98.44 405 ILE B CA 1
ATOM 6338 C C . ILE B 1 405 ? 3.084 0.472 -14.062 1 98.44 405 ILE B C 1
ATOM 6340 O O . ILE B 1 405 ? 3.713 1.32 -14.695 1 98.44 405 ILE B O 1
ATOM 6344 N N . PHE B 1 406 ? 3.512 -0.021 -12.938 1 98.5 406 PHE B N 1
ATOM 6345 C CA . PHE B 1 406 ? 4.887 0.164 -12.484 1 98.5 406 PHE B CA 1
ATOM 6346 C C . PHE B 1 406 ? 5.766 -1 -12.93 1 98.5 406 PHE B C 1
ATOM 6348 O O . PHE B 1 406 ? 5.414 -2.162 -12.719 1 98.5 406 PHE B O 1
ATOM 6355 N N . LEU B 1 407 ? 6.812 -0.715 -13.5 1 98.56 407 LEU B N 1
ATOM 6356 C CA . LEU B 1 407 ? 7.828 -1.696 -13.875 1 98.56 407 LEU B CA 1
ATOM 6357 C C . LEU B 1 407 ? 9.188 -1.323 -13.289 1 98.56 407 LEU B C 1
ATOM 6359 O O . LEU B 1 407 ? 9.617 -0.171 -13.383 1 98.56 407 LEU B O 1
ATOM 6363 N N . GLY B 1 408 ? 9.82 -2.244 -12.578 1 97.88 408 GLY B N 1
ATOM 6364 C CA . GLY B 1 408 ? 11.141 -1.974 -12.016 1 97.88 408 GLY B CA 1
ATOM 6365 C C . GLY B 1 408 ? 11.875 -3.229 -11.586 1 97.88 408 GLY B C 1
ATOM 6366 O O . GLY B 1 408 ? 11.305 -4.324 -11.609 1 97.88 408 GLY B O 1
ATOM 6367 N N . ARG B 1 409 ? 13.148 -3.074 -11.336 1 97.31 409 ARG B N 1
ATOM 6368 C CA . ARG B 1 409 ? 14.008 -4.156 -10.859 1 97.31 409 ARG B CA 1
ATOM 6369 C C . ARG B 1 409 ? 14.539 -3.859 -9.461 1 97.31 409 ARG B C 1
ATOM 6371 O O . ARG B 1 409 ? 15 -2.748 -9.195 1 97.31 409 ARG B O 1
ATOM 6378 N N . PRO B 1 410 ? 14.398 -4.859 -8.523 1 94 410 PRO B N 1
ATOM 6379 C CA . PRO B 1 410 ? 14.992 -4.629 -7.203 1 94 410 PRO B CA 1
ATOM 6380 C C . PRO B 1 410 ? 16.5 -4.422 -7.262 1 94 410 PRO B C 1
ATOM 6382 O O . PRO B 1 410 ? 17.188 -5.09 -8.039 1 94 410 PRO B O 1
ATOM 6385 N N . THR B 1 411 ? 16.969 -3.459 -6.414 1 89 411 THR B N 1
ATOM 6386 C CA . THR B 1 411 ? 18.406 -3.223 -6.344 1 89 411 THR B CA 1
ATOM 6387 C C . THR B 1 411 ? 19.078 -4.25 -5.445 1 89 411 THR B C 1
ATOM 6389 O O . THR B 1 411 ? 18.531 -4.633 -4.41 1 89 411 THR B O 1
ATOM 6392 N N . ARG B 1 412 ? 20.141 -4.895 -5.91 1 78.5 412 ARG B N 1
ATOM 6393 C CA . ARG B 1 412 ? 20.891 -5.859 -5.117 1 78.5 412 ARG B CA 1
ATOM 6394 C C . ARG B 1 412 ? 22.344 -5.422 -4.957 1 78.5 412 ARG B C 1
ATOM 6396 O O . ARG B 1 412 ? 22.891 -4.734 -5.82 1 78.5 412 ARG B O 1
#

pLDDT: mean 72.02, std 28.03, range [15.8, 98.56]

InterPro domains:
  IPR002734 Bacterial bifunctional deaminase-reductase, C-terminal [PF01872] (100-231)
  IPR002734 Bacterial bifunctional deaminase-reductase, C-terminal [PF01872] (279-362)
  IPR024072 Dihydrofolate reductase-like domain superfamily [G3DSA:3.40.430.10] (68-410)
  IPR024072 Dihydrofolate reductase-like domain superfamily [SSF53597] (98-190)
  IPR024072 Dihydrofolate reductase-like domain superfamily [SSF53597] (274-359)
  IPR050765 Riboflavin Biosynthesis HTP Reductase [PTHR38011] (96-369)

Secondary structure (DSSP, 8-state):
--------------------------------------------------------TTHHHHHHHHHHHHHHHHHHHHHHHHHHHHHHHHTT--GGG---EEEEEEEEETTSEEEE--SSSS--BTT---S-HHHHHHHHHHHHHSSEEEEEHHHHHHS---------SSS------PPEEEEE-TT-HHHHHHHHSS--SS--SSPPPP--TT--SSS-EEEEEHHHHHHHHHHHHHHHHHHHH-TT-SEEEEEEEEE---SS--SGGGGG--EEEEEEEEE--SS---EEEEEEEEEEE-EETTEE-HHHHHHHHHHHH---EEEE---HHHHHHHGGG-SEEEEEEESEE-GGGEEESSSS---TTSSS-S-SGGGG----GGGGSEEEEEEEEEEETTEEEEEEEE--/--------------------------------------------------------TTHHHHHHHHHHHHHHHHHHHHHHHHHHHHHHHHTT--GGG---EEEEEEEEETTSEEEE--SSSS--BTT---S-HHHHHHHHHHHHHSSEEEEEHHHHHHS---------SSS------PPEEEEE-TT-HHHHHHHHSS--SS--SSPPPP--TT--SSS-EEEEEHHHHHHHHHHHHHHHHHHHH-TT-SEEEEEEEEE---SS--SGGGGG--EEEEEEEEE--SS---EEEEEEEEEEE-EETTEE-HHHHHHHHHHHH---EEEE---HHHHHHHGGG-SEEEEEEESEE-GGGEEESSSSS--TTSSS-S-SSGGG----GGGGSEEEEEEEEEEETTEEEEEEEE--

Nearest PDB structures (foldseek):
  5hi6-assembly1_A  TM=6.699E-01  e=1.785E-04  Yersinia pestis CO92
  8sze-assembly2_B  TM=6.509E-01  e=7.058E-04  Yersinia pestis
  4qi9-assembly2_B  TM=5.996E-01  e=5.899E-04  Yersinia pestis CO92
  8v9r-assembly1_S  TM=5.398E-01  e=1.785E-04  Escherichia coli
  2d0k-assembly2_B  TM=5.625E-01  e=7.493E-04  Escherichia coli

Organism: Thalassiosira oceanica (NCBI:txid159749)

Solvent-accessible surface area (backbone atoms only — not comparable to full-atom values): 47086 Å² total; per-residue (Å²): 134,85,78,79,77,83,76,80,78,76,82,76,79,82,79,68,83,69,53,79,52,82,81,80,73,84,72,86,78,92,74,91,70,89,72,86,70,83,79,75,81,74,78,77,75,72,79,73,77,76,72,70,75,76,79,58,84,64,54,65,57,52,54,48,49,40,51,51,46,44,49,51,53,52,50,52,52,49,50,54,50,50,52,50,52,51,54,41,61,71,65,63,59,54,70,88,70,40,67,41,51,25,33,39,42,51,56,22,21,55,51,11,17,52,32,38,55,48,87,83,53,92,51,61,49,79,76,56,82,62,64,46,70,58,46,50,52,44,52,40,52,52,42,53,73,20,47,23,37,35,35,25,40,67,46,53,65,64,52,43,40,71,57,58,58,82,78,81,90,77,77,78,80,64,84,66,74,62,29,41,28,33,34,45,28,38,67,42,49,48,58,30,28,54,31,49,70,40,68,78,86,60,89,61,96,66,79,65,73,76,42,61,82,58,61,61,44,72,56,27,36,36,36,17,23,45,68,36,50,51,52,50,52,51,50,53,52,51,48,54,53,50,51,55,53,43,52,80,57,65,54,46,77,50,76,48,78,46,66,63,75,71,84,70,84,69,69,75,68,62,64,46,40,45,34,38,36,35,41,33,40,36,36,66,54,90,87,62,76,51,75,49,77,42,46,37,27,42,32,24,30,58,64,54,80,88,32,59,31,60,71,55,42,40,20,49,38,28,73,75,66,67,29,55,26,33,34,34,57,37,47,37,60,45,43,47,68,39,55,86,64,34,56,29,38,41,40,36,32,16,64,30,38,29,46,61,45,27,36,47,39,41,45,79,63,71,53,75,70,74,62,62,75,64,59,74,75,70,72,71,65,80,66,62,62,69,76,62,42,45,49,48,38,85,64,47,79,44,75,31,77,79,24,35,35,38,36,29,21,64,67,129,132,86,76,80,79,84,74,81,78,80,80,82,79,78,82,76,68,78,56,84,48,81,83,80,75,83,76,81,71,86,84,80,74,84,72,83,75,80,79,76,80,75,79,78,77,75,82,73,78,77,73,71,75,77,78,58,84,66,53,64,58,53,53,49,50,40,52,52,48,43,50,52,55,52,50,52,53,51,51,54,52,50,52,50,51,52,54,42,61,71,64,62,59,56,71,88,70,42,67,41,47,25,32,39,40,51,55,23,21,57,51,12,17,52,33,38,55,47,86,84,53,93,51,62,49,80,76,57,82,62,64,45,69,59,46,50,51,43,52,40,53,52,42,51,72,20,47,21,37,35,33,25,39,67,47,54,66,65,51,44,39,67,62,57,56,79,78,80,91,78,77,76,81,66,83,65,75,62,28,42,28,32,34,45,29,39,67,42,48,48,59,31,28,54,30,50,71,41,69,77,85,60,89,62,96,67,78,64,73,76,42,61,80,60,60,62,44,72,56,28,35,36,36,18,23,46,67,38,50,52,51,50,53,51,50,52,52,52,50,54,53,50,52,54,65,43,40,80,58,65,54,48,76,49,78,47,77,46,67,62,74,70,84,72,83,70,67,75,71,62,63,45,40,44,34,38,37,36,42,34,39,35,35,65,53,87,85,61,74,52,73,48,77,42,46,36,27,40,30,24,28,58,62,54,79,86,31,61,31,61,73,53,43,40,19,48,39,29,74,75,66,66,28,56,25,34,34,35,58,38,48,38,60,44,44,44,68,40,54,85,66,36,58,28,39,40,40,36,32,17,63,30,37,29,46,63,45,27,35,46,38,42,42,80,61,70,54,77,68,73,62,61,76,66,61,76,72,71,74,71,66,80,67,60,60,68,75,63,40,46,49,47,38,86,64,48,78,42,76,32,77,80,24,36,37,37,38,29,21,66,67,128

Sequence (824 aa):
MRRPSNRFIGHGAIRCRCLLFLLVSLACALASTSNHQEARVGPVSHVGIANEPLKREGDEGEENDGEIAIDSILSRIASWKDKRKKAKAKHEEDPEKHLPFVTLAYAQTIDGKIAATTINDETTTSNLRLSCEESSRLTHRLRQMHDGILIGSSTFLIDEPRLSARIGPSSERMEVDQPRPIVLDTNLKSLQKLLFGKVIDALPSKFPDLVLNKIRAKTPVICCSTTAAQRFLDVLEIFQEELVLRRKAKYEYKITVYKKIDDEDDGANDAYLPVKITIKVTSKNSKQEEEQELTLTLLPCRVNEEVVDLPHALNQLYLHFAIDSLLVEGGAGILSSFLKYSNCVCATMAPKIGGRKGLSAFGSFDAPGERDGVNSADKNDTTDAAKRLQNMKDCSFTVLGSDCIFLGRPTRMRRPSNRFIGHGAIRCRCLLFLLVSLACALASTSNHQEARVGPVSHVGIANEPLKREGDEGEENDGEIAIDSILSRIASWKDKRKKAKAKHEEDPEKHLPFVTLAYAQTIDGKIAATTINDETTTSNLRLSCEESSRLTHRLRQMHDGILIGSSTFLIDEPRLSARIGPSSERMEVDQPRPIVLDTNLKSLQKLLFGKVIDALPSKFPDLVLNKIRAKTPVICCSTTAAQRFLDVLEIFQEELVLRRKAKYEYKITVYKKIDDEDDGANDAYLPVKITIKVTSKNSKQEEEQELTLTLLPCRVNEEVVDLPHALNQLYLHFAIDSLLVEGGAGILSSFLKYSNCVCATMAPKIGGRKGLSAFGSFDAPGERDGVNSADKNDTTDAAKRLQNMKDCSFTVLGSDCIFLGRPTR

Radius of gyration: 35.06 Å; Cα contacts (8 Å, |Δi|>4): 1368; chains: 2; bounding box: 100×110×82 Å

Foldseek 3Di:
DDPPPPPQPPPDDPDQPQDDDDDPPPPDDDDDDDDDDPDDPDDPPPPPPPPPPPPPPCVVVQVVVLVVLLVVQVVVLVVLQVVVVVVCVVVVDDLLQAFFAEEEEAEDAPVFFRFFADVPDPQTQNPPPQDDPSVVVSVLVVQLSFQAEEAELNCVQRPLDPLWSDDDDDDDPPVSNGHAYEYEDALCQSVCCQFQVGGPPDDDPDGHHTDAVSNPGAAHEYEYALVSVVVVVVNVVVNQVVVSVVNDDQKDKDKDKGWDDDPPPPPPCRSFTKIKIKIWIWGPDPPDTDIDMHIYIYGHADDDLSGGDPSGVSSSCCVHVVGRYYYYHYALVRQQVCLVVHFKYKYKYGHDDNPPRGHHSYDDDPPNPVPPVVPPPVVPCPDDPVVVDFDWPPWDWDDNPRIIIIMTGTDD/DDDPPPDQPPDDDPPLPQDDDDPPPPPPPPDDDDDPPPDCPDDPPPPPPPPPPPPPPCVVVLVVVLVVLLVVQVVVLVVLQVVVVVVCVVVVDDLLQAFFAEEEEAEDAPVFFRFFADVPDPQTQNPPPQDDPSVVVSVLVVQLSFQAEEAELNCVQRPLDPLWSDDDDDDDPPVSNGHAYEYEDALCQSVCCQFQVGGPPDDDPDGHHTDAVSNNGAAHEYEYALVSVVVVVVNVVVNQVVVSVVNDDQKDKDKDKDWDDDPPPPPPCRSFTKIKIKIWIWGPDPPDTDIDMHIYIYGHADDDLSGGDPSGVSSSCCVHVVGNYYYYHYALVRQQVCLVVHFKYKYKYGHDDNPPRGHHSYPDDPPNPVPPVVPPPVPPCPDDPVVVDFDWPPWDWDDNPRIIIIMTGTDD